Protein 4F53 (pdb70)

Solvent-accessible surface area: 35770 Å² total

B-factor: mean 41.94, std 15.04, range [18.24, 134.33]

Foldseek 3Di:
DPVVLLLVLLQLLQCLDQPLVLCCLQQALLCLLLQWKAFDDQDPPFPFGVLLQDHDLVSQCRLAQVLQVSQQLSLVVSVVVDPDPLSVLSSVVSVLLNCSNCQFAFWAQDPFQDSVRRRQGFTDGNLRSVLVLVSLVVSLVSLVVCPQPFDQLSSAQWLRRGSVLVNLVSLLVQLLLLQVQPPPRDRVNQHSLRSNLVSVVSHHAAQSSFTWGFDPWFRSLVCVCVVLRMKTAQQLCLLCLLCDPCLVLFWDWFQLCVQVVNLQPDDIGQGTDHHNQTRNRFFSSRSSHIHDGTGRGIDGRGGNLLSLLSVLLSQLVVGDPDHNLVSLLSSQVSLCVNSVNDDDSVVSQQGQGARDWRWQSCVPGDSGPDTQTGGFPDNQGRHQDDDDSLNNNQNSLASSSSSPPPRSSSSSSCLQNVPDGHFRHNPSVPLADRSRRDQHARNPVCCVSNVVSNVVNQVSQQVLFPQRRTRRSTHHNSSDD/DPVVLLLVLLQLLQCLDQPLVLCCLLQALLCLLLQWKAFDDQDPPFPFGVLLQDHDLVSQCRLAQVLQVSQQLSLVVSVVVDPDPLSVLSSVVSVLLNCSSCQFAFWAQDPFQDSVRRRLGFTDGNLRSVLVLVSLVVSLVSLVVCPQPFDQLSSAQWLRRRSVLVNLVSLLVQLLLLQVQPPPDDRVNQHSLRSNLVSVVRHHAAQSSFTWGFDPWFRSLVCVCVVLRMKTAQQLCLLCLLCDPCLVLFWDWFQLCVQVVNLQPDDIGQGIAHHNQTHNRFFSSRSSHIHDGTGRGIDGRGGNLLSLLSVLLSQLVVGDPDHNLVSLLSSLVSLCVNSVNPDDSVVSQQRQGARDWRWQSCVPGDSGPDTQTGGFPDNQGRHQDDDDSLNNNQNSLASSSSSPPPRSSSSSSCLQNVPDGHFRHNPSVPLADRRNRDQHARNPVCCVSNVVSRVVNQVSQQVLFPQRRTRRNTHHNSSDD

Structure (mmCIF, N/CA/C/O backbone):
data_4F53
#
_entry.id   4F53
#
_cell.length_a   217.999
_cell.length_b   226.202
_cell.length_c   62.927
_cell.angle_alpha   90.000
_cell.angle_beta   90.000
_cell.angle_gamma   90.000
#
_symmetry.space_group_name_H-M   'C 2 2 21'
#
loop_
_entity.id
_entity.type
_entity.pdbx_description
1 polymer 'SusD homolog'
2 non-polymer 'ACETATE ION'
3 non-polymer 'CALCIUM ION'
4 non-polymer GLYCEROL
5 non-polymer 'CHLORIDE ION'
6 water water
#
loop_
_atom_site.group_PDB
_atom_site.id
_atom_site.type_symbol
_atom_site.label_atom_id
_atom_site.label_alt_id
_atom_site.label_comp_id
_atom_site.label_asym_id
_atom_site.label_entity_id
_atom_site.label_seq_id
_atom_site.pdbx_PDB_ins_code
_atom_site.Cartn_x
_atom_site.Cartn_y
_atom_site.Cartn_z
_atom_site.occupancy
_atom_site.B_iso_or_equiv
_atom_site.auth_seq_id
_atom_site.auth_comp_id
_atom_site.auth_asym_id
_atom_site.auth_atom_id
_atom_site.pdbx_PDB_model_num
ATOM 1 N N . VAL A 1 23 ? 100.812 39.658 9.081 1.00 95.74 43 VAL A N 1
ATOM 2 C CA . VAL A 1 23 ? 100.341 40.330 10.293 1.00 92.50 43 VAL A CA 1
ATOM 3 C C . VAL A 1 23 ? 101.502 41.054 10.989 1.00 93.53 43 VAL A C 1
ATOM 4 O O . VAL A 1 23 ? 102.543 40.433 11.239 1.00 94.79 43 VAL A O 1
ATOM 6 N N . ASP A 1 24 ? 101.328 42.367 11.293 1.00 85.23 44 ASP A N 1
ATOM 7 C CA . ASP A 1 24 ? 102.355 43.173 11.956 1.00 82.24 44 ASP A CA 1
ATOM 8 C C . ASP A 1 24 ? 102.140 43.094 13.455 1.00 81.66 44 ASP A C 1
ATOM 9 O O . ASP A 1 24 ? 101.385 43.902 14.015 1.00 79.32 44 ASP A O 1
ATOM 14 N N . TRP A 1 25 ? 102.814 42.106 14.097 1.00 76.43 45 TRP A N 1
ATOM 15 C CA A TRP A 1 25 ? 102.775 41.843 15.544 0.50 73.41 45 TRP A CA 1
ATOM 16 C CA B TRP A 1 25 ? 102.668 41.894 15.530 0.50 73.62 45 TRP A CA 1
ATOM 17 C C . TRP A 1 25 ? 103.253 43.064 16.318 1.00 75.97 45 TRP A C 1
ATOM 18 O O . TRP A 1 25 ? 102.727 43.363 17.384 1.00 72.90 45 TRP A O 1
ATOM 39 N N . TYR A 1 26 ? 104.265 43.766 15.782 1.00 73.93 46 TYR A N 1
ATOM 40 C CA . TYR A 1 26 ? 104.823 44.936 16.459 1.00 73.04 46 TYR A CA 1
ATOM 41 C C . TYR A 1 26 ? 103.732 45.999 16.713 1.00 71.81 46 TYR A C 1
ATOM 42 O O . TYR A 1 26 ? 103.651 46.529 17.821 1.00 69.94 46 TYR A O 1
ATOM 51 N N . LEU A 1 27 ? 102.885 46.284 15.690 1.00 66.41 47 LEU A N 1
ATOM 52 C CA . LEU A 1 27 ? 101.800 47.267 15.775 1.00 63.13 47 LEU A CA 1
ATOM 53 C C . LEU A 1 27 ? 100.670 46.772 16.691 1.00 61.79 47 LEU A C 1
ATOM 54 O O . LEU A 1 27 ? 100.206 47.553 17.509 1.00 58.72 47 LEU A O 1
ATOM 59 N N . VAL A 1 28 ? 100.249 45.493 16.560 1.00 58.66 48 VAL A N 1
ATOM 60 C CA . VAL A 1 28 ? 99.181 44.854 17.351 1.00 57.86 48 VAL A CA 1
ATOM 61 C C . VAL A 1 28 ? 99.521 44.936 18.870 1.00 61.20 48 VAL A C 1
ATOM 62 O O . VAL A 1 28 ? 98.670 45.345 19.665 1.00 60.05 48 VAL A O 1
ATOM 66 N N . ARG A 1 29 ? 100.775 44.603 19.240 1.00 57.81 49 ARG A N 1
ATOM 67 C CA . ARG A 1 29 ? 101.338 44.662 20.592 1.00 55.79 49 ARG A CA 1
ATOM 68 C C . ARG A 1 29 ? 101.269 46.092 21.124 1.00 57.33 49 ARG A C 1
ATOM 69 O O . ARG A 1 29 ? 100.902 46.313 22.274 1.00 55.07 49 ARG A O 1
ATOM 77 N N . SER A 1 30 ? 101.636 47.051 20.276 1.00 54.09 50 SER A N 1
ATOM 78 C CA . SER A 1 30 ? 101.624 48.474 20.574 1.00 52.17 50 SER A CA 1
ATOM 79 C C . SER A 1 30 ? 100.183 48.972 20.875 1.00 51.79 50 SER A C 1
ATOM 80 O O . SER A 1 30 ? 99.979 49.667 21.867 1.00 50.85 50 SER A O 1
ATOM 83 N N . LEU A 1 31 ? 99.196 48.573 20.044 1.00 46.98 51 LEU A N 1
ATOM 84 C CA . LEU A 1 31 ? 97.784 48.949 20.173 1.00 44.46 51 LEU A CA 1
ATOM 85 C C . LEU A 1 31 ? 97.180 48.343 21.425 1.00 47.08 51 LEU A C 1
ATOM 86 O O . LEU A 1 31 ? 96.513 49.064 22.164 1.00 46.29 51 LEU A O 1
ATOM 91 N N . ALA A 1 32 ? 97.436 47.036 21.682 1.00 43.91 52 ALA A N 1
ATOM 92 C CA . ALA A 1 32 ? 96.966 46.299 22.869 1.00 42.49 52 ALA A CA 1
ATOM 93 C C . ALA A 1 32 ? 97.455 46.985 24.158 1.00 44.08 52 ALA A C 1
ATOM 94 O O . ALA A 1 32 ? 96.692 47.141 25.115 1.00 42.44 52 ALA A O 1
ATOM 96 N N . LEU A 1 33 ? 98.723 47.431 24.152 1.00 41.18 53 LEU A N 1
ATOM 97 C CA . LEU A 1 33 ? 99.347 48.113 25.270 1.00 39.14 53 LEU A CA 1
ATOM 98 C C . LEU A 1 33 ? 98.678 49.461 25.568 1.00 39.45 53 LEU A C 1
ATOM 99 O O . LEU A 1 33 ? 98.517 49.775 26.744 1.00 38.60 53 LEU A O 1
ATOM 104 N N . ASN A 1 34 ? 98.308 50.254 24.531 1.00 36.53 54 ASN A N 1
ATOM 105 C CA A ASN A 1 34 ? 97.669 51.552 24.732 0.50 36.33 54 ASN A CA 1
ATOM 106 C CA B ASN A 1 34 ? 97.637 51.551 24.768 0.50 36.15 54 ASN A CA 1
ATOM 107 C C . ASN A 1 34 ? 96.229 51.330 25.297 1.00 39.87 54 ASN A C 1
ATOM 108 O O . ASN A 1 34 ? 95.792 52.058 26.184 1.00 41.38 54 ASN A O 1
ATOM 117 N N . LEU A 1 35 ? 95.518 50.316 24.781 1.00 35.98 55 LEU A N 1
ATOM 118 C CA . LEU A 1 35 ? 94.159 49.999 25.235 1.00 34.72 55 LEU A CA 1
ATOM 119 C C . LEU A 1 35 ? 94.191 49.563 26.685 1.00 40.23 55 LEU A C 1
ATOM 120 O O . LEU A 1 35 ? 93.357 50.013 27.481 1.00 39.68 55 LEU A O 1
ATOM 125 N N . GLN A 1 36 ? 95.198 48.743 27.051 1.00 37.74 56 GLN A N 1
ATOM 126 C CA . GLN A 1 36 ? 95.363 48.259 28.432 1.00 36.31 56 GLN A CA 1
ATOM 127 C C . GLN A 1 36 ? 95.592 49.429 29.408 1.00 40.10 56 GLN A C 1
ATOM 128 O O . GLN A 1 36 ? 95.036 49.453 30.507 1.00 39.05 56 GLN A O 1
ATOM 134 N N . ASP A 1 37 ? 96.399 50.398 28.988 1.00 37.37 57 ASP A N 1
ATOM 135 C CA . ASP A 1 37 ? 96.758 51.541 29.807 1.00 35.98 57 ASP A CA 1
ATOM 136 C C . ASP A 1 37 ? 95.547 52.391 30.230 1.00 36.18 57 ASP A C 1
ATOM 137 O O . ASP A 1 37 ? 95.520 52.889 31.355 1.00 36.10 57 ASP A O 1
ATOM 142 N N . LEU A 1 38 ? 94.564 52.555 29.343 1.00 30.80 58 LEU A N 1
ATOM 143 C CA . LEU A 1 38 ? 93.416 53.448 29.551 1.00 29.70 58 LEU A CA 1
ATOM 144 C C . LEU A 1 38 ? 92.432 52.977 30.631 1.00 33.41 58 LEU A C 1
ATOM 145 O O . LEU A 1 38 ? 91.549 53.765 31.015 1.00 33.60 58 LEU A O 1
ATOM 166 N N . PRO A 1 41 ? 94.571 55.327 33.469 1.00 33.58 61 PRO A N 1
ATOM 167 C CA . PRO A 1 41 ? 95.601 55.987 32.641 1.00 32.90 61 PRO A CA 1
ATOM 168 C C . PRO A 1 41 ? 96.811 56.550 33.368 1.00 35.28 61 PRO A C 1
ATOM 169 O O . PRO A 1 41 ? 96.710 57.137 34.430 1.00 33.36 61 PRO A O 1
ATOM 173 N N . GLU A 1 42 ? 97.972 56.326 32.755 1.00 31.69 62 GLU A N 1
ATOM 174 C CA . GLU A 1 42 ? 99.277 56.755 33.220 1.00 30.84 62 GLU A CA 1
ATOM 175 C C . GLU A 1 42 ? 99.587 58.211 32.830 1.00 35.77 62 GLU A C 1
ATOM 176 O O . GLU A 1 42 ? 100.215 58.909 33.639 1.00 36.44 62 GLU A O 1
ATOM 182 N N . GLN A 1 43 ? 99.181 58.645 31.600 1.00 31.36 63 GLN A N 1
ATOM 183 C CA A GLN A 1 43 ? 99.424 59.996 31.098 0.50 31.66 63 GLN A CA 1
ATOM 184 C CA B GLN A 1 43 ? 99.434 59.998 31.110 0.50 31.93 63 GLN A CA 1
ATOM 185 C C . GLN A 1 43 ? 98.991 60.991 32.178 1.00 35.44 63 GLN A C 1
ATOM 186 O O . GLN A 1 43 ? 97.802 61.040 32.535 1.00 33.43 63 GLN A O 1
ATOM 197 N N . GLU A 1 44 ? 99.981 61.707 32.749 1.00 34.65 64 GLU A N 1
ATOM 198 C CA . GLU A 1 44 ? 99.824 62.635 33.867 1.00 35.60 64 GLU A CA 1
ATOM 199 C C . GLU A 1 44 ? 98.805 63.739 33.614 1.00 41.18 64 GLU A C 1
ATOM 200 O O . GLU A 1 44 ? 98.086 64.061 34.545 1.00 41.39 64 GLU A O 1
ATOM 206 N N . ASN A 1 45 ? 98.712 64.278 32.386 1.00 39.75 65 ASN A N 1
ATOM 207 C CA A ASN A 1 45 ? 97.774 65.355 32.074 0.50 40.88 65 ASN A CA 1
ATOM 208 C CA B ASN A 1 45 ? 97.765 65.351 32.095 0.50 40.42 65 ASN A CA 1
ATOM 209 C C . ASN A 1 45 ? 96.371 64.811 31.753 1.00 46.55 65 ASN A C 1
ATOM 210 O O . ASN A 1 45 ? 95.476 65.592 31.431 1.00 52.73 65 ASN A O 1
ATOM 219 N N . PHE A 1 46 ? 96.163 63.492 31.834 1.00 37.38 66 PHE A N 1
ATOM 220 C CA . PHE A 1 46 ? 94.851 62.906 31.608 1.00 34.86 66 PHE A CA 1
ATOM 221 C C . PHE A 1 46 ? 94.390 62.360 32.945 1.00 36.59 66 PHE A C 1
ATOM 222 O O . PHE A 1 46 ? 93.304 62.699 33.413 1.00 35.83 66 PHE A O 1
ATOM 230 N N . SER A 1 47 ? 95.277 61.592 33.595 1.00 33.20 67 SER A N 1
ATOM 231 C CA . SER A 1 47 ? 95.129 61.008 34.934 1.00 31.49 67 SER A CA 1
ATOM 232 C C . SER A 1 47 ? 94.751 62.083 35.953 1.00 33.63 67 SER A C 1
ATOM 233 O O . SER A 1 47 ? 93.883 61.843 36.792 1.00 34.94 67 SER A O 1
ATOM 236 N N . GLN A 1 48 ? 95.417 63.251 35.896 1.00 28.12 68 GLN A N 1
ATOM 237 C CA . GLN A 1 48 ? 95.178 64.359 36.829 1.00 27.34 68 GLN A CA 1
ATOM 238 C C . GLN A 1 48 ? 93.716 64.760 36.851 1.00 31.99 68 GLN A C 1
ATOM 239 O O . GLN A 1 48 ? 93.177 64.985 37.924 1.00 31.94 68 GLN A O 1
ATOM 245 N N . TYR A 1 49 ? 93.063 64.807 35.688 1.00 29.92 69 TYR A N 1
ATOM 246 C CA . TYR A 1 49 ? 91.661 65.152 35.644 1.00 30.82 69 TYR A CA 1
ATOM 247 C C . TYR A 1 49 ? 90.774 64.011 36.093 1.00 36.39 69 TYR A C 1
ATOM 248 O O . TYR A 1 49 ? 90.009 64.178 37.033 1.00 37.82 69 TYR A O 1
ATOM 257 N N . VAL A 1 50 ? 90.862 62.867 35.428 1.00 33.96 70 VAL A N 1
ATOM 258 C CA . VAL A 1 50 ? 89.911 61.772 35.640 1.00 33.79 70 VAL A CA 1
ATOM 259 C C . VAL A 1 50 ? 90.107 61.035 36.944 1.00 36.36 70 VAL A C 1
ATOM 260 O O . VAL A 1 50 ? 89.111 60.682 37.556 1.00 36.02 70 VAL A O 1
ATOM 264 N N . ASP A 1 51 ? 91.352 60.810 37.375 1.00 33.32 71 ASP A N 1
ATOM 265 C CA . ASP A 1 51 ? 91.600 60.012 38.568 1.00 31.96 71 ASP A CA 1
ATOM 266 C C . ASP A 1 51 ? 91.922 60.827 39.806 1.00 36.01 71 ASP A C 1
ATOM 267 O O . ASP A 1 51 ? 91.680 60.378 40.924 1.00 35.85 71 ASP A O 1
ATOM 272 N N . CYS A 1 52 ? 92.483 61.993 39.631 1.00 33.12 72 CYS A N 1
ATOM 273 C CA . CYS A 1 52 ? 92.865 62.760 40.785 1.00 32.17 72 CYS A CA 1
ATOM 274 C C . CYS A 1 52 ? 91.838 63.857 41.078 1.00 36.53 72 CYS A C 1
ATOM 275 O O . CYS A 1 52 ? 91.178 63.809 42.109 1.00 36.52 72 CYS A O 1
ATOM 278 N N . LEU A 1 53 ? 91.694 64.824 40.180 1.00 32.83 73 LEU A N 1
ATOM 279 C CA . LEU A 1 53 ? 90.822 65.971 40.392 1.00 32.36 73 LEU A CA 1
ATOM 280 C C . LEU A 1 53 ? 89.347 65.577 40.434 1.00 35.87 73 LEU A C 1
ATOM 281 O O . LEU A 1 53 ? 88.589 66.140 41.224 1.00 36.07 73 LEU A O 1
ATOM 294 N N . ALA A 1 55 ? 87.641 61.872 40.246 1.00 28.40 75 ALA A N 1
ATOM 295 C CA . ALA A 1 55 ? 87.346 60.673 41.021 1.00 28.70 75 ALA A CA 1
ATOM 296 C C . ALA A 1 55 ? 87.962 60.710 42.442 1.00 34.00 75 ALA A C 1
ATOM 297 O O . ALA A 1 55 ? 87.316 60.260 43.389 1.00 33.70 75 ALA A O 1
ATOM 299 N N . GLY A 1 56 ? 89.165 61.277 42.575 1.00 29.00 76 GLY A N 1
ATOM 300 C CA . GLY A 1 56 ? 89.859 61.412 43.850 1.00 27.01 76 GLY A CA 1
ATOM 301 C C . GLY A 1 56 ? 89.088 62.266 44.829 1.00 30.98 76 GLY A C 1
ATOM 302 O O . GLY A 1 56 ? 88.997 61.922 46.014 1.00 31.00 76 GLY A O 1
ATOM 303 N N . ALA A 1 57 ? 88.511 63.382 44.327 1.00 28.05 77 ALA A N 1
ATOM 304 C CA . ALA A 1 57 ? 87.656 64.282 45.115 1.00 28.98 77 ALA A CA 1
ATOM 305 C C . ALA A 1 57 ? 86.332 63.599 45.526 1.00 33.80 77 ALA A C 1
ATOM 306 O O . ALA A 1 57 ? 85.966 63.593 46.704 1.00 33.84 77 ALA A O 1
ATOM 308 N N . PHE A 1 58 ? 85.612 63.059 44.530 1.00 30.53 78 PHE A N 1
ATOM 309 C CA . PHE A 1 58 ? 84.281 62.485 44.701 1.00 29.78 78 PHE A CA 1
ATOM 310 C C . PHE A 1 58 ? 84.310 61.178 45.506 1.00 31.91 78 PHE A C 1
ATOM 311 O O . PHE A 1 58 ? 83.336 60.901 46.206 1.00 32.14 78 PHE A O 1
ATOM 319 N N . SER A 1 59 ? 85.418 60.418 45.452 1.00 26.66 79 SER A N 1
ATOM 320 C CA . SER A 1 59 ? 85.567 59.174 46.231 1.00 25.72 79 SER A CA 1
ATOM 321 C C . SER A 1 59 ? 85.828 59.402 47.731 1.00 29.41 79 SER A C 1
ATOM 322 O O . SER A 1 59 ? 85.699 58.465 48.517 1.00 30.31 79 SER A O 1
ATOM 325 N N . GLY A 1 60 ? 86.274 60.596 48.086 1.00 26.42 80 GLY A N 1
ATOM 326 C CA . GLY A 1 60 ? 86.656 60.933 49.446 1.00 26.73 80 GLY A CA 1
ATOM 327 C C . GLY A 1 60 ? 88.115 60.662 49.748 1.00 30.65 80 GLY A C 1
ATOM 328 O O . GLY A 1 60 ? 88.513 60.714 50.918 1.00 32.59 80 GLY A O 1
ATOM 329 N N . TYR A 1 61 ? 88.929 60.331 48.725 1.00 26.19 81 TYR A N 1
ATOM 330 C CA . TYR A 1 61 ? 90.363 59.995 48.937 1.00 25.67 81 TYR A CA 1
ATOM 331 C C . TYR A 1 61 ? 91.315 61.200 48.865 1.00 29.99 81 TYR A C 1
ATOM 332 O O . TYR A 1 61 ? 92.320 61.219 49.565 1.00 28.26 81 TYR A O 1
ATOM 341 N N . VAL A 1 62 ? 91.040 62.159 47.953 1.00 27.72 82 VAL A N 1
ATOM 342 C CA . VAL A 1 62 ? 91.999 63.226 47.668 1.00 27.27 82 VAL A CA 1
ATOM 343 C C . VAL A 1 62 ? 91.447 64.586 47.966 1.00 30.62 82 VAL A C 1
ATOM 344 O O . VAL A 1 62 ? 90.303 64.875 47.639 1.00 28.97 82 VAL A O 1
ATOM 348 N N . ALA A 1 63 ? 92.317 65.461 48.515 1.00 27.29 83 ALA A N 1
ATOM 349 C CA . ALA A 1 63 ? 91.970 66.850 48.734 1.00 27.89 83 ALA A CA 1
ATOM 350 C C . ALA A 1 63 ? 92.911 67.686 47.898 1.00 32.87 83 ALA A C 1
ATOM 351 O O . ALA A 1 63 ? 94.118 67.658 48.128 1.00 32.79 83 ALA A O 1
ATOM 353 N N . ASP A 1 64 ? 92.377 68.418 46.917 1.00 30.99 84 ASP A N 1
ATOM 354 C CA . ASP A 1 64 ? 93.142 69.364 46.102 1.00 30.37 84 ASP A CA 1
ATOM 355 C C . ASP A 1 64 ? 93.808 70.381 47.039 1.00 35.74 84 ASP A C 1
ATOM 356 O O . ASP A 1 64 ? 93.210 70.770 48.046 1.00 34.99 84 ASP A O 1
ATOM 361 N N . SER A 1 65 ? 95.085 70.711 46.765 1.00 33.48 85 SER A N 1
ATOM 362 C CA . SER A 1 65 ? 95.925 71.594 47.595 1.00 33.17 85 SER A CA 1
ATOM 363 C C . SER A 1 65 ? 96.700 72.609 46.729 1.00 39.35 85 SER A C 1
ATOM 364 O O . SER A 1 65 ? 97.823 72.977 47.059 1.00 39.50 85 SER A O 1
ATOM 367 N N . ASN A 1 66 ? 96.110 73.032 45.613 1.00 36.42 86 ASN A N 1
ATOM 368 C CA . ASN A 1 66 ? 96.719 74.025 44.746 1.00 38.00 86 ASN A CA 1
ATOM 369 C C . ASN A 1 66 ? 96.390 75.420 45.330 1.00 43.01 86 ASN A C 1
ATOM 370 O O . ASN A 1 66 ? 95.214 75.781 45.469 1.00 42.15 86 ASN A O 1
ATOM 375 N N . LEU A 1 67 ? 97.431 76.180 45.691 1.00 40.60 87 LEU A N 1
ATOM 376 C CA . LEU A 1 67 ? 97.279 77.488 46.337 1.00 43.02 87 LEU A CA 1
ATOM 377 C C . LEU A 1 67 ? 97.241 78.653 45.329 1.00 49.49 87 LEU A C 1
ATOM 378 O O . LEU A 1 67 ? 97.169 79.806 45.741 1.00 50.42 87 LEU A O 1
ATOM 383 N N . GLY A 1 68 ? 97.250 78.341 44.035 1.00 47.65 88 GLY A N 1
ATOM 384 C CA . GLY A 1 68 ? 97.211 79.337 42.971 1.00 49.97 88 GLY A CA 1
ATOM 385 C C . GLY A 1 68 ? 95.837 79.926 42.688 1.00 56.45 88 GLY A C 1
ATOM 386 O O . GLY A 1 68 ? 94.826 79.541 43.299 1.00 54.84 88 GLY A O 1
ATOM 387 N N . THR A 1 69 ? 95.811 80.863 41.729 1.00 55.14 89 THR A N 1
ATOM 388 C CA . THR A 1 69 ? 94.607 81.564 41.261 1.00 57.02 89 THR A CA 1
ATOM 389 C C . THR A 1 69 ? 94.267 81.199 39.798 1.00 60.54 89 THR A C 1
ATOM 390 O O . THR A 1 69 ? 93.280 81.704 39.265 1.00 62.89 89 THR A O 1
ATOM 394 N N . GLY A 1 70 ? 95.077 80.334 39.186 1.00 55.03 90 GLY A N 1
ATOM 395 C CA . GLY A 1 70 ? 94.923 79.878 37.806 1.00 54.66 90 GLY A CA 1
ATOM 396 C C . GLY A 1 70 ? 93.698 79.033 37.515 1.00 57.54 90 GLY A C 1
ATOM 397 O O . GLY A 1 70 ? 93.198 79.055 36.386 1.00 60.78 90 GLY A O 1
ATOM 398 N N . TRP A 1 71 ? 93.204 78.266 38.505 1.00 48.48 91 TRP A N 1
ATOM 399 C CA . TRP A 1 71 ? 91.993 77.467 38.307 1.00 45.39 91 TRP A CA 1
ATOM 400 C C . TRP A 1 71 ? 90.769 78.309 38.677 1.00 49.88 91 TRP A C 1
ATOM 401 O O . TRP A 1 71 ? 90.730 78.883 39.767 1.00 50.11 91 TRP A O 1
ATOM 412 N N . SER A 1 72 ? 89.799 78.437 37.748 1.00 46.86 92 SER A N 1
ATOM 413 C CA . SER A 1 72 ? 88.567 79.210 37.964 1.00 47.51 92 SER A CA 1
ATOM 414 C C . SER A 1 72 ? 87.633 78.446 38.931 1.00 51.40 92 SER A C 1
ATOM 415 O O . SER A 1 72 ? 86.905 79.048 39.726 1.00 52.72 92 SER A O 1
ATOM 418 N N . GLY A 1 73 ? 87.688 77.123 38.857 1.00 44.13 93 GLY A N 1
ATOM 419 C CA . GLY A 1 73 ? 86.910 76.221 39.691 1.00 42.11 93 GLY A CA 1
ATOM 420 C C . GLY A 1 73 ? 87.421 74.813 39.549 1.00 43.93 93 GLY A C 1
ATOM 421 O O . GLY A 1 73 ? 88.371 74.571 38.792 1.00 43.92 93 GLY A O 1
ATOM 422 N N . ARG A 1 74 ? 86.820 73.877 40.296 1.00 37.45 94 ARG A N 1
ATOM 423 C CA . ARG A 1 74 ? 87.240 72.472 40.285 1.00 34.88 94 ARG A CA 1
ATOM 424 C C . ARG A 1 74 ? 86.036 71.536 40.323 1.00 36.78 94 ARG A C 1
ATOM 425 O O . ARG A 1 74 ? 84.933 71.965 40.649 1.00 36.55 94 ARG A O 1
ATOM 433 N N . TYR A 1 75 ? 86.248 70.253 40.021 1.00 33.52 95 TYR A N 1
ATOM 434 C CA . TYR A 1 75 ? 85.200 69.244 40.143 1.00 32.81 95 TYR A CA 1
ATOM 435 C C . TYR A 1 75 ? 84.715 69.165 41.607 1.00 38.38 95 TYR A C 1
ATOM 436 O O . TYR A 1 75 ? 83.515 69.129 41.849 1.00 39.07 95 TYR A O 1
ATOM 445 N N . ALA A 1 76 ? 85.667 69.181 42.570 1.00 36.45 96 ALA A N 1
ATOM 446 C CA . ALA A 1 76 ? 85.429 69.074 44.007 1.00 36.43 96 ALA A CA 1
ATOM 447 C C . ALA A 1 76 ? 84.436 70.107 44.517 1.00 42.43 96 ALA A C 1
ATOM 448 O O . ALA A 1 76 ? 83.597 69.763 45.345 1.00 41.43 96 ALA A O 1
ATOM 450 N N . THR A 1 77 ? 84.521 71.362 44.030 1.00 39.83 97 THR A N 1
ATOM 451 C CA . THR A 1 77 ? 83.625 72.432 44.481 1.00 39.67 97 THR A CA 1
ATOM 452 C C . THR A 1 77 ? 82.419 72.587 43.511 1.00 41.29 97 THR A C 1
ATOM 453 O O . THR A 1 77 ? 81.627 73.501 43.661 1.00 41.58 97 THR A O 1
ATOM 457 N N . TYR A 1 78 ? 82.260 71.653 42.568 1.00 35.91 98 TYR A N 1
ATOM 458 C CA . TYR A 1 78 ? 81.118 71.551 41.642 1.00 36.62 98 TYR A CA 1
ATOM 459 C C . TYR A 1 78 ? 81.027 72.693 40.642 1.00 44.22 98 TYR A C 1
ATOM 460 O O . TYR A 1 78 ? 79.959 72.906 40.071 1.00 47.23 98 TYR A O 1
ATOM 469 N N . ASN A 1 79 ? 82.144 73.359 40.359 1.00 40.37 99 ASN A N 1
ATOM 470 C CA . ASN A 1 79 ? 82.181 74.438 39.373 1.00 41.44 99 ASN A CA 1
ATOM 471 C C . ASN A 1 79 ? 83.391 74.253 38.414 1.00 44.99 99 ASN A C 1
ATOM 472 O O . ASN A 1 79 ? 84.133 75.218 38.202 1.00 46.27 99 ASN A O 1
ATOM 477 N N . PRO A 1 80 ? 83.620 73.066 37.786 1.00 40.04 100 PRO A N 1
ATOM 478 C CA . PRO A 1 80 ? 84.770 72.954 36.859 1.00 39.18 100 PRO A CA 1
ATOM 479 C C . PRO A 1 80 ? 84.539 73.791 35.609 1.00 43.78 100 PRO A C 1
ATOM 480 O O . PRO A 1 80 ? 83.396 74.073 35.274 1.00 44.48 100 PRO A O 1
ATOM 484 N N . SER A 1 81 ? 85.604 74.184 34.920 1.00 42.56 101 SER A N 1
ATOM 485 C CA . SER A 1 81 ? 85.473 74.977 33.691 1.00 44.22 101 SER A CA 1
ATOM 486 C C . SER A 1 81 ? 84.919 74.088 32.565 1.00 49.17 101 SER A C 1
ATOM 487 O O . SER A 1 81 ? 84.911 72.862 32.710 1.00 48.48 101 SER A O 1
ATOM 490 N N . ASP A 1 82 ? 84.492 74.683 31.450 1.00 47.52 102 ASP A N 1
ATOM 491 C CA . ASP A 1 82 ? 84.022 73.939 30.287 1.00 48.57 102 ASP A CA 1
ATOM 492 C C . ASP A 1 82 ? 85.120 72.970 29.779 1.00 53.36 102 ASP A C 1
ATOM 493 O O . ASP A 1 82 ? 84.798 71.834 29.445 1.00 52.99 102 ASP A O 1
ATOM 498 N N . ASP A 1 83 ? 86.410 73.383 29.824 1.00 50.69 103 ASP A N 1
ATOM 499 C CA . ASP A 1 83 ? 87.553 72.547 29.422 1.00 50.53 103 ASP A CA 1
ATOM 500 C C . ASP A 1 83 ? 87.708 71.320 30.312 1.00 49.63 103 ASP A C 1
ATOM 501 O O . ASP A 1 83 ? 88.001 70.244 29.797 1.00 50.21 103 ASP A O 1
ATOM 506 N N . TRP A 1 84 ? 87.519 71.470 31.635 1.00 42.63 104 TRP A N 1
ATOM 507 C CA . TRP A 1 84 ? 87.602 70.347 32.583 1.00 39.81 104 TRP A CA 1
ATOM 508 C C . TRP A 1 84 ? 86.427 69.385 32.404 1.00 43.88 104 TRP A C 1
ATOM 509 O O . TRP A 1 84 ? 86.564 68.189 32.660 1.00 42.48 104 TRP A O 1
ATOM 520 N N . LYS A 1 85 ? 85.263 69.907 32.006 1.00 41.93 105 LYS A N 1
ATOM 521 C CA . LYS A 1 85 ? 84.065 69.095 31.810 1.00 41.38 105 LYS A CA 1
ATOM 522 C C . LYS A 1 85 ? 84.148 68.251 30.520 1.00 45.92 105 LYS A C 1
ATOM 523 O O . LYS A 1 85 ? 83.449 67.247 30.403 1.00 44.86 105 LYS A O 1
ATOM 529 N N . LYS A 1 86 ? 85.044 68.618 29.592 1.00 43.27 106 LYS A N 1
ATOM 530 C CA . LYS A 1 86 ? 85.209 67.896 28.330 1.00 43.19 106 LYS A CA 1
ATOM 531 C C . LYS A 1 86 ? 86.099 66.635 28.484 1.00 45.15 106 LYS A C 1
ATOM 532 O O . LYS A 1 86 ? 85.811 65.599 27.883 1.00 45.16 106 LYS A O 1
ATOM 538 N N . ILE A 1 87 ? 87.163 66.734 29.281 1.00 39.65 107 ILE A N 1
ATOM 539 C CA . ILE A 1 87 ? 88.183 65.708 29.440 1.00 37.43 107 ILE A CA 1
ATOM 540 C C . ILE A 1 87 ? 87.636 64.326 29.895 1.00 43.09 107 ILE A C 1
ATOM 541 O O . ILE A 1 87 ? 88.012 63.366 29.215 1.00 43.21 107 ILE A O 1
ATOM 546 N N . PRO A 1 88 ? 86.760 64.143 30.953 1.00 38.34 108 PRO A N 1
ATOM 547 C CA . PRO A 1 88 ? 86.350 62.776 31.324 1.00 36.93 108 PRO A CA 1
ATOM 548 C C . PRO A 1 88 ? 85.392 62.090 30.350 1.00 42.68 108 PRO A C 1
ATOM 549 O O . PRO A 1 88 ? 85.002 60.933 30.596 1.00 42.42 108 PRO A O 1
ATOM 553 N N . PHE A 1 89 ? 84.988 62.786 29.265 1.00 39.93 109 PHE A N 1
ATOM 554 C CA . PHE A 1 89 ? 84.090 62.218 28.271 1.00 38.85 109 PHE A CA 1
ATOM 555 C C . PHE A 1 89 ? 84.852 62.016 26.963 1.00 43.22 109 PHE A C 1
ATOM 556 O O . PHE A 1 89 ? 85.247 60.889 26.663 1.00 43.06 109 PHE A O 1
ATOM 564 N N . ASN A 1 90 ? 85.130 63.115 26.251 1.00 39.55 110 ASN A N 1
ATOM 565 C CA . ASN A 1 90 ? 85.784 63.177 24.944 1.00 41.00 110 ASN A CA 1
ATOM 566 C C . ASN A 1 90 ? 87.153 62.531 24.895 1.00 45.49 110 ASN A C 1
ATOM 567 O O . ASN A 1 90 ? 87.434 61.848 23.918 1.00 46.66 110 ASN A O 1
ATOM 572 N N . ASP A 1 91 ? 88.011 62.749 25.912 1.00 39.74 111 ASP A N 1
ATOM 573 C CA . ASP A 1 91 ? 89.367 62.218 25.888 1.00 37.80 111 ASP A CA 1
ATOM 574 C C . ASP A 1 91 ? 89.408 60.699 25.986 1.00 39.51 111 ASP A C 1
ATOM 575 O O . ASP A 1 91 ? 90.297 60.111 25.387 1.00 40.11 111 ASP A O 1
ATOM 580 N N . PHE A 1 92 ? 88.438 60.044 26.638 1.00 36.08 112 PHE A N 1
ATOM 581 C CA . PHE A 1 92 ? 88.413 58.576 26.633 1.00 34.83 112 PHE A CA 1
ATOM 582 C C . PHE A 1 92 ? 88.121 58.033 25.233 1.00 39.16 112 PHE A C 1
ATOM 583 O O . PHE A 1 92 ? 88.774 57.078 24.820 1.00 39.40 112 PHE A O 1
ATOM 591 N N . TYR A 1 93 ? 87.200 58.678 24.488 1.00 36.54 113 TYR A N 1
ATOM 592 C CA . TYR A 1 93 ? 86.839 58.266 23.123 1.00 37.90 113 TYR A CA 1
ATOM 593 C C . TYR A 1 93 ? 87.996 58.506 22.141 1.00 43.70 113 TYR A C 1
ATOM 594 O O . TYR A 1 93 ? 88.291 57.608 21.360 1.00 43.98 113 TYR A O 1
ATOM 603 N N . SER A 1 94 ? 88.673 59.681 22.212 1.00 40.62 114 SER A N 1
ATOM 604 C CA . SER A 1 94 ? 89.819 60.066 21.358 1.00 41.72 114 SER A CA 1
ATOM 605 C C . SER A 1 94 ? 91.021 59.157 21.561 1.00 46.59 114 SER A C 1
ATOM 606 O O . SER A 1 94 ? 91.759 58.854 20.616 1.00 47.85 114 SER A O 1
ATOM 609 N N . LYS A 1 95 ? 91.245 58.769 22.817 1.00 41.04 115 LYS A N 1
ATOM 610 C CA . LYS A 1 95 ? 92.407 57.962 23.164 1.00 39.62 115 LYS A CA 1
ATOM 611 C C . LYS A 1 95 ? 92.162 56.469 22.981 1.00 42.32 115 LYS A C 1
ATOM 612 O O . LYS A 1 95 ? 93.119 55.754 22.684 1.00 42.78 115 LYS A O 1
ATOM 618 N N . PHE A 1 96 ? 90.915 55.989 23.170 1.00 37.54 116 PHE A N 1
ATOM 619 C CA . PHE A 1 96 ? 90.635 54.558 23.080 1.00 37.24 116 PHE A CA 1
ATOM 620 C C . PHE A 1 96 ? 90.282 54.054 21.667 1.00 44.97 116 PHE A C 1
ATOM 621 O O . PHE A 1 96 ? 90.903 53.088 21.188 1.00 46.24 116 PHE A O 1
ATOM 629 N N . TYR A 1 97 ? 89.234 54.628 21.060 1.00 40.78 117 TYR A N 1
ATOM 630 C CA . TYR A 1 97 ? 88.632 54.102 19.838 1.00 41.18 117 TYR A CA 1
ATOM 631 C C . TYR A 1 97 ? 89.501 54.073 18.572 1.00 47.71 117 TYR A C 1
ATOM 632 O O . TYR A 1 97 ? 89.441 53.025 17.915 1.00 50.08 117 TYR A O 1
ATOM 641 N N . PRO A 1 98 ? 90.341 55.070 18.199 1.00 43.53 118 PRO A N 1
ATOM 642 C CA . PRO A 1 98 ? 91.148 54.897 16.977 1.00 44.47 118 PRO A CA 1
ATOM 643 C C . PRO A 1 98 ? 92.032 53.633 17.046 1.00 49.45 118 PRO A C 1
ATOM 644 O O . PRO A 1 98 ? 92.034 52.869 16.081 1.00 49.78 118 PRO A O 1
ATOM 648 N N . ASP A 1 99 ? 92.681 53.349 18.211 1.00 45.05 119 ASP A N 1
ATOM 649 C CA . ASP A 1 99 ? 93.521 52.153 18.376 1.00 44.26 119 ASP A CA 1
ATOM 650 C C . ASP A 1 99 ? 92.691 50.870 18.400 1.00 48.67 119 ASP A C 1
ATOM 651 O O . ASP A 1 99 ? 93.115 49.854 17.838 1.00 48.95 119 ASP A O 1
ATOM 656 N N . TYR A 1 100 ? 91.512 50.916 19.048 1.00 43.59 120 TYR A N 1
ATOM 657 C CA . TYR A 1 100 ? 90.596 49.784 19.141 1.00 42.81 120 TYR A CA 1
ATOM 658 C C . TYR A 1 100 ? 90.148 49.346 17.731 1.00 49.73 120 TYR A C 1
ATOM 659 O O . TYR A 1 100 ? 90.252 48.161 17.390 1.00 50.83 120 TYR A O 1
ATOM 668 N N . PHE A 1 101 ? 89.694 50.295 16.909 1.00 47.00 121 PHE A N 1
ATOM 669 C CA . PHE A 1 101 ? 89.255 49.983 15.542 1.00 49.27 121 PHE A CA 1
ATOM 670 C C . PHE A 1 101 ? 90.429 49.500 14.686 1.00 56.99 121 PHE A C 1
ATOM 671 O O . PHE A 1 101 ? 90.259 48.585 13.881 1.00 59.62 121 PHE A O 1
ATOM 679 N N . ASN A 1 102 ? 91.625 50.071 14.903 1.00 53.59 122 ASN A N 1
ATOM 680 C CA . ASN A 1 102 ? 92.824 49.700 14.171 1.00 54.64 122 ASN A CA 1
ATOM 681 C C . ASN A 1 102 ? 93.234 48.255 14.495 1.00 59.38 122 ASN A C 1
ATOM 682 O O . ASN A 1 102 ? 93.477 47.494 13.555 1.00 62.15 122 ASN A O 1
ATOM 687 N N . LEU A 1 103 ? 93.272 47.878 15.797 1.00 54.00 123 LEU A N 1
ATOM 688 C CA A LEU A 1 103 ? 93.607 46.523 16.269 0.50 54.04 123 LEU A CA 1
ATOM 689 C CA B LEU A 1 103 ? 93.616 46.530 16.259 0.50 53.61 123 LEU A CA 1
ATOM 690 C C . LEU A 1 103 ? 92.679 45.474 15.645 1.00 59.90 123 LEU A C 1
ATOM 691 O O . LEU A 1 103 ? 93.149 44.395 15.287 1.00 62.18 123 LEU A O 1
ATOM 700 N N . LYS A 1 104 ? 91.365 45.784 15.528 1.00 55.41 124 LYS A N 1
ATOM 701 C CA . LYS A 1 104 ? 90.367 44.892 14.940 1.00 56.50 124 LYS A CA 1
ATOM 702 C C . LYS A 1 104 ? 90.644 44.689 13.429 1.00 63.85 124 LYS A C 1
ATOM 703 O O . LYS A 1 104 ? 90.350 43.613 12.912 1.00 65.20 124 LYS A O 1
ATOM 709 N N . ASN A 1 105 ? 91.238 45.697 12.748 1.00 61.33 125 ASN A N 1
ATOM 710 C CA . ASN A 1 105 ? 91.619 45.617 11.323 1.00 64.42 125 ASN A CA 1
ATOM 711 C C . ASN A 1 105 ? 92.999 44.962 11.141 1.00 71.40 125 ASN A C 1
ATOM 712 O O . ASN A 1 105 ? 93.302 44.482 10.057 1.00 74.61 125 ASN A O 1
ATOM 717 N N . GLN A 1 106 ? 93.837 44.965 12.190 1.00 67.14 126 GLN A N 1
ATOM 718 C CA . GLN A 1 106 ? 95.196 44.421 12.166 1.00 66.73 126 GLN A CA 1
ATOM 719 C C . GLN A 1 106 ? 95.285 42.954 12.620 1.00 70.30 126 GLN A C 1
ATOM 720 O O . GLN A 1 106 ? 96.240 42.274 12.245 1.00 70.91 126 GLN A O 1
ATOM 726 N N . SER A 1 107 ? 94.329 42.470 13.435 1.00 65.93 127 SER A N 1
ATOM 727 C CA . SER A 1 107 ? 94.390 41.108 13.965 1.00 66.54 127 SER A CA 1
ATOM 728 C C . SER A 1 107 ? 93.061 40.348 13.858 1.00 71.57 127 SER A C 1
ATOM 729 O O . SER A 1 107 ? 91.972 40.923 13.973 1.00 70.87 127 SER A O 1
ATOM 732 N N . ASP A 1 108 ? 93.183 39.029 13.673 1.00 69.56 128 ASP A N 1
ATOM 733 C CA . ASP A 1 108 ? 92.089 38.067 13.600 1.00 69.79 128 ASP A CA 1
ATOM 734 C C . ASP A 1 108 ? 92.189 37.085 14.778 1.00 72.24 128 ASP A C 1
ATOM 735 O O . ASP A 1 108 ? 91.335 36.200 14.917 1.00 72.58 128 ASP A O 1
ATOM 740 N N . ASP A 1 109 ? 93.245 37.252 15.622 1.00 67.08 129 ASP A N 1
ATOM 741 C CA . ASP A 1 109 ? 93.535 36.436 16.807 1.00 65.60 129 ASP A CA 1
ATOM 742 C C . ASP A 1 109 ? 92.473 36.670 17.880 1.00 63.53 129 ASP A C 1
ATOM 743 O O . ASP A 1 109 ? 92.376 37.759 18.444 1.00 61.22 129 ASP A O 1
ATOM 748 N N . GLU A 1 110 ? 91.699 35.617 18.154 1.00 57.98 130 GLU A N 1
ATOM 749 C CA . GLU A 1 110 ? 90.600 35.545 19.104 1.00 55.31 130 GLU A CA 1
ATOM 750 C C . GLU A 1 110 ? 91.006 36.019 20.511 1.00 54.70 130 GLU A C 1
ATOM 751 O O . GLU A 1 110 ? 90.208 36.673 21.180 1.00 52.38 130 GLU A O 1
ATOM 757 N N . LEU A 1 111 ? 92.231 35.703 20.948 1.00 49.67 131 LEU A N 1
ATOM 758 C CA . LEU A 1 111 ? 92.702 36.080 22.267 1.00 46.97 131 LEU A CA 1
ATOM 759 C C . LEU A 1 111 ? 92.928 37.603 22.360 1.00 53.58 131 LEU A C 1
ATOM 760 O O . LEU A 1 111 ? 92.503 38.226 23.345 1.00 52.53 131 LEU A O 1
ATOM 765 N N . PHE A 1 112 ? 93.564 38.200 21.332 1.00 51.24 132 PHE A N 1
ATOM 766 C CA . PHE A 1 112 ? 93.866 39.630 21.304 1.00 50.20 132 PHE A CA 1
ATOM 767 C C . PHE A 1 112 ? 92.606 40.474 21.112 1.00 49.46 132 PHE A C 1
ATOM 768 O O . PHE A 1 112 ? 92.517 41.567 21.659 1.00 47.31 132 PHE A O 1
ATOM 776 N N . LEU A 1 113 ? 91.626 39.956 20.375 1.00 46.03 133 LEU A N 1
ATOM 777 C CA . LEU A 1 113 ? 90.357 40.654 20.151 1.00 44.42 133 LEU A CA 1
ATOM 778 C C . LEU A 1 113 ? 89.497 40.595 21.415 1.00 46.42 133 LEU A C 1
ATOM 779 O O . LEU A 1 113 ? 88.788 41.561 21.712 1.00 45.16 133 LEU A O 1
ATOM 784 N N . SER A 1 114 ? 89.613 39.488 22.185 1.00 41.20 134 SER A N 1
ATOM 785 C CA . SER A 1 114 ? 88.898 39.310 23.445 1.00 39.57 134 SER A CA 1
ATOM 786 C C . SER A 1 114 ? 89.466 40.232 24.518 1.00 40.60 134 SER A C 1
ATOM 787 O O . SER A 1 114 ? 88.708 40.847 25.264 1.00 36.38 134 SER A O 1
ATOM 790 N N . LEU A 1 115 ? 90.800 40.365 24.559 1.00 40.09 135 LEU A N 1
ATOM 791 C CA . LEU A 1 115 ? 91.465 41.267 25.494 1.00 39.45 135 LEU A CA 1
ATOM 792 C C . LEU A 1 115 ? 91.149 42.735 25.148 1.00 41.97 135 LEU A C 1
ATOM 793 O O . LEU A 1 115 ? 90.858 43.513 26.043 1.00 40.02 135 LEU A O 1
ATOM 798 N N . ALA A 1 116 ? 91.151 43.093 23.846 1.00 39.84 136 ALA A N 1
ATOM 799 C CA . ALA A 1 116 ? 90.800 44.439 23.375 1.00 39.41 136 ALA A CA 1
ATOM 800 C C . ALA A 1 116 ? 89.376 44.803 23.833 1.00 41.99 136 ALA A C 1
ATOM 801 O O . ALA A 1 116 ? 89.166 45.902 24.346 1.00 41.69 136 ALA A O 1
ATOM 803 N N . GLU A 1 117 ? 88.424 43.852 23.710 1.00 38.05 137 GLU A N 1
ATOM 804 C CA . GLU A 1 117 ? 87.040 44.018 24.162 1.00 37.24 137 GLU A CA 1
ATOM 805 C C . GLU A 1 117 ? 86.949 44.126 25.685 1.00 40.04 137 GLU A C 1
ATOM 806 O O . GLU A 1 117 ? 86.131 44.899 26.177 1.00 39.41 137 GLU A O 1
ATOM 812 N N . LEU A 1 118 ? 87.768 43.349 26.427 1.00 35.64 138 LEU A N 1
ATOM 813 C CA . LEU A 1 118 ? 87.811 43.404 27.892 1.00 33.11 138 LEU A CA 1
ATOM 814 C C . LEU A 1 118 ? 88.241 44.813 28.349 1.00 36.23 138 LEU A C 1
ATOM 815 O O . LEU A 1 118 ? 87.619 45.364 29.251 1.00 34.26 138 LEU A O 1
ATOM 820 N N . TYR A 1 119 ? 89.273 45.408 27.694 1.00 32.87 139 TYR A N 1
ATOM 821 C CA . TYR A 1 119 ? 89.772 46.750 28.006 1.00 31.59 139 TYR A CA 1
ATOM 822 C C . TYR A 1 119 ? 88.700 47.774 27.710 1.00 36.71 139 TYR A C 1
ATOM 823 O O . TYR A 1 119 ? 88.468 48.642 28.541 1.00 37.10 139 TYR A O 1
ATOM 832 N N . ARG A 1 120 ? 87.995 47.625 26.568 1.00 33.63 140 ARG A N 1
ATOM 833 C CA . ARG A 1 120 ? 86.861 48.469 26.170 1.00 33.24 140 ARG A CA 1
ATOM 834 C C . ARG A 1 120 ? 85.766 48.479 27.242 1.00 36.33 140 ARG A C 1
ATOM 835 O O . ARG A 1 120 ? 85.294 49.547 27.605 1.00 34.34 140 ARG A O 1
ATOM 843 N N . ILE A 1 121 ? 85.379 47.285 27.756 1.00 33.04 141 ILE A N 1
ATOM 844 C CA . ILE A 1 121 ? 84.380 47.160 28.815 1.00 31.11 141 ILE A CA 1
ATOM 845 C C . ILE A 1 121 ? 84.827 47.944 30.077 1.00 34.40 141 ILE A C 1
ATOM 846 O O . ILE A 1 121 ? 84.074 48.795 30.527 1.00 34.04 141 ILE A O 1
ATOM 851 N N . VAL A 1 122 ? 86.057 47.720 30.582 1.00 31.04 142 VAL A N 1
ATOM 852 C CA . VAL A 1 122 ? 86.587 48.387 31.790 1.00 29.10 142 VAL A CA 1
ATOM 853 C C . VAL A 1 122 ? 86.650 49.923 31.592 1.00 35.10 142 VAL A C 1
ATOM 854 O O . VAL A 1 122 ? 86.248 50.665 32.493 1.00 34.18 142 VAL A O 1
ATOM 858 N N . VAL A 1 123 ? 87.141 50.392 30.420 1.00 32.85 143 VAL A N 1
ATOM 859 C CA . VAL A 1 123 ? 87.302 51.820 30.124 1.00 32.97 143 VAL A CA 1
ATOM 860 C C . VAL A 1 123 ? 85.934 52.484 30.007 1.00 38.33 143 VAL A C 1
ATOM 861 O O . VAL A 1 123 ? 85.683 53.500 30.648 1.00 38.90 143 VAL A O 1
ATOM 873 N N . LEU A 1 125 ? 83.164 51.312 31.105 1.00 31.76 145 LEU A N 1
ATOM 874 C CA . LEU A 1 125 ? 82.481 51.143 32.403 1.00 30.87 145 LEU A CA 1
ATOM 875 C C . LEU A 1 125 ? 82.706 52.414 33.238 1.00 33.90 145 LEU A C 1
ATOM 876 O O . LEU A 1 125 ? 81.759 52.896 33.818 1.00 34.29 145 LEU A O 1
ATOM 881 N N . ARG A 1 126 ? 83.937 52.975 33.256 1.00 31.33 146 ARG A N 1
ATOM 882 C CA . ARG A 1 126 ? 84.244 54.244 33.957 1.00 31.05 146 ARG A CA 1
ATOM 883 C C . ARG A 1 126 ? 83.382 55.380 33.402 1.00 34.53 146 ARG A C 1
ATOM 884 O O . ARG A 1 126 ? 82.838 56.168 34.167 1.00 34.04 146 ARG A O 1
ATOM 892 N N . VAL A 1 127 ? 83.293 55.461 32.058 1.00 30.96 147 VAL A N 1
ATOM 893 C CA . VAL A 1 127 ? 82.562 56.498 31.322 1.00 31.68 147 VAL A CA 1
ATOM 894 C C . VAL A 1 127 ? 81.040 56.399 31.586 1.00 34.66 147 VAL A C 1
ATOM 895 O O . VAL A 1 127 ? 80.443 57.423 31.932 1.00 34.79 147 VAL A O 1
ATOM 899 N N . THR A 1 128 ? 80.424 55.202 31.461 1.00 29.79 148 THR A N 1
ATOM 900 C CA . THR A 1 128 ? 78.992 55.110 31.747 1.00 30.20 148 THR A CA 1
ATOM 901 C C . THR A 1 128 ? 78.736 55.354 33.253 1.00 33.43 148 THR A C 1
ATOM 902 O O . THR A 1 128 ? 77.746 55.998 33.609 1.00 35.48 148 THR A O 1
ATOM 906 N N . ASP A 1 129 ? 79.645 54.930 34.120 1.00 29.92 149 ASP A N 1
ATOM 907 C CA . ASP A 1 129 ? 79.500 55.193 35.562 1.00 29.36 149 ASP A CA 1
ATOM 908 C C . ASP A 1 129 ? 79.686 56.678 35.889 1.00 33.99 149 ASP A C 1
ATOM 909 O O . ASP A 1 129 ? 79.259 57.107 36.956 1.00 33.93 149 ASP A O 1
ATOM 914 N N . THR A 1 130 ? 80.273 57.476 34.960 1.00 31.81 150 THR A N 1
ATOM 915 C CA . THR A 1 130 ? 80.418 58.927 35.145 1.00 31.24 150 THR A CA 1
ATOM 916 C C . THR A 1 130 ? 79.183 59.672 34.609 1.00 33.03 150 THR A C 1
ATOM 917 O O . THR A 1 130 ? 78.736 60.632 35.231 1.00 33.86 150 THR A O 1
ATOM 921 N N . TYR A 1 131 ? 78.642 59.242 33.459 1.00 30.48 151 TYR A N 1
ATOM 922 C CA . TYR A 1 131 ? 77.601 59.969 32.720 1.00 31.11 151 TYR A CA 1
ATOM 923 C C . TYR A 1 131 ? 76.210 59.376 32.640 1.00 36.11 151 TYR A C 1
ATOM 924 O O . TYR A 1 131 ? 75.260 60.143 32.517 1.00 35.42 151 TYR A O 1
ATOM 933 N N . GLY A 1 132 ? 76.095 58.055 32.664 1.00 34.74 152 GLY A N 1
ATOM 934 C CA . GLY A 1 132 ? 74.826 57.364 32.473 1.00 34.86 152 GLY A CA 1
ATOM 935 C C . GLY A 1 132 ? 74.766 56.912 31.026 1.00 37.41 152 GLY A C 1
ATOM 936 O O . GLY A 1 132 ? 75.707 56.243 30.589 1.00 37.34 152 GLY A O 1
ATOM 937 N N . PRO A 1 133 ? 73.746 57.314 30.219 1.00 33.45 153 PRO A N 1
ATOM 938 C CA . PRO A 1 133 ? 73.748 56.941 28.785 1.00 34.48 153 PRO A CA 1
ATOM 939 C C . PRO A 1 133 ? 75.005 57.458 28.066 1.00 39.27 153 PRO A C 1
ATOM 940 O O . PRO A 1 133 ? 75.451 58.578 28.340 1.00 38.40 153 PRO A O 1
ATOM 944 N N . ILE A 1 134 ? 75.604 56.629 27.195 1.00 35.32 154 ILE A N 1
ATOM 945 C CA . ILE A 1 134 ? 76.818 57.006 26.448 1.00 34.76 154 ILE A CA 1
ATOM 946 C C . ILE A 1 134 ? 76.803 56.378 25.034 1.00 40.79 154 ILE A C 1
ATOM 947 O O . ILE A 1 134 ? 76.163 55.331 24.850 1.00 40.40 154 ILE A O 1
ATOM 952 N N . PRO A 1 135 ? 77.553 56.922 24.043 1.00 38.59 155 PRO A N 1
ATOM 953 C CA . PRO A 1 135 ? 77.697 56.186 22.776 1.00 40.39 155 PRO A CA 1
ATOM 954 C C . PRO A 1 135 ? 78.516 54.911 23.044 1.00 45.44 155 PRO A C 1
ATOM 955 O O . PRO A 1 135 ? 79.603 54.974 23.643 1.00 44.92 155 PRO A O 1
ATOM 959 N N . TYR A 1 136 ? 77.944 53.738 22.711 1.00 43.08 156 TYR A N 1
ATOM 960 C CA . TYR A 1 136 ? 78.606 52.458 22.962 1.00 41.89 156 TYR A CA 1
ATOM 961 C C . TYR A 1 136 ? 78.415 51.480 21.770 1.00 47.60 156 TYR A C 1
ATOM 962 O O . TYR A 1 136 ? 79.323 51.352 20.939 1.00 47.89 156 TYR A O 1
ATOM 971 N N . SER A 1 137 ? 77.248 50.834 21.655 1.00 44.52 157 SER A N 1
ATOM 972 C CA . SER A 1 137 ? 76.990 49.869 20.577 1.00 45.28 157 SER A CA 1
ATOM 973 C C . SER A 1 137 ? 76.953 50.510 19.183 1.00 52.44 157 SER A C 1
ATOM 974 O O . SER A 1 137 ? 77.182 49.799 18.207 1.00 53.40 157 SER A O 1
ATOM 977 N N . LYS A 1 138 ? 76.699 51.826 19.078 1.00 50.90 158 LYS A N 1
ATOM 978 C CA . LYS A 1 138 ? 76.601 52.450 17.748 1.00 53.88 158 LYS A CA 1
ATOM 979 C C . LYS A 1 138 ? 77.788 53.383 17.402 1.00 59.24 158 LYS A C 1
ATOM 980 O O . LYS A 1 138 ? 77.640 54.225 16.516 1.00 60.78 158 LYS A O 1
ATOM 986 N N . VAL A 1 139 ? 78.964 53.211 18.053 1.00 54.76 159 VAL A N 1
ATOM 987 C CA . VAL A 1 139 ? 80.133 54.059 17.792 1.00 55.41 159 VAL A CA 1
ATOM 988 C C . VAL A 1 139 ? 80.668 53.810 16.362 1.00 66.70 159 VAL A C 1
ATOM 989 O O . VAL A 1 139 ? 80.856 52.656 15.942 1.00 66.98 159 VAL A O 1
ATOM 993 N N . GLY A 1 140 ? 80.842 54.911 15.630 1.00 67.52 160 GLY A N 1
ATOM 994 C CA . GLY A 1 140 ? 81.377 54.906 14.277 1.00 70.31 160 GLY A CA 1
ATOM 995 C C . GLY A 1 140 ? 82.890 54.908 14.301 1.00 76.71 160 GLY A C 1
ATOM 996 O O . GLY A 1 140 ? 83.498 55.413 15.251 1.00 75.17 160 GLY A O 1
ATOM 997 N N . ALA A 1 141 ? 83.519 54.352 13.252 1.00 76.40 161 ALA A N 1
ATOM 998 C CA . ALA A 1 141 ? 84.979 54.308 13.154 1.00 75.91 161 ALA A CA 1
ATOM 999 C C . ALA A 1 141 ? 85.558 55.694 12.838 1.00 80.08 161 ALA A C 1
ATOM 1000 O O . ALA A 1 141 ? 86.716 55.951 13.172 1.00 79.82 161 ALA A O 1
ATOM 1002 N N . ALA A 1 142 ? 84.736 56.594 12.249 1.00 77.16 162 ALA A N 1
ATOM 1003 C CA . ALA A 1 142 ? 85.127 57.953 11.863 1.00 77.96 162 ALA A CA 1
ATOM 1004 C C . ALA A 1 142 ? 85.296 58.881 13.084 1.00 78.83 162 ALA A C 1
ATOM 1005 O O . ALA A 1 142 ? 86.386 59.423 13.279 1.00 78.48 162 ALA A O 1
ATOM 1007 N N . ASN A 1 143 ? 84.223 59.077 13.882 1.00 72.22 163 ASN A N 1
ATOM 1008 C CA . ASN A 1 143 ? 84.214 59.924 15.085 1.00 69.13 163 ASN A CA 1
ATOM 1009 C C . ASN A 1 143 ? 83.310 59.247 16.111 1.00 68.96 163 ASN A C 1
ATOM 1010 O O . ASN A 1 143 ? 82.104 59.529 16.172 1.00 69.73 163 ASN A O 1
ATOM 1015 N N . ALA A 1 144 ? 83.901 58.303 16.875 1.00 60.78 164 ALA A N 1
ATOM 1016 C CA . ALA A 1 144 ? 83.259 57.441 17.871 1.00 57.80 164 ALA A CA 1
ATOM 1017 C C . ALA A 1 144 ? 82.198 58.134 18.742 1.00 57.59 164 ALA A C 1
ATOM 1018 O O . ALA A 1 144 ? 81.091 57.626 18.816 1.00 57.30 164 ALA A O 1
ATOM 1020 N N . ILE A 1 145 ? 82.521 59.281 19.369 1.00 53.05 165 ILE A N 1
ATOM 1021 C CA . ILE A 1 145 ? 81.636 60.033 20.279 1.00 51.88 165 ILE A CA 1
ATOM 1022 C C . ILE A 1 145 ? 80.422 60.694 19.545 1.00 57.08 165 ILE A C 1
ATOM 1023 O O . ILE A 1 145 ? 79.396 60.969 20.186 1.00 54.87 165 ILE A O 1
ATOM 1028 N N . LYS A 1 146 ? 80.563 60.952 18.219 1.00 55.51 166 LYS A N 1
ATOM 1029 C CA . LYS A 1 146 ? 79.536 61.572 17.387 1.00 57.46 166 LYS A CA 1
ATOM 1030 C C . LYS A 1 146 ? 78.635 60.458 16.852 1.00 62.26 166 LYS A C 1
ATOM 1031 O O . LYS A 1 146 ? 78.648 60.119 15.657 1.00 64.76 166 LYS A O 1
ATOM 1037 N N . SER A 1 147 ? 77.873 59.865 17.782 1.00 55.23 167 SER A N 1
ATOM 1038 C CA . SER A 1 147 ? 77.000 58.725 17.531 1.00 53.61 167 SER A CA 1
ATOM 1039 C C . SER A 1 147 ? 75.777 58.725 18.476 1.00 55.41 167 SER A C 1
ATOM 1040 O O . SER A 1 147 ? 75.826 59.391 19.522 1.00 53.70 167 SER A O 1
ATOM 1043 N N . PRO A 1 148 ? 74.703 57.933 18.173 1.00 51.39 168 PRO A N 1
ATOM 1044 C CA . PRO A 1 148 ? 73.589 57.799 19.145 1.00 49.49 168 PRO A CA 1
ATOM 1045 C C . PRO A 1 148 ? 74.061 57.158 20.467 1.00 51.75 168 PRO A C 1
ATOM 1046 O O . PRO A 1 148 ? 74.991 56.339 20.476 1.00 51.37 168 PRO A O 1
ATOM 1050 N N . TYR A 1 149 ? 73.433 57.558 21.585 1.00 46.28 169 TYR A N 1
ATOM 1051 C CA . TYR A 1 149 ? 73.760 57.087 22.935 1.00 43.01 169 TYR A CA 1
ATOM 1052 C C . TYR A 1 149 ? 72.878 55.909 23.348 1.00 49.55 169 TYR A C 1
ATOM 1053 O O . TYR A 1 149 ? 71.662 55.931 23.134 1.00 51.92 169 TYR A O 1
ATOM 1062 N N . ASP A 1 150 ? 73.488 54.890 23.956 1.00 43.86 170 ASP A N 1
ATOM 1063 C CA . ASP A 1 150 ? 72.762 53.758 24.511 1.00 42.18 170 ASP A CA 1
ATOM 1064 C C . ASP A 1 150 ? 72.354 54.119 25.907 1.00 43.45 170 ASP A C 1
ATOM 1065 O O . ASP A 1 150 ? 73.102 54.818 26.592 1.00 42.28 170 ASP A O 1
ATOM 1070 N N . SER A 1 151 ? 71.250 53.554 26.385 1.00 38.81 171 SER A N 1
ATOM 1071 C CA . SER A 1 151 ? 70.858 53.712 27.776 1.00 36.48 171 SER A CA 1
ATOM 1072 C C . SER A 1 151 ? 71.938 53.030 28.649 1.00 39.12 171 SER A C 1
ATOM 1073 O O . SER A 1 151 ? 72.645 52.149 28.146 1.00 36.99 171 SER A O 1
ATOM 1076 N N . GLN A 1 152 ? 72.100 53.443 29.925 1.00 34.31 172 GLN A N 1
ATOM 1077 C CA . GLN A 1 152 ? 73.075 52.779 30.765 1.00 32.61 172 GLN A CA 1
ATOM 1078 C C . GLN A 1 152 ? 72.732 51.270 30.883 1.00 36.64 172 GLN A C 1
ATOM 1079 O O . GLN A 1 152 ? 73.637 50.430 30.832 1.00 37.06 172 GLN A O 1
ATOM 1085 N N . GLN A 1 153 ? 71.433 50.931 30.966 1.00 33.93 173 GLN A N 1
ATOM 1086 C CA . GLN A 1 153 ? 70.984 49.542 31.026 1.00 33.70 173 GLN A CA 1
ATOM 1087 C C . GLN A 1 153 ? 71.436 48.737 29.785 1.00 40.43 173 GLN A C 1
ATOM 1088 O O . GLN A 1 153 ? 71.920 47.610 29.935 1.00 40.74 173 GLN A O 1
ATOM 1094 N N . ALA A 1 154 ? 71.282 49.316 28.584 1.00 37.39 174 ALA A N 1
ATOM 1095 C CA . ALA A 1 154 ? 71.727 48.689 27.342 1.00 38.69 174 ALA A CA 1
ATOM 1096 C C . ALA A 1 154 ? 73.255 48.549 27.309 1.00 40.23 174 ALA A C 1
ATOM 1097 O O . ALA A 1 154 ? 73.751 47.536 26.822 1.00 40.42 174 ALA A O 1
ATOM 1099 N N . VAL A 1 155 ? 73.998 49.516 27.879 1.00 36.83 175 VAL A N 1
ATOM 1100 C CA . VAL A 1 155 ? 75.471 49.469 27.967 1.00 34.76 175 VAL A CA 1
ATOM 1101 C C . VAL A 1 155 ? 75.883 48.300 28.870 1.00 38.39 175 VAL A C 1
ATOM 1102 O O . VAL A 1 155 ? 76.680 47.463 28.441 1.00 39.09 175 VAL A O 1
ATOM 1106 N N . TYR A 1 156 ? 75.298 48.214 30.092 1.00 33.41 176 TYR A N 1
ATOM 1107 C CA . TYR A 1 156 ? 75.589 47.134 31.038 1.00 33.14 176 TYR A CA 1
ATOM 1108 C C . TYR A 1 156 ? 75.210 45.762 30.457 1.00 36.71 176 TYR A C 1
ATOM 1109 O O . TYR A 1 156 ? 76.000 44.833 30.569 1.00 37.86 176 TYR A O 1
ATOM 1118 N N . ALA A 1 157 ? 74.036 45.648 29.797 1.00 32.68 177 ALA A N 1
ATOM 1119 C CA . ALA A 1 157 ? 73.579 44.384 29.214 1.00 32.76 177 ALA A CA 1
ATOM 1120 C C . ALA A 1 157 ? 74.519 43.916 28.097 1.00 38.11 177 ALA A C 1
ATOM 1121 O O . ALA A 1 157 ? 74.887 42.741 28.082 1.00 38.64 177 ALA A O 1
ATOM 1123 N N . LYS A 1 158 ? 74.943 44.828 27.196 1.00 35.54 178 LYS A N 1
ATOM 1124 C CA . LYS A 1 158 ? 75.871 44.465 26.121 1.00 35.95 178 LYS A CA 1
ATOM 1125 C C . LYS A 1 158 ? 77.245 44.062 26.716 1.00 39.68 178 LYS A C 1
ATOM 1126 O O . LYS A 1 158 ? 77.772 43.010 26.365 1.00 41.67 178 LYS A O 1
ATOM 1140 N N . LEU A 1 160 ? 77.978 42.903 29.763 1.00 32.81 180 LEU A N 1
ATOM 1141 C CA . LEU A 1 160 ? 77.886 41.646 30.517 1.00 32.26 180 LEU A CA 1
ATOM 1142 C C . LEU A 1 160 ? 77.794 40.450 29.569 1.00 38.67 180 LEU A C 1
ATOM 1143 O O . LEU A 1 160 ? 78.467 39.442 29.798 1.00 40.58 180 LEU A O 1
ATOM 1148 N N . GLU A 1 161 ? 77.061 40.600 28.456 1.00 35.43 181 GLU A N 1
ATOM 1149 C CA . GLU A 1 161 ? 76.916 39.562 27.443 1.00 35.20 181 GLU A CA 1
ATOM 1150 C C . GLU A 1 161 ? 78.259 39.325 26.717 1.00 38.58 181 GLU A C 1
ATOM 1151 O O . GLU A 1 161 ? 78.634 38.178 26.478 1.00 39.51 181 GLU A O 1
ATOM 1157 N N . ASP A 1 162 ? 78.962 40.402 26.353 1.00 33.05 182 ASP A N 1
ATOM 1158 C CA . ASP A 1 162 ? 80.267 40.294 25.702 1.00 34.39 182 ASP A CA 1
ATOM 1159 C C . ASP A 1 162 ? 81.310 39.729 26.673 1.00 39.65 182 ASP A C 1
ATOM 1160 O O . ASP A 1 162 ? 82.132 38.901 26.264 1.00 41.20 182 ASP A O 1
ATOM 1165 N N . LEU A 1 163 ? 81.227 40.110 27.967 1.00 34.62 183 LEU A N 1
ATOM 1166 C CA . LEU A 1 163 ? 82.132 39.615 28.999 1.00 33.79 183 LEU A CA 1
ATOM 1167 C C . LEU A 1 163 ? 82.003 38.081 29.146 1.00 41.04 183 LEU A C 1
ATOM 1168 O O . LEU A 1 163 ? 83.026 37.404 29.270 1.00 42.40 183 LEU A O 1
ATOM 1173 N N . ASP A 1 164 ? 80.761 37.530 29.076 1.00 39.04 184 ASP A N 1
ATOM 1174 C CA . ASP A 1 164 ? 80.529 36.073 29.109 1.00 39.94 184 ASP A CA 1
ATOM 1175 C C . ASP A 1 164 ? 81.280 35.356 27.968 1.00 45.23 184 ASP A C 1
ATOM 1176 O O . ASP A 1 164 ? 81.856 34.292 28.190 1.00 47.38 184 ASP A O 1
ATOM 1181 N N . ASN A 1 165 ? 81.320 35.965 26.770 1.00 40.02 185 ASN A N 1
ATOM 1182 C CA . ASN A 1 165 ? 82.031 35.398 25.624 1.00 41.06 185 ASN A CA 1
ATOM 1183 C C . ASN A 1 165 ? 83.540 35.518 25.810 1.00 43.95 185 ASN A C 1
ATOM 1184 O O . ASN A 1 165 ? 84.244 34.578 25.468 1.00 44.10 185 ASN A O 1
ATOM 1189 N N . ILE A 1 166 ? 84.027 36.635 26.401 1.00 39.24 186 ILE A N 1
ATOM 1190 C CA . ILE A 1 166 ? 85.447 36.871 26.696 1.00 37.26 186 ILE A CA 1
ATOM 1191 C C . ILE A 1 166 ? 85.910 35.821 27.719 1.00 40.29 186 ILE A C 1
ATOM 1192 O O . ILE A 1 166 ? 86.970 35.233 27.548 1.00 41.42 186 ILE A O 1
ATOM 1197 N N . ILE A 1 167 ? 85.111 35.580 28.764 1.00 36.67 187 ILE A N 1
ATOM 1198 C CA . ILE A 1 167 ? 85.410 34.589 29.808 1.00 35.51 187 ILE A CA 1
ATOM 1199 C C . ILE A 1 167 ? 85.582 33.176 29.156 1.00 41.71 187 ILE A C 1
ATOM 1200 O O . ILE A 1 167 ? 86.531 32.464 29.491 1.00 42.45 187 ILE A O 1
ATOM 1205 N N . THR A 1 168 ? 84.672 32.798 28.219 1.00 38.89 188 THR A N 1
ATOM 1206 C CA . THR A 1 168 ? 84.699 31.527 27.473 1.00 39.87 188 THR A CA 1
ATOM 1207 C C . THR A 1 168 ? 86.007 31.427 26.667 1.00 44.43 188 THR A C 1
ATOM 1208 O O . THR A 1 168 ? 86.676 30.404 26.741 1.00 45.52 188 THR A O 1
ATOM 1212 N N . VAL A 1 169 ? 86.393 32.500 25.946 1.00 41.82 189 VAL A N 1
ATOM 1213 C CA . VAL A 1 169 ? 87.630 32.547 25.156 1.00 42.47 189 VAL A CA 1
ATOM 1214 C C . VAL A 1 169 ? 88.866 32.407 26.085 1.00 46.45 189 VAL A C 1
ATOM 1215 O O . VAL A 1 169 ? 89.723 31.577 25.818 1.00 48.30 189 VAL A O 1
ATOM 1219 N N . LEU A 1 170 ? 88.920 33.154 27.182 1.00 41.49 190 LEU A N 1
ATOM 1220 C CA . LEU A 1 170 ? 90.068 33.105 28.095 1.00 41.07 190 LEU A CA 1
ATOM 1221 C C . LEU A 1 170 ? 90.212 31.732 28.788 1.00 49.27 190 LEU A C 1
ATOM 1222 O O . LEU A 1 170 ? 91.347 31.302 29.046 1.00 50.44 190 LEU A O 1
ATOM 1227 N N . GLY A 1 171 ? 89.069 31.084 29.068 1.00 45.17 191 GLY A N 1
ATOM 1228 C CA . GLY A 1 171 ? 88.981 29.754 29.665 1.00 45.79 191 GLY A CA 1
ATOM 1229 C C . GLY A 1 171 ? 89.572 28.663 28.790 1.00 53.37 191 GLY A C 1
ATOM 1230 O O . GLY A 1 171 ? 90.328 27.830 29.296 1.00 53.98 191 GLY A O 1
ATOM 1231 N N . LYS A 1 172 ? 89.251 28.679 27.460 1.00 53.07 192 LYS A N 1
ATOM 1232 C CA A LYS A 1 172 ? 89.746 27.659 26.543 0.50 55.88 192 LYS A CA 1
ATOM 1233 C CA B LYS A 1 172 ? 89.738 27.746 26.440 0.50 55.89 192 LYS A CA 1
ATOM 1234 C C . LYS A 1 172 ? 91.259 27.788 26.311 1.00 62.22 192 LYS A C 1
ATOM 1235 O O . LYS A 1 172 ? 91.894 26.768 26.069 1.00 62.90 192 LYS A O 1
ATOM 1246 N N . PHE A 1 173 ? 91.852 28.996 26.448 1.00 61.44 193 PHE A N 1
ATOM 1247 C CA . PHE A 1 173 ? 93.312 29.158 26.335 1.00 62.56 193 PHE A CA 1
ATOM 1248 C C . PHE A 1 173 ? 93.998 28.611 27.594 1.00 71.32 193 PHE A C 1
ATOM 1249 O O . PHE A 1 173 ? 95.171 28.270 27.547 1.00 73.30 193 PHE A O 1
ATOM 1257 N N . GLY A 1 174 ? 93.233 28.461 28.674 1.00 68.66 194 GLY A N 1
ATOM 1258 C CA . GLY A 1 174 ? 93.663 27.872 29.934 1.00 68.61 194 GLY A CA 1
ATOM 1259 C C . GLY A 1 174 ? 95.008 28.309 30.457 1.00 72.82 194 GLY A C 1
ATOM 1260 O O . GLY A 1 174 ? 95.169 29.460 30.881 1.00 72.04 194 GLY A O 1
ATOM 1261 N N . ASN A 1 175 ? 95.977 27.381 30.426 1.00 70.54 195 ASN A N 1
ATOM 1262 C CA . ASN A 1 175 ? 97.311 27.646 30.955 1.00 70.85 195 ASN A CA 1
ATOM 1263 C C . ASN A 1 175 ? 98.311 28.097 29.873 1.00 73.53 195 ASN A C 1
ATOM 1264 O O . ASN A 1 175 ? 99.492 28.298 30.179 1.00 73.36 195 ASN A O 1
ATOM 1269 N N . GLN A 1 176 ? 97.808 28.373 28.650 1.00 68.62 196 GLN A N 1
ATOM 1270 C CA . GLN A 1 176 ? 98.620 28.934 27.566 1.00 68.25 196 GLN A CA 1
ATOM 1271 C C . GLN A 1 176 ? 98.884 30.414 27.875 1.00 69.43 196 GLN A C 1
ATOM 1272 O O . GLN A 1 176 ? 98.071 31.085 28.527 1.00 68.06 196 GLN A O 1
ATOM 1278 N N . SER A 1 177 ? 100.037 30.902 27.427 1.00 63.98 197 SER A N 1
ATOM 1279 C CA A SER A 1 177 ? 100.454 32.282 27.635 0.50 61.52 197 SER A CA 1
ATOM 1280 C CA B SER A 1 177 ? 100.436 32.282 27.635 0.50 61.28 197 SER A CA 1
ATOM 1281 C C . SER A 1 177 ? 100.639 32.994 26.306 1.00 63.19 197 SER A C 1
ATOM 1282 O O . SER A 1 177 ? 100.966 32.358 25.314 1.00 63.85 197 SER A O 1
ATOM 1287 N N . PHE A 1 178 ? 100.432 34.311 26.289 1.00 56.27 198 PHE A N 1
ATOM 1288 C CA . PHE A 1 178 ? 100.658 35.142 25.104 1.00 55.12 198 PHE A CA 1
ATOM 1289 C C . PHE A 1 178 ? 101.894 36.003 25.401 1.00 57.86 198 PHE A C 1
ATOM 1290 O O . PHE A 1 178 ? 102.449 35.904 26.502 1.00 56.23 198 PHE A O 1
ATOM 1298 N N . SER A 1 179 ? 102.367 36.778 24.416 1.00 55.94 199 SER A N 1
ATOM 1299 C CA . SER A 1 179 ? 103.590 37.573 24.527 1.00 55.31 199 SER A CA 1
ATOM 1300 C C . SER A 1 179 ? 103.521 38.565 25.679 1.00 55.73 199 SER A C 1
ATOM 1301 O O . SER A 1 179 ? 102.621 39.406 25.737 1.00 53.82 199 SER A O 1
ATOM 1304 N N . SER A 1 180 ? 104.485 38.440 26.607 1.00 51.52 200 SER A N 1
ATOM 1305 C CA . SER A 1 180 ? 104.588 39.257 27.810 1.00 49.02 200 SER A CA 1
ATOM 1306 C C . SER A 1 180 ? 104.812 40.750 27.497 1.00 49.62 200 SER A C 1
ATOM 1307 O O . SER A 1 180 ? 104.431 41.599 28.311 1.00 48.47 200 SER A O 1
ATOM 1310 N N . SER A 1 181 ? 105.375 41.072 26.318 1.00 43.03 201 SER A N 1
ATOM 1311 C CA . SER A 1 181 ? 105.609 42.454 25.918 1.00 42.67 201 SER A CA 1
ATOM 1312 C C . SER A 1 181 ? 104.296 43.204 25.600 1.00 49.12 201 SER A C 1
ATOM 1313 O O . SER A 1 181 ? 104.321 44.439 25.589 1.00 50.68 201 SER A O 1
ATOM 1316 N N . ALA A 1 182 ? 103.168 42.477 25.329 1.00 44.17 202 ALA A N 1
ATOM 1317 C CA . ALA A 1 182 ? 101.852 43.079 25.043 1.00 42.41 202 ALA A CA 1
ATOM 1318 C C . ALA A 1 182 ? 101.026 43.255 26.329 1.00 44.43 202 ALA A C 1
ATOM 1319 O O . ALA A 1 182 ? 99.903 43.758 26.261 1.00 45.21 202 ALA A O 1
ATOM 1321 N N . ASP A 1 183 ? 101.567 42.842 27.497 1.00 38.42 203 ASP A N 1
ATOM 1322 C CA . ASP A 1 183 ? 100.813 42.881 28.750 1.00 36.25 203 ASP A CA 1
ATOM 1323 C C . ASP A 1 183 ? 101.685 43.308 29.922 1.00 38.33 203 ASP A C 1
ATOM 1324 O O . ASP A 1 183 ? 102.492 42.525 30.417 1.00 38.30 203 ASP A O 1
ATOM 1329 N N . ARG A 1 184 ? 101.479 44.530 30.403 1.00 34.50 204 ARG A N 1
ATOM 1330 C CA . ARG A 1 184 ? 102.245 45.069 31.529 1.00 33.48 204 ARG A CA 1
ATOM 1331 C C . ARG A 1 184 ? 101.504 44.874 32.851 1.00 35.99 204 ARG A C 1
ATOM 1332 O O . ARG A 1 184 ? 101.882 45.465 33.864 1.00 35.92 204 ARG A O 1
ATOM 1340 N N . ILE A 1 185 ? 100.479 44.015 32.858 1.00 32.55 205 ILE A N 1
ATOM 1341 C CA . ILE A 1 185 ? 99.724 43.715 34.063 1.00 30.65 205 ILE A CA 1
ATOM 1342 C C . ILE A 1 185 ? 99.990 42.274 34.513 1.00 35.47 205 ILE A C 1
ATOM 1343 O O . ILE A 1 185 ? 100.351 42.068 35.672 1.00 36.67 205 ILE A O 1
ATOM 1348 N N . TYR A 1 186 ? 99.766 41.285 33.634 1.00 32.81 206 TYR A N 1
ATOM 1349 C CA . TYR A 1 186 ? 99.915 39.866 33.975 1.00 32.77 206 TYR A CA 1
ATOM 1350 C C . TYR A 1 186 ? 100.985 39.150 33.155 1.00 39.64 206 TYR A C 1
ATOM 1351 O O . TYR A 1 186 ? 101.162 37.931 33.311 1.00 40.18 206 TYR A O 1
ATOM 1360 N N . ASN A 1 187 ? 101.712 39.907 32.310 1.00 37.28 207 ASN A N 1
ATOM 1361 C CA . ASN A 1 187 ? 102.818 39.429 31.476 1.00 39.68 207 ASN A CA 1
ATOM 1362 C C . ASN A 1 187 ? 102.440 38.230 30.602 1.00 44.95 207 ASN A C 1
ATOM 1363 O O . ASN A 1 187 ? 103.216 37.285 30.487 1.00 46.53 207 ASN A O 1
ATOM 1368 N N . GLY A 1 188 ? 101.273 38.304 29.964 1.00 40.64 208 GLY A N 1
ATOM 1369 C CA . GLY A 1 188 ? 100.798 37.268 29.057 1.00 41.16 208 GLY A CA 1
ATOM 1370 C C . GLY A 1 188 ? 100.178 36.049 29.714 1.00 46.13 208 GLY A C 1
ATOM 1371 O O . GLY A 1 188 ? 99.870 35.092 29.011 1.00 47.37 208 GLY A O 1
ATOM 1372 N N . ASN A 1 189 ? 99.969 36.066 31.058 1.00 40.30 209 ASN A N 1
ATOM 1373 C CA . ASN A 1 189 ? 99.346 34.948 31.758 1.00 39.91 209 ASN A CA 1
ATOM 1374 C C . ASN A 1 189 ? 97.810 35.010 31.574 1.00 44.23 209 ASN A C 1
ATOM 1375 O O . ASN A 1 189 ? 97.123 35.711 32.314 1.00 41.78 209 ASN A O 1
ATOM 1380 N N . THR A 1 190 ? 97.285 34.245 30.587 1.00 42.62 210 THR A N 1
ATOM 1381 C CA . THR A 1 190 ? 95.858 34.189 30.218 1.00 41.66 210 THR A CA 1
ATOM 1382 C C . THR A 1 190 ? 94.951 33.791 31.399 1.00 43.63 210 THR A C 1
ATOM 1383 O O . THR A 1 190 ? 93.847 34.331 31.514 1.00 41.23 210 THR A O 1
ATOM 1387 N N . SER A 1 191 ? 95.404 32.861 32.259 1.00 40.54 211 SER A N 1
ATOM 1388 C CA . SER A 1 191 ? 94.612 32.383 33.409 1.00 38.97 211 SER A CA 1
ATOM 1389 C C . SER A 1 191 ? 94.398 33.510 34.447 1.00 40.43 211 SER A C 1
ATOM 1390 O O . SER A 1 191 ? 93.372 33.541 35.115 1.00 39.99 211 SER A O 1
ATOM 1393 N N . ALA A 1 192 ? 95.356 34.439 34.555 1.00 36.64 212 ALA A N 1
ATOM 1394 C CA . ALA A 1 192 ? 95.244 35.616 35.418 1.00 34.33 212 ALA A CA 1
ATOM 1395 C C . ALA A 1 192 ? 94.158 36.583 34.868 1.00 36.35 212 ALA A C 1
ATOM 1396 O O . ALA A 1 192 ? 93.424 37.175 35.647 1.00 34.97 212 ALA A O 1
ATOM 1398 N N . TRP A 1 193 ? 94.021 36.669 33.529 1.00 34.18 213 TRP A N 1
ATOM 1399 C CA . TRP A 1 193 ? 93.023 37.477 32.820 1.00 32.81 213 TRP A CA 1
ATOM 1400 C C . TRP A 1 193 ? 91.636 36.869 32.954 1.00 35.61 213 TRP A C 1
ATOM 1401 O O . TRP A 1 193 ? 90.656 37.608 32.984 1.00 35.77 213 TRP A O 1
ATOM 1412 N N . TYR A 1 194 ? 91.565 35.527 33.033 1.00 31.59 214 TYR A N 1
ATOM 1413 C CA . TYR A 1 194 ? 90.343 34.745 33.257 1.00 30.86 214 TYR A CA 1
ATOM 1414 C C . TYR A 1 194 ? 89.758 35.129 34.607 1.00 33.79 214 TYR A C 1
ATOM 1415 O O . TYR A 1 194 ? 88.560 35.392 34.690 1.00 33.11 214 TYR A O 1
ATOM 1424 N N . LYS A 1 195 ? 90.614 35.188 35.660 1.00 29.63 215 LYS A N 1
ATOM 1425 C CA . LYS A 1 195 ? 90.208 35.583 37.018 1.00 27.97 215 LYS A CA 1
ATOM 1426 C C . LYS A 1 195 ? 89.773 37.029 37.054 1.00 31.75 215 LYS A C 1
ATOM 1427 O O . LYS A 1 195 ? 88.801 37.344 37.729 1.00 32.05 215 LYS A O 1
ATOM 1433 N N . PHE A 1 196 ? 90.480 37.914 36.318 1.00 29.04 216 PHE A N 1
ATOM 1434 C CA . PHE A 1 196 ? 90.169 39.349 36.229 1.00 27.19 216 PHE A CA 1
ATOM 1435 C C . PHE A 1 196 ? 88.771 39.530 35.612 1.00 32.06 216 PHE A C 1
ATOM 1436 O O . PHE A 1 196 ? 87.969 40.279 36.169 1.00 32.15 216 PHE A O 1
ATOM 1444 N N . ALA A 1 197 ? 88.494 38.842 34.459 1.00 29.74 217 ALA A N 1
ATOM 1445 C CA . ALA A 1 197 ? 87.226 38.918 33.733 1.00 28.70 217 ALA A CA 1
ATOM 1446 C C . ALA A 1 197 ? 86.047 38.446 34.606 1.00 31.97 217 ALA A C 1
ATOM 1447 O O . ALA A 1 197 ? 85.029 39.142 34.647 1.00 32.33 217 ALA A O 1
ATOM 1449 N N . ASN A 1 198 ? 86.193 37.334 35.353 1.00 26.23 218 ASN A N 1
ATOM 1450 C CA . ASN A 1 198 ? 85.122 36.889 36.259 1.00 26.08 218 ASN A CA 1
ATOM 1451 C C . ASN A 1 198 ? 84.947 37.864 37.437 1.00 30.06 218 ASN A C 1
ATOM 1452 O O . ASN A 1 198 ? 83.831 38.077 37.899 1.00 29.32 218 ASN A O 1
ATOM 1457 N N . SER A 1 199 ? 86.051 38.480 37.903 1.00 26.73 219 SER A N 1
ATOM 1458 C CA . SER A 1 199 ? 86.039 39.469 38.992 1.00 24.47 219 SER A CA 1
ATOM 1459 C C . SER A 1 199 ? 85.305 40.731 38.531 1.00 29.72 219 SER A C 1
ATOM 1460 O O . SER A 1 199 ? 84.570 41.321 39.318 1.00 28.86 219 SER A O 1
ATOM 1463 N N . LEU A 1 200 ? 85.463 41.115 37.231 1.00 26.31 220 LEU A N 1
ATOM 1464 C CA . LEU A 1 200 ? 84.769 42.262 36.642 1.00 25.72 220 LEU A CA 1
ATOM 1465 C C . LEU A 1 200 ? 83.255 41.942 36.550 1.00 29.08 220 LEU A C 1
ATOM 1466 O O . LEU A 1 200 ? 82.409 42.795 36.804 1.00 28.52 220 LEU A O 1
ATOM 1471 N N . LYS A 1 201 ? 82.931 40.708 36.158 1.00 26.48 221 LYS A N 1
ATOM 1472 C CA . LYS A 1 201 ? 81.556 40.228 36.048 1.00 26.83 221 LYS A CA 1
ATOM 1473 C C . LYS A 1 201 ? 80.855 40.361 37.419 1.00 29.68 221 LYS A C 1
ATOM 1474 O O . LYS A 1 201 ? 79.736 40.850 37.472 1.00 30.20 221 LYS A O 1
ATOM 1480 N N . LEU A 1 202 ? 81.529 39.993 38.514 1.00 25.26 222 LEU A N 1
ATOM 1481 C CA . LEU A 1 202 ? 80.994 40.107 39.881 1.00 23.78 222 LEU A CA 1
ATOM 1482 C C . LEU A 1 202 ? 80.825 41.579 40.265 1.00 25.65 222 LEU A C 1
ATOM 1483 O O . LEU A 1 202 ? 79.825 41.931 40.869 1.00 25.93 222 LEU A O 1
ATOM 1488 N N . ARG A 1 203 ? 81.775 42.435 39.889 1.00 22.47 223 ARG A N 1
ATOM 1489 C CA . ARG A 1 203 ? 81.712 43.876 40.170 1.00 22.33 223 ARG A CA 1
ATOM 1490 C C . ARG A 1 203 ? 80.474 44.492 39.481 1.00 26.61 223 ARG A C 1
ATOM 1491 O O . ARG A 1 203 ? 79.707 45.188 40.122 1.00 26.19 223 ARG A O 1
ATOM 1507 N N . ALA A 1 205 ? 77.753 42.751 38.352 1.00 26.13 225 ALA A N 1
ATOM 1508 C CA . ALA A 1 205 ? 76.544 42.123 38.871 1.00 26.65 225 ALA A CA 1
ATOM 1509 C C . ALA A 1 205 ? 76.154 42.796 40.172 1.00 31.24 225 ALA A C 1
ATOM 1510 O O . ALA A 1 205 ? 75.006 43.211 40.310 1.00 33.69 225 ALA A O 1
ATOM 1520 N N . ARG A 1 207 ? 76.908 45.827 41.165 1.00 25.44 227 ARG A N 1
ATOM 1521 C CA . ARG A 1 207 ? 76.511 47.187 40.776 1.00 26.11 227 ARG A CA 1
ATOM 1522 C C . ARG A 1 207 ? 75.001 47.327 40.455 1.00 30.75 227 ARG A C 1
ATOM 1523 O O . ARG A 1 207 ? 74.371 48.345 40.790 1.00 29.35 227 ARG A O 1
ATOM 1531 N N . THR A 1 208 ? 74.440 46.306 39.781 1.00 26.10 228 THR A N 1
ATOM 1532 C CA . THR A 1 208 ? 73.062 46.332 39.323 1.00 26.18 228 THR A CA 1
ATOM 1533 C C . THR A 1 208 ? 72.084 45.743 40.334 1.00 31.37 228 THR A C 1
ATOM 1534 O O . THR A 1 208 ? 70.937 45.514 39.970 1.00 30.48 228 THR A O 1
ATOM 1538 N N . CYS A 1 209 ? 72.525 45.489 41.586 1.00 30.02 229 CYS A N 1
ATOM 1539 C CA . CYS A 1 209 ? 71.738 44.799 42.624 1.00 31.17 229 CYS A CA 1
ATOM 1540 C C . CYS A 1 209 ? 70.481 45.583 43.074 1.00 32.19 229 CYS A C 1
ATOM 1541 O O . CYS A 1 209 ? 69.581 44.974 43.631 1.00 31.10 229 CYS A O 1
ATOM 1544 N N . TYR A 1 210 ? 70.412 46.904 42.873 1.00 30.07 230 TYR A N 1
ATOM 1545 C CA . TYR A 1 210 ? 69.229 47.655 43.307 1.00 29.82 230 TYR A CA 1
ATOM 1546 C C . TYR A 1 210 ? 68.187 47.818 42.208 1.00 35.47 230 TYR A C 1
ATOM 1547 O O . TYR A 1 210 ? 67.066 48.219 42.509 1.00 37.43 230 TYR A O 1
ATOM 1556 N N . VAL A 1 211 ? 68.543 47.507 40.964 1.00 31.52 231 VAL A N 1
ATOM 1557 C CA . VAL A 1 211 ? 67.640 47.605 39.815 1.00 31.94 231 VAL A CA 1
ATOM 1558 C C . VAL A 1 211 ? 66.632 46.440 39.813 1.00 38.34 231 VAL A C 1
ATOM 1559 O O . VAL A 1 211 ? 67.000 45.293 39.547 1.00 37.56 231 VAL A O 1
ATOM 1563 N N . ALA A 1 212 ? 65.358 46.752 40.079 1.00 38.90 232 ALA A N 1
ATOM 1564 C CA . ALA A 1 212 ? 64.281 45.753 40.110 1.00 40.99 232 ALA A CA 1
ATOM 1565 C C . ALA A 1 212 ? 64.099 45.061 38.742 1.00 46.08 232 ALA A C 1
ATOM 1566 O O . ALA A 1 212 ? 63.981 45.731 37.711 1.00 47.62 232 ALA A O 1
ATOM 1568 N N . GLY A 1 213 ? 64.133 43.735 38.757 1.00 42.31 233 GLY A N 1
ATOM 1569 C CA . GLY A 1 213 ? 63.930 42.891 37.583 1.00 41.78 233 GLY A CA 1
ATOM 1570 C C . GLY A 1 213 ? 65.054 42.869 36.565 1.00 44.37 233 GLY A C 1
ATOM 1571 O O . GLY A 1 213 ? 64.874 42.317 35.472 1.00 47.09 233 GLY A O 1
ATOM 1572 N N . PHE A 1 214 ? 66.226 43.438 36.893 1.00 35.75 234 PHE A N 1
ATOM 1573 C CA . PHE A 1 214 ? 67.332 43.437 35.941 1.00 33.45 234 PHE A CA 1
ATOM 1574 C C . PHE A 1 214 ? 67.806 42.012 35.644 1.00 37.38 234 PHE A C 1
ATOM 1575 O O . PHE A 1 214 ? 68.023 41.205 36.557 1.00 37.06 234 PHE A O 1
ATOM 1583 N N . ASN A 1 215 ? 67.990 41.730 34.362 1.00 34.23 235 ASN A N 1
ATOM 1584 C CA . ASN A 1 215 ? 68.528 40.466 33.890 1.00 35.21 235 ASN A CA 1
ATOM 1585 C C . ASN A 1 215 ? 69.188 40.671 32.525 1.00 40.74 235 ASN A C 1
ATOM 1586 O O . ASN A 1 215 ? 68.843 41.605 31.806 1.00 40.19 235 ASN A O 1
ATOM 1591 N N . VAL A 1 216 ? 70.161 39.810 32.204 1.00 38.92 236 VAL A N 1
ATOM 1592 C CA . VAL A 1 216 ? 70.870 39.758 30.927 1.00 40.24 236 VAL A CA 1
ATOM 1593 C C . VAL A 1 216 ? 70.612 38.358 30.390 1.00 45.42 236 VAL A C 1
ATOM 1594 O O . VAL A 1 216 ? 71.145 37.389 30.937 1.00 44.06 236 VAL A O 1
ATOM 1598 N N . ASN A 1 217 ? 69.740 38.247 29.361 1.00 42.86 237 ASN A N 1
ATOM 1599 C CA . ASN A 1 217 ? 69.329 36.980 28.752 1.00 42.90 237 ASN A CA 1
ATOM 1600 C C . ASN A 1 217 ? 68.799 36.005 29.822 1.00 44.14 237 ASN A C 1
ATOM 1601 O O . ASN A 1 217 ? 69.161 34.814 29.811 1.00 43.20 237 ASN A O 1
ATOM 1606 N N . GLY A 1 218 ? 67.974 36.532 30.741 1.00 38.33 238 GLY A N 1
ATOM 1607 C CA . GLY A 1 218 ? 67.363 35.749 31.810 1.00 37.73 238 GLY A CA 1
ATOM 1608 C C . GLY A 1 218 ? 68.205 35.616 33.064 1.00 43.22 238 GLY A C 1
ATOM 1609 O O . GLY A 1 218 ? 67.701 35.132 34.075 1.00 44.58 238 GLY A O 1
ATOM 1610 N N . LYS A 1 219 ? 69.494 36.035 33.023 1.00 38.82 239 LYS A N 1
ATOM 1611 C CA . LYS A 1 219 ? 70.402 35.958 34.183 1.00 36.35 239 LYS A CA 1
ATOM 1612 C C . LYS A 1 219 ? 70.277 37.204 35.037 1.00 37.23 239 LYS A C 1
ATOM 1613 O O . LYS A 1 219 ? 70.551 38.300 34.564 1.00 38.26 239 LYS A O 1
ATOM 1619 N N . THR A 1 220 ? 69.864 37.046 36.285 1.00 32.12 240 THR A N 1
ATOM 1620 C CA . THR A 1 220 ? 69.710 38.152 37.244 1.00 31.31 240 THR A CA 1
ATOM 1621 C C . THR A 1 220 ? 71.068 38.568 37.808 1.00 34.23 240 THR A C 1
ATOM 1622 O O . THR A 1 220 ? 72.069 37.861 37.598 1.00 34.32 240 THR A O 1
ATOM 1626 N N . SER A 1 221 ? 71.103 39.693 38.539 1.00 30.14 241 SER A N 1
ATOM 1627 C CA . SER A 1 221 ? 72.322 40.155 39.214 1.00 28.51 241 SER A CA 1
ATOM 1628 C C . SER A 1 221 ? 72.899 39.019 40.105 1.00 29.96 241 SER A C 1
ATOM 1629 O O . SER A 1 221 ? 74.093 38.733 40.039 1.00 28.03 241 SER A O 1
ATOM 1632 N N . GLN A 1 222 ? 72.040 38.368 40.906 1.00 27.15 242 GLN A N 1
ATOM 1633 C CA . GLN A 1 222 ? 72.428 37.243 41.759 1.00 28.00 242 GLN A CA 1
ATOM 1634 C C . GLN A 1 222 ? 73.107 36.119 40.943 1.00 32.94 242 GLN A C 1
ATOM 1635 O O . GLN A 1 222 ? 74.173 35.642 41.339 1.00 34.59 242 GLN A O 1
ATOM 1641 N N . GLN A 1 223 ? 72.479 35.715 39.827 1.00 29.94 243 GLN A N 1
ATOM 1642 C CA A GLN A 1 223 ? 72.954 34.642 38.952 0.50 30.62 243 GLN A CA 1
ATOM 1643 C CA B GLN A 1 223 ? 72.953 34.645 38.948 0.50 30.69 243 GLN A CA 1
ATOM 1644 C C . GLN A 1 223 ? 74.305 34.967 38.326 1.00 34.48 243 GLN A C 1
ATOM 1645 O O . GLN A 1 223 ? 75.171 34.101 38.286 1.00 34.40 243 GLN A O 1
ATOM 1656 N N . LEU A 1 224 ? 74.480 36.199 37.826 1.00 31.41 244 LEU A N 1
ATOM 1657 C CA . LEU A 1 224 ? 75.738 36.629 37.201 1.00 30.30 244 LEU A CA 1
ATOM 1658 C C . LEU A 1 224 ? 76.874 36.581 38.227 1.00 32.40 244 LEU A C 1
ATOM 1659 O O . LEU A 1 224 ? 77.951 36.079 37.927 1.00 32.31 244 LEU A O 1
ATOM 1664 N N . ALA A 1 225 ? 76.597 37.038 39.454 1.00 29.00 245 ALA A N 1
ATOM 1665 C CA . ALA A 1 225 ? 77.542 37.062 40.562 1.00 27.73 245 ALA A CA 1
ATOM 1666 C C . ALA A 1 225 ? 77.938 35.628 40.972 1.00 31.67 245 ALA A C 1
ATOM 1667 O O . ALA A 1 225 ? 79.128 35.337 41.090 1.00 31.29 245 ALA A O 1
ATOM 1669 N N . GLU A 1 226 ? 76.943 34.732 41.136 1.00 29.95 246 GLU A N 1
ATOM 1670 C CA . GLU A 1 226 ? 77.153 33.317 41.491 1.00 30.09 246 GLU A CA 1
ATOM 1671 C C . GLU A 1 226 ? 77.955 32.578 40.421 1.00 35.68 246 GLU A C 1
ATOM 1672 O O . GLU A 1 226 ? 78.848 31.801 40.776 1.00 37.17 246 GLU A O 1
ATOM 1678 N N . GLU A 1 227 ? 77.681 32.852 39.129 1.00 31.29 247 GLU A N 1
ATOM 1679 C CA . GLU A 1 227 ? 78.407 32.238 38.004 1.00 31.10 247 GLU A CA 1
ATOM 1680 C C . GLU A 1 227 ? 79.875 32.647 37.999 1.00 33.10 247 GLU A C 1
ATOM 1681 O O . GLU A 1 227 ? 80.736 31.812 37.777 1.00 32.76 247 GLU A O 1
ATOM 1687 N N . ALA A 1 228 ? 80.144 33.935 38.215 1.00 30.40 248 ALA A N 1
ATOM 1688 C CA . ALA A 1 228 ? 81.498 34.525 38.247 1.00 29.83 248 ALA A CA 1
ATOM 1689 C C . ALA A 1 228 ? 82.361 33.854 39.344 1.00 32.91 248 ALA A C 1
ATOM 1690 O O . ALA A 1 228 ? 83.486 33.461 39.077 1.00 33.82 248 ALA A O 1
ATOM 1692 N N . VAL A 1 229 ? 81.798 33.681 40.539 1.00 28.06 249 VAL A N 1
ATOM 1693 C CA . VAL A 1 229 ? 82.472 33.086 41.682 1.00 27.53 249 VAL A CA 1
ATOM 1694 C C . VAL A 1 229 ? 82.698 31.600 41.428 1.00 32.02 249 VAL A C 1
ATOM 1695 O O . VAL A 1 229 ? 83.795 31.110 41.721 1.00 31.74 249 VAL A O 1
ATOM 1699 N N . ALA A 1 230 ? 81.705 30.904 40.820 1.00 29.49 250 ALA A N 1
ATOM 1700 C CA . ALA A 1 230 ? 81.822 29.474 40.505 1.00 31.27 250 ALA A CA 1
ATOM 1701 C C . ALA A 1 230 ? 82.868 29.233 39.417 1.00 38.38 250 ALA A C 1
ATOM 1702 O O . ALA A 1 230 ? 83.559 28.214 39.459 1.00 41.40 250 ALA A O 1
ATOM 1704 N N . ALA A 1 231 ? 83.013 30.160 38.465 1.00 33.70 251 ALA A N 1
ATOM 1705 C CA . ALA A 1 231 ? 83.985 30.016 37.371 1.00 33.57 251 ALA A CA 1
ATOM 1706 C C . ALA A 1 231 ? 85.424 30.300 37.847 1.00 39.80 251 ALA A C 1
ATOM 1707 O O . ALA A 1 231 ? 86.341 29.622 37.390 1.00 41.21 251 ALA A O 1
ATOM 1709 N N . GLY A 1 232 ? 85.609 31.278 38.744 1.00 35.27 252 GLY A N 1
ATOM 1710 C CA . GLY A 1 232 ? 86.941 31.605 39.246 1.00 34.47 252 GLY A CA 1
ATOM 1711 C C . GLY A 1 232 ? 87.307 33.076 39.212 1.00 35.14 252 GLY A C 1
ATOM 1712 O O . GLY A 1 232 ? 87.654 33.614 38.157 1.00 34.11 252 GLY A O 1
ATOM 1713 N N . VAL A 1 233 ? 87.251 33.725 40.391 1.00 29.44 253 VAL A N 1
ATOM 1714 C CA . VAL A 1 233 ? 87.603 35.141 40.551 1.00 28.04 253 VAL A CA 1
ATOM 1715 C C . VAL A 1 233 ? 89.015 35.225 41.186 1.00 34.53 253 VAL A C 1
ATOM 1716 O O . VAL A 1 233 ? 89.626 34.188 41.446 1.00 36.42 253 VAL A O 1
ATOM 1728 N N . THR A 1 235 ? 91.550 35.386 44.121 1.00 35.56 255 THR A N 1
ATOM 1729 C CA . THR A 1 235 ? 91.437 34.923 45.524 1.00 35.72 255 THR A CA 1
ATOM 1730 C C . THR A 1 235 ? 92.726 35.199 46.320 1.00 39.16 255 THR A C 1
ATOM 1731 O O . THR A 1 235 ? 92.721 35.102 47.545 1.00 41.47 255 THR A O 1
ATOM 1735 N N . ALA A 1 236 ? 93.828 35.477 45.641 1.00 32.55 256 ALA A N 1
ATOM 1736 C CA . ALA A 1 236 ? 95.105 35.745 46.303 1.00 32.12 256 ALA A CA 1
ATOM 1737 C C . ALA A 1 236 ? 95.536 37.165 45.987 1.00 36.85 256 ALA A C 1
ATOM 1738 O O . ALA A 1 236 ? 95.184 37.669 44.914 1.00 37.43 256 ALA A O 1
ATOM 1740 N N . ALA A 1 237 ? 96.299 37.809 46.890 1.00 32.97 257 ALA A N 1
ATOM 1741 C CA . ALA A 1 237 ? 96.808 39.177 46.673 1.00 33.09 257 ALA A CA 1
ATOM 1742 C C . ALA A 1 237 ? 97.545 39.304 45.312 1.00 36.85 257 ALA A C 1
ATOM 1743 O O . ALA A 1 237 ? 97.409 40.318 44.634 1.00 35.55 257 ALA A O 1
ATOM 1745 N N . THR A 1 238 ? 98.271 38.249 44.900 1.00 33.75 258 THR A N 1
ATOM 1746 C CA . THR A 1 238 ? 99.034 38.240 43.640 1.00 33.36 258 THR A CA 1
ATOM 1747 C C . THR A 1 238 ? 98.137 38.060 42.401 1.00 36.09 258 THR A C 1
ATOM 1748 O O . THR A 1 238 ? 98.634 38.187 41.295 1.00 37.44 258 THR A O 1
ATOM 1752 N N . ASP A 1 239 ? 96.825 37.816 42.572 1.00 32.26 259 ASP A N 1
ATOM 1753 C CA . ASP A 1 239 ? 95.877 37.756 41.458 1.00 31.29 259 ASP A CA 1
ATOM 1754 C C . ASP A 1 239 ? 95.462 39.169 41.023 1.00 33.30 259 ASP A C 1
ATOM 1755 O O . ASP A 1 239 ? 94.936 39.337 39.916 1.00 33.32 259 ASP A O 1
ATOM 1760 N N . GLY A 1 240 ? 95.690 40.155 41.900 1.00 28.18 260 GLY A N 1
ATOM 1761 C CA . GLY A 1 240 ? 95.358 41.557 41.660 1.00 27.05 260 GLY A CA 1
ATOM 1762 C C . GLY A 1 240 ? 95.992 42.117 40.407 1.00 28.95 260 GLY A C 1
ATOM 1763 O O . GLY A 1 240 ? 97.055 41.656 40.013 1.00 28.60 260 GLY A O 1
ATOM 1764 N N . ALA A 1 241 ? 95.333 43.100 39.756 1.00 27.43 261 ALA A N 1
ATOM 1765 C CA . ALA A 1 241 ? 95.838 43.726 38.527 1.00 27.34 261 ALA A CA 1
ATOM 1766 C C . ALA A 1 241 ? 96.550 45.042 38.861 1.00 33.04 261 ALA A C 1
ATOM 1767 O O . ALA A 1 241 ? 95.939 45.984 39.360 1.00 31.71 261 ALA A O 1
ATOM 1769 N N . TYR A 1 242 ? 97.872 45.062 38.611 1.00 30.71 262 TYR A N 1
ATOM 1770 C CA . TYR A 1 242 ? 98.786 46.183 38.858 1.00 29.62 262 TYR A CA 1
ATOM 1771 C C . TYR A 1 242 ? 99.615 46.392 37.614 1.00 33.37 262 TYR A C 1
ATOM 1772 O O . TYR A 1 242 ? 100.260 45.453 37.170 1.00 34.44 262 TYR A O 1
ATOM 1781 N N . ARG A 1 243 ? 99.552 47.574 37.008 1.00 29.56 263 ARG A N 1
ATOM 1782 C CA . ARG A 1 243 ? 100.288 47.812 35.767 1.00 29.75 263 ARG A CA 1
ATOM 1783 C C . ARG A 1 243 ? 101.663 48.394 36.029 1.00 33.45 263 ARG A C 1
ATOM 1784 O O . ARG A 1 243 ? 101.798 49.380 36.750 1.00 32.28 263 ARG A O 1
ATOM 1792 N N . LYS A 1 244 ? 102.687 47.790 35.415 1.00 31.19 264 LYS A N 1
ATOM 1793 C CA . LYS A 1 244 ? 104.069 48.279 35.477 1.00 29.82 264 LYS A CA 1
ATOM 1794 C C . LYS A 1 244 ? 104.093 49.493 34.571 1.00 33.20 264 LYS A C 1
ATOM 1795 O O . LYS A 1 244 ? 103.742 49.393 33.372 1.00 32.86 264 LYS A O 1
ATOM 1801 N N . VAL A 1 245 ? 104.407 50.672 35.164 1.00 29.79 265 VAL A N 1
ATOM 1802 C CA . VAL A 1 245 ? 104.381 51.949 34.436 1.00 29.65 265 VAL A CA 1
ATOM 1803 C C . VAL A 1 245 ? 105.352 51.917 33.247 1.00 39.24 265 VAL A C 1
ATOM 1804 O O . VAL A 1 245 ? 106.406 51.261 33.311 1.00 41.33 265 VAL A O 1
ATOM 1808 N N . ALA A 1 246 ? 104.968 52.587 32.156 1.00 36.12 266 ALA A N 1
ATOM 1809 C CA . ALA A 1 246 ? 105.818 52.694 30.968 1.00 37.21 266 ALA A CA 1
ATOM 1810 C C . ALA A 1 246 ? 106.882 53.747 31.205 1.00 41.49 266 ALA A C 1
ATOM 1811 O O . ALA A 1 246 ? 108.029 53.542 30.824 1.00 43.54 266 ALA A O 1
ATOM 1813 N N . ASP A 1 247 ? 106.525 54.846 31.890 1.00 38.05 267 ASP A N 1
ATOM 1814 C CA . ASP A 1 247 ? 107.463 55.922 32.191 1.00 37.98 267 ASP A CA 1
ATOM 1815 C C . ASP A 1 247 ? 107.454 56.282 33.697 1.00 38.05 267 ASP A C 1
ATOM 1816 O O . ASP A 1 247 ? 108.476 56.134 34.357 1.00 37.71 267 ASP A O 1
ATOM 1821 N N . HIS A 1 248 ? 106.337 56.787 34.228 1.00 33.14 268 HIS A N 1
ATOM 1822 C CA . HIS A 1 248 ? 106.262 57.115 35.651 1.00 31.70 268 HIS A CA 1
ATOM 1823 C C . HIS A 1 248 ? 104.843 57.072 36.183 1.00 33.34 268 HIS A C 1
ATOM 1824 O O . HIS A 1 248 ? 103.893 57.298 35.429 1.00 31.74 268 HIS A O 1
ATOM 1831 N N . ASN A 1 249 ? 104.704 56.818 37.492 1.00 29.75 269 ASN A N 1
ATOM 1832 C CA . ASN A 1 249 ? 103.413 56.858 38.181 1.00 30.04 269 ASN A CA 1
ATOM 1833 C C . ASN A 1 249 ? 102.992 58.342 38.304 1.00 34.10 269 ASN A C 1
ATOM 1834 O O . ASN A 1 249 ? 103.746 59.145 38.869 1.00 32.28 269 ASN A O 1
ATOM 1839 N N . PRO A 1 250 ? 101.809 58.714 37.751 1.00 31.26 270 PRO A N 1
ATOM 1840 C CA . PRO A 1 250 ? 101.402 60.137 37.750 1.00 30.13 270 PRO A CA 1
ATOM 1841 C C . PRO A 1 250 ? 101.136 60.712 39.149 1.00 34.27 270 PRO A C 1
ATOM 1842 O O . PRO A 1 250 ? 101.253 61.911 39.315 1.00 35.06 270 PRO A O 1
ATOM 1846 N N . TRP A 1 251 ? 100.800 59.873 40.144 1.00 30.36 271 TRP A N 1
ATOM 1847 C CA . TRP A 1 251 ? 100.554 60.311 41.526 1.00 30.96 271 TRP A CA 1
ATOM 1848 C C . TRP A 1 251 ? 101.776 60.950 42.157 1.00 33.57 271 TRP A C 1
ATOM 1849 O O . TRP A 1 251 ? 101.617 61.816 43.018 1.00 33.29 271 TRP A O 1
ATOM 1860 N N . GLN A 1 252 ? 102.992 60.546 41.724 1.00 29.45 272 GLN A N 1
ATOM 1861 C CA . GLN A 1 252 ? 104.241 61.146 42.199 1.00 29.59 272 GLN A CA 1
ATOM 1862 C C . GLN A 1 252 ? 104.275 62.631 41.798 1.00 33.85 272 GLN A C 1
ATOM 1863 O O . GLN A 1 252 ? 104.763 63.460 42.549 1.00 35.36 272 GLN A O 1
ATOM 1869 N N . ARG A 1 253 ? 103.714 62.965 40.647 1.00 32.56 273 ARG A N 1
ATOM 1870 C CA . ARG A 1 253 ? 103.601 64.342 40.181 1.00 33.30 273 ARG A CA 1
ATOM 1871 C C . ARG A 1 253 ? 102.562 65.097 41.007 1.00 35.72 273 ARG A C 1
ATOM 1872 O O . ARG A 1 253 ? 102.880 66.135 41.593 1.00 37.79 273 ARG A O 1
ATOM 1880 N N . PHE A 1 254 ? 101.337 64.565 41.077 1.00 31.38 274 PHE A N 1
ATOM 1881 C CA . PHE A 1 254 ? 100.206 65.232 41.755 1.00 30.70 274 PHE A CA 1
ATOM 1882 C C . PHE A 1 254 ? 100.484 65.493 43.205 1.00 35.29 274 PHE A C 1
ATOM 1883 O O . PHE A 1 254 ? 100.226 66.597 43.680 1.00 35.30 274 PHE A O 1
ATOM 1899 N N . VAL A 1 256 ? 103.728 64.488 45.259 1.00 35.06 276 VAL A N 1
ATOM 1900 C CA . VAL A 1 256 ? 105.074 64.831 45.702 1.00 35.29 276 VAL A CA 1
ATOM 1901 C C . VAL A 1 256 ? 105.680 66.018 44.938 1.00 40.25 276 VAL A C 1
ATOM 1902 O O . VAL A 1 256 ? 106.026 67.014 45.578 1.00 40.50 276 VAL A O 1
ATOM 1906 N N . LEU A 1 257 ? 105.825 65.919 43.614 1.00 36.56 277 LEU A N 1
ATOM 1907 C CA . LEU A 1 257 ? 106.469 66.976 42.840 1.00 36.48 277 LEU A CA 1
ATOM 1908 C C . LEU A 1 257 ? 105.671 68.292 42.783 1.00 39.37 277 LEU A C 1
ATOM 1909 O O . LEU A 1 257 ? 106.236 69.342 43.088 1.00 38.57 277 LEU A O 1
ATOM 1914 N N . TRP A 1 258 ? 104.401 68.257 42.349 1.00 36.73 278 TRP A N 1
ATOM 1915 C CA . TRP A 1 258 ? 103.633 69.498 42.173 1.00 35.95 278 TRP A CA 1
ATOM 1916 C C . TRP A 1 258 ? 102.898 69.945 43.417 1.00 36.85 278 TRP A C 1
ATOM 1917 O O . TRP A 1 258 ? 102.587 71.129 43.519 1.00 35.78 278 TRP A O 1
ATOM 1928 N N . SER A 1 259 ? 102.574 69.013 44.340 1.00 33.21 279 SER A N 1
ATOM 1929 C CA . SER A 1 259 ? 101.819 69.291 45.569 1.00 32.49 279 SER A CA 1
ATOM 1930 C C . SER A 1 259 ? 100.433 69.909 45.240 1.00 35.21 279 SER A C 1
ATOM 1931 O O . SER A 1 259 ? 99.915 70.732 45.995 1.00 36.38 279 SER A O 1
ATOM 1934 N N . ASP A 1 260 ? 99.830 69.473 44.115 1.00 31.75 280 ASP A N 1
ATOM 1935 C CA . ASP A 1 260 ? 98.490 69.860 43.679 1.00 32.15 280 ASP A CA 1
ATOM 1936 C C . ASP A 1 260 ? 97.442 69.093 44.463 1.00 35.80 280 ASP A C 1
ATOM 1937 O O . ASP A 1 260 ? 96.275 69.519 44.501 1.00 33.94 280 ASP A O 1
ATOM 1942 N N . ALA A 1 261 ? 97.854 67.948 45.058 1.00 31.88 281 ALA A N 1
ATOM 1943 C CA . ALA A 1 261 ? 96.977 67.047 45.806 1.00 31.67 281 ALA A CA 1
ATOM 1944 C C . ALA A 1 261 ? 97.566 66.651 47.164 1.00 34.34 281 ALA A C 1
ATOM 1945 O O . ALA A 1 261 ? 98.782 66.556 47.327 1.00 33.68 281 ALA A O 1
ATOM 1947 N N . ARG A 1 262 ? 96.678 66.416 48.134 1.00 29.43 282 ARG A N 1
ATOM 1948 C CA . ARG A 1 262 ? 97.039 65.917 49.464 1.00 29.04 282 ARG A CA 1
ATOM 1949 C C . ARG A 1 262 ? 96.042 64.832 49.840 1.00 31.60 282 ARG A C 1
ATOM 1950 O O . ARG A 1 262 ? 95.018 64.689 49.171 1.00 31.43 282 ARG A O 1
ATOM 1958 N N . ILE A 1 263 ? 96.338 64.048 50.881 1.00 30.24 283 ILE A N 1
ATOM 1959 C CA . ILE A 1 263 ? 95.396 63.019 51.369 1.00 29.52 283 ILE A CA 1
ATOM 1960 C C . ILE A 1 263 ? 94.193 63.759 51.975 1.00 32.25 283 ILE A C 1
ATOM 1961 O O . ILE A 1 263 ? 94.373 64.818 52.593 1.00 31.45 283 ILE A O 1
ATOM 1966 N N . SER A 1 264 ? 92.989 63.222 51.796 1.00 27.92 284 SER A N 1
ATOM 1967 C CA . SER A 1 264 ? 91.763 63.801 52.351 1.00 27.76 284 SER A CA 1
ATOM 1968 C C . SER A 1 264 ? 91.707 63.645 53.860 1.00 31.85 284 SER A C 1
ATOM 1969 O O . SER A 1 264 ? 92.264 62.694 54.443 1.00 31.32 284 SER A O 1
ATOM 1972 N N . ALA A 1 265 ? 90.990 64.565 54.486 1.00 28.23 285 ALA A N 1
ATOM 1973 C CA . ALA A 1 265 ? 90.749 64.556 55.922 1.00 28.40 285 ALA A CA 1
ATOM 1974 C C . ALA A 1 265 ? 89.892 63.305 56.305 1.00 32.54 285 ALA A C 1
ATOM 1975 O O . ALA A 1 265 ? 90.096 62.729 57.371 1.00 32.60 285 ALA A O 1
ATOM 1977 N N . ASP A 1 266 ? 88.981 62.863 55.401 1.00 28.83 286 ASP A N 1
ATOM 1978 C CA . ASP A 1 266 ? 88.126 61.691 55.600 1.00 29.70 286 ASP A CA 1
ATOM 1979 C C . ASP A 1 266 ? 88.944 60.397 55.786 1.00 32.20 286 ASP A C 1
ATOM 1980 O O . ASP A 1 266 ? 88.683 59.636 56.708 1.00 33.90 286 ASP A O 1
ATOM 1985 N N . LEU A 1 267 ? 89.925 60.165 54.916 1.00 26.92 287 LEU A N 1
ATOM 1986 C CA . LEU A 1 267 ? 90.760 58.977 54.940 1.00 28.56 287 LEU A CA 1
ATOM 1987 C C . LEU A 1 267 ? 91.591 58.905 56.230 1.00 34.85 287 LEU A C 1
ATOM 1988 O O . LEU A 1 267 ? 91.643 57.838 56.829 1.00 35.50 287 LEU A O 1
ATOM 1993 N N . THR A 1 268 ? 92.175 60.028 56.704 1.00 31.34 288 THR A N 1
ATOM 1994 C CA . THR A 1 268 ? 92.921 59.995 57.956 1.00 30.95 288 THR A CA 1
ATOM 1995 C C . THR A 1 268 ? 91.949 59.887 59.167 1.00 36.18 288 THR A C 1
ATOM 1996 O O . THR A 1 268 ? 92.319 59.271 60.161 1.00 35.93 288 THR A O 1
ATOM 2000 N N . CYS A 1 269 ? 90.711 60.404 59.074 1.00 34.38 289 CYS A N 1
ATOM 2001 C CA . CYS A 1 269 ? 89.729 60.275 60.163 1.00 35.81 289 CYS A CA 1
ATOM 2002 C C . CYS A 1 269 ? 89.401 58.795 60.454 1.00 36.20 289 CYS A C 1
ATOM 2003 O O . CYS A 1 269 ? 89.441 58.382 61.609 1.00 35.35 289 CYS A O 1
ATOM 2006 N N . TYR A 1 270 ? 89.097 58.011 59.408 1.00 29.97 290 TYR A N 1
ATOM 2007 C CA . TYR A 1 270 ? 88.791 56.588 59.557 1.00 29.06 290 TYR A CA 1
ATOM 2008 C C . TYR A 1 270 ? 90.012 55.788 59.982 1.00 30.51 290 TYR A C 1
ATOM 2009 O O . TYR A 1 270 ? 89.926 54.980 60.890 1.00 30.15 290 TYR A O 1
ATOM 2026 N N . ASN A 1 272 ? 92.918 56.776 61.364 1.00 28.09 292 ASN A N 1
ATOM 2027 C CA . ASN A 1 272 ? 93.409 57.117 62.715 1.00 29.07 292 ASN A CA 1
ATOM 2028 C C . ASN A 1 272 ? 92.522 56.454 63.765 1.00 35.14 292 ASN A C 1
ATOM 2029 O O . ASN A 1 272 ? 93.048 55.838 64.671 1.00 35.64 292 ASN A O 1
ATOM 2034 N N . ALA A 1 273 ? 91.171 56.505 63.599 1.00 33.88 293 ALA A N 1
ATOM 2035 C CA . ALA A 1 273 ? 90.224 55.888 64.544 1.00 33.45 293 ALA A CA 1
ATOM 2036 C C . ALA A 1 273 ? 90.470 54.388 64.674 1.00 36.11 293 ALA A C 1
ATOM 2037 O O . ALA A 1 273 ? 90.312 53.834 65.759 1.00 35.22 293 ALA A O 1
ATOM 2039 N N . TYR A 1 274 ? 90.852 53.731 63.558 1.00 31.88 294 TYR A N 1
ATOM 2040 C CA . TYR A 1 274 ? 91.093 52.289 63.562 1.00 30.76 294 TYR A CA 1
ATOM 2041 C C . TYR A 1 274 ? 92.555 51.930 63.849 1.00 36.13 294 TYR A C 1
ATOM 2042 O O . TYR A 1 274 ? 92.881 50.740 63.799 1.00 36.63 294 TYR A O 1
ATOM 2051 N N . ASN A 1 275 ? 93.445 52.937 64.114 1.00 34.08 295 ASN A N 1
ATOM 2052 C CA . ASN A 1 275 ? 94.905 52.748 64.324 1.00 34.80 295 ASN A CA 1
ATOM 2053 C C . ASN A 1 275 ? 95.432 51.851 63.212 1.00 37.05 295 ASN A C 1
ATOM 2054 O O . ASN A 1 275 ? 96.096 50.856 63.455 1.00 37.42 295 ASN A O 1
ATOM 2059 N N . ASP A 1 276 ? 94.997 52.152 61.983 1.00 32.04 296 ASP A N 1
ATOM 2060 C CA . ASP A 1 276 ? 95.284 51.356 60.809 1.00 29.34 296 ASP A CA 1
ATOM 2061 C C . ASP A 1 276 ? 96.780 51.339 60.455 1.00 32.49 296 ASP A C 1
ATOM 2062 O O . ASP A 1 276 ? 97.369 52.396 60.184 1.00 32.57 296 ASP A O 1
ATOM 2067 N N . PRO A 1 277 ? 97.397 50.131 60.416 1.00 28.76 297 PRO A N 1
ATOM 2068 C CA . PRO A 1 277 ? 98.816 50.041 59.994 1.00 28.06 297 PRO A CA 1
ATOM 2069 C C . PRO A 1 277 ? 99.023 50.296 58.492 1.00 32.10 297 PRO A C 1
ATOM 2070 O O . PRO A 1 277 ? 100.162 50.405 58.062 1.00 33.26 297 PRO A O 1
ATOM 2074 N N . ARG A 1 278 ? 97.957 50.435 57.705 1.00 29.86 298 ARG A N 1
ATOM 2075 C CA . ARG A 1 278 ? 98.091 50.782 56.277 1.00 29.17 298 ARG A CA 1
ATOM 2076 C C . ARG A 1 278 ? 98.364 52.263 56.134 1.00 32.19 298 ARG A C 1
ATOM 2077 O O . ARG A 1 278 ? 98.648 52.698 55.036 1.00 31.21 298 ARG A O 1
ATOM 2085 N N . ARG A 1 279 ? 98.312 53.044 57.232 1.00 32.26 299 ARG A N 1
ATOM 2086 C CA . ARG A 1 279 ? 98.631 54.487 57.177 1.00 33.64 299 ARG A CA 1
ATOM 2087 C C . ARG A 1 279 ? 100.037 54.693 56.655 1.00 39.30 299 ARG A C 1
ATOM 2088 O O . ARG A 1 279 ? 100.210 55.445 55.686 1.00 37.76 299 ARG A O 1
ATOM 2096 N N . GLU A 1 280 ? 101.016 53.946 57.234 1.00 37.84 300 GLU A N 1
ATOM 2097 C CA . GLU A 1 280 ? 102.417 53.991 56.834 1.00 38.81 300 GLU A CA 1
ATOM 2098 C C . GLU A 1 280 ? 102.592 53.428 55.418 1.00 38.80 300 GLU A C 1
ATOM 2099 O O . GLU A 1 280 ? 103.523 53.831 54.741 1.00 37.92 300 GLU A O 1
ATOM 2105 N N . ALA A 1 281 ? 101.683 52.566 54.933 1.00 33.51 301 ALA A N 1
ATOM 2106 C CA . ALA A 1 281 ? 101.864 52.083 53.568 1.00 32.88 301 ALA A CA 1
ATOM 2107 C C . ALA A 1 281 ? 101.346 53.094 52.534 1.00 36.08 301 ALA A C 1
ATOM 2108 O O . ALA A 1 281 ? 101.868 53.152 51.429 1.00 37.58 301 ALA A O 1
ATOM 2110 N N . TYR A 1 282 ? 100.335 53.896 52.890 1.00 31.25 302 TYR A N 1
ATOM 2111 C CA . TYR A 1 282 ? 99.643 54.831 51.984 1.00 28.47 302 TYR A CA 1
ATOM 2112 C C . TYR A 1 282 ? 100.213 56.230 51.965 1.00 29.49 302 TYR A C 1
ATOM 2113 O O . TYR A 1 282 ? 100.263 56.860 50.908 1.00 26.60 302 TYR A O 1
ATOM 2122 N N . TYR A 1 283 ? 100.547 56.770 53.140 1.00 26.06 303 TYR A N 1
ATOM 2123 C CA . TYR A 1 283 ? 100.957 58.154 53.163 1.00 25.60 303 TYR A CA 1
ATOM 2124 C C . TYR A 1 283 ? 101.883 58.459 54.316 1.00 31.08 303 TYR A C 1
ATOM 2125 O O . TYR A 1 283 ? 102.168 57.595 55.132 1.00 30.70 303 TYR A O 1
ATOM 2134 N N . ASP A 1 284 ? 102.345 59.715 54.382 1.00 30.35 304 ASP A N 1
ATOM 2135 C CA . ASP A 1 284 ? 103.261 60.180 55.406 1.00 31.79 304 ASP A CA 1
ATOM 2136 C C . ASP A 1 284 ? 102.580 61.080 56.413 1.00 35.45 304 ASP A C 1
ATOM 2137 O O . ASP A 1 284 ? 101.493 61.584 56.171 1.00 33.92 304 ASP A O 1
ATOM 2142 N N . LYS A 1 285 ? 103.259 61.322 57.537 1.00 34.25 305 LYS A N 1
ATOM 2143 C CA . LYS A 1 285 ? 102.793 62.277 58.532 1.00 33.83 305 LYS A CA 1
ATOM 2144 C C . LYS A 1 285 ? 102.945 63.691 57.937 1.00 35.62 305 LYS A C 1
ATOM 2145 O O . LYS A 1 285 ? 103.657 63.903 56.939 1.00 32.62 305 LYS A O 1
ATOM 2151 N N . SER A 1 286 ? 102.211 64.625 58.505 1.00 34.54 306 SER A N 1
ATOM 2152 C CA . SER A 1 286 ? 102.195 66.030 58.102 1.00 34.72 306 SER A CA 1
ATOM 2153 C C . SER A 1 286 ? 103.601 66.665 58.208 1.00 38.67 306 SER A C 1
ATOM 2154 O O . SER A 1 286 ? 104.447 66.169 58.945 1.00 37.63 306 SER A O 1
ATOM 2157 N N . THR A 1 287 ? 103.854 67.738 57.435 1.00 36.41 307 THR A N 1
ATOM 2158 C CA . THR A 1 287 ? 105.145 68.433 57.401 1.00 36.91 307 THR A CA 1
ATOM 2159 C C . THR A 1 287 ? 104.896 69.950 57.580 1.00 42.74 307 THR A C 1
ATOM 2160 O O . THR A 1 287 ? 105.448 70.776 56.838 1.00 42.98 307 THR A O 1
ATOM 2164 N N . PHE A 1 288 ? 104.008 70.306 58.533 1.00 39.27 308 PHE A N 1
ATOM 2165 C CA . PHE A 1 288 ? 103.643 71.697 58.800 1.00 39.05 308 PHE A CA 1
ATOM 2166 C C . PHE A 1 288 ? 104.853 72.533 59.261 1.00 46.37 308 PHE A C 1
ATOM 2167 O O . PHE A 1 288 ? 104.947 73.699 58.890 1.00 46.58 308 PHE A O 1
ATOM 2175 N N . GLY A 1 289 ? 105.764 71.929 60.023 1.00 42.86 309 GLY A N 1
ATOM 2176 C CA . GLY A 1 289 ? 106.974 72.593 60.480 1.00 43.64 309 GLY A CA 1
ATOM 2177 C C . GLY A 1 289 ? 107.873 73.029 59.338 1.00 47.81 309 GLY A C 1
ATOM 2178 O O . GLY A 1 289 ? 108.421 74.131 59.365 1.00 50.37 309 GLY A O 1
ATOM 2179 N N . THR A 1 290 ? 108.006 72.184 58.316 1.00 43.41 310 THR A N 1
ATOM 2180 C CA . THR A 1 290 ? 108.784 72.448 57.098 1.00 43.47 310 THR A CA 1
ATOM 2181 C C . THR A 1 290 ? 108.150 73.624 56.329 1.00 49.11 310 THR A C 1
ATOM 2182 O O . THR A 1 290 ? 108.784 74.656 56.150 1.00 50.83 310 THR A O 1
ATOM 2186 N N . VAL A 1 291 ? 106.892 73.465 55.924 1.00 44.66 311 VAL A N 1
ATOM 2187 C CA . VAL A 1 291 ? 106.084 74.428 55.178 1.00 44.57 311 VAL A CA 1
ATOM 2188 C C . VAL A 1 291 ? 106.004 75.811 55.915 1.00 49.82 311 VAL A C 1
ATOM 2189 O O . VAL A 1 291 ? 106.096 76.860 55.269 1.00 50.47 311 VAL A O 1
ATOM 2193 N N . SER A 1 292 ? 105.868 75.794 57.249 1.00 46.51 312 SER A N 1
ATOM 2194 C CA . SER A 1 292 ? 105.721 76.995 58.062 1.00 48.82 312 SER A CA 1
ATOM 2195 C C . SER A 1 292 ? 107.044 77.700 58.386 1.00 57.70 312 SER A C 1
ATOM 2196 O O . SER A 1 292 ? 107.015 78.769 59.007 1.00 59.85 312 SER A O 1
ATOM 2199 N N . GLY A 1 293 ? 108.173 77.081 58.029 1.00 54.41 313 GLY A N 1
ATOM 2200 C CA . GLY A 1 293 ? 109.494 77.583 58.376 1.00 55.45 313 GLY A CA 1
ATOM 2201 C C . GLY A 1 293 ? 109.677 77.556 59.885 1.00 62.97 313 GLY A C 1
ATOM 2202 O O . GLY A 1 293 ? 110.291 78.461 60.466 1.00 65.32 313 GLY A O 1
ATOM 2203 N N . ASN A 1 294 ? 109.087 76.526 60.530 1.00 59.19 314 ASN A N 1
ATOM 2204 C CA . ASN A 1 294 ? 109.076 76.241 61.967 1.00 59.98 314 ASN A CA 1
ATOM 2205 C C . ASN A 1 294 ? 108.218 77.219 62.779 1.00 62.79 314 ASN A C 1
ATOM 2206 O O . ASN A 1 294 ? 108.320 77.230 64.008 1.00 64.29 314 ASN A O 1
ATOM 2211 N N . ALA A 1 295 ? 107.304 77.960 62.120 1.00 56.81 315 ALA A N 1
ATOM 2212 C CA . ALA A 1 295 ? 106.376 78.852 62.828 1.00 56.65 315 ALA A CA 1
ATOM 2213 C C . ALA A 1 295 ? 105.195 78.043 63.416 1.00 60.02 315 ALA A C 1
ATOM 2214 O O . ALA A 1 295 ? 104.537 78.514 64.344 1.00 61.45 315 ALA A O 1
ATOM 2216 N N . TYR A 1 296 ? 104.949 76.815 62.890 1.00 53.39 316 TYR A N 1
ATOM 2217 C CA . TYR A 1 296 ? 103.888 75.900 63.334 1.00 51.13 316 TYR A CA 1
ATOM 2218 C C . TYR A 1 296 ? 104.125 75.450 64.790 1.00 57.75 316 TYR A C 1
ATOM 2219 O O . TYR A 1 296 ? 105.211 74.955 65.117 1.00 57.64 316 TYR A O 1
ATOM 2228 N N . THR A 1 297 ? 103.103 75.619 65.654 1.00 56.39 317 THR A N 1
ATOM 2229 C CA . THR A 1 297 ? 103.197 75.331 67.097 1.00 57.71 317 THR A CA 1
ATOM 2230 C C . THR A 1 297 ? 102.608 73.978 67.492 1.00 60.38 317 THR A C 1
ATOM 2231 O O . THR A 1 297 ? 102.800 73.537 68.631 1.00 60.08 317 THR A O 1
ATOM 2235 N N . GLY A 1 298 ? 101.885 73.347 66.579 1.00 56.64 318 GLY A N 1
ATOM 2236 C CA . GLY A 1 298 ? 101.270 72.053 66.843 1.00 55.80 318 GLY A CA 1
ATOM 2237 C C . GLY A 1 298 ? 102.236 70.888 66.714 1.00 59.65 318 GLY A C 1
ATOM 2238 O O . GLY A 1 298 ? 103.458 71.064 66.714 1.00 59.20 318 GLY A O 1
ATOM 2239 N N . GLU A 1 299 ? 101.673 69.693 66.576 1.00 56.35 319 GLU A N 1
ATOM 2240 C CA . GLU A 1 299 ? 102.398 68.434 66.411 1.00 56.06 319 GLU A CA 1
ATOM 2241 C C . GLU A 1 299 ? 102.186 67.887 64.998 1.00 54.26 319 GLU A C 1
ATOM 2242 O O . GLU A 1 299 ? 101.213 68.259 64.332 1.00 52.25 319 GLU A O 1
ATOM 2248 N N . GLU A 1 300 ? 103.091 67.015 64.538 1.00 48.26 320 GLU A N 1
ATOM 2249 C CA . GLU A 1 300 ? 102.935 66.338 63.241 1.00 45.43 320 GLU A CA 1
ATOM 2250 C C . GLU A 1 300 ? 102.212 65.019 63.465 1.00 46.52 320 GLU A C 1
ATOM 2251 O O . GLU A 1 300 ? 102.454 64.361 64.475 1.00 47.04 320 GLU A O 1
ATOM 2257 N N . SER A 1 301 ? 101.290 64.652 62.549 1.00 41.67 321 SER A N 1
ATOM 2258 C CA . SER A 1 301 ? 100.517 63.403 62.648 1.00 39.16 321 SER A CA 1
ATOM 2259 C C . SER A 1 301 ? 100.008 62.995 61.297 1.00 38.43 321 SER A C 1
ATOM 2260 O O . SER A 1 301 ? 100.257 63.693 60.316 1.00 37.64 321 SER A O 1
ATOM 2263 N N . TYR A 1 302 ? 99.261 61.898 61.236 1.00 34.55 322 TYR A N 1
ATOM 2264 C CA . TYR A 1 302 ? 98.564 61.509 60.001 1.00 33.29 322 TYR A CA 1
ATOM 2265 C C . TYR A 1 302 ? 97.310 62.354 59.941 1.00 37.42 322 TYR A C 1
ATOM 2266 O O . TYR A 1 302 ? 96.405 62.166 60.764 1.00 38.00 322 TYR A O 1
ATOM 2275 N N . VAL A 1 303 ? 97.311 63.381 59.071 1.00 31.01 323 VAL A N 1
ATOM 2276 C CA . VAL A 1 303 ? 96.190 64.302 59.007 1.00 29.34 323 VAL A CA 1
ATOM 2277 C C . VAL A 1 303 ? 96.059 64.853 57.579 1.00 33.23 323 VAL A C 1
ATOM 2278 O O . VAL A 1 303 ? 96.986 65.452 57.032 1.00 33.11 323 VAL A O 1
ATOM 2282 N N . GLY A 1 304 ? 94.902 64.606 56.991 1.00 29.64 324 GLY A N 1
ATOM 2283 C CA . GLY A 1 304 ? 94.605 65.030 55.638 1.00 29.08 324 GLY A CA 1
ATOM 2284 C C . GLY A 1 304 ? 94.070 66.436 55.566 1.00 35.48 324 GLY A C 1
ATOM 2285 O O . GLY A 1 304 ? 93.884 67.105 56.588 1.00 36.66 324 GLY A O 1
ATOM 2286 N N . LEU A 1 305 ? 93.827 66.891 54.350 1.00 31.38 325 LEU A N 1
ATOM 2287 C CA . LEU A 1 305 ? 93.273 68.212 54.109 1.00 31.68 325 LEU A CA 1
ATOM 2288 C C . LEU A 1 305 ? 91.768 68.066 53.768 1.00 35.40 325 LEU A C 1
ATOM 2289 O O . LEU A 1 305 ? 91.347 67.058 53.200 1.00 31.44 325 LEU A O 1
ATOM 2294 N N . ARG A 1 306 ? 90.962 69.058 54.150 1.00 34.04 326 ARG A N 1
ATOM 2295 C CA . ARG A 1 306 ? 89.542 69.061 53.867 1.00 34.36 326 ARG A CA 1
ATOM 2296 C C . ARG A 1 306 ? 89.312 69.118 52.342 1.00 37.48 326 ARG A C 1
ATOM 2297 O O . ARG A 1 306 ? 89.974 69.904 51.643 1.00 37.06 326 ARG A O 1
ATOM 2305 N N . ARG A 1 307 ? 88.419 68.251 51.832 1.00 32.87 327 ARG A N 1
ATOM 2306 C CA . ARG A 1 307 ? 88.059 68.255 50.408 1.00 31.72 327 ARG A CA 1
ATOM 2307 C C . ARG A 1 307 ? 87.059 69.375 50.157 1.00 35.98 327 ARG A C 1
ATOM 2308 O O . ARG A 1 307 ? 86.256 69.681 51.047 1.00 36.17 327 ARG A O 1
ATOM 2316 N N . GLY A 1 308 ? 87.092 69.955 48.959 1.00 31.48 328 GLY A N 1
ATOM 2317 C CA . GLY A 1 308 ? 86.152 70.997 48.586 1.00 32.23 328 GLY A CA 1
ATOM 2318 C C . GLY A 1 308 ? 86.446 72.388 49.107 1.00 37.32 328 GLY A C 1
ATOM 2319 O O . GLY A 1 308 ? 85.527 73.203 49.206 1.00 38.05 328 GLY A O 1
ATOM 2320 N N . ILE A 1 309 ? 87.710 72.686 49.432 1.00 34.50 329 ILE A N 1
ATOM 2321 C CA . ILE A 1 309 ? 88.101 74.053 49.826 1.00 35.64 329 ILE A CA 1
ATOM 2322 C C . ILE A 1 309 ? 88.069 74.893 48.535 1.00 40.21 329 ILE A C 1
ATOM 2323 O O . ILE A 1 309 ? 88.592 74.451 47.513 1.00 39.17 329 ILE A O 1
ATOM 2328 N N . LEU A 1 310 ? 87.390 76.038 48.552 1.00 39.65 330 LEU A N 1
ATOM 2329 C CA . LEU A 1 310 ? 87.270 76.870 47.359 1.00 40.88 330 LEU A CA 1
ATOM 2330 C C . LEU A 1 310 ? 88.627 77.386 46.959 1.00 46.91 330 LEU A C 1
ATOM 2331 O O . LEU A 1 310 ? 89.428 77.763 47.822 1.00 47.96 330 LEU A O 1
ATOM 2336 N N . GLN A 1 311 ? 88.891 77.389 45.644 1.00 44.10 331 GLN A N 1
ATOM 2337 C CA . GLN A 1 311 ? 90.112 77.947 45.074 1.00 45.00 331 GLN A CA 1
ATOM 2338 C C . GLN A 1 311 ? 90.233 79.391 45.546 1.00 49.66 331 GLN A C 1
ATOM 2339 O O . GLN A 1 311 ? 89.258 80.146 45.459 1.00 51.44 331 GLN A O 1
ATOM 2345 N N . GLY A 1 312 ? 91.382 79.713 46.137 1.00 45.45 332 GLY A N 1
ATOM 2346 C CA . GLY A 1 312 ? 91.676 81.032 46.682 1.00 45.38 332 GLY A CA 1
ATOM 2347 C C . GLY A 1 312 ? 91.379 81.165 48.163 1.00 49.84 332 GLY A C 1
ATOM 2348 O O . GLY A 1 312 ? 91.605 82.230 48.731 1.00 52.05 332 GLY A O 1
ATOM 2349 N N . GLN A 1 313 ? 90.873 80.098 48.812 1.00 45.88 333 GLN A N 1
ATOM 2350 C CA . GLN A 1 313 ? 90.481 80.137 50.229 1.00 45.26 333 GLN A CA 1
ATOM 2351 C C . GLN A 1 313 ? 91.193 79.082 51.067 1.00 46.36 333 GLN A C 1
ATOM 2352 O O . GLN A 1 313 ? 90.627 78.555 52.024 1.00 45.13 333 GLN A O 1
ATOM 2358 N N . TYR A 1 314 ? 92.453 78.802 50.720 1.00 41.60 334 TYR A N 1
ATOM 2359 C CA . TYR A 1 314 ? 93.291 77.841 51.439 1.00 39.32 334 TYR A CA 1
ATOM 2360 C C . TYR A 1 314 ? 94.143 78.524 52.463 1.00 43.98 334 TYR A C 1
ATOM 2361 O O . TYR A 1 314 ? 94.652 79.624 52.203 1.00 41.94 334 TYR A O 1
ATOM 2370 N N . ASN A 1 315 ? 94.385 77.843 53.595 1.00 41.99 335 ASN A N 1
ATOM 2371 C CA . ASN A 1 315 ? 95.374 78.326 54.558 1.00 42.69 335 ASN A CA 1
ATOM 2372 C C . ASN A 1 315 ? 96.738 78.134 53.869 1.00 45.97 335 ASN A C 1
ATOM 2373 O O . ASN A 1 315 ? 96.901 77.124 53.171 1.00 45.61 335 ASN A O 1
ATOM 2378 N N . SER A 1 316 ? 97.666 79.099 53.972 1.00 43.76 336 SER A N 1
ATOM 2379 C CA . SER A 1 316 ? 98.967 79.027 53.265 1.00 43.51 336 SER A CA 1
ATOM 2380 C C . SER A 1 316 ? 99.838 77.802 53.629 1.00 46.60 336 SER A C 1
ATOM 2381 O O . SER A 1 316 ? 100.768 77.505 52.877 1.00 46.96 336 SER A O 1
ATOM 2384 N N . TRP A 1 317 ? 99.556 77.110 54.749 1.00 41.73 337 TRP A N 1
ATOM 2385 C CA . TRP A 1 317 ? 100.351 75.944 55.158 1.00 40.84 337 TRP A CA 1
ATOM 2386 C C . TRP A 1 317 ? 99.692 74.612 54.804 1.00 41.87 337 TRP A C 1
ATOM 2387 O O . TRP A 1 317 ? 100.200 73.567 55.212 1.00 41.20 337 TRP A O 1
ATOM 2398 N N . SER A 1 318 ? 98.613 74.642 53.987 1.00 37.30 338 SER A N 1
ATOM 2399 C CA . SER A 1 318 ? 97.824 73.474 53.550 1.00 35.80 338 SER A CA 1
ATOM 2400 C C . SER A 1 318 ? 98.629 72.322 52.944 1.00 38.60 338 SER A C 1
ATOM 2401 O O . SER A 1 318 ? 98.215 71.167 53.088 1.00 36.68 338 SER A O 1
ATOM 2404 N N . GLN A 1 319 ? 99.759 72.605 52.273 1.00 36.31 339 GLN A N 1
ATOM 2405 C CA . GLN A 1 319 ? 100.541 71.520 51.649 1.00 35.30 339 GLN A CA 1
ATOM 2406 C C . GLN A 1 319 ? 101.379 70.757 52.703 1.00 36.42 339 GLN A C 1
ATOM 2407 O O . GLN A 1 319 ? 101.924 69.711 52.390 1.00 36.39 339 GLN A O 1
ATOM 2413 N N . GLY A 1 320 ? 101.344 71.213 53.958 1.00 31.90 340 GLY A N 1
ATOM 2414 C CA . GLY A 1 320 ? 101.936 70.519 55.091 1.00 30.97 340 GLY A CA 1
ATOM 2415 C C . GLY A 1 320 ? 101.106 69.302 55.498 1.00 35.62 340 GLY A C 1
ATOM 2416 O O . GLY A 1 320 ? 101.568 68.480 56.284 1.00 36.06 340 GLY A O 1
ATOM 2417 N N . SER A 1 321 ? 99.866 69.163 54.965 1.00 32.95 341 SER A N 1
ATOM 2418 C CA . SER A 1 321 ? 98.956 68.022 55.191 1.00 31.63 341 SER A CA 1
ATOM 2419 C C . SER A 1 321 ? 99.605 66.737 54.700 1.00 36.06 341 SER A C 1
ATOM 2420 O O . SER A 1 321 ? 100.476 66.799 53.827 1.00 36.31 341 SER A O 1
ATOM 2423 N N . SER A 1 322 ? 99.181 65.580 55.245 1.00 32.29 342 SER A N 1
ATOM 2424 C CA . SER A 1 322 ? 99.681 64.250 54.851 1.00 30.76 342 SER A CA 1
ATOM 2425 C C . SER A 1 322 ? 99.641 64.080 53.337 1.00 34.31 342 SER A C 1
ATOM 2426 O O . SER A 1 322 ? 98.670 64.462 52.676 1.00 32.26 342 SER A O 1
ATOM 2429 N N . CYS A 1 323 ? 100.748 63.559 52.803 1.00 32.42 343 CYS A N 1
ATOM 2430 C CA . CYS A 1 323 ? 100.998 63.342 51.385 1.00 31.55 343 CYS A CA 1
ATOM 2431 C C . CYS A 1 323 ? 101.169 61.853 51.119 1.00 32.31 343 CYS A C 1
ATOM 2432 O O . CYS A 1 323 ? 101.777 61.139 51.922 1.00 28.94 343 CYS A O 1
ATOM 2443 N N . LYS A 1 325 ? 102.505 58.332 49.904 1.00 30.20 345 LYS A N 1
ATOM 2444 C CA . LYS A 1 325 ? 103.832 57.706 49.827 1.00 30.46 345 LYS A CA 1
ATOM 2445 C C . LYS A 1 325 ? 103.889 57.122 48.437 1.00 34.47 345 LYS A C 1
ATOM 2446 O O . LYS A 1 325 ? 103.106 56.218 48.135 1.00 35.93 345 LYS A O 1
ATOM 2452 N N . VAL A 1 326 ? 104.675 57.710 47.532 1.00 30.89 346 VAL A N 1
ATOM 2453 C CA . VAL A 1 326 ? 104.658 57.250 46.126 1.00 29.70 346 VAL A CA 1
ATOM 2454 C C . VAL A 1 326 ? 105.934 57.643 45.418 1.00 34.81 346 VAL A C 1
ATOM 2455 O O . VAL A 1 326 ? 106.438 58.746 45.643 1.00 37.50 346 VAL A O 1
ATOM 2459 N N . THR A 1 327 ? 106.457 56.742 44.566 1.00 30.22 347 THR A N 1
ATOM 2460 C CA . THR A 1 327 ? 107.613 57.015 43.706 1.00 31.13 347 THR A CA 1
ATOM 2461 C C . THR A 1 327 ? 107.186 56.888 42.226 1.00 34.33 347 THR A C 1
ATOM 2462 O O . THR A 1 327 ? 106.125 56.336 41.925 1.00 31.81 347 THR A O 1
ATOM 2466 N N . THR A 1 328 ? 108.023 57.393 41.314 1.00 32.67 348 THR A N 1
ATOM 2467 C CA . THR A 1 328 ? 107.758 57.350 39.883 1.00 32.66 348 THR A CA 1
ATOM 2468 C C . THR A 1 328 ? 107.665 55.902 39.354 1.00 36.16 348 THR A C 1
ATOM 2469 O O . THR A 1 328 ? 106.985 55.655 38.370 1.00 35.84 348 THR A O 1
ATOM 2473 N N . SER A 1 329 ? 108.314 54.955 40.009 1.00 33.06 349 SER A N 1
ATOM 2474 C CA . SER A 1 329 ? 108.317 53.589 39.500 1.00 34.17 349 SER A CA 1
ATOM 2475 C C . SER A 1 329 ? 107.207 52.709 40.095 1.00 35.79 349 SER A C 1
ATOM 2476 O O . SER A 1 329 ? 107.057 51.565 39.655 1.00 37.47 349 SER A O 1
ATOM 2479 N N . ASP A 1 330 ? 106.403 53.238 41.036 1.00 29.67 350 ASP A N 1
ATOM 2480 C CA . ASP A 1 330 ? 105.305 52.473 41.640 1.00 28.91 350 ASP A CA 1
ATOM 2481 C C . ASP A 1 330 ? 104.278 52.060 40.610 1.00 34.60 350 ASP A C 1
ATOM 2482 O O . ASP A 1 330 ? 103.948 52.842 39.710 1.00 34.07 350 ASP A O 1
ATOM 2487 N N . ASN A 1 331 ? 103.752 50.840 40.755 1.00 32.19 351 ASN A N 1
ATOM 2488 C CA . ASN A 1 331 ? 102.725 50.303 39.864 1.00 31.52 351 ASN A CA 1
ATOM 2489 C C . ASN A 1 331 ? 101.422 51.039 39.980 1.00 33.77 351 ASN A C 1
ATOM 2490 O O . ASN A 1 331 ? 101.053 51.539 41.054 1.00 31.40 351 ASN A O 1
ATOM 2495 N N . ILE A 1 332 ? 100.705 51.071 38.869 1.00 30.11 352 ILE A N 1
ATOM 2496 C CA . ILE A 1 332 ? 99.372 51.646 38.844 1.00 29.03 352 ILE A CA 1
ATOM 2497 C C . ILE A 1 332 ? 98.396 50.538 39.324 1.00 31.42 352 ILE A C 1
ATOM 2498 O O . ILE A 1 332 ? 98.537 49.382 38.948 1.00 30.07 352 ILE A O 1
ATOM 2503 N N . VAL A 1 333 ? 97.472 50.893 40.225 1.00 28.23 353 VAL A N 1
ATOM 2504 C CA . VAL A 1 333 ? 96.520 49.960 40.807 1.00 26.67 353 VAL A CA 1
ATOM 2505 C C . VAL A 1 333 ? 95.303 49.899 39.896 1.00 30.59 353 VAL A C 1
ATOM 2506 O O . VAL A 1 333 ? 94.592 50.900 39.758 1.00 28.86 353 VAL A O 1
ATOM 2510 N N . VAL A 1 334 ? 95.047 48.718 39.281 1.00 28.03 354 VAL A N 1
ATOM 2511 C CA . VAL A 1 334 ? 93.931 48.577 38.336 1.00 26.77 354 VAL A CA 1
ATOM 2512 C C . VAL A 1 334 ? 92.718 47.872 38.999 1.00 31.32 354 VAL A C 1
ATOM 2513 O O . VAL A 1 334 ? 91.604 48.372 38.905 1.00 29.93 354 VAL A O 1
ATOM 2517 N N . PHE A 1 335 ? 92.935 46.727 39.658 1.00 28.59 355 PHE A N 1
ATOM 2518 C CA . PHE A 1 335 ? 91.867 45.951 40.266 1.00 27.50 355 PHE A CA 1
ATOM 2519 C C . PHE A 1 335 ? 92.465 45.035 41.331 1.00 32.36 355 PHE A C 1
ATOM 2520 O O . PHE A 1 335 ? 93.129 44.029 41.030 1.00 33.17 355 PHE A O 1
ATOM 2528 N N . ARG A 1 336 ? 92.240 45.402 42.583 1.00 27.19 356 ARG A N 1
ATOM 2529 C CA . ARG A 1 336 ? 92.759 44.676 43.742 1.00 26.78 356 ARG A CA 1
ATOM 2530 C C . ARG A 1 336 ? 91.954 43.424 44.037 1.00 32.62 356 ARG A C 1
ATOM 2531 O O . ARG A 1 336 ? 90.725 43.439 43.922 1.00 33.33 356 ARG A O 1
ATOM 2539 N N . ALA A 1 337 ? 92.641 42.363 44.485 1.00 30.08 357 ALA A N 1
ATOM 2540 C CA . ALA A 1 337 ? 92.006 41.100 44.918 1.00 29.21 357 ALA A CA 1
ATOM 2541 C C . ALA A 1 337 ? 91.182 41.338 46.182 1.00 30.55 357 ALA A C 1
ATOM 2542 O O . ALA A 1 337 ? 90.154 40.714 46.329 1.00 30.55 357 ALA A O 1
ATOM 2544 N N . SER A 1 338 ? 91.601 42.265 47.068 1.00 25.28 358 SER A N 1
ATOM 2545 C CA . SER A 1 338 ? 90.840 42.582 48.284 1.00 24.81 358 SER A CA 1
ATOM 2546 C C . SER A 1 338 ? 89.412 43.095 47.939 1.00 30.61 358 SER A C 1
ATOM 2547 O O . SER A 1 338 ? 88.473 42.756 48.655 1.00 32.06 358 SER A O 1
ATOM 2550 N N . GLU A 1 339 ? 89.240 43.818 46.807 1.00 28.79 359 GLU A N 1
ATOM 2551 C CA . GLU A 1 339 ? 87.923 44.312 46.324 1.00 29.34 359 GLU A CA 1
ATOM 2552 C C . GLU A 1 339 ? 86.958 43.123 46.053 1.00 30.87 359 GLU A C 1
ATOM 2553 O O . GLU A 1 339 ? 85.806 43.171 46.453 1.00 30.84 359 GLU A O 1
ATOM 2559 N N . VAL A 1 340 ? 87.474 42.043 45.464 1.00 26.78 360 VAL A N 1
ATOM 2560 C CA . VAL A 1 340 ? 86.735 40.832 45.133 1.00 27.51 360 VAL A CA 1
ATOM 2561 C C . VAL A 1 340 ? 86.250 40.138 46.409 1.00 29.55 360 VAL A C 1
ATOM 2562 O O . VAL A 1 340 ? 85.102 39.701 46.466 1.00 28.80 360 VAL A O 1
ATOM 2566 N N . ALA A 1 341 ? 87.100 40.070 47.441 1.00 25.58 361 ALA A N 1
ATOM 2567 C CA . ALA A 1 341 ? 86.694 39.475 48.712 1.00 24.19 361 ALA A CA 1
ATOM 2568 C C . ALA A 1 341 ? 85.545 40.309 49.359 1.00 27.17 361 ALA A C 1
ATOM 2569 O O . ALA A 1 341 ? 84.566 39.731 49.858 1.00 28.58 361 ALA A O 1
ATOM 2571 N N . PHE A 1 342 ? 85.613 41.643 49.256 1.00 22.37 362 PHE A N 1
ATOM 2572 C CA . PHE A 1 342 ? 84.567 42.528 49.783 1.00 22.58 362 PHE A CA 1
ATOM 2573 C C . PHE A 1 342 ? 83.292 42.451 48.943 1.00 27.28 362 PHE A C 1
ATOM 2574 O O . PHE A 1 342 ? 82.196 42.532 49.498 1.00 28.63 362 PHE A O 1
ATOM 2582 N N . LEU A 1 343 ? 83.434 42.202 47.628 1.00 23.15 363 LEU A N 1
ATOM 2583 C CA . LEU A 1 343 ? 82.283 41.985 46.756 1.00 22.72 363 LEU A CA 1
ATOM 2584 C C . LEU A 1 343 ? 81.586 40.674 47.130 1.00 28.86 363 LEU A C 1
ATOM 2585 O O . LEU A 1 343 ? 80.362 40.625 47.165 1.00 30.97 363 LEU A O 1
ATOM 2590 N N . ARG A 1 344 ? 82.365 39.629 47.465 1.00 25.46 364 ARG A N 1
ATOM 2591 C CA . ARG A 1 344 ? 81.845 38.334 47.891 1.00 25.42 364 ARG A CA 1
ATOM 2592 C C . ARG A 1 344 ? 81.208 38.460 49.248 1.00 28.16 364 ARG A C 1
ATOM 2593 O O . ARG A 1 344 ? 80.207 37.812 49.467 1.00 29.38 364 ARG A O 1
ATOM 2601 N N . ALA A 1 345 ? 81.752 39.312 50.150 1.00 24.16 365 ALA A N 1
ATOM 2602 C CA . ALA A 1 345 ? 81.164 39.572 51.475 1.00 23.41 365 ALA A CA 1
ATOM 2603 C C . ALA A 1 345 ? 79.772 40.188 51.310 1.00 27.31 365 ALA A C 1
ATOM 2604 O O . ALA A 1 345 ? 78.839 39.788 52.001 1.00 26.95 365 ALA A O 1
ATOM 2606 N N . GLU A 1 346 ? 79.635 41.139 50.366 1.00 24.55 366 GLU A N 1
ATOM 2607 C CA . GLU A 1 346 ? 78.381 41.825 50.095 1.00 24.38 366 GLU A CA 1
ATOM 2608 C C . GLU A 1 346 ? 77.358 40.847 49.497 1.00 28.45 366 GLU A C 1
ATOM 2609 O O . GLU A 1 346 ? 76.212 40.812 49.950 1.00 28.25 366 GLU A O 1
ATOM 2615 N N . GLY A 1 347 ? 77.788 40.042 48.538 1.00 25.05 367 GLY A N 1
ATOM 2616 C CA . GLY A 1 347 ? 76.915 39.038 47.934 1.00 25.87 367 GLY A CA 1
ATOM 2617 C C . GLY A 1 347 ? 76.438 38.024 48.960 1.00 28.32 367 GLY A C 1
ATOM 2618 O O . GLY A 1 347 ? 75.294 37.586 48.897 1.00 28.69 367 GLY A O 1
ATOM 2619 N N . ALA A 1 348 ? 77.314 37.633 49.912 1.00 24.48 368 ALA A N 1
ATOM 2620 C CA . ALA A 1 348 ? 76.966 36.675 50.964 1.00 24.15 368 ALA A CA 1
ATOM 2621 C C . ALA A 1 348 ? 75.930 37.319 51.903 1.00 28.45 368 ALA A C 1
ATOM 2622 O O . ALA A 1 348 ? 74.968 36.659 52.301 1.00 28.22 368 ALA A O 1
ATOM 2624 N N . LEU A 1 349 ? 76.090 38.630 52.174 1.00 25.22 369 LEU A N 1
ATOM 2625 C CA . LEU A 1 349 ? 75.153 39.432 52.975 1.00 23.92 369 LEU A CA 1
ATOM 2626 C C . LEU A 1 349 ? 73.772 39.511 52.295 1.00 27.91 369 LEU A C 1
ATOM 2627 O O . LEU A 1 349 ? 72.753 39.505 52.984 1.00 28.77 369 LEU A O 1
ATOM 2632 N N . ARG A 1 350 ? 73.751 39.551 50.938 1.00 22.99 370 ARG A N 1
ATOM 2633 C CA . ARG A 1 350 ? 72.551 39.591 50.105 1.00 22.24 370 ARG A CA 1
ATOM 2634 C C . ARG A 1 350 ? 71.982 38.196 49.917 1.00 28.33 370 ARG A C 1
ATOM 2635 O O . ARG A 1 350 ? 70.995 38.018 49.196 1.00 29.36 370 ARG A O 1
ATOM 2643 N N . ASN A 1 351 ? 72.561 37.208 50.611 1.00 25.69 371 ASN A N 1
ATOM 2644 C CA . ASN A 1 351 ? 72.114 35.825 50.597 1.00 26.46 371 ASN A CA 1
ATOM 2645 C C . ASN A 1 351 ? 72.335 35.167 49.193 1.00 31.16 371 ASN A C 1
ATOM 2646 O O . ASN A 1 351 ? 71.558 34.319 48.740 1.00 31.09 371 ASN A O 1
ATOM 2651 N N . TRP A 1 352 ? 73.443 35.519 48.549 1.00 27.52 372 TRP A N 1
ATOM 2652 C CA . TRP A 1 352 ? 73.829 34.905 47.278 1.00 27.95 372 TRP A CA 1
ATOM 2653 C C . TRP A 1 352 ? 74.858 33.857 47.572 1.00 30.49 372 TRP A C 1
ATOM 2654 O O . TRP A 1 352 ? 75.526 33.945 48.602 1.00 31.20 372 TRP A O 1
ATOM 2665 N N . ASN A 1 353 ? 74.999 32.870 46.696 1.00 26.72 373 ASN A N 1
ATOM 2666 C CA . ASN A 1 353 ? 75.963 31.786 46.917 1.00 27.39 373 ASN A CA 1
ATOM 2667 C C . ASN A 1 353 ? 77.384 32.242 46.481 1.00 32.80 373 ASN A C 1
ATOM 2668 O O . ASN A 1 353 ? 77.787 32.072 45.331 1.00 33.29 373 ASN A O 1
ATOM 2681 N N . GLY A 1 355 ? 80.251 31.224 48.189 1.00 30.00 375 GLY A N 1
ATOM 2682 C CA . GLY A 1 355 ? 81.183 30.216 48.672 1.00 31.21 375 GLY A CA 1
ATOM 2683 C C . GLY A 1 355 ? 81.665 30.420 50.098 1.00 37.58 375 GLY A C 1
ATOM 2684 O O . GLY A 1 355 ? 82.739 29.939 50.443 1.00 40.21 375 GLY A O 1
ATOM 2685 N N . GLY A 1 356 ? 80.881 31.102 50.933 1.00 32.18 376 GLY A N 1
ATOM 2686 C CA . GLY A 1 356 ? 81.231 31.359 52.329 1.00 29.55 376 GLY A CA 1
ATOM 2687 C C . GLY A 1 356 ? 80.370 32.425 52.963 1.00 31.92 376 GLY A C 1
ATOM 2688 O O . GLY A 1 356 ? 79.518 33.017 52.297 1.00 30.76 376 GLY A O 1
ATOM 2689 N N . THR A 1 357 ? 80.586 32.699 54.255 1.00 28.98 377 THR A N 1
ATOM 2690 C CA . THR A 1 357 ? 79.813 33.707 54.998 1.00 27.59 377 THR A CA 1
ATOM 2691 C C . THR A 1 357 ? 80.324 35.131 54.732 1.00 31.66 377 THR A C 1
ATOM 2692 O O . THR A 1 357 ? 81.449 35.317 54.279 1.00 32.88 377 THR A O 1
ATOM 2696 N N . ALA A 1 358 ? 79.467 36.131 54.962 1.00 26.78 378 ALA A N 1
ATOM 2697 C CA . ALA A 1 358 ? 79.797 37.563 54.857 1.00 24.25 378 ALA A CA 1
ATOM 2698 C C . ALA A 1 358 ? 80.999 37.895 55.777 1.00 30.60 378 ALA A C 1
ATOM 2699 O O . ALA A 1 358 ? 81.933 38.565 55.347 1.00 29.55 378 ALA A O 1
ATOM 2701 N N . LYS A 1 359 ? 80.986 37.366 57.019 1.00 28.28 379 LYS A N 1
ATOM 2702 C CA . LYS A 1 359 ? 82.048 37.570 57.982 1.00 28.99 379 LYS A CA 1
ATOM 2703 C C . LYS A 1 359 ? 83.377 37.040 57.473 1.00 34.59 379 LYS A C 1
ATOM 2704 O O . LYS A 1 359 ? 84.385 37.726 57.620 1.00 33.59 379 LYS A O 1
ATOM 2710 N N . ASP A 1 360 ? 83.388 35.830 56.880 1.00 32.58 380 ASP A N 1
ATOM 2711 C CA . ASP A 1 360 ? 84.637 35.250 56.407 1.00 33.04 380 ASP A CA 1
ATOM 2712 C C . ASP A 1 360 ? 85.248 36.033 55.264 1.00 34.45 380 ASP A C 1
ATOM 2713 O O . ASP A 1 360 ? 86.457 36.236 55.287 1.00 36.59 380 ASP A O 1
ATOM 2718 N N . PHE A 1 361 ? 84.433 36.537 54.320 1.00 27.45 381 PHE A N 1
ATOM 2719 C CA . PHE A 1 361 ? 84.935 37.322 53.211 1.00 26.75 381 PHE A CA 1
ATOM 2720 C C . PHE A 1 361 ? 85.344 38.731 53.633 1.00 30.66 381 PHE A C 1
ATOM 2721 O O . PHE A 1 361 ? 86.303 39.260 53.087 1.00 32.24 381 PHE A O 1
ATOM 2729 N N . TYR A 1 362 ? 84.640 39.320 54.597 1.00 25.54 382 TYR A N 1
ATOM 2730 C CA . TYR A 1 362 ? 84.973 40.621 55.179 1.00 24.62 382 TYR A CA 1
ATOM 2731 C C . TYR A 1 362 ? 86.402 40.568 55.771 1.00 29.19 382 TYR A C 1
ATOM 2732 O O . TYR A 1 362 ? 87.243 41.400 55.437 1.00 28.77 382 TYR A O 1
ATOM 2741 N N . GLU A 1 363 ? 86.666 39.556 56.612 1.00 25.61 383 GLU A N 1
ATOM 2742 C CA . GLU A 1 363 ? 87.954 39.362 57.269 1.00 26.50 383 GLU A CA 1
ATOM 2743 C C . GLU A 1 363 ? 89.046 38.977 56.253 1.00 33.16 383 GLU A C 1
ATOM 2744 O O . GLU A 1 363 ? 90.162 39.482 56.360 1.00 33.79 383 GLU A O 1
ATOM 2750 N N . GLU A 1 364 ? 88.689 38.199 55.216 1.00 29.31 384 GLU A N 1
ATOM 2751 C CA . GLU A 1 364 ? 89.579 37.848 54.130 1.00 28.78 384 GLU A CA 1
ATOM 2752 C C . GLU A 1 364 ? 89.964 39.105 53.309 1.00 33.60 384 GLU A C 1
ATOM 2753 O O . GLU A 1 364 ? 91.134 39.241 52.955 1.00 35.18 384 GLU A O 1
ATOM 2759 N N . GLY A 1 365 ? 89.016 40.020 53.068 1.00 28.13 385 GLY A N 1
ATOM 2760 C CA . GLY A 1 365 ? 89.281 41.262 52.342 1.00 25.62 385 GLY A CA 1
ATOM 2761 C C . GLY A 1 365 ? 90.296 42.138 53.065 1.00 28.37 385 GLY A C 1
ATOM 2762 O O . GLY A 1 365 ? 91.225 42.668 52.450 1.00 28.47 385 GLY A O 1
ATOM 2763 N N . ILE A 1 366 ? 90.154 42.258 54.387 1.00 25.00 386 ILE A N 1
ATOM 2764 C CA . ILE A 1 366 ? 91.089 43.000 55.247 1.00 26.06 386 ILE A CA 1
ATOM 2765 C C . ILE A 1 366 ? 92.487 42.326 55.222 1.00 29.85 386 ILE A C 1
ATOM 2766 O O . ILE A 1 366 ? 93.476 43.020 55.022 1.00 28.63 386 ILE A O 1
ATOM 2771 N N . ARG A 1 367 ? 92.556 40.986 55.366 1.00 28.66 387 ARG A N 1
ATOM 2772 C CA . ARG A 1 367 ? 93.819 40.231 55.310 1.00 29.41 387 ARG A CA 1
ATOM 2773 C C . ARG A 1 367 ? 94.503 40.432 53.956 1.00 32.52 387 ARG A C 1
ATOM 2774 O O . ARG A 1 367 ? 95.709 40.670 53.921 1.00 30.37 387 ARG A O 1
ATOM 2782 N N . LEU A 1 368 ? 93.729 40.345 52.843 1.00 29.08 388 LEU A N 1
ATOM 2783 C CA . LEU A 1 368 ? 94.274 40.550 51.511 1.00 29.14 388 LEU A CA 1
ATOM 2784 C C . LEU A 1 368 ? 94.836 41.973 51.361 1.00 33.75 388 LEU A C 1
ATOM 2785 O O . LEU A 1 368 ? 95.912 42.134 50.773 1.00 34.19 388 LEU A O 1
ATOM 2790 N N . SER A 1 369 ? 94.143 42.994 51.937 1.00 25.39 389 SER A N 1
ATOM 2791 C CA . SER A 1 369 ? 94.596 44.371 51.842 1.00 23.76 389 SER A CA 1
ATOM 2792 C C . SER A 1 369 ? 95.907 44.571 52.625 1.00 29.80 389 SER A C 1
ATOM 2793 O O . SER A 1 369 ? 96.831 45.249 52.125 1.00 30.57 389 SER A O 1
ATOM 2796 N N . PHE A 1 370 ? 96.011 43.958 53.814 1.00 26.67 390 PHE A N 1
ATOM 2797 C CA . PHE A 1 370 ? 97.251 43.976 54.619 1.00 26.86 390 PHE A CA 1
ATOM 2798 C C . PHE A 1 370 ? 98.428 43.378 53.793 1.00 32.96 390 PHE A C 1
ATOM 2799 O O . PHE A 1 370 ? 99.469 44.007 53.663 1.00 31.52 390 PHE A O 1
ATOM 2807 N N . GLU A 1 371 ? 98.210 42.208 53.183 1.00 31.65 391 GLU A N 1
ATOM 2808 C CA . GLU A 1 371 ? 99.176 41.522 52.324 1.00 32.32 391 GLU A CA 1
ATOM 2809 C C . GLU A 1 371 ? 99.550 42.386 51.110 1.00 37.36 391 GLU A C 1
ATOM 2810 O O . GLU A 1 371 ? 100.721 42.483 50.773 1.00 39.62 391 GLU A O 1
ATOM 2816 N N . GLU A 1 372 ? 98.569 43.021 50.464 1.00 33.62 392 GLU A N 1
ATOM 2817 C CA . GLU A 1 372 ? 98.802 43.902 49.307 1.00 32.92 392 GLU A CA 1
ATOM 2818 C C . GLU A 1 372 ? 99.721 45.078 49.678 1.00 35.69 392 GLU A C 1
ATOM 2819 O O . GLU A 1 372 ? 100.406 45.621 48.823 1.00 34.48 392 GLU A O 1
ATOM 2825 N N . ASN A 1 373 ? 99.698 45.495 50.960 1.00 32.75 393 ASN A N 1
ATOM 2826 C CA . ASN A 1 373 ? 100.425 46.662 51.442 1.00 31.17 393 ASN A CA 1
ATOM 2827 C C . ASN A 1 373 ? 101.644 46.284 52.257 1.00 36.87 393 ASN A C 1
ATOM 2828 O O . ASN A 1 373 ? 102.234 47.154 52.901 1.00 37.07 393 ASN A O 1
ATOM 2833 N N . GLY A 1 374 ? 102.053 45.009 52.155 1.00 34.89 394 GLY A N 1
ATOM 2834 C CA . GLY A 1 374 ? 103.243 44.467 52.799 1.00 35.98 394 GLY A CA 1
ATOM 2835 C C . GLY A 1 374 ? 103.196 44.419 54.306 1.00 42.36 394 GLY A C 1
ATOM 2836 O O . GLY A 1 374 ? 104.248 44.372 54.932 1.00 44.62 394 GLY A O 1
ATOM 2837 N N . ILE A 1 375 ? 101.991 44.411 54.911 1.00 38.88 395 ILE A N 1
ATOM 2838 C CA . ILE A 1 375 ? 101.880 44.354 56.368 1.00 39.86 395 ILE A CA 1
ATOM 2839 C C . ILE A 1 375 ? 101.854 42.886 56.792 1.00 46.32 395 ILE A C 1
ATOM 2840 O O . ILE A 1 375 ? 100.941 42.149 56.455 1.00 46.18 395 ILE A O 1
ATOM 2845 N N . THR A 1 376 ? 102.873 42.476 57.531 1.00 46.60 396 THR A N 1
ATOM 2846 C CA . THR A 1 376 ? 103.088 41.085 57.930 1.00 48.25 396 THR A CA 1
ATOM 2847 C C . THR A 1 376 ? 102.580 40.760 59.349 1.00 53.69 396 THR A C 1
ATOM 2848 O O . THR A 1 376 ? 102.439 39.576 59.673 1.00 55.45 396 THR A O 1
ATOM 2852 N N . SER A 1 377 ? 102.265 41.781 60.172 1.00 49.16 397 SER A N 1
ATOM 2853 C CA . SER A 1 377 ? 101.750 41.535 61.523 1.00 48.83 397 SER A CA 1
ATOM 2854 C C . SER A 1 377 ? 100.619 42.521 61.917 1.00 49.33 397 SER A C 1
ATOM 2855 O O . SER A 1 377 ? 100.491 43.611 61.335 1.00 47.77 397 SER A O 1
ATOM 2858 N N . GLY A 1 378 ? 99.835 42.105 62.918 1.00 44.13 398 GLY A N 1
ATOM 2859 C CA . GLY A 1 378 ? 98.771 42.903 63.522 1.00 43.61 398 GLY A CA 1
ATOM 2860 C C . GLY A 1 378 ? 97.387 42.873 62.897 1.00 45.15 398 GLY A C 1
ATOM 2861 O O . GLY A 1 378 ? 96.558 43.716 63.243 1.00 44.93 398 GLY A O 1
ATOM 2862 N N . VAL A 1 379 ? 97.113 41.917 61.986 1.00 40.38 399 VAL A N 1
ATOM 2863 C CA . VAL A 1 379 ? 95.804 41.849 61.342 1.00 38.57 399 VAL A CA 1
ATOM 2864 C C . VAL A 1 379 ? 94.734 41.388 62.354 1.00 41.29 399 VAL A C 1
ATOM 2865 O O . VAL A 1 379 ? 93.645 41.949 62.374 1.00 39.40 399 VAL A O 1
ATOM 2869 N N . GLU A 1 380 ? 95.065 40.423 63.211 1.00 40.17 400 GLU A N 1
ATOM 2870 C CA . GLU A 1 380 ? 94.158 39.872 64.225 1.00 40.49 400 GLU A CA 1
ATOM 2871 C C . GLU A 1 380 ? 93.739 40.952 65.234 1.00 42.62 400 GLU A C 1
ATOM 2872 O O . GLU A 1 380 ? 92.578 40.981 65.626 1.00 43.73 400 GLU A O 1
ATOM 2878 N N . ASN A 1 381 ? 94.648 41.857 65.617 1.00 38.85 401 ASN A N 1
ATOM 2879 C CA . ASN A 1 381 ? 94.302 42.954 66.530 1.00 37.71 401 ASN A CA 1
ATOM 2880 C C . ASN A 1 381 ? 93.462 43.974 65.794 1.00 37.24 401 ASN A C 1
ATOM 2881 O O . ASN A 1 381 ? 92.544 44.532 66.376 1.00 37.98 401 ASN A O 1
ATOM 2886 N N . TYR A 1 382 ? 93.760 44.215 64.522 1.00 33.30 402 TYR A N 1
ATOM 2887 C CA . TYR A 1 382 ? 92.996 45.159 63.712 1.00 31.80 402 TYR A CA 1
ATOM 2888 C C . TYR A 1 382 ? 91.552 44.665 63.554 1.00 37.07 402 TYR A C 1
ATOM 2889 O O . TYR A 1 382 ? 90.624 45.446 63.766 1.00 38.36 402 TYR A O 1
ATOM 2898 N N . LEU A 1 383 ? 91.364 43.358 63.243 1.00 32.79 403 LEU A N 1
ATOM 2899 C CA . LEU A 1 383 ? 90.057 42.711 63.057 1.00 31.26 403 LEU A CA 1
ATOM 2900 C C . LEU A 1 383 ? 89.161 42.811 64.303 1.00 36.61 403 LEU A C 1
ATOM 2901 O O . LEU A 1 383 ? 87.945 42.823 64.167 1.00 37.08 403 LEU A O 1
ATOM 2906 N N . ALA A 1 384 ? 89.749 42.930 65.493 1.00 34.23 404 ALA A N 1
ATOM 2907 C CA . ALA A 1 384 ? 89.045 43.042 66.776 1.00 34.08 404 ALA A CA 1
ATOM 2908 C C . ALA A 1 384 ? 88.837 44.507 67.216 1.00 38.44 404 ALA A C 1
ATOM 2909 O O . ALA A 1 384 ? 88.198 44.753 68.234 1.00 39.99 404 ALA A O 1
ATOM 2911 N N . SER A 1 385 ? 89.375 45.461 66.468 1.00 36.18 405 SER A N 1
ATOM 2912 C CA . SER A 1 385 ? 89.332 46.902 66.756 1.00 36.66 405 SER A CA 1
ATOM 2913 C C . SER A 1 385 ? 87.884 47.420 66.821 1.00 40.27 405 SER A C 1
ATOM 2914 O O . SER A 1 385 ? 87.061 47.082 65.956 1.00 38.91 405 SER A O 1
ATOM 2917 N N . THR A 1 386 ? 87.589 48.252 67.847 1.00 37.27 406 THR A N 1
ATOM 2918 C CA . THR A 1 386 ? 86.265 48.880 68.043 1.00 37.12 406 THR A CA 1
ATOM 2919 C C . THR A 1 386 ? 86.389 50.436 68.121 1.00 40.20 406 THR A C 1
ATOM 2920 O O . THR A 1 386 ? 85.492 51.110 68.629 1.00 40.38 406 THR A O 1
ATOM 2924 N N . GLY A 1 387 ? 87.454 50.969 67.539 1.00 36.66 407 GLY A N 1
ATOM 2925 C CA . GLY A 1 387 ? 87.740 52.395 67.460 1.00 37.13 407 GLY A CA 1
ATOM 2926 C C . GLY A 1 387 ? 86.679 53.168 66.705 1.00 42.10 407 GLY A C 1
ATOM 2927 O O . GLY A 1 387 ? 86.203 52.733 65.653 1.00 41.18 407 GLY A O 1
ATOM 2928 N N . LYS A 1 388 ? 86.247 54.279 67.274 1.00 40.98 408 LYS A N 1
ATOM 2929 C CA . LYS A 1 388 ? 85.182 55.075 66.678 1.00 41.23 408 LYS A CA 1
ATOM 2930 C C . LYS A 1 388 ? 85.725 56.323 66.026 1.00 41.25 408 LYS A C 1
ATOM 2931 O O . LYS A 1 388 ? 86.660 56.935 66.557 1.00 40.63 408 LYS A O 1
ATOM 2937 N N . VAL A 1 389 ? 85.122 56.707 64.884 1.00 35.31 409 VAL A N 1
ATOM 2938 C CA . VAL A 1 389 ? 85.509 57.889 64.102 1.00 35.87 409 VAL A CA 1
ATOM 2939 C C . VAL A 1 389 ? 85.182 59.135 64.884 1.00 44.68 409 VAL A C 1
ATOM 2940 O O . VAL A 1 389 ? 84.050 59.325 65.308 1.00 48.41 409 VAL A O 1
ATOM 2944 N N . GLU A 1 390 ? 86.182 59.971 65.092 1.00 42.66 410 GLU A N 1
ATOM 2945 C CA . GLU A 1 390 ? 86.044 61.235 65.809 1.00 43.55 410 GLU A CA 1
ATOM 2946 C C . GLU A 1 390 ? 85.970 62.390 64.812 1.00 46.74 410 GLU A C 1
ATOM 2947 O O . GLU A 1 390 ? 86.236 62.207 63.616 1.00 45.83 410 GLU A O 1
ATOM 2953 N N . ALA A 1 391 ? 85.611 63.570 65.312 1.00 43.89 411 ALA A N 1
ATOM 2954 C CA . ALA A 1 391 ? 85.497 64.815 64.560 1.00 43.27 411 ALA A CA 1
ATOM 2955 C C . ALA A 1 391 ? 86.842 65.216 63.927 1.00 46.04 411 ALA A C 1
ATOM 2956 O O . ALA A 1 391 ? 87.893 64.977 64.516 1.00 48.32 411 ALA A O 1
ATOM 2958 N N . TYR A 1 392 ? 86.806 65.841 62.758 1.00 38.52 412 TYR A N 1
ATOM 2959 C CA . TYR A 1 392 ? 88.023 66.332 62.136 1.00 38.25 412 TYR A CA 1
ATOM 2960 C C . TYR A 1 392 ? 88.384 67.703 62.723 1.00 43.59 412 TYR A C 1
ATOM 2961 O O . TYR A 1 392 ? 87.599 68.649 62.638 1.00 42.49 412 TYR A O 1
ATOM 2970 N N . LYS A 1 393 ? 89.548 67.788 63.377 1.00 42.78 413 LYS A N 1
ATOM 2971 C CA . LYS A 1 393 ? 90.048 69.042 63.942 1.00 43.44 413 LYS A CA 1
ATOM 2972 C C . LYS A 1 393 ? 91.099 69.584 62.979 1.00 47.88 413 LYS A C 1
ATOM 2973 O O . LYS A 1 393 ? 92.155 68.963 62.859 1.00 48.46 413 LYS A O 1
ATOM 2979 N N . ASP A 1 394 ? 90.795 70.682 62.230 1.00 43.92 414 ASP A N 1
ATOM 2980 C CA . ASP A 1 394 ? 91.756 71.294 61.300 1.00 43.20 414 ASP A CA 1
ATOM 2981 C C . ASP A 1 394 ? 93.081 71.638 62.075 1.00 48.31 414 ASP A C 1
ATOM 2982 O O . ASP A 1 394 ? 93.058 72.464 62.989 1.00 49.77 414 ASP A O 1
ATOM 2987 N N . PRO A 1 395 ? 94.232 70.993 61.741 1.00 44.92 415 PRO A N 1
ATOM 2988 C CA . PRO A 1 395 ? 95.481 71.270 62.500 1.00 44.98 415 PRO A CA 1
ATOM 2989 C C . PRO A 1 395 ? 96.029 72.690 62.324 1.00 48.39 415 PRO A C 1
ATOM 2990 O O . PRO A 1 395 ? 96.906 73.123 63.096 1.00 49.72 415 PRO A O 1
ATOM 2994 N N . LEU A 1 396 ? 95.501 73.423 61.334 1.00 42.54 416 LEU A N 1
ATOM 2995 C CA . LEU A 1 396 ? 95.946 74.785 61.057 1.00 42.88 416 LEU A CA 1
ATOM 2996 C C . LEU A 1 396 ? 95.079 75.851 61.758 1.00 48.49 416 LEU A C 1
ATOM 2997 O O . LEU A 1 396 ? 95.446 77.029 61.752 1.00 49.38 416 LEU A O 1
ATOM 3002 N N . LYS A 1 397 ? 93.975 75.432 62.413 1.00 46.51 417 LYS A N 1
ATOM 3003 C CA . LYS A 1 397 ? 93.071 76.317 63.161 1.00 48.50 417 LYS A CA 1
ATOM 3004 C C . LYS A 1 397 ? 93.851 77.088 64.252 1.00 54.72 417 LYS A C 1
ATOM 3005 O O . LYS A 1 397 ? 94.570 76.478 65.049 1.00 54.42 417 LYS A O 1
ATOM 3011 N N . GLY A 1 398 ? 93.746 78.418 64.213 1.00 52.17 418 GLY A N 1
ATOM 3012 C CA . GLY A 1 398 ? 94.431 79.305 65.142 1.00 53.56 418 GLY A CA 1
ATOM 3013 C C . GLY A 1 398 ? 95.920 79.530 64.903 1.00 58.55 418 GLY A C 1
ATOM 3014 O O . GLY A 1 398 ? 96.542 80.289 65.654 1.00 60.56 418 GLY A O 1
ATOM 3015 N N . GLN A 1 399 ? 96.524 78.867 63.883 1.00 53.04 419 GLN A N 1
ATOM 3016 C CA . GLN A 1 399 ? 97.952 79.028 63.568 1.00 52.37 419 GLN A CA 1
ATOM 3017 C C . GLN A 1 399 ? 98.228 80.403 62.925 1.00 58.66 419 GLN A C 1
ATOM 3018 O O . GLN A 1 399 ? 97.306 81.066 62.449 1.00 59.27 419 GLN A O 1
ATOM 3024 N N . SER A 1 400 ? 99.494 80.828 62.950 1.00 57.19 420 SER A N 1
ATOM 3025 C CA . SER A 1 400 ? 99.954 82.121 62.445 1.00 59.45 420 SER A CA 1
ATOM 3026 C C . SER A 1 400 ? 99.627 82.335 60.957 1.00 62.47 420 SER A C 1
ATOM 3027 O O . SER A 1 400 ? 100.041 81.540 60.105 1.00 60.31 420 SER A O 1
ATOM 3030 N N . ALA A 1 401 ? 98.867 83.429 60.664 1.00 59.90 421 ALA A N 1
ATOM 3031 C CA . ALA A 1 401 ? 98.417 83.857 59.328 1.00 58.98 421 ALA A CA 1
ATOM 3032 C C . ALA A 1 401 ? 97.471 82.829 58.656 1.00 60.09 421 ALA A C 1
ATOM 3033 O O . ALA A 1 401 ? 97.136 83.000 57.480 1.00 59.27 421 ALA A O 1
ATOM 3035 N N . GLN A 1 402 ? 97.033 81.783 59.404 1.00 54.57 422 GLN A N 1
ATOM 3036 C CA . GLN A 1 402 ? 96.131 80.733 58.925 1.00 52.18 422 GLN A CA 1
ATOM 3037 C C . GLN A 1 402 ? 94.722 81.133 59.311 1.00 57.90 422 GLN A C 1
ATOM 3038 O O . GLN A 1 402 ? 94.281 80.852 60.421 1.00 58.03 422 GLN A O 1
ATOM 3044 N N . THR A 1 403 ? 94.032 81.828 58.390 1.00 55.63 423 THR A N 1
ATOM 3045 C CA . THR A 1 403 ? 92.705 82.448 58.549 1.00 56.43 423 THR A CA 1
ATOM 3046 C C . THR A 1 403 ? 91.533 81.459 58.667 1.00 58.99 423 THR A C 1
ATOM 3047 O O . THR A 1 403 ? 90.587 81.722 59.411 1.00 61.37 423 THR A O 1
ATOM 3051 N N . TYR A 1 404 ? 91.577 80.353 57.922 1.00 51.94 424 TYR A N 1
ATOM 3052 C CA . TYR A 1 404 ? 90.468 79.428 57.804 1.00 49.55 424 TYR A CA 1
ATOM 3053 C C . TYR A 1 404 ? 90.504 78.263 58.791 1.00 53.56 424 TYR A C 1
ATOM 3054 O O . TYR A 1 404 ? 91.558 77.877 59.285 1.00 53.56 424 TYR A O 1
ATOM 3063 N N . ASP A 1 405 ? 89.318 77.723 59.079 1.00 50.36 425 ASP A N 1
ATOM 3064 C CA . ASP A 1 405 ? 89.103 76.564 59.942 1.00 49.04 425 ASP A CA 1
ATOM 3065 C C . ASP A 1 405 ? 88.172 75.597 59.200 1.00 51.08 425 ASP A C 1
ATOM 3066 O O . ASP A 1 405 ? 86.961 75.832 59.130 1.00 52.42 425 ASP A O 1
ATOM 3071 N N . TYR A 1 406 ? 88.742 74.517 58.638 1.00 43.64 426 TYR A N 1
ATOM 3072 C CA . TYR A 1 406 ? 87.973 73.561 57.861 1.00 40.44 426 TYR A CA 1
ATOM 3073 C C . TYR A 1 406 ? 87.620 72.305 58.663 1.00 41.42 426 TYR A C 1
ATOM 3074 O O . TYR A 1 406 ? 87.301 71.275 58.082 1.00 38.33 426 TYR A O 1
ATOM 3083 N N . SER A 1 407 ? 87.548 72.438 59.998 1.00 39.90 427 SER A N 1
ATOM 3084 C CA . SER A 1 407 ? 87.106 71.374 60.904 1.00 39.48 427 SER A CA 1
ATOM 3085 C C . SER A 1 407 ? 85.673 70.929 60.539 1.00 44.72 427 SER A C 1
ATOM 3086 O O . SER A 1 407 ? 84.868 71.730 60.056 1.00 46.75 427 SER A O 1
ATOM 3089 N N . GLY A 1 408 ? 85.368 69.672 60.786 1.00 38.69 428 GLY A N 1
ATOM 3090 C CA . GLY A 1 408 ? 84.052 69.116 60.520 1.00 37.28 428 GLY A CA 1
ATOM 3091 C C . GLY A 1 408 ? 83.918 67.769 61.185 1.00 42.08 428 GLY A C 1
ATOM 3092 O O . GLY A 1 408 ? 84.775 67.390 61.987 1.00 41.19 428 GLY A O 1
ATOM 3093 N N . ALA A 1 409 ? 82.839 67.036 60.884 1.00 39.78 429 ALA A N 1
ATOM 3094 C CA . ALA A 1 409 ? 82.660 65.733 61.504 1.00 39.33 429 ALA A CA 1
ATOM 3095 C C . ALA A 1 409 ? 81.970 64.767 60.592 1.00 42.73 429 ALA A C 1
ATOM 3096 O O . ALA A 1 409 ? 81.036 65.151 59.888 1.00 43.46 429 ALA A O 1
ATOM 3098 N N . ILE A 1 410 ? 82.461 63.514 60.577 1.00 38.36 430 ILE A N 1
ATOM 3099 C CA . ILE A 1 410 ? 81.847 62.402 59.855 1.00 37.21 430 ILE A CA 1
ATOM 3100 C C . ILE A 1 410 ? 80.833 61.793 60.826 1.00 44.18 430 ILE A C 1
ATOM 3101 O O . ILE A 1 410 ? 81.193 61.437 61.952 1.00 45.81 430 ILE A O 1
ATOM 3106 N N . ASN A 1 411 ? 79.580 61.710 60.430 1.00 41.70 431 ASN A N 1
ATOM 3107 C CA . ASN A 1 411 ? 78.590 61.153 61.346 1.00 43.29 431 ASN A CA 1
ATOM 3108 C C . ASN A 1 411 ? 78.387 59.662 61.062 1.00 46.01 431 ASN A C 1
ATOM 3109 O O . ASN A 1 411 ? 77.595 59.287 60.186 1.00 47.55 431 ASN A O 1
ATOM 3114 N N . THR A 1 412 ? 79.152 58.814 61.772 1.00 40.40 432 THR A N 1
ATOM 3115 C CA . THR A 1 412 ? 79.080 57.351 61.611 1.00 39.32 432 THR A CA 1
ATOM 3116 C C . THR A 1 412 ? 79.553 56.664 62.879 1.00 44.11 432 THR A C 1
ATOM 3117 O O . THR A 1 412 ? 80.441 57.179 63.551 1.00 45.80 432 THR A O 1
ATOM 3121 N N . ASN A 1 413 ? 79.048 55.463 63.140 1.00 39.79 433 ASN A N 1
ATOM 3122 C CA . ASN A 1 413 ? 79.477 54.654 64.288 1.00 40.35 433 ASN A CA 1
ATOM 3123 C C . ASN A 1 413 ? 80.165 53.370 63.817 1.00 40.28 433 ASN A C 1
ATOM 3124 O O . ASN A 1 413 ? 80.444 52.489 64.639 1.00 39.98 433 ASN A O 1
ATOM 3129 N N . VAL A 1 414 ? 80.468 53.285 62.494 1.00 33.64 434 VAL A N 1
ATOM 3130 C CA . VAL A 1 414 ? 81.096 52.120 61.872 1.00 31.21 434 VAL A CA 1
ATOM 3131 C C . VAL A 1 414 ? 82.507 51.908 62.459 1.00 34.63 434 VAL A C 1
ATOM 3132 O O . VAL A 1 414 ? 83.288 52.851 62.625 1.00 33.64 434 VAL A O 1
ATOM 3136 N N . THR A 1 415 ? 82.798 50.661 62.798 1.00 30.81 435 THR A N 1
ATOM 3137 C CA . THR A 1 415 ? 84.098 50.263 63.285 1.00 30.22 435 THR A CA 1
ATOM 3138 C C . THR A 1 415 ? 84.491 48.968 62.552 1.00 33.06 435 THR A C 1
ATOM 3139 O O . THR A 1 415 ? 83.791 48.552 61.619 1.00 32.06 435 THR A O 1
ATOM 3143 N N . VAL A 1 416 ? 85.653 48.390 62.914 1.00 29.33 436 VAL A N 1
ATOM 3144 C CA . VAL A 1 416 ? 86.223 47.233 62.235 1.00 27.26 436 VAL A CA 1
ATOM 3145 C C . VAL A 1 416 ? 85.568 45.905 62.660 1.00 31.37 436 VAL A C 1
ATOM 3146 O O . VAL A 1 416 ? 85.090 45.178 61.783 1.00 29.64 436 VAL A O 1
ATOM 3150 N N . ALA A 1 417 ? 85.604 45.574 63.979 1.00 30.08 437 ALA A N 1
ATOM 3151 C CA . ALA A 1 417 ? 85.104 44.295 64.517 1.00 29.99 437 ALA A CA 1
ATOM 3152 C C . ALA A 1 417 ? 83.716 43.968 63.938 1.00 34.08 437 ALA A C 1
ATOM 3153 O O . ALA A 1 417 ? 82.777 44.754 64.093 1.00 34.58 437 ALA A O 1
ATOM 3155 N N . TRP A 1 418 ? 83.648 42.871 63.154 1.00 30.28 438 TRP A N 1
ATOM 3156 C CA . TRP A 1 418 ? 82.431 42.391 62.501 1.00 29.63 438 TRP A CA 1
ATOM 3157 C C . TRP A 1 418 ? 81.316 42.177 63.538 1.00 33.51 438 TRP A C 1
ATOM 3158 O O . TRP A 1 418 ? 81.477 41.372 64.450 1.00 32.85 438 TRP A O 1
ATOM 3169 N N . SER A 1 419 ? 80.192 42.876 63.397 1.00 31.15 439 SER A N 1
ATOM 3170 C CA . SER A 1 419 ? 79.131 42.715 64.386 1.00 31.79 439 SER A CA 1
ATOM 3171 C C . SER A 1 419 ? 78.011 41.782 63.902 1.00 32.77 439 SER A C 1
ATOM 3172 O O . SER A 1 419 ? 77.293 41.205 64.726 1.00 32.02 439 SER A O 1
ATOM 3175 N N . GLY A 1 420 ? 77.862 41.656 62.590 1.00 27.53 440 GLY A N 1
ATOM 3176 C CA . GLY A 1 420 ? 76.773 40.884 61.997 1.00 27.66 440 GLY A CA 1
ATOM 3177 C C . GLY A 1 420 ? 75.422 41.512 62.285 1.00 32.27 440 GLY A C 1
ATOM 3178 O O . GLY A 1 420 ? 75.350 42.660 62.723 1.00 32.99 440 GLY A O 1
ATOM 3179 N N . GLY A 1 421 ? 74.349 40.761 62.076 1.00 28.74 441 GLY A N 1
ATOM 3180 C CA . GLY A 1 421 ? 72.991 41.247 62.299 1.00 27.51 441 GLY A CA 1
ATOM 3181 C C . GLY A 1 421 ? 72.518 42.187 61.203 1.00 31.31 441 GLY A C 1
ATOM 3182 O O . GLY A 1 421 ? 72.663 41.891 60.002 1.00 28.75 441 GLY A O 1
ATOM 3183 N N . ASP A 1 422 ? 72.055 43.377 61.619 1.00 28.06 442 ASP A N 1
ATOM 3184 C CA . ASP A 1 422 ? 71.439 44.409 60.776 1.00 27.88 442 ASP A CA 1
ATOM 3185 C C . ASP A 1 422 ? 72.124 44.586 59.414 1.00 29.09 442 ASP A C 1
ATOM 3186 O O . ASP A 1 422 ? 73.312 44.882 59.336 1.00 30.65 442 ASP A O 1
ATOM 3191 N N . PHE A 1 423 ? 71.358 44.434 58.350 1.00 25.98 443 PHE A N 1
ATOM 3192 C CA . PHE A 1 423 ? 71.855 44.494 56.971 1.00 25.46 443 PHE A CA 1
ATOM 3193 C C . PHE A 1 423 ? 72.634 45.797 56.678 1.00 30.49 443 PHE A C 1
ATOM 3194 O O . PHE A 1 423 ? 73.771 45.713 56.228 1.00 31.84 443 PHE A O 1
ATOM 3202 N N . GLU A 1 424 ? 72.018 46.977 56.883 1.00 26.88 444 GLU A N 1
ATOM 3203 C CA . GLU A 1 424 ? 72.657 48.268 56.573 1.00 27.18 444 GLU A CA 1
ATOM 3204 C C . GLU A 1 424 ? 73.929 48.495 57.346 1.00 32.17 444 GLU A C 1
ATOM 3205 O O . GLU A 1 424 ? 74.900 48.955 56.751 1.00 32.27 444 GLU A O 1
ATOM 3211 N N . LYS A 1 425 ? 73.946 48.156 58.648 1.00 29.01 445 LYS A N 1
ATOM 3212 C CA . LYS A 1 425 ? 75.152 48.318 59.459 1.00 28.85 445 LYS A CA 1
ATOM 3213 C C . LYS A 1 425 ? 76.273 47.355 58.977 1.00 30.44 445 LYS A C 1
ATOM 3214 O O . LYS A 1 425 ? 77.444 47.727 59.033 1.00 30.10 445 LYS A O 1
ATOM 3220 N N . SER A 1 426 ? 75.915 46.161 58.458 1.00 25.15 446 SER A N 1
ATOM 3221 C CA . SER A 1 426 ? 76.917 45.216 57.944 1.00 23.86 446 SER A CA 1
ATOM 3222 C C . SER A 1 426 ? 77.440 45.671 56.603 1.00 27.35 446 SER A C 1
ATOM 3223 O O . SER A 1 426 ? 78.630 45.553 56.354 1.00 26.68 446 SER A O 1
ATOM 3226 N N . LEU A 1 427 ? 76.556 46.183 55.738 1.00 25.61 447 LEU A N 1
ATOM 3227 C CA . LEU A 1 427 ? 76.938 46.703 54.429 1.00 24.78 447 LEU A CA 1
ATOM 3228 C C . LEU A 1 427 ? 77.869 47.892 54.624 1.00 29.00 447 LEU A C 1
ATOM 3229 O O . LEU A 1 427 ? 78.863 48.006 53.917 1.00 28.21 447 LEU A O 1
ATOM 3234 N N . GLU A 1 428 ? 77.588 48.743 55.629 1.00 27.21 448 GLU A N 1
ATOM 3235 C CA . GLU A 1 428 ? 78.455 49.883 55.922 1.00 26.57 448 GLU A CA 1
ATOM 3236 C C . GLU A 1 428 ? 79.871 49.401 56.305 1.00 28.36 448 GLU A C 1
ATOM 3237 O O . GLU A 1 428 ? 80.844 49.964 55.804 1.00 25.94 448 GLU A O 1
ATOM 3243 N N . GLN A 1 429 ? 79.987 48.330 57.129 1.00 24.93 449 GLN A N 1
ATOM 3244 C CA . GLN A 1 429 ? 81.298 47.767 57.480 1.00 25.33 449 GLN A CA 1
ATOM 3245 C C . GLN A 1 429 ? 82.031 47.271 56.248 1.00 28.45 449 GLN A C 1
ATOM 3246 O O . GLN A 1 429 ? 83.164 47.668 56.035 1.00 28.95 449 GLN A O 1
ATOM 3252 N N . ILE A 1 430 ? 81.377 46.457 55.410 1.00 26.31 450 ILE A N 1
ATOM 3253 C CA . ILE A 1 430 ? 81.971 45.899 54.197 1.00 24.82 450 ILE A CA 1
ATOM 3254 C C . ILE A 1 430 ? 82.503 47.013 53.270 1.00 27.18 450 ILE A C 1
ATOM 3255 O O . ILE A 1 430 ? 83.644 46.927 52.792 1.00 26.48 450 ILE A O 1
ATOM 3260 N N . ILE A 1 431 ? 81.648 48.022 52.975 1.00 23.17 451 ILE A N 1
ATOM 3261 C CA . ILE A 1 431 ? 81.959 49.090 52.034 1.00 22.12 451 ILE A CA 1
ATOM 3262 C C . ILE A 1 431 ? 83.017 50.019 52.592 1.00 26.76 451 ILE A C 1
ATOM 3263 O O . ILE A 1 431 ? 83.885 50.438 51.834 1.00 27.46 451 ILE A O 1
ATOM 3268 N N . THR A 1 432 ? 82.995 50.303 53.894 1.00 25.80 452 THR A N 1
ATOM 3269 C CA . THR A 1 432 ? 84.004 51.179 54.508 1.00 25.96 452 THR A CA 1
ATOM 3270 C C . THR A 1 432 ? 85.369 50.503 54.420 1.00 28.22 452 THR A C 1
ATOM 3271 O O . THR A 1 432 ? 86.347 51.155 54.077 1.00 28.16 452 THR A O 1
ATOM 3275 N N . GLN A 1 433 ? 85.425 49.191 54.721 1.00 24.78 453 GLN A N 1
ATOM 3276 C CA . GLN A 1 433 ? 86.672 48.445 54.665 1.00 23.24 453 GLN A CA 1
ATOM 3277 C C . GLN A 1 433 ? 87.116 48.264 53.216 1.00 24.82 453 GLN A C 1
ATOM 3278 O O . GLN A 1 433 ? 88.293 48.372 52.965 1.00 25.53 453 GLN A O 1
ATOM 3284 N N . LYS A 1 434 ? 86.190 48.089 52.259 1.00 21.39 454 LYS A N 1
ATOM 3285 C CA . LYS A 1 434 ? 86.530 48.046 50.825 1.00 20.40 454 LYS A CA 1
ATOM 3286 C C . LYS A 1 434 ? 87.129 49.396 50.380 1.00 25.42 454 LYS A C 1
ATOM 3287 O O . LYS A 1 434 ? 88.079 49.431 49.614 1.00 26.25 454 LYS A O 1
ATOM 3293 N N . TRP A 1 435 ? 86.560 50.494 50.867 1.00 23.87 455 TRP A N 1
ATOM 3294 C CA . TRP A 1 435 ? 86.984 51.865 50.567 1.00 23.24 455 TRP A CA 1
ATOM 3295 C C . TRP A 1 435 ? 88.441 52.113 51.052 1.00 26.21 455 TRP A C 1
ATOM 3296 O O . TRP A 1 435 ? 89.239 52.619 50.265 1.00 26.03 455 TRP A O 1
ATOM 3307 N N . ILE A 1 436 ? 88.786 51.728 52.296 1.00 21.68 456 ILE A N 1
ATOM 3308 C CA . ILE A 1 436 ? 90.165 51.836 52.794 1.00 22.07 456 ILE A CA 1
ATOM 3309 C C . ILE A 1 436 ? 91.090 50.999 51.903 1.00 26.56 456 ILE A C 1
ATOM 3310 O O . ILE A 1 436 ? 92.092 51.517 51.404 1.00 28.66 456 ILE A O 1
ATOM 3315 N N . ALA A 1 437 ? 90.725 49.733 51.651 1.00 22.01 457 ALA A N 1
ATOM 3316 C CA . ALA A 1 437 ? 91.541 48.825 50.853 1.00 22.14 457 ALA A CA 1
ATOM 3317 C C . ALA A 1 437 ? 91.707 49.262 49.377 1.00 25.94 457 ALA A C 1
ATOM 3318 O O . ALA A 1 437 ? 92.732 48.945 48.783 1.00 26.70 457 ALA A O 1
ATOM 3320 N N . ASN A 1 438 ? 90.719 49.948 48.793 1.00 22.36 458 ASN A N 1
ATOM 3321 C CA . ASN A 1 438 ? 90.745 50.299 47.371 1.00 23.68 458 ASN A CA 1
ATOM 3322 C C . ASN A 1 438 ? 91.468 51.583 47.067 1.00 28.61 458 ASN A C 1
ATOM 3323 O O . ASN A 1 438 ? 91.628 51.912 45.891 1.00 27.91 458 ASN A O 1
ATOM 3328 N N . PHE A 1 439 ? 91.990 52.273 48.079 1.00 26.84 459 PHE A N 1
ATOM 3329 C CA . PHE A 1 439 ? 92.823 53.435 47.809 1.00 26.33 459 PHE A CA 1
ATOM 3330 C C . PHE A 1 439 ? 93.997 53.001 46.870 1.00 29.90 459 PHE A C 1
ATOM 3331 O O . PHE A 1 439 ? 94.539 51.929 47.105 1.00 29.04 459 PHE A O 1
ATOM 3339 N N . PRO A 1 440 ? 94.410 53.764 45.818 1.00 26.39 460 PRO A N 1
ATOM 3340 C CA . PRO A 1 440 ? 93.931 55.091 45.377 1.00 26.13 460 PRO A CA 1
ATOM 3341 C C . PRO A 1 440 ? 92.903 55.043 44.210 1.00 29.35 460 PRO A C 1
ATOM 3342 O O . PRO A 1 440 ? 92.804 56.001 43.442 1.00 28.09 460 PRO A O 1
ATOM 3346 N N . ASN A 1 441 ? 92.150 53.939 44.077 1.00 28.17 461 ASN A N 1
ATOM 3347 C CA . ASN A 1 441 ? 91.163 53.738 43.007 1.00 27.92 461 ASN A CA 1
ATOM 3348 C C . ASN A 1 441 ? 89.868 54.503 43.287 1.00 30.44 461 ASN A C 1
ATOM 3349 O O . ASN A 1 441 ? 88.847 53.895 43.625 1.00 30.14 461 ASN A O 1
ATOM 3354 N N . GLY A 1 442 ? 89.914 55.823 43.101 1.00 25.80 462 GLY A N 1
ATOM 3355 C CA . GLY A 1 442 ? 88.775 56.691 43.363 1.00 24.72 462 GLY A CA 1
ATOM 3356 C C . GLY A 1 442 ? 87.596 56.509 42.446 1.00 28.68 462 GLY A C 1
ATOM 3357 O O . GLY A 1 442 ? 86.457 56.740 42.861 1.00 29.54 462 GLY A O 1
ATOM 3366 N N . GLU A 1 444 ? 86.327 53.748 41.180 1.00 25.36 464 GLU A N 1
ATOM 3367 C CA . GLU A 1 444 ? 85.548 52.636 41.727 1.00 24.30 464 GLU A CA 1
ATOM 3368 C C . GLU A 1 444 ? 84.890 53.047 43.039 1.00 27.30 464 GLU A C 1
ATOM 3369 O O . GLU A 1 444 ? 83.711 52.760 43.219 1.00 28.55 464 GLU A O 1
ATOM 3375 N N . SER A 1 445 ? 85.637 53.702 43.932 1.00 24.18 465 SER A N 1
ATOM 3376 C CA . SER A 1 445 ? 85.122 54.108 45.257 1.00 24.30 465 SER A CA 1
ATOM 3377 C C . SER A 1 445 ? 84.054 55.209 45.178 1.00 26.76 465 SER A C 1
ATOM 3378 O O . SER A 1 445 ? 83.167 55.220 46.027 1.00 26.68 465 SER A O 1
ATOM 3381 N N . TRP A 1 446 ? 84.115 56.093 44.167 1.00 24.76 466 TRP A N 1
ATOM 3382 C CA . TRP A 1 446 ? 83.065 57.094 43.930 1.00 25.42 466 TRP A CA 1
ATOM 3383 C C . TRP A 1 446 ? 81.774 56.346 43.476 1.00 30.55 466 TRP A C 1
ATOM 3384 O O . TRP A 1 446 ? 80.675 56.593 43.991 1.00 30.84 466 TRP A O 1
ATOM 3395 N N . THR A 1 447 ? 81.921 55.386 42.564 1.00 27.84 467 THR A N 1
ATOM 3396 C CA . THR A 1 447 ? 80.779 54.600 42.086 1.00 28.21 467 THR A CA 1
ATOM 3397 C C . THR A 1 447 ? 80.132 53.835 43.277 1.00 30.79 467 THR A C 1
ATOM 3398 O O . THR A 1 447 ? 78.912 53.794 43.398 1.00 31.27 467 THR A O 1
ATOM 3402 N N . GLU A 1 448 ? 80.951 53.272 44.156 1.00 25.80 468 GLU A N 1
ATOM 3403 C CA . GLU A 1 448 ? 80.454 52.477 45.284 1.00 25.19 468 GLU A CA 1
ATOM 3404 C C . GLU A 1 448 ? 79.823 53.351 46.369 1.00 28.06 468 GLU A C 1
ATOM 3405 O O . GLU A 1 448 ? 78.871 52.922 47.014 1.00 27.10 468 GLU A O 1
ATOM 3411 N N . TYR A 1 449 ? 80.322 54.590 46.524 1.00 26.07 469 TYR A N 1
ATOM 3412 C CA . TYR A 1 449 ? 79.771 55.564 47.460 1.00 25.54 469 TYR A CA 1
ATOM 3413 C C . TYR A 1 449 ? 78.342 55.950 47.011 1.00 28.23 469 TYR A C 1
ATOM 3414 O O . TYR A 1 449 ? 77.396 55.983 47.820 1.00 27.09 469 TYR A O 1
ATOM 3423 N N . ARG A 1 450 ? 78.197 56.224 45.710 1.00 22.74 470 ARG A N 1
ATOM 3424 C CA . ARG A 1 450 ? 76.906 56.566 45.140 1.00 22.87 470 ARG A CA 1
ATOM 3425 C C . ARG A 1 450 ? 75.927 55.398 45.257 1.00 29.45 470 ARG A C 1
ATOM 3426 O O . ARG A 1 450 ? 74.807 55.600 45.682 1.00 30.40 470 ARG A O 1
ATOM 3434 N N . ARG A 1 451 ? 76.354 54.181 44.916 1.00 26.75 471 ARG A N 1
ATOM 3435 C CA . ARG A 1 451 ? 75.492 53.006 44.940 1.00 26.08 471 ARG A CA 1
ATOM 3436 C C . ARG A 1 451 ? 74.995 52.668 46.361 1.00 30.31 471 ARG A C 1
ATOM 3437 O O . ARG A 1 451 ? 73.803 52.434 46.549 1.00 29.22 471 ARG A O 1
ATOM 3445 N N . THR A 1 452 ? 75.899 52.631 47.345 1.00 27.27 472 THR A N 1
ATOM 3446 C CA . THR A 1 452 ? 75.538 52.149 48.677 1.00 26.70 472 THR A CA 1
ATOM 3447 C C . THR A 1 452 ? 75.331 53.235 49.733 1.00 29.23 472 THR A C 1
ATOM 3448 O O . THR A 1 452 ? 74.720 52.938 50.757 1.00 27.67 472 THR A O 1
ATOM 3452 N N . GLY A 1 453 ? 75.919 54.423 49.525 1.00 24.68 473 GLY A N 1
ATOM 3453 C CA . GLY A 1 453 ? 75.899 55.497 50.499 1.00 23.84 473 GLY A CA 1
ATOM 3454 C C . GLY A 1 453 ? 77.070 55.427 51.472 1.00 27.24 473 GLY A C 1
ATOM 3455 O O . GLY A 1 453 ? 77.161 56.236 52.393 1.00 26.38 473 GLY A O 1
ATOM 3456 N N . TYR A 1 454 ? 77.993 54.469 51.270 1.00 25.06 474 TYR A N 1
ATOM 3457 C CA . TYR A 1 454 ? 79.126 54.289 52.184 1.00 23.67 474 TYR A CA 1
ATOM 3458 C C . TYR A 1 454 ? 80.472 54.428 51.488 1.00 29.06 474 TYR A C 1
ATOM 3459 O O . TYR A 1 454 ? 80.577 54.175 50.286 1.00 30.22 474 TYR A O 1
ATOM 3468 N N . PRO A 1 455 ? 81.534 54.826 52.225 1.00 26.96 475 PRO A N 1
ATOM 3469 C CA . PRO A 1 455 ? 81.529 55.261 53.644 1.00 26.61 475 PRO A CA 1
ATOM 3470 C C . PRO A 1 455 ? 80.869 56.628 53.790 1.00 30.22 475 PRO A C 1
ATOM 3471 O O . PRO A 1 455 ? 80.738 57.372 52.803 1.00 27.96 475 PRO A O 1
ATOM 3475 N N . LYS A 1 456 ? 80.484 56.981 55.009 1.00 31.03 476 LYS A N 1
ATOM 3476 C CA . LYS A 1 456 ? 79.974 58.337 55.254 1.00 33.08 476 LYS A CA 1
ATOM 3477 C C . LYS A 1 456 ? 81.153 59.313 55.060 1.00 37.33 476 LYS A C 1
ATOM 3478 O O . LYS A 1 456 ? 82.252 59.044 55.535 1.00 37.05 476 LYS A O 1
ATOM 3484 N N . LEU A 1 457 ? 80.960 60.348 54.260 1.00 33.50 477 LEU A N 1
ATOM 3485 C CA . LEU A 1 457 ? 81.983 61.348 53.980 1.00 33.24 477 LEU A CA 1
ATOM 3486 C C . LEU A 1 457 ? 81.533 62.721 54.463 1.00 38.43 477 LEU A C 1
ATOM 3487 O O . LEU A 1 457 ? 80.332 62.964 54.649 1.00 38.66 477 LEU A O 1
ATOM 3500 N N . PRO A 1 459 ? 80.714 66.660 53.861 1.00 35.21 479 PRO A N 1
ATOM 3501 C CA . PRO A 1 459 ? 80.362 67.394 52.645 1.00 34.97 479 PRO A CA 1
ATOM 3502 C C . PRO A 1 459 ? 81.532 68.301 52.225 1.00 38.28 479 PRO A C 1
ATOM 3503 O O . PRO A 1 459 ? 82.417 68.611 53.049 1.00 38.14 479 PRO A O 1
ATOM 3515 N N . ALA A 1 461 ? 83.712 71.497 51.636 1.00 37.57 481 ALA A N 1
ATOM 3516 C CA . ALA A 1 461 ? 83.821 72.721 52.442 1.00 38.75 481 ALA A CA 1
ATOM 3517 C C . ALA A 1 461 ? 83.068 73.910 51.788 1.00 45.04 481 ALA A C 1
ATOM 3518 O O . ALA A 1 461 ? 82.406 74.683 52.477 1.00 45.43 481 ALA A O 1
ATOM 3520 N N . ALA A 1 462 ? 83.161 74.010 50.455 1.00 41.73 482 ALA A N 1
ATOM 3521 C CA . ALA A 1 462 ? 82.516 75.009 49.626 1.00 42.61 482 ALA A CA 1
ATOM 3522 C C . ALA A 1 462 ? 81.769 74.329 48.474 1.00 47.08 482 ALA A C 1
ATOM 3523 O O . ALA A 1 462 ? 82.367 73.651 47.643 1.00 45.93 482 ALA A O 1
ATOM 3525 N N . ASN A 1 463 ? 80.456 74.496 48.450 1.00 45.11 483 ASN A N 1
ATOM 3526 C CA . ASN A 1 463 ? 79.608 73.999 47.385 1.00 43.56 483 ASN A CA 1
ATOM 3527 C C . ASN A 1 463 ? 79.354 75.182 46.443 1.00 46.76 483 ASN A C 1
ATOM 3528 O O . ASN A 1 463 ? 78.583 76.071 46.783 1.00 47.54 483 ASN A O 1
ATOM 3533 N N . ALA A 1 464 ? 80.076 75.233 45.307 1.00 42.57 484 ALA A N 1
ATOM 3534 C CA . ALA A 1 464 ? 79.926 76.310 44.323 1.00 43.27 484 ALA A CA 1
ATOM 3535 C C . ALA A 1 464 ? 79.055 75.851 43.113 1.00 44.41 484 ALA A C 1
ATOM 3536 O O . ALA A 1 464 ? 79.209 76.357 41.998 1.00 44.97 484 ALA A O 1
ATOM 3538 N N . SER A 1 465 ? 78.113 74.924 43.352 1.00 39.22 485 SER A N 1
ATOM 3539 C CA . SER A 1 465 ? 77.191 74.430 42.309 1.00 38.42 485 SER A CA 1
ATOM 3540 C C . SER A 1 465 ? 76.006 75.368 42.068 1.00 44.13 485 SER A C 1
ATOM 3541 O O . SER A 1 465 ? 75.260 75.136 41.113 1.00 43.85 485 SER A O 1
ATOM 3544 N N . GLY A 1 466 ? 75.813 76.358 42.957 1.00 40.23 486 GLY A N 1
ATOM 3545 C CA . GLY A 1 466 ? 74.699 77.302 42.900 1.00 40.83 486 GLY A CA 1
ATOM 3546 C C . GLY A 1 466 ? 73.372 76.736 43.376 1.00 45.00 486 GLY A C 1
ATOM 3547 O O . GLY A 1 466 ? 72.335 77.365 43.190 1.00 46.42 486 GLY A O 1
ATOM 3548 N N . GLY A 1 467 ? 73.397 75.541 43.979 1.00 40.66 487 GLY A N 1
ATOM 3549 C CA . GLY A 1 467 ? 72.202 74.884 44.491 1.00 40.63 487 GLY A CA 1
ATOM 3550 C C . GLY A 1 467 ? 71.850 73.616 43.739 1.00 44.11 487 GLY A C 1
ATOM 3551 O O . GLY A 1 467 ? 70.895 72.913 44.105 1.00 41.26 487 GLY A O 1
ATOM 3552 N N . ILE A 1 468 ? 72.628 73.306 42.677 1.00 41.59 488 ILE A N 1
ATOM 3553 C CA . ILE A 1 468 ? 72.391 72.101 41.879 1.00 40.49 488 ILE A CA 1
ATOM 3554 C C . ILE A 1 468 ? 72.682 70.856 42.706 1.00 45.30 488 ILE A C 1
ATOM 3555 O O . ILE A 1 468 ? 71.866 69.952 42.738 1.00 46.39 488 ILE A O 1
ATOM 3560 N N . VAL A 1 469 ? 73.849 70.808 43.353 1.00 42.64 489 VAL A N 1
ATOM 3561 C CA . VAL A 1 469 ? 74.332 69.649 44.097 1.00 40.14 489 VAL A CA 1
ATOM 3562 C C . VAL A 1 469 ? 73.933 69.739 45.582 1.00 45.37 489 VAL A C 1
ATOM 3563 O O . VAL A 1 469 ? 74.195 70.734 46.260 1.00 44.57 489 VAL A O 1
ATOM 3567 N N . ASN A 1 470 ? 73.291 68.684 46.058 1.00 43.39 490 ASN A N 1
ATOM 3568 C CA . ASN A 1 470 ? 72.918 68.511 47.457 1.00 44.89 490 ASN A CA 1
ATOM 3569 C C . ASN A 1 470 ? 74.171 68.085 48.240 1.00 49.60 490 ASN A C 1
ATOM 3570 O O . ASN A 1 470 ? 74.879 67.178 47.804 1.00 49.52 490 ASN A O 1
ATOM 3575 N N . ASP A 1 471 ? 74.417 68.712 49.394 1.00 46.79 491 ASP A N 1
ATOM 3576 C CA . ASP A 1 471 ? 75.596 68.507 50.235 1.00 46.14 491 ASP A CA 1
ATOM 3577 C C . ASP A 1 471 ? 75.745 67.079 50.754 1.00 48.68 491 ASP A C 1
ATOM 3578 O O . ASP A 1 471 ? 76.856 66.593 50.783 1.00 47.94 491 ASP A O 1
ATOM 3583 N N . ALA A 1 472 ? 74.656 66.423 51.137 1.00 45.78 492 ALA A N 1
ATOM 3584 C CA . ALA A 1 472 ? 74.656 65.044 51.630 1.00 46.04 492 ALA A CA 1
ATOM 3585 C C . ALA A 1 472 ? 74.884 64.012 50.498 1.00 49.06 492 ALA A C 1
ATOM 3586 O O . ALA A 1 472 ? 75.527 62.993 50.725 1.00 48.67 492 ALA A O 1
ATOM 3588 N N . GLU A 1 473 ? 74.359 64.287 49.296 1.00 43.92 493 GLU A N 1
ATOM 3589 C CA . GLU A 1 473 ? 74.458 63.420 48.120 1.00 42.15 493 GLU A CA 1
ATOM 3590 C C . GLU A 1 473 ? 75.775 63.553 47.363 1.00 40.27 493 GLU A C 1
ATOM 3591 O O . GLU A 1 473 ? 76.266 62.566 46.828 1.00 38.82 493 GLU A O 1
ATOM 3597 N N . GLY A 1 474 ? 76.275 64.780 47.236 1.00 35.78 494 GLY A N 1
ATOM 3598 C CA . GLY A 1 474 ? 77.457 65.085 46.439 1.00 33.71 494 GLY A CA 1
ATOM 3599 C C . GLY A 1 474 ? 77.165 64.919 44.957 1.00 34.94 494 GLY A C 1
ATOM 3600 O O . GLY A 1 474 ? 76.003 64.855 44.555 1.00 35.97 494 GLY A O 1
ATOM 3601 N N . ALA A 1 475 ? 78.198 64.885 44.126 1.00 30.91 495 ALA A N 1
ATOM 3602 C CA . ALA A 1 475 ? 78.031 64.700 42.677 1.00 30.36 495 ALA A CA 1
ATOM 3603 C C . ALA A 1 475 ? 77.616 63.243 42.385 1.00 31.04 495 ALA A C 1
ATOM 3604 O O . ALA A 1 475 ? 78.235 62.301 42.865 1.00 29.90 495 ALA A O 1
ATOM 3606 N N . ARG A 1 476 ? 76.549 63.072 41.625 1.00 29.89 496 ARG A N 1
ATOM 3607 C CA . ARG A 1 476 ? 75.976 61.773 41.283 1.00 27.90 496 ARG A CA 1
ATOM 3608 C C . ARG A 1 476 ? 76.396 61.365 39.889 1.00 31.70 496 ARG A C 1
ATOM 3609 O O . ARG A 1 476 ? 76.296 60.196 39.510 1.00 30.93 496 ARG A O 1
ATOM 3617 N N . ARG A 1 477 ? 76.872 62.341 39.125 1.00 28.36 497 ARG A N 1
ATOM 3618 C CA . ARG A 1 477 ? 77.341 62.141 37.758 1.00 29.49 497 ARG A CA 1
ATOM 3619 C C . ARG A 1 477 ? 77.992 63.438 37.272 1.00 35.51 497 ARG A C 1
ATOM 3620 O O . ARG A 1 477 ? 78.060 64.418 38.015 1.00 36.57 497 ARG A O 1
ATOM 3636 N N . PRO A 1 479 ? 77.748 66.282 34.018 1.00 36.28 499 PRO A N 1
ATOM 3637 C CA . PRO A 1 479 ? 76.865 66.656 32.908 1.00 37.18 499 PRO A CA 1
ATOM 3638 C C . PRO A 1 479 ? 77.588 66.494 31.575 1.00 43.93 499 PRO A C 1
ATOM 3639 O O . PRO A 1 479 ? 78.816 66.549 31.534 1.00 43.37 499 PRO A O 1
ATOM 3643 N N . TYR A 1 480 ? 76.844 66.290 30.487 1.00 43.49 500 TYR A N 1
ATOM 3644 C CA . TYR A 1 480 ? 77.448 66.144 29.161 1.00 43.84 500 TYR A CA 1
ATOM 3645 C C . TYR A 1 480 ? 78.155 67.429 28.744 1.00 50.15 500 TYR A C 1
ATOM 3646 O O . TYR A 1 480 ? 77.620 68.512 28.995 1.00 51.89 500 TYR A O 1
ATOM 3655 N N . PRO A 1 481 ? 79.350 67.348 28.110 1.00 46.43 501 PRO A N 1
ATOM 3656 C CA . PRO A 1 481 ? 80.024 68.582 27.638 1.00 46.28 501 PRO A CA 1
ATOM 3657 C C . PRO A 1 481 ? 79.119 69.400 26.695 1.00 53.77 501 PRO A C 1
ATOM 3658 O O . PRO A 1 481 ? 78.424 68.823 25.844 1.00 52.54 501 PRO A O 1
ATOM 3662 N N . THR A 1 482 ? 79.121 70.755 26.866 1.00 53.73 502 THR A N 1
ATOM 3663 C CA A THR A 1 482 ? 78.314 71.707 26.093 0.50 56.16 502 THR A CA 1
ATOM 3664 C CA B THR A 1 482 ? 78.279 71.665 26.082 0.50 55.91 502 THR A CA 1
ATOM 3665 C C . THR A 1 482 ? 78.562 71.553 24.576 1.00 60.63 502 THR A C 1
ATOM 3666 O O . THR A 1 482 ? 77.636 71.727 23.789 1.00 62.47 502 THR A O 1
ATOM 3673 N N . ASP A 1 483 ? 79.805 71.215 24.176 1.00 56.49 503 ASP A N 1
ATOM 3674 C CA . ASP A 1 483 ? 80.228 71.046 22.775 1.00 58.25 503 ASP A CA 1
ATOM 3675 C C . ASP A 1 483 ? 79.525 69.894 22.095 1.00 60.23 503 ASP A C 1
ATOM 3676 O O . ASP A 1 483 ? 79.377 69.916 20.871 1.00 61.97 503 ASP A O 1
ATOM 3681 N N . GLU A 1 484 ? 79.099 68.881 22.877 1.00 53.15 504 GLU A N 1
ATOM 3682 C CA . GLU A 1 484 ? 78.393 67.716 22.341 1.00 52.19 504 GLU A CA 1
ATOM 3683 C C . GLU A 1 484 ? 76.967 68.100 21.955 1.00 58.12 504 GLU A C 1
ATOM 3684 O O . GLU A 1 484 ? 76.455 67.577 20.962 1.00 59.99 504 GLU A O 1
ATOM 3690 N N . TYR A 1 485 ? 76.368 69.086 22.650 1.00 54.80 505 TYR A N 1
ATOM 3691 C CA . TYR A 1 485 ? 75.055 69.630 22.289 1.00 56.75 505 TYR A CA 1
ATOM 3692 C C . TYR A 1 485 ? 75.147 70.388 20.962 1.00 65.79 505 TYR A C 1
ATOM 3693 O O . TYR A 1 485 ? 74.151 70.488 20.254 1.00 68.28 505 TYR A O 1
ATOM 3702 N N . ARG A 1 486 ? 76.330 70.955 20.637 1.00 62.84 506 ARG A N 1
ATOM 3703 C CA . ARG A 1 486 ? 76.476 71.722 19.404 1.00 65.30 506 ARG A CA 1
ATOM 3704 C C . ARG A 1 486 ? 76.864 70.849 18.208 1.00 69.86 506 ARG A C 1
ATOM 3705 O O . ARG A 1 486 ? 76.338 71.063 17.123 1.00 72.55 506 ARG A O 1
ATOM 3713 N N . GLU A 1 487 ? 77.725 69.854 18.403 1.00 64.74 507 GLU A N 1
ATOM 3714 C CA . GLU A 1 487 ? 78.172 68.951 17.339 1.00 64.66 507 GLU A CA 1
ATOM 3715 C C . GLU A 1 487 ? 77.279 67.712 17.157 1.00 65.72 507 GLU A C 1
ATOM 3716 O O . GLU A 1 487 ? 77.334 67.095 16.092 1.00 66.52 507 GLU A O 1
ATOM 3722 N N . ASN A 1 488 ? 76.471 67.330 18.171 1.00 59.94 508 ASN A N 1
ATOM 3723 C CA . ASN A 1 488 ? 75.651 66.099 18.104 1.00 59.29 508 ASN A CA 1
ATOM 3724 C C . ASN A 1 488 ? 74.289 66.245 18.846 1.00 61.67 508 ASN A C 1
ATOM 3725 O O . ASN A 1 488 ? 73.852 65.320 19.523 1.00 59.22 508 ASN A O 1
ATOM 3730 N N . ARG A 1 489 ? 73.624 67.396 18.683 1.00 60.11 509 ARG A N 1
ATOM 3731 C CA . ARG A 1 489 ? 72.388 67.814 19.359 1.00 60.40 509 ARG A CA 1
ATOM 3732 C C . ARG A 1 489 ? 71.288 66.748 19.435 1.00 64.79 509 ARG A C 1
ATOM 3733 O O . ARG A 1 489 ? 70.781 66.521 20.531 1.00 63.62 509 ARG A O 1
ATOM 3741 N N . GLU A 1 490 ? 70.883 66.140 18.302 1.00 63.02 510 GLU A N 1
ATOM 3742 C CA . GLU A 1 490 ? 69.789 65.170 18.298 1.00 62.88 510 GLU A CA 1
ATOM 3743 C C . GLU A 1 490 ? 70.056 64.015 19.237 1.00 61.81 510 GLU A C 1
ATOM 3744 O O . GLU A 1 490 ? 69.224 63.720 20.100 1.00 60.53 510 GLU A O 1
ATOM 3750 N N . SER A 1 491 ? 71.231 63.403 19.102 1.00 56.53 511 SER A N 1
ATOM 3751 C CA . SER A 1 491 ? 71.683 62.276 19.910 1.00 53.30 511 SER A CA 1
ATOM 3752 C C . SER A 1 491 ? 71.861 62.648 21.381 1.00 56.66 511 SER A C 1
ATOM 3753 O O . SER A 1 491 ? 71.489 61.845 22.241 1.00 55.43 511 SER A O 1
ATOM 3756 N N . VAL A 1 492 ? 72.399 63.859 21.672 1.00 53.25 512 VAL A N 1
ATOM 3757 C CA . VAL A 1 492 ? 72.650 64.292 23.063 1.00 51.35 512 VAL A CA 1
ATOM 3758 C C . VAL A 1 492 ? 71.305 64.592 23.759 1.00 54.41 512 VAL A C 1
ATOM 3759 O O . VAL A 1 492 ? 71.118 64.212 24.916 1.00 53.11 512 VAL A O 1
ATOM 3763 N N . GLU A 1 493 ? 70.369 65.217 23.042 1.00 51.23 513 GLU A N 1
ATOM 3764 C CA . GLU A 1 493 ? 69.050 65.555 23.582 1.00 51.36 513 GLU A CA 1
ATOM 3765 C C . GLU A 1 493 ? 68.232 64.306 23.841 1.00 54.95 513 GLU A C 1
ATOM 3766 O O . GLU A 1 493 ? 67.495 64.272 24.821 1.00 54.90 513 GLU A O 1
ATOM 3772 N N . ALA A 1 494 ? 68.403 63.269 23.006 1.00 51.41 514 ALA A N 1
ATOM 3773 C CA . ALA A 1 494 ? 67.749 61.988 23.183 1.00 51.77 514 ALA A CA 1
ATOM 3774 C C . ALA A 1 494 ? 68.383 61.266 24.393 1.00 53.96 514 ALA A C 1
ATOM 3775 O O . ALA A 1 494 ? 67.666 60.638 25.178 1.00 55.26 514 ALA A O 1
ATOM 3777 N N . ALA A 1 495 ? 69.702 61.421 24.578 1.00 47.05 515 ALA A N 1
ATOM 3778 C CA . ALA A 1 495 ? 70.459 60.852 25.710 1.00 43.48 515 ALA A CA 1
ATOM 3779 C C . ALA A 1 495 ? 69.998 61.426 27.048 1.00 46.14 515 ALA A C 1
ATOM 3780 O O . ALA A 1 495 ? 69.923 60.697 28.030 1.00 43.19 515 ALA A O 1
ATOM 3782 N N . VAL A 1 496 ? 69.693 62.741 27.086 1.00 45.71 516 VAL A N 1
ATOM 3783 C CA . VAL A 1 496 ? 69.206 63.418 28.300 1.00 45.39 516 VAL A CA 1
ATOM 3784 C C . VAL A 1 496 ? 67.786 62.896 28.591 1.00 49.13 516 VAL A C 1
ATOM 3785 O O . VAL A 1 496 ? 67.441 62.668 29.750 1.00 48.28 516 VAL A O 1
ATOM 3789 N N . ALA A 1 497 ? 67.010 62.621 27.530 1.00 46.56 517 ALA A N 1
ATOM 3790 C CA . ALA A 1 497 ? 65.679 62.054 27.664 1.00 46.46 517 ALA A CA 1
ATOM 3791 C C . ALA A 1 497 ? 65.777 60.612 28.195 1.00 49.73 517 ALA A C 1
ATOM 3792 O O . ALA A 1 497 ? 65.010 60.239 29.082 1.00 49.35 517 ALA A O 1
ATOM 3794 N N . THR A 1 498 ? 66.768 59.830 27.713 1.00 46.01 518 THR A N 1
ATOM 3795 C CA . THR A 1 498 ? 67.019 58.446 28.167 1.00 44.06 518 THR A CA 1
ATOM 3796 C C . THR A 1 498 ? 67.478 58.456 29.643 1.00 45.77 518 THR A C 1
ATOM 3797 O O . THR A 1 498 ? 67.011 57.631 30.437 1.00 44.78 518 THR A O 1
ATOM 3801 N N . LEU A 1 499 ? 68.392 59.387 29.990 1.00 41.81 519 LEU A N 1
ATOM 3802 C CA . LEU A 1 499 ? 68.936 59.565 31.344 1.00 40.36 519 LEU A CA 1
ATOM 3803 C C . LEU A 1 499 ? 67.802 59.800 32.345 1.00 43.94 519 LEU A C 1
ATOM 3804 O O . LEU A 1 499 ? 67.785 59.183 33.406 1.00 42.68 519 LEU A O 1
ATOM 3809 N N . THR A 1 500 ? 66.876 60.683 31.995 1.00 42.53 520 THR A N 1
ATOM 3810 C CA . THR A 1 500 ? 65.712 61.056 32.800 1.00 43.67 520 THR A CA 1
ATOM 3811 C C . THR A 1 500 ? 64.789 59.853 32.978 1.00 48.82 520 THR A C 1
ATOM 3812 O O . THR A 1 500 ? 64.447 59.533 34.122 1.00 48.65 520 THR A O 1
ATOM 3816 N N . GLN A 1 501 ? 64.445 59.159 31.869 1.00 45.32 521 GLN A N 1
ATOM 3817 C CA . GLN A 1 501 ? 63.553 58.001 31.880 1.00 45.21 521 GLN A CA 1
ATOM 3818 C C . GLN A 1 501 ? 64.120 56.855 32.756 1.00 46.01 521 GLN A C 1
ATOM 3819 O O . GLN A 1 501 ? 63.350 56.247 33.492 1.00 45.45 521 GLN A O 1
ATOM 3825 N N . GLU A 1 502 ? 65.439 56.588 32.713 1.00 41.33 522 GLU A N 1
ATOM 3826 C CA . GLU A 1 502 ? 66.071 55.531 33.531 1.00 38.88 522 GLU A CA 1
ATOM 3827 C C . GLU A 1 502 ? 66.272 55.935 34.991 1.00 40.37 522 GLU A C 1
ATOM 3828 O O . GLU A 1 502 ? 66.564 55.077 35.814 1.00 38.57 522 GLU A O 1
ATOM 3834 N N . SER A 1 503 ? 66.259 57.240 35.293 1.00 37.90 523 SER A N 1
ATOM 3835 C CA . SER A 1 503 ? 66.563 57.723 36.641 1.00 37.37 523 SER A CA 1
ATOM 3836 C C . SER A 1 503 ? 65.391 57.652 37.596 1.00 43.03 523 SER A C 1
ATOM 3837 O O . SER A 1 503 ? 64.235 57.740 37.192 1.00 45.26 523 SER A O 1
ATOM 3840 N N . LYS A 1 504 ? 65.712 57.534 38.888 1.00 39.12 524 LYS A N 1
ATOM 3841 C CA . LYS A 1 504 ? 64.726 57.586 39.948 1.00 38.68 524 LYS A CA 1
ATOM 3842 C C . LYS A 1 504 ? 64.908 58.910 40.746 1.00 41.69 524 LYS A C 1
ATOM 3843 O O . LYS A 1 504 ? 64.101 59.214 41.625 1.00 42.74 524 LYS A O 1
ATOM 3849 N N . THR A 1 505 ? 65.938 59.721 40.380 1.00 35.58 525 THR A N 1
ATOM 3850 C CA . THR A 1 505 ? 66.201 61.064 40.919 1.00 35.30 525 THR A CA 1
ATOM 3851 C C . THR A 1 505 ? 66.483 61.962 39.702 1.00 37.56 525 THR A C 1
ATOM 3852 O O . THR A 1 505 ? 67.634 62.228 39.362 1.00 34.06 525 THR A O 1
ATOM 3856 N N . LYS A 1 506 ? 65.404 62.349 39.011 1.00 36.84 526 LYS A N 1
ATOM 3857 C CA . LYS A 1 506 ? 65.399 63.149 37.794 1.00 39.41 526 LYS A CA 1
ATOM 3858 C C . LYS A 1 506 ? 65.703 64.633 38.103 1.00 45.46 526 LYS A C 1
ATOM 3859 O O . LYS A 1 506 ? 64.869 65.313 38.708 1.00 45.55 526 LYS A O 1
ATOM 3865 N N . ARG A 1 507 ? 66.917 65.106 37.720 1.00 41.35 527 ARG A N 1
ATOM 3866 C CA . ARG A 1 507 ? 67.372 66.477 37.986 1.00 41.84 527 ARG A CA 1
ATOM 3867 C C . ARG A 1 507 ? 67.998 67.149 36.739 1.00 46.41 527 ARG A C 1
ATOM 3868 O O . ARG A 1 507 ? 68.765 68.101 36.882 1.00 46.99 527 ARG A O 1
ATOM 3876 N N . GLY A 1 508 ? 67.649 66.655 35.548 1.00 42.78 528 GLY A N 1
ATOM 3877 C CA . GLY A 1 508 ? 68.140 67.169 34.268 1.00 43.14 528 GLY A CA 1
ATOM 3878 C C . GLY A 1 508 ? 69.558 66.730 33.977 1.00 46.35 528 GLY A C 1
ATOM 3879 O O . GLY A 1 508 ? 70.114 65.870 34.689 1.00 42.40 528 GLY A O 1
ATOM 3880 N N . ASP A 1 509 ? 70.177 67.331 32.945 1.00 43.63 529 ASP A N 1
ATOM 3881 C CA . ASP A 1 509 ? 71.562 67.016 32.603 1.00 41.92 529 ASP A CA 1
ATOM 3882 C C . ASP A 1 509 ? 72.466 67.789 33.547 1.00 47.17 529 ASP A C 1
ATOM 3883 O O . ASP A 1 509 ? 73.094 68.785 33.166 1.00 47.67 529 ASP A O 1
ATOM 3888 N N . THR A 1 510 ? 72.487 67.348 34.818 1.00 42.25 530 THR A N 1
ATOM 3889 C CA . THR A 1 510 ? 73.281 67.992 35.849 1.00 40.94 530 THR A CA 1
ATOM 3890 C C . THR A 1 510 ? 74.031 66.929 36.659 1.00 43.68 530 THR A C 1
ATOM 3891 O O . THR A 1 510 ? 73.848 65.724 36.450 1.00 42.84 530 THR A O 1
ATOM 3903 N N . ALA A 1 512 ? 73.346 66.296 39.679 1.00 36.09 532 ALA A N 1
ATOM 3904 C CA . ALA A 1 512 ? 72.395 65.857 40.694 1.00 32.84 532 ALA A CA 1
ATOM 3905 C C . ALA A 1 512 ? 71.595 64.648 40.273 1.00 37.60 532 ALA A C 1
ATOM 3906 O O . ALA A 1 512 ? 71.042 63.960 41.149 1.00 36.10 532 ALA A O 1
ATOM 3908 N N . THR A 1 513 ? 71.525 64.377 38.947 1.00 34.74 533 THR A N 1
ATOM 3909 C CA . THR A 1 513 ? 70.757 63.254 38.423 1.00 34.34 533 THR A CA 1
ATOM 3910 C C . THR A 1 513 ? 71.433 61.931 38.703 1.00 36.69 533 THR A C 1
ATO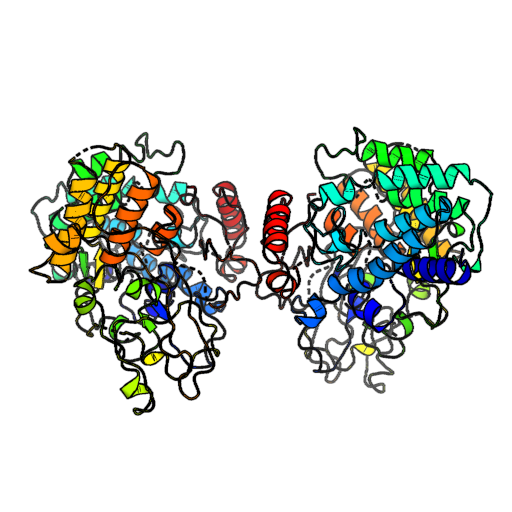M 3911 O O . THR A 1 513 ? 72.631 61.789 38.497 1.00 35.12 533 THR A O 1
ATOM 3915 N N . HIS A 1 514 ? 70.631 60.949 39.146 1.00 34.20 534 HIS A N 1
ATOM 3916 C CA . HIS A 1 514 ? 71.092 59.591 39.396 1.00 32.38 534 HIS A CA 1
ATOM 3917 C C . HIS A 1 514 ? 71.086 58.819 38.101 1.00 38.18 534 HIS A C 1
ATOM 3918 O O . HIS A 1 514 ? 70.127 58.895 37.332 1.00 40.80 534 HIS A O 1
ATOM 3925 N N . VAL A 1 515 ? 72.160 58.092 37.851 1.00 32.33 535 VAL A N 1
ATOM 3926 C CA . VAL A 1 515 ? 72.300 57.183 36.718 1.00 30.67 535 VAL A CA 1
ATOM 3927 C C . VAL A 1 515 ? 71.409 55.947 37.044 1.00 34.89 535 VAL A C 1
ATOM 3928 O O . VAL A 1 515 ? 70.923 55.796 38.183 1.00 34.45 535 VAL A O 1
ATOM 3932 N N . TRP A 1 516 ? 71.142 55.123 36.031 1.00 31.94 536 TRP A N 1
ATOM 3933 C CA . TRP A 1 516 ? 70.279 53.948 36.108 1.00 31.60 536 TRP A CA 1
ATOM 3934 C C . TRP A 1 516 ? 70.581 53.012 37.331 1.00 34.91 536 TRP A C 1
ATOM 3935 O O . TRP A 1 516 ? 69.633 52.681 38.042 1.00 35.44 536 TRP A O 1
ATOM 3946 N N . TRP A 1 517 ? 71.850 52.615 37.597 1.00 30.32 537 TRP A N 1
ATOM 3947 C CA . TRP A 1 517 ? 72.145 51.688 38.717 1.00 28.06 537 TRP A CA 1
ATOM 3948 C C . TRP A 1 517 ? 72.042 52.362 40.083 1.00 33.65 537 TRP A C 1
ATOM 3949 O O . TRP A 1 517 ? 71.942 51.670 41.104 1.00 33.58 537 TRP A O 1
ATOM 3960 N N . ASP A 1 518 ? 72.074 53.709 40.115 1.00 31.77 538 ASP A N 1
ATOM 3961 C CA . ASP A 1 518 ? 72.052 54.486 41.362 1.00 30.91 538 ASP A CA 1
ATOM 3962 C C . ASP A 1 518 ? 70.612 54.645 41.822 1.00 35.56 538 ASP A C 1
ATOM 3963 O O . ASP A 1 518 ? 70.049 55.740 41.787 1.00 37.31 538 ASP A O 1
ATOM 3968 N N . CYS A 1 519 ? 70.010 53.538 42.263 1.00 30.55 539 CYS A N 1
ATOM 3969 C CA . CYS A 1 519 ? 68.604 53.565 42.654 1.00 32.10 539 CYS A CA 1
ATOM 3970 C C . CYS A 1 519 ? 68.359 52.831 43.968 1.00 37.54 539 CYS A C 1
ATOM 3971 O O . CYS A 1 519 ? 67.269 52.272 44.144 1.00 40.94 539 CYS A O 1
ATOM 3974 N N . LYS A 1 520 ? 69.327 52.874 44.916 1.00 31.92 540 LYS A N 1
ATOM 3975 C CA . LYS A 1 520 ? 69.158 52.297 46.261 1.00 32.60 540 LYS A CA 1
ATOM 3976 C C . LYS A 1 520 ? 67.918 52.927 46.937 1.00 44.12 540 LYS A C 1
ATOM 3977 O O . LYS A 1 520 ? 67.755 54.169 46.833 1.00 54.10 540 LYS A O 1
ATOM 3984 N N . VAL B 1 23 ? 39.850 103.751 69.947 1.00 87.68 43 VAL B N 1
ATOM 3985 C CA . VAL B 1 23 ? 40.502 103.313 68.710 1.00 85.32 43 VAL B CA 1
ATOM 3986 C C . VAL B 1 23 ? 41.222 104.487 68.018 1.00 88.92 43 VAL B C 1
ATOM 3987 O O . VAL B 1 23 ? 40.629 105.556 67.852 1.00 89.28 43 VAL B O 1
ATOM 3989 N N . ASP B 1 24 ? 42.500 104.285 67.627 1.00 84.06 44 ASP B N 1
ATOM 3990 C CA . ASP B 1 24 ? 43.296 105.303 66.941 1.00 83.26 44 ASP B CA 1
ATOM 3991 C C . ASP B 1 24 ? 43.099 105.128 65.426 1.00 87.79 44 ASP B C 1
ATOM 3992 O O . ASP B 1 24 ? 43.823 104.356 64.785 1.00 85.72 44 ASP B O 1
ATOM 3997 N N . TRP B 1 25 ? 42.092 105.827 64.861 1.00 85.96 45 TRP B N 1
ATOM 3998 C CA . TRP B 1 25 ? 41.781 105.717 63.438 1.00 84.79 45 TRP B CA 1
ATOM 3999 C C . TRP B 1 25 ? 42.884 106.336 62.579 1.00 83.92 45 TRP B C 1
ATOM 4000 O O . TRP B 1 25 ? 43.139 105.828 61.489 1.00 81.56 45 TRP B O 1
ATOM 4011 N N . TYR B 1 26 ? 43.597 107.353 63.093 1.00 79.29 46 TYR B N 1
ATOM 4012 C CA . TYR B 1 26 ? 44.710 107.950 62.357 1.00 77.35 46 TYR B CA 1
ATOM 4013 C C . TYR B 1 26 ? 45.788 106.883 62.055 1.00 72.85 46 TYR B C 1
ATOM 4014 O O . TYR B 1 26 ? 46.257 106.814 60.917 1.00 70.74 46 TYR B O 1
ATOM 4023 N N . LEU B 1 27 ? 46.150 106.052 63.059 1.00 64.78 47 LEU B N 1
ATOM 4024 C CA . LEU B 1 27 ? 47.159 105.002 62.934 1.00 61.64 47 LEU B CA 1
ATOM 4025 C C . LEU B 1 27 ? 46.664 103.862 62.021 1.00 63.60 47 LEU B C 1
ATOM 4026 O O . LEU B 1 27 ? 47.434 103.425 61.171 1.00 61.77 47 LEU B O 1
ATOM 4031 N N . VAL B 1 28 ? 45.399 103.400 62.188 1.00 59.20 48 VAL B N 1
ATOM 4032 C CA . VAL B 1 28 ? 44.770 102.328 61.401 1.00 57.67 48 VAL B CA 1
ATOM 4033 C C . VAL B 1 28 ? 44.800 102.684 59.887 1.00 58.98 48 VAL B C 1
ATOM 4034 O O . VAL B 1 28 ? 45.220 101.857 59.064 1.00 57.06 48 VAL B O 1
ATOM 4038 N N . ARG B 1 29 ? 44.376 103.915 59.544 1.00 54.83 49 ARG B N 1
ATOM 4039 C CA . ARG B 1 29 ? 44.380 104.446 58.179 1.00 53.19 49 ARG B CA 1
ATOM 4040 C C . ARG B 1 29 ? 45.827 104.388 57.631 1.00 52.59 49 ARG B C 1
ATOM 4041 O O . ARG B 1 29 ? 46.054 103.829 56.558 1.00 48.94 49 ARG B O 1
ATOM 4049 N N . SER B 1 30 ? 46.793 104.887 58.426 1.00 49.07 50 SER B N 1
ATOM 4050 C CA . SER B 1 30 ? 48.223 104.915 58.103 1.00 47.28 50 SER B CA 1
ATOM 4051 C C . SER B 1 30 ? 48.773 103.502 57.780 1.00 47.15 50 SER B C 1
ATOM 4052 O O . SER B 1 30 ? 49.445 103.332 56.761 1.00 46.08 50 SER B O 1
ATOM 4055 N N . LEU B 1 31 ? 48.428 102.494 58.613 1.00 41.65 51 LEU B N 1
ATOM 4056 C CA . LEU B 1 31 ? 48.840 101.093 58.451 1.00 40.05 51 LEU B CA 1
ATOM 4057 C C . LEU B 1 31 ? 48.216 100.487 57.201 1.00 42.28 51 LEU B C 1
ATOM 4058 O O . LEU B 1 31 ? 48.933 99.864 56.429 1.00 39.89 51 LEU B O 1
ATOM 4063 N N . ALA B 1 32 ? 46.896 100.715 56.977 1.00 40.50 52 ALA B N 1
ATOM 4064 C CA . ALA B 1 32 ? 46.146 100.243 55.803 1.00 39.17 52 ALA B CA 1
ATOM 4065 C C . ALA B 1 32 ? 46.784 100.763 54.506 1.00 44.33 52 ALA B C 1
ATOM 4066 O O . ALA B 1 32 ? 46.940 100.003 53.541 1.00 44.43 52 ALA B O 1
ATOM 4068 N N . LEU B 1 33 ? 47.193 102.038 54.514 1.00 40.41 53 LEU B N 1
ATOM 4069 C CA . LEU B 1 33 ? 47.839 102.696 53.391 1.00 38.48 53 LEU B CA 1
ATOM 4070 C C . LEU B 1 33 ? 49.197 102.064 53.055 1.00 38.57 53 LEU B C 1
ATOM 4071 O O . LEU B 1 33 ? 49.488 101.926 51.873 1.00 35.67 53 LEU B O 1
ATOM 4076 N N . ASN B 1 34 ? 50.025 101.705 54.064 1.00 35.03 54 ASN B N 1
ATOM 4077 C CA . ASN B 1 34 ? 51.316 101.071 53.788 1.00 34.88 54 ASN B CA 1
ATOM 4078 C C . ASN B 1 34 ? 51.123 99.673 53.243 1.00 39.58 54 ASN B C 1
ATOM 4079 O O . ASN B 1 34 ? 51.870 99.271 52.341 1.00 39.47 54 ASN B O 1
ATOM 4084 N N . LEU B 1 35 ? 50.139 98.918 53.786 1.00 34.66 55 LEU B N 1
ATOM 4085 C CA . LEU B 1 35 ? 49.858 97.561 53.317 1.00 32.28 55 LEU B CA 1
ATOM 4086 C C . LEU B 1 35 ? 49.396 97.602 51.875 1.00 35.94 55 LEU B C 1
ATOM 4087 O O . LEU B 1 35 ? 49.864 96.797 51.062 1.00 35.29 55 LEU B O 1
ATOM 4092 N N . GLN B 1 36 ? 48.553 98.597 51.526 1.00 32.93 56 GLN B N 1
ATOM 4093 C CA . GLN B 1 36 ? 48.028 98.764 50.171 1.00 31.76 56 GLN B CA 1
ATOM 4094 C C . GLN B 1 36 ? 49.158 99.037 49.178 1.00 36.99 56 GLN B C 1
ATOM 4095 O O . GLN B 1 36 ? 49.176 98.481 48.082 1.00 36.31 56 GLN B O 1
ATOM 4101 N N . ASP B 1 37 ? 50.112 99.872 49.580 1.00 34.96 57 ASP B N 1
ATOM 4102 C CA . ASP B 1 37 ? 51.229 100.289 48.757 1.00 33.21 57 ASP B CA 1
ATOM 4103 C C . ASP B 1 37 ? 52.105 99.111 48.305 1.00 35.81 57 ASP B C 1
ATOM 4104 O O . ASP B 1 37 ? 52.558 99.102 47.150 1.00 34.77 57 ASP B O 1
ATOM 4109 N N . LEU B 1 38 ? 52.340 98.133 49.195 1.00 31.07 58 LEU B N 1
ATOM 4110 C CA . LEU B 1 38 ? 53.257 97.012 48.940 1.00 31.08 58 LEU B CA 1
ATOM 4111 C C . LEU B 1 38 ? 52.791 96.026 47.847 1.00 32.81 58 LEU B C 1
ATOM 4112 O O . LEU B 1 38 ? 53.584 95.181 47.428 1.00 31.02 58 LEU B O 1
ATOM 4133 N N . PRO B 1 41 ? 54.986 98.280 44.990 1.00 30.91 61 PRO B N 1
ATOM 4134 C CA . PRO B 1 41 ? 55.639 99.311 45.823 1.00 30.57 61 PRO B CA 1
ATOM 4135 C C . PRO B 1 41 ? 56.152 100.552 45.108 1.00 34.16 61 PRO B C 1
ATOM 4136 O O . PRO B 1 41 ? 56.700 100.497 44.018 1.00 32.68 61 PRO B O 1
ATOM 4140 N N . GLU B 1 42 ? 55.926 101.689 45.761 1.00 31.46 62 GLU B N 1
ATOM 4141 C CA . GLU B 1 42 ? 56.308 103.015 45.289 1.00 30.56 62 GLU B CA 1
ATOM 4142 C C . GLU B 1 42 ? 57.764 103.353 45.650 1.00 36.95 62 GLU B C 1
ATOM 4143 O O . GLU B 1 42 ? 58.434 104.006 44.845 1.00 37.53 62 GLU B O 1
ATOM 4149 N N . GLN B 1 43 ? 58.234 102.946 46.862 1.00 33.29 63 GLN B N 1
ATOM 4150 C CA . GLN B 1 43 ? 59.602 103.241 47.330 1.00 34.33 63 GLN B CA 1
ATOM 4151 C C . GLN B 1 43 ? 60.585 102.830 46.247 1.00 36.88 63 GLN B C 1
ATOM 4152 O O . GLN B 1 43 ? 60.643 101.655 45.874 1.00 35.72 63 GLN B O 1
ATOM 4158 N N . GLU B 1 44 ? 61.279 103.841 45.683 1.00 34.23 64 GLU B N 1
ATOM 4159 C CA . GLU B 1 44 ? 62.172 103.733 44.524 1.00 32.99 64 GLU B CA 1
ATOM 4160 C C . GLU B 1 44 ? 63.304 102.740 44.735 1.00 38.47 64 GLU B C 1
ATOM 4161 O O . GLU B 1 44 ? 63.639 102.041 43.795 1.00 39.97 64 GLU B O 1
ATOM 4167 N N . ASN B 1 45 ? 63.856 102.645 45.938 1.00 36.26 65 ASN B N 1
ATOM 4168 C CA . ASN B 1 45 ? 64.956 101.739 46.232 1.00 37.91 65 ASN B CA 1
ATOM 4169 C C . ASN B 1 45 ? 64.464 100.310 46.540 1.00 43.17 65 ASN B C 1
ATOM 4170 O O . ASN B 1 45 ? 65.281 99.440 46.812 1.00 47.69 65 ASN B O 1
ATOM 4175 N N . PHE B 1 46 ? 63.156 100.059 46.498 1.00 34.46 66 PHE B N 1
ATOM 4176 C CA . PHE B 1 46 ? 62.607 98.731 46.686 1.00 31.64 66 PHE B CA 1
ATOM 4177 C C . PHE B 1 46 ? 62.042 98.293 45.342 1.00 33.59 66 PHE B C 1
ATOM 4178 O O . PHE B 1 46 ? 62.394 97.226 44.833 1.00 31.20 66 PHE B O 1
ATOM 4186 N N . SER B 1 47 ? 61.236 99.181 44.735 1.00 31.50 67 SER B N 1
ATOM 4187 C CA . SER B 1 47 ? 60.621 99.039 43.408 1.00 30.78 67 SER B CA 1
ATOM 4188 C C . SER B 1 47 ? 61.670 98.717 42.346 1.00 34.68 67 SER B C 1
ATOM 4189 O O . SER B 1 47 ? 61.421 97.865 41.494 1.00 35.59 67 SER B O 1
ATOM 4192 N N . GLN B 1 48 ? 62.834 99.406 42.392 1.00 30.71 68 GLN B N 1
ATOM 4193 C CA . GLN B 1 48 ? 63.927 99.207 41.438 1.00 29.82 68 GLN B CA 1
ATOM 4194 C C . GLN B 1 48 ? 64.350 97.769 41.370 1.00 34.70 68 GLN B C 1
ATOM 4195 O O . GLN B 1 48 ? 64.567 97.267 40.275 1.00 36.43 68 GLN B O 1
ATOM 4201 N N . TYR B 1 49 ? 64.426 97.094 42.512 1.00 32.03 69 TYR B N 1
ATOM 4202 C CA . TYR B 1 49 ? 64.812 95.688 42.512 1.00 32.42 69 TYR B CA 1
ATOM 4203 C C . TYR B 1 49 ? 63.691 94.784 42.067 1.00 35.06 69 TYR B C 1
ATOM 4204 O O . TYR B 1 49 ? 63.860 94.045 41.113 1.00 36.51 69 TYR B O 1
ATOM 4213 N N . VAL B 1 50 ? 62.561 94.826 42.748 1.00 31.44 70 VAL B N 1
ATOM 4214 C CA . VAL B 1 50 ? 61.488 93.848 42.553 1.00 29.31 70 VAL B CA 1
ATOM 4215 C C . VAL B 1 50 ? 60.710 94.068 41.283 1.00 33.44 70 VAL B C 1
ATOM 4216 O O . VAL B 1 50 ? 60.325 93.083 40.663 1.00 33.74 70 VAL B O 1
ATOM 4220 N N . ASP B 1 51 ? 60.461 95.321 40.888 1.00 30.36 71 ASP B N 1
ATOM 4221 C CA . ASP B 1 51 ? 59.621 95.573 39.725 1.00 29.85 71 ASP B CA 1
ATOM 4222 C C . ASP B 1 51 ? 60.399 95.928 38.470 1.00 33.44 71 ASP B C 1
ATOM 4223 O O . ASP B 1 51 ? 59.925 95.678 37.361 1.00 32.62 71 ASP B O 1
ATOM 4228 N N . CYS B 1 52 ? 61.554 96.513 38.632 1.00 31.34 72 CYS B N 1
ATOM 4229 C CA . CYS B 1 52 ? 62.289 96.930 37.462 1.00 32.28 72 CYS B CA 1
ATOM 4230 C C . CYS B 1 52 ? 63.409 95.945 37.121 1.00 34.55 72 CYS B C 1
ATOM 4231 O O . CYS B 1 52 ? 63.360 95.310 36.071 1.00 34.42 72 CYS B O 1
ATOM 4234 N N . LEU B 1 53 ? 64.403 95.818 37.999 1.00 30.03 73 LEU B N 1
ATOM 4235 C CA . LEU B 1 53 ? 65.565 94.974 37.747 1.00 29.97 73 LEU B CA 1
ATOM 4236 C C . LEU B 1 53 ? 65.201 93.484 37.682 1.00 32.01 73 LEU B C 1
ATOM 4237 O O . LEU B 1 53 ? 65.770 92.771 36.866 1.00 31.06 73 LEU B O 1
ATOM 4250 N N . ALA B 1 55 ? 61.554 91.662 37.938 1.00 30.57 75 ALA B N 1
ATOM 4251 C CA . ALA B 1 55 ? 60.326 91.365 37.191 1.00 30.17 75 ALA B CA 1
ATOM 4252 C C . ALA B 1 55 ? 60.318 92.005 35.786 1.00 33.50 75 ALA B C 1
ATOM 4253 O O . ALA B 1 55 ? 59.862 91.362 34.851 1.00 32.62 75 ALA B O 1
ATOM 4255 N N . GLY B 1 56 ? 60.858 93.220 35.660 1.00 31.95 76 GLY B N 1
ATOM 4256 C CA . GLY B 1 56 ? 60.938 93.942 34.393 1.00 30.82 76 GLY B CA 1
ATOM 4257 C C . GLY B 1 56 ? 61.780 93.204 33.379 1.00 32.22 76 GLY B C 1
ATOM 4258 O O . GLY B 1 56 ? 61.397 93.110 32.211 1.00 31.37 76 GLY B O 1
ATOM 4259 N N . AL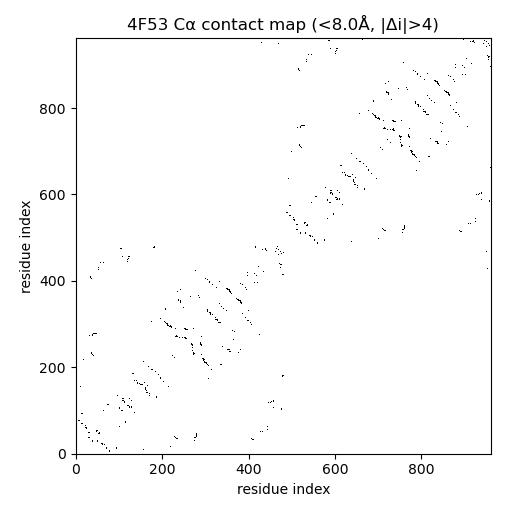A B 1 57 ? 62.927 92.658 33.829 1.00 28.42 77 ALA B N 1
ATOM 4260 C CA . ALA B 1 57 ? 63.819 91.840 33.002 1.00 28.94 77 ALA B CA 1
ATOM 4261 C C . ALA B 1 57 ? 63.159 90.500 32.594 1.00 34.03 77 ALA B C 1
ATOM 4262 O O . ALA B 1 57 ? 63.137 90.143 31.408 1.00 35.35 77 ALA B O 1
ATOM 4264 N N . PHE B 1 58 ? 62.642 89.754 33.597 1.00 27.56 78 PHE B N 1
ATOM 4265 C CA . PHE B 1 58 ? 62.111 88.411 33.404 1.00 27.14 78 PHE B CA 1
ATOM 4266 C C . PHE B 1 58 ? 60.785 88.414 32.630 1.00 31.17 78 PHE B C 1
ATOM 4267 O O . PHE B 1 58 ? 60.517 87.446 31.915 1.00 30.42 78 PHE B O 1
ATOM 4275 N N . SER B 1 59 ? 59.999 89.515 32.716 1.00 26.43 79 SER B N 1
ATOM 4276 C CA . SER B 1 59 ? 58.740 89.643 31.976 1.00 24.69 79 SER B CA 1
ATOM 4277 C C . SER B 1 59 ? 58.922 89.924 30.480 1.00 27.96 79 SER B C 1
ATOM 4278 O O . SER B 1 59 ? 57.961 89.781 29.720 1.00 27.07 79 SER B O 1
ATOM 4281 N N . GLY B 1 60 ? 60.100 90.399 30.099 1.00 25.94 80 GLY B N 1
ATOM 4282 C CA . GLY B 1 60 ? 60.392 90.809 28.740 1.00 26.45 80 GLY B CA 1
ATOM 4283 C C . GLY B 1 60 ? 60.089 92.276 28.477 1.00 31.25 80 GLY B C 1
ATOM 4284 O O . GLY B 1 60 ? 60.108 92.701 27.324 1.00 31.34 80 GLY B O 1
ATOM 4285 N N . TYR B 1 61 ? 59.764 93.065 29.522 1.00 27.34 81 TYR B N 1
ATOM 4286 C CA . TYR B 1 61 ? 59.397 94.489 29.348 1.00 25.33 81 TYR B CA 1
ATOM 4287 C C . TYR B 1 61 ? 60.565 95.461 29.406 1.00 30.80 81 TYR B C 1
ATOM 4288 O O . TYR B 1 61 ? 60.542 96.497 28.722 1.00 29.81 81 TYR B O 1
ATOM 4297 N N . VAL B 1 62 ? 61.534 95.205 30.298 1.00 28.33 82 VAL B N 1
ATOM 4298 C CA . VAL B 1 62 ? 62.588 96.183 30.565 1.00 28.30 82 VAL B CA 1
ATOM 4299 C C . VAL B 1 62 ? 63.964 95.655 30.224 1.00 30.82 82 VAL B C 1
ATOM 4300 O O . VAL B 1 62 ? 64.281 94.515 30.527 1.00 29.74 82 VAL B O 1
ATOM 4304 N N . ALA B 1 63 ? 64.805 96.540 29.658 1.00 26.75 83 ALA B N 1
ATOM 4305 C CA . ALA B 1 63 ? 66.199 96.245 29.402 1.00 26.66 83 ALA B CA 1
ATOM 4306 C C . ALA B 1 63 ? 67.025 97.190 30.229 1.00 31.79 83 ALA B C 1
ATOM 4307 O O . ALA B 1 63 ? 66.941 98.397 30.028 1.00 31.35 83 ALA B O 1
ATOM 4309 N N . ASP B 1 64 ? 67.802 96.658 31.184 1.00 30.72 84 ASP B N 1
ATOM 4310 C CA . ASP B 1 64 ? 68.740 97.463 31.995 1.00 30.96 84 ASP B CA 1
ATOM 4311 C C . ASP B 1 64 ? 69.715 98.169 31.038 1.00 36.82 84 ASP B C 1
ATOM 4312 O O . ASP B 1 64 ? 70.097 97.585 30.010 1.00 37.57 84 ASP B O 1
ATOM 4317 N N . SER B 1 65 ? 70.018 99.447 31.318 1.00 32.36 85 SER B N 1
ATOM 4318 C CA . SER B 1 65 ? 70.854 100.308 30.486 1.00 33.75 85 SER B CA 1
ATOM 4319 C C . SER B 1 65 ? 71.876 101.100 31.338 1.00 39.73 85 SER B C 1
ATOM 4320 O O . SER B 1 65 ? 72.211 102.234 31.007 1.00 38.01 85 SER B O 1
ATOM 4323 N N . ASN B 1 66 ? 72.346 100.502 32.439 1.00 38.09 86 ASN B N 1
ATOM 4324 C CA . ASN B 1 66 ? 73.351 101.126 33.276 1.00 38.85 86 ASN B CA 1
ATOM 4325 C C . ASN B 1 66 ? 74.742 100.837 32.642 1.00 42.73 86 ASN B C 1
ATOM 4326 O O . ASN B 1 66 ? 75.129 99.683 32.481 1.00 41.81 86 ASN B O 1
ATOM 4331 N N . LEU B 1 67 ? 75.463 101.885 32.275 1.00 41.58 87 LEU B N 1
ATOM 4332 C CA . LEU B 1 67 ? 76.760 101.781 31.593 1.00 43.04 87 LEU B CA 1
ATOM 4333 C C . LEU B 1 67 ? 77.967 101.752 32.574 1.00 49.86 87 LEU B C 1
ATOM 4334 O O . LEU B 1 67 ? 79.108 101.651 32.128 1.00 49.72 87 LEU B O 1
ATOM 4339 N N . GLY B 1 68 ? 77.693 101.776 33.878 1.00 48.72 88 GLY B N 1
ATOM 4340 C CA . GLY B 1 68 ? 78.714 101.745 34.916 1.00 50.21 88 GLY B CA 1
ATOM 4341 C C . GLY B 1 68 ? 79.320 100.384 35.198 1.00 56.26 88 GLY B C 1
ATOM 4342 O O . GLY B 1 68 ? 78.950 99.377 34.583 1.00 55.41 88 GLY B O 1
ATOM 4343 N N . THR B 1 69 ? 80.284 100.368 36.140 1.00 55.76 89 THR B N 1
ATOM 4344 C CA . THR B 1 69 ? 81.011 99.168 36.588 1.00 56.84 89 THR B CA 1
ATOM 4345 C C . THR B 1 69 ? 80.682 98.829 38.061 1.00 59.33 89 THR B C 1
ATOM 4346 O O . THR B 1 69 ? 81.220 97.857 38.590 1.00 62.15 89 THR B O 1
ATOM 4350 N N . GLY B 1 70 ? 79.805 99.614 38.686 1.00 52.04 90 GLY B N 1
ATOM 4351 C CA . GLY B 1 70 ? 79.382 99.437 40.071 1.00 52.02 90 GLY B CA 1
ATOM 4352 C C . GLY B 1 70 ? 78.581 98.174 40.368 1.00 57.13 90 GLY B C 1
ATOM 4353 O O . GLY B 1 70 ? 78.644 97.654 41.488 1.00 60.37 90 GLY B O 1
ATOM 4354 N N . TRP B 1 71 ? 77.804 97.672 39.391 1.00 48.93 91 TRP B N 1
ATOM 4355 C CA . TRP B 1 71 ? 77.046 96.429 39.586 1.00 45.66 91 TRP B CA 1
ATOM 4356 C C . TRP B 1 71 ? 77.914 95.236 39.177 1.00 49.20 91 TRP B C 1
ATOM 4357 O O . TRP B 1 71 ? 78.460 95.236 38.071 1.00 49.82 91 TRP B O 1
ATOM 4368 N N . SER B 1 72 ? 78.106 94.265 40.088 1.00 45.90 92 SER 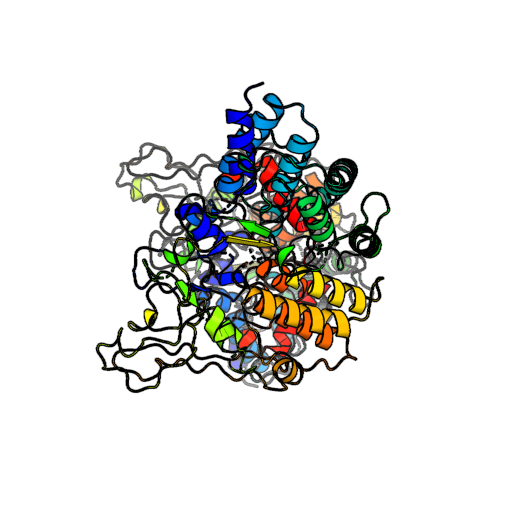B N 1
ATOM 4369 C CA . SER B 1 72 ? 78.911 93.061 39.818 1.00 46.64 92 SER B CA 1
ATOM 4370 C C . SER B 1 72 ? 78.163 92.126 38.833 1.00 51.42 92 SER B C 1
ATOM 4371 O O . SER B 1 72 ? 78.785 91.444 38.010 1.00 52.64 92 SER B O 1
ATOM 4374 N N . GLY B 1 73 ? 76.834 92.127 38.941 1.00 44.77 93 GLY B N 1
ATOM 4375 C CA . GLY B 1 73 ? 75.931 91.336 38.121 1.00 42.14 93 GLY B CA 1
ATOM 4376 C C . GLY B 1 73 ? 74.510 91.810 38.305 1.00 42.34 93 GLY B C 1
ATOM 4377 O O . GLY B 1 73 ? 74.258 92.739 39.081 1.00 40.11 93 GLY B O 1
ATOM 4378 N N . ARG B 1 74 ? 73.569 91.184 37.580 1.00 37.75 94 ARG B N 1
ATOM 4379 C CA . ARG B 1 74 ? 72.149 91.564 37.624 1.00 35.42 94 ARG B CA 1
ATOM 4380 C C . ARG B 1 74 ? 71.249 90.342 37.581 1.00 39.47 94 ARG B C 1
ATOM 4381 O O . ARG B 1 74 ? 71.710 89.260 37.220 1.00 42.01 94 ARG B O 1
ATOM 4389 N N . TYR B 1 75 ? 69.960 90.505 37.922 1.00 33.12 95 TYR B N 1
ATOM 4390 C CA . TYR B 1 75 ? 68.978 89.430 37.801 1.00 31.42 95 TYR B CA 1
ATOM 4391 C C . TYR B 1 75 ? 68.876 88.977 36.341 1.00 35.31 95 TYR B C 1
ATOM 4392 O O . TYR B 1 75 ? 68.860 87.782 36.078 1.00 36.21 95 TYR B O 1
ATOM 4401 N N . ALA B 1 76 ? 68.848 89.947 35.394 1.00 31.87 96 ALA B N 1
ATOM 4402 C CA . ALA B 1 76 ? 68.712 89.720 33.953 1.00 30.34 96 ALA B CA 1
ATOM 4403 C C . ALA B 1 76 ? 69.766 88.759 33.404 1.00 37.99 96 ALA B C 1
ATOM 4404 O O . ALA B 1 76 ? 69.432 87.918 32.572 1.00 38.66 96 ALA B O 1
ATOM 4406 N N . THR B 1 77 ? 71.025 88.872 33.864 1.00 35.68 97 THR B N 1
ATOM 4407 C CA . THR B 1 77 ? 72.117 88.006 33.381 1.00 36.30 97 THR B CA 1
ATOM 4408 C C . THR B 1 77 ? 72.333 86.798 34.327 1.00 38.03 97 THR B C 1
ATOM 4409 O O . THR B 1 77 ? 73.271 86.030 34.146 1.00 38.45 97 THR B O 1
ATOM 4413 N N . TYR B 1 78 ? 71.424 86.607 35.292 1.00 33.68 98 TYR B N 1
ATOM 4414 C CA . TYR B 1 78 ? 71.369 85.450 36.206 1.00 34.45 98 TYR B CA 1
ATOM 4415 C C . TYR B 1 78 ? 72.537 85.379 37.175 1.00 39.01 98 TYR B C 1
ATOM 4416 O O . TYR B 1 78 ? 72.779 84.324 37.736 1.00 40.12 98 TYR B O 1
ATOM 4425 N N . ASN B 1 79 ? 73.194 86.506 37.444 1.00 35.43 99 ASN B N 1
ATOM 4426 C CA . ASN B 1 79 ? 74.293 86.561 38.405 1.00 36.51 99 ASN B CA 1
ATOM 4427 C C . ASN B 1 79 ? 74.088 87.755 39.391 1.00 40.24 99 ASN B C 1
ATOM 4428 O O . ASN B 1 79 ? 75.035 88.519 39.602 1.00 41.01 99 ASN B O 1
ATOM 4433 N N . PRO B 1 80 ? 72.904 87.935 40.046 1.00 34.22 100 PRO B N 1
ATOM 4434 C CA . PRO B 1 80 ? 72.784 89.064 40.998 1.00 33.17 100 PRO B CA 1
ATOM 4435 C C . PRO B 1 80 ? 73.657 88.828 42.223 1.00 39.87 100 PRO B C 1
ATOM 4436 O O . PRO B 1 80 ? 73.975 87.680 42.531 1.00 41.44 100 PRO B O 1
ATOM 4440 N N . SER B 1 81 ? 74.032 89.887 42.928 1.00 37.41 101 SER B N 1
ATOM 4441 C CA . SER B 1 81 ? 74.847 89.756 44.138 1.00 38.77 101 SER B CA 1
ATOM 4442 C C . SER B 1 81 ? 74.005 89.170 45.271 1.00 44.07 101 SER B C 1
ATOM 4443 O O . SER B 1 81 ? 72.782 89.125 45.162 1.00 43.20 101 SER B O 1
ATOM 4446 N N . ASP B 1 82 ? 74.642 88.742 46.368 1.00 43.98 102 ASP B N 1
ATOM 4447 C CA . ASP B 1 82 ? 73.919 88.230 47.532 1.00 44.49 102 ASP B CA 1
ATOM 4448 C C . ASP B 1 82 ? 72.929 89.293 48.075 1.00 49.01 102 ASP B C 1
ATOM 4449 O O . ASP B 1 82 ? 71.807 88.937 48.420 1.00 49.40 102 ASP B O 1
ATOM 4454 N N . ASP B 1 83 ? 73.305 90.588 48.056 1.00 45.67 103 ASP B N 1
ATOM 4455 C CA . ASP B 1 83 ? 72.443 91.703 48.493 1.00 45.03 103 ASP B CA 1
ATOM 4456 C C . ASP B 1 83 ? 71.196 91.830 47.630 1.00 46.41 103 ASP B C 1
ATOM 4457 O O . ASP B 1 83 ? 70.117 92.074 48.172 1.00 46.30 103 ASP B O 1
ATOM 4462 N N . TRP B 1 84 ? 71.331 91.673 46.296 1.00 40.22 104 TRP B N 1
ATOM 4463 C CA . TRP B 1 84 ? 70.185 91.729 45.371 1.00 36.81 104 TRP B CA 1
ATOM 4464 C C . TRP B 1 84 ? 69.267 90.527 45.551 1.00 40.59 104 TRP B C 1
ATOM 4465 O O . TRP B 1 84 ? 68.065 90.647 45.334 1.00 41.16 104 TRP B O 1
ATOM 4476 N N . LYS B 1 85 ? 69.830 89.360 45.918 1.00 36.30 105 LYS B N 1
ATOM 4477 C CA . LYS B 1 85 ? 69.054 88.139 46.107 1.00 35.46 105 LYS B CA 1
ATOM 4478 C C . LYS B 1 85 ? 68.240 88.163 47.412 1.00 42.19 105 LYS B C 1
ATOM 4479 O O . LYS B 1 85 ? 67.262 87.423 47.536 1.00 41.94 105 LYS B O 1
ATOM 4485 N N . LYS B 1 86 ? 68.594 89.052 48.349 1.00 40.91 106 LYS B N 1
ATOM 4486 C CA . LYS B 1 86 ? 67.895 89.178 49.628 1.00 40.86 106 LYS B CA 1
ATOM 4487 C C . LYS B 1 86 ? 66.615 90.041 49.527 1.00 42.23 106 LYS B C 1
ATOM 4488 O O . LYS B 1 86 ? 65.600 89.701 50.135 1.00 41.18 106 LYS B O 1
ATOM 4494 N N . ILE B 1 87 ? 66.681 91.139 48.754 1.00 38.93 107 ILE B N 1
ATOM 4495 C CA A ILE B 1 87 ? 65.620 92.148 48.578 0.50 37.40 107 ILE B CA 1
ATOM 4496 C CA B ILE B 1 87 ? 65.615 92.137 48.630 0.50 36.66 107 ILE B CA 1
ATOM 4497 C C . ILE B 1 87 ? 64.246 91.542 48.204 1.00 38.85 107 ILE B C 1
ATOM 4498 O O . ILE B 1 87 ? 63.286 91.878 48.886 1.00 38.54 107 ILE B O 1
ATOM 4507 N N . PRO B 1 88 ? 64.067 90.703 47.118 1.00 35.52 108 PRO B N 1
ATOM 4508 C CA . PRO B 1 88 ? 62.700 90.236 46.770 1.00 33.41 108 PRO B CA 1
ATOM 4509 C C . PRO B 1 88 ? 62.057 89.240 47.744 1.00 38.47 108 PRO B C 1
ATOM 4510 O O . PRO B 1 88 ? 60.900 88.819 47.519 1.00 35.67 108 PRO B O 1
ATOM 4514 N N . PHE B 1 8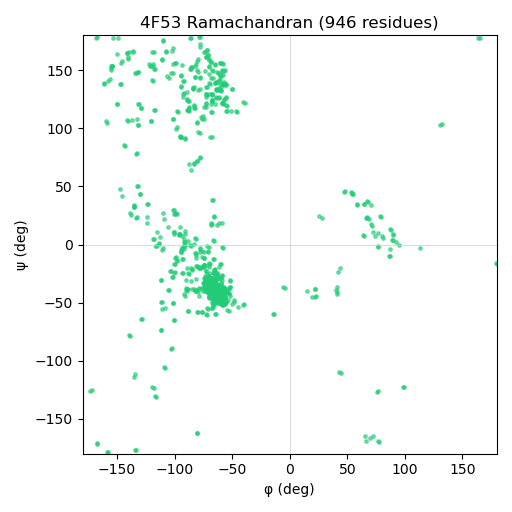9 ? 62.798 88.839 48.809 1.00 35.29 109 PHE B N 1
ATOM 4515 C CA . PHE B 1 89 ? 62.268 87.909 49.798 1.00 34.99 109 PHE B CA 1
ATOM 4516 C C . PHE B 1 89 ? 62.069 88.637 51.114 1.00 40.61 109 PHE B C 1
ATOM 4517 O O . PHE B 1 89 ? 60.937 88.990 51.449 1.00 41.10 109 PHE B O 1
ATOM 4525 N N . ASN B 1 90 ? 63.173 88.932 51.803 1.00 39.54 110 ASN B N 1
ATOM 4526 C CA . ASN B 1 90 ? 63.248 89.555 53.126 1.00 40.76 110 ASN B CA 1
ATOM 4527 C C . ASN B 1 90 ? 62.571 90.896 53.222 1.00 43.12 110 ASN B C 1
ATOM 4528 O O . ASN B 1 90 ? 61.908 91.137 54.230 1.00 43.63 110 ASN B O 1
ATOM 4533 N N . ASP B 1 91 ? 62.744 91.776 52.218 1.00 38.24 111 ASP B N 1
ATOM 4534 C CA . ASP B 1 91 ? 62.183 93.129 52.286 1.00 37.28 111 ASP B CA 1
ATOM 4535 C C . ASP B 1 91 ? 60.661 93.134 52.230 1.00 39.94 111 ASP B C 1
ATOM 4536 O O . ASP B 1 91 ? 60.071 93.989 52.868 1.00 41.60 111 ASP B O 1
ATOM 4541 N N . PHE B 1 92 ? 60.016 92.167 51.569 1.00 34.88 112 PHE B N 1
ATOM 4542 C CA . PHE B 1 92 ? 58.545 92.109 51.618 1.00 33.70 112 PHE B CA 1
ATOM 4543 C C . PHE B 1 92 ? 58.053 91.769 53.039 1.00 40.70 112 PHE B C 1
ATOM 4544 O O . PHE B 1 92 ? 57.110 92.397 53.510 1.00 41.65 112 PHE B O 1
ATOM 4552 N N . TYR B 1 93 ? 58.731 90.838 53.735 1.00 36.20 113 TYR B N 1
ATOM 4553 C CA . TYR B 1 93 ? 58.365 90.443 55.099 1.00 36.21 113 TYR B CA 1
ATOM 4554 C C . TYR B 1 93 ? 58.612 91.566 56.106 1.00 41.42 113 TYR B C 1
ATOM 4555 O O . TYR B 1 93 ? 57.738 91.833 56.937 1.00 41.88 113 TYR B O 1
ATOM 4564 N N . SER B 1 94 ? 59.778 92.233 56.023 1.00 39.00 114 SER B N 1
ATOM 4565 C CA . SER B 1 94 ? 60.118 93.297 56.966 1.00 40.49 114 SER B CA 1
ATOM 4566 C C . SER B 1 94 ? 59.290 94.584 56.729 1.00 44.70 114 SER B C 1
ATOM 4567 O O . SER B 1 94 ? 59.033 95.301 57.694 1.00 46.14 114 SER B O 1
ATOM 4570 N N . LYS B 1 95 ? 58.793 94.825 55.506 1.00 39.08 115 LYS B N 1
ATOM 4571 C CA . LYS B 1 95 ? 57.955 96.000 55.209 1.00 37.89 115 LYS B CA 1
ATOM 4572 C C . LYS B 1 95 ? 56.460 95.714 55.413 1.00 41.15 115 LYS B C 1
ATOM 4573 O O . LYS B 1 95 ? 55.721 96.644 55.721 1.00 42.67 115 LYS B O 1
ATOM 4579 N N . PHE B 1 96 ? 56.003 94.462 55.207 1.00 34.60 116 PHE B N 1
ATOM 4580 C CA . PHE B 1 96 ? 54.574 94.149 55.317 1.00 33.01 116 PHE B CA 1
ATOM 4581 C C . PHE B 1 96 ? 54.112 93.755 56.738 1.00 39.75 116 PHE B C 1
ATOM 4582 O O . PHE B 1 96 ? 53.146 94.342 57.252 1.00 37.65 116 PHE B O 1
ATOM 4590 N N . TYR B 1 97 ? 54.731 92.710 57.317 1.00 38.40 117 TYR B N 1
ATOM 4591 C CA . TYR B 1 97 ? 54.243 92.070 58.529 1.00 39.32 117 TYR B CA 1
ATOM 4592 C C . TYR B 1 97 ? 54.220 92.916 59.819 1.00 45.32 117 TYR B C 1
ATOM 4593 O O . TYR B 1 97 ? 53.191 92.817 60.503 1.00 44.66 117 TYR B O 1
ATOM 4602 N N . PRO B 1 98 ? 55.207 93.777 60.180 1.00 42.39 118 PRO B N 1
ATOM 4603 C CA . PRO B 1 98 ? 55.047 94.573 61.412 1.00 43.04 118 PRO B CA 1
ATOM 4604 C C . PRO B 1 98 ? 53.764 95.431 61.385 1.00 46.50 118 PRO B C 1
ATOM 4605 O O . PRO B 1 98 ? 53.027 95.404 62.365 1.00 47.62 118 PRO B O 1
ATOM 4609 N N . ASP B 1 99 ? 53.436 96.087 60.247 1.00 40.98 119 ASP B N 1
ATOM 4610 C CA . ASP B 1 99 ? 52.209 96.895 60.118 1.00 40.17 119 ASP B CA 1
ATOM 4611 C C . ASP B 1 99 ? 50.949 96.026 60.115 1.00 43.37 119 ASP B C 1
ATOM 4612 O O . ASP B 1 99 ? 49.941 96.413 60.703 1.00 43.08 119 ASP B O 1
ATOM 4617 N N . TYR B 1 100 ? 51.005 94.862 59.438 1.00 40.19 120 TYR B N 1
ATOM 4618 C CA . TYR B 1 100 ? 49.890 93.924 59.355 1.00 40.12 120 TYR B CA 1
ATOM 4619 C C . TYR B 1 100 ? 49.498 93.444 60.769 1.00 46.46 120 TYR B C 1
ATOM 4620 O O . TYR B 1 100 ? 48.320 93.517 61.136 1.00 47.38 120 TYR B O 1
ATOM 4629 N N . PHE B 1 101 ? 50.481 92.998 61.568 1.00 43.12 121 PHE B N 1
ATOM 4630 C CA . PHE B 1 101 ? 50.224 92.533 62.931 1.00 44.40 121 PHE B CA 1
ATOM 4631 C C . PHE B 1 101 ? 49.741 93.682 63.817 1.00 50.90 121 PHE B C 1
ATOM 4632 O O . PHE B 1 101 ? 48.856 93.483 64.645 1.00 53.53 121 PHE B O 1
ATOM 4640 N N . ASN B 1 102 ? 50.271 94.888 63.602 1.00 46.90 122 ASN B N 1
ATOM 4641 C CA . ASN B 1 102 ? 49.891 96.070 64.372 1.00 48.38 122 ASN B CA 1
ATOM 4642 C C . ASN B 1 102 ? 48.427 96.456 64.088 1.00 52.29 122 ASN B C 1
ATOM 4643 O O . ASN B 1 102 ? 47.681 96.674 65.037 1.00 52.71 122 ASN B O 1
ATOM 4648 N N . LEU B 1 103 ? 48.019 96.497 62.800 1.00 48.13 123 LEU B N 1
ATOM 4649 C CA . LEU B 1 103 ? 46.646 96.804 62.366 1.00 48.34 123 LEU B CA 1
ATOM 4650 C C . LEU B 1 103 ? 45.626 95.837 63.005 1.00 52.92 123 LEU B C 1
ATOM 4651 O O . LEU B 1 103 ? 44.551 96.280 63.405 1.00 54.22 123 LEU B O 1
ATOM 4656 N N . LYS B 1 104 ? 45.963 94.533 63.088 1.00 48.07 124 LYS B N 1
ATOM 4657 C CA . LYS B 1 104 ? 45.123 93.503 63.699 1.00 48.60 124 LYS B CA 1
ATOM 4658 C C . LYS B 1 104 ? 44.960 93.754 65.218 1.00 57.32 124 LYS B C 1
ATOM 4659 O O . LYS B 1 104 ? 43.904 93.416 65.774 1.00 59.39 124 LYS B O 1
ATOM 4665 N N . ASN B 1 105 ? 45.974 94.375 65.873 1.00 54.78 125 ASN B N 1
ATOM 4666 C CA . ASN B 1 105 ? 45.928 94.737 67.300 1.00 57.30 125 ASN B CA 1
ATOM 4667 C C . ASN B 1 105 ? 45.237 96.099 67.519 1.00 63.69 125 ASN B C 1
ATOM 4668 O O . ASN B 1 105 ? 44.792 96.384 68.629 1.00 66.43 125 ASN B O 1
ATOM 4673 N N . GLN B 1 106 ? 45.178 96.940 66.480 1.00 59.10 126 GLN B N 1
ATOM 4674 C CA . GLN B 1 106 ? 44.603 98.282 66.540 1.00 59.36 126 GLN B CA 1
ATOM 4675 C C . GLN B 1 106 ? 43.119 98.337 66.138 1.00 65.64 126 GLN B C 1
ATOM 4676 O O . GLN B 1 106 ? 42.427 99.278 66.540 1.00 66.82 126 GLN B O 1
ATOM 4682 N N . SER B 1 107 ? 42.633 97.370 65.321 1.00 61.74 127 SER B N 1
ATOM 4683 C CA . SER B 1 107 ? 41.256 97.407 64.814 1.00 60.59 127 SER B CA 1
ATOM 4684 C C . SER B 1 107 ? 40.538 96.067 64.916 1.00 64.08 127 SER B C 1
ATOM 4685 O O . SER B 1 107 ? 41.147 95.001 64.783 1.00 62.90 127 SER B O 1
ATOM 4688 N N . ASP B 1 108 ? 39.218 96.149 65.123 1.00 62.37 128 ASP B N 1
ATOM 4689 C CA . ASP B 1 108 ? 38.283 95.026 65.192 1.00 63.55 128 ASP B CA 1
ATOM 4690 C C . ASP B 1 108 ? 37.276 95.117 64.035 1.00 65.96 128 ASP B C 1
ATOM 4691 O O . ASP B 1 108 ? 36.411 94.242 63.899 1.00 66.34 128 ASP B O 1
ATOM 4696 N N . ASP B 1 109 ? 37.401 96.186 63.204 1.00 60.42 129 ASP B N 1
ATOM 4697 C CA . ASP B 1 109 ? 36.545 96.482 62.054 1.00 58.77 129 ASP B CA 1
ATOM 4698 C C . ASP B 1 109 ? 36.771 95.443 60.961 1.00 59.37 129 ASP B C 1
ATOM 4699 O O . ASP B 1 109 ? 37.847 95.381 60.364 1.00 57.74 129 ASP B O 1
ATOM 4704 N N . GLU B 1 110 ? 35.723 94.653 60.698 1.00 54.57 130 GLU B N 1
ATOM 4705 C CA . GLU B 1 110 ? 35.651 93.564 59.732 1.00 52.03 130 GLU B CA 1
ATOM 4706 C C . GLU B 1 110 ? 36.080 94.004 58.329 1.00 53.07 130 GLU B C 1
ATOM 4707 O O . GLU B 1 110 ? 36.735 93.230 57.629 1.00 52.11 130 GLU B O 1
ATOM 4713 N N . LEU B 1 111 ? 35.724 95.232 57.920 1.00 47.93 131 LEU B N 1
ATOM 4714 C CA . LEU B 1 111 ? 36.060 95.726 56.595 1.00 45.97 131 LEU B CA 1
ATOM 4715 C C . LEU B 1 111 ? 37.572 95.986 56.471 1.00 51.19 131 LEU B C 1
ATOM 4716 O O . LEU B 1 111 ? 38.172 95.586 55.473 1.00 50.01 131 LEU B O 1
ATOM 4721 N N . PHE B 1 112 ? 38.182 96.621 57.483 1.00 49.96 132 PHE B N 1
ATOM 4722 C CA . PHE B 1 112 ? 39.605 96.956 57.482 1.00 49.37 132 PHE B CA 1
ATOM 4723 C C . PHE B 1 112 ? 40.480 95.715 57.644 1.00 51.81 132 PHE B C 1
ATOM 4724 O O . PHE B 1 112 ? 41.562 95.663 57.064 1.00 50.27 132 PHE B O 1
ATOM 4732 N N . LEU B 1 113 ? 39.998 94.705 58.379 1.00 48.44 133 LEU B N 1
ATOM 4733 C CA . LEU B 1 113 ? 40.731 93.450 58.562 1.00 47.41 133 LEU B CA 1
ATOM 4734 C C . LEU B 1 113 ? 40.665 92.619 57.291 1.00 48.81 133 LEU B C 1
ATOM 4735 O O . LEU B 1 113 ? 41.643 91.946 56.955 1.00 49.15 133 LEU B O 1
ATOM 4740 N N . SER B 1 114 ? 39.539 92.717 56.553 1.00 42.70 134 SER B N 1
ATOM 4741 C CA . SER B 1 114 ? 39.345 92.016 55.281 1.00 39.82 134 SER B CA 1
ATOM 4742 C C . SER B 1 114 ? 40.233 92.631 54.196 1.00 41.02 134 SER B C 1
ATOM 4743 O O . SER B 1 114 ? 40.848 91.906 53.419 1.00 38.32 134 SER B O 1
ATOM 4746 N N . LEU B 1 115 ? 40.333 93.967 54.177 1.00 38.34 135 LEU B N 1
ATOM 4747 C CA . LEU B 1 115 ? 41.190 94.670 53.234 1.00 37.42 135 LEU B CA 1
ATOM 4748 C C . LEU B 1 115 ? 42.665 94.378 53.529 1.00 38.24 135 LEU B C 1
ATOM 4749 O O . LEU B 1 115 ? 43.410 94.108 52.597 1.00 36.96 135 LEU B O 1
ATOM 4754 N N . ALA B 1 116 ? 43.066 94.380 54.820 1.00 34.56 136 ALA B N 1
ATOM 4755 C CA . ALA B 1 116 ? 44.430 94.058 55.251 1.00 34.48 136 ALA B CA 1
ATOM 4756 C C . ALA B 1 116 ? 44.823 92.646 54.759 1.00 37.88 136 ALA B C 1
ATOM 4757 O O . ALA B 1 116 ? 45.915 92.467 54.215 1.00 35.87 136 ALA B O 1
ATOM 4759 N N . GLU B 1 117 ? 43.895 91.667 54.894 1.00 35.52 137 GLU B N 1
ATOM 4760 C CA . GLU B 1 117 ? 44.086 90.297 54.419 1.00 34.71 137 GLU B CA 1
ATOM 4761 C C . GLU B 1 117 ? 44.153 90.234 52.896 1.00 36.16 137 GLU B C 1
ATOM 4762 O O . GLU B 1 117 ? 44.934 89.446 52.375 1.00 36.90 137 GLU B O 1
ATOM 4768 N N . LEU B 1 118 ? 43.327 91.035 52.186 1.00 31.17 138 LEU B N 1
ATOM 4769 C CA . LEU B 1 118 ? 43.349 91.119 50.720 1.00 29.19 138 LEU B CA 1
ATOM 4770 C C . LEU B 1 118 ? 44.743 91.583 50.236 1.00 33.27 138 LEU B C 1
ATOM 4771 O O . LEU B 1 118 ? 45.282 90.989 49.316 1.00 34.25 138 LEU B O 1
ATOM 4776 N N . TYR B 1 119 ? 45.329 92.617 50.883 1.00 31.42 139 TYR B N 1
ATOM 4777 C CA . TYR B 1 119 ? 46.654 93.157 50.555 1.00 29.72 139 TYR B CA 1
ATOM 4778 C C . TYR B 1 119 ? 47.708 92.108 50.809 1.00 33.56 139 TYR B C 1
ATOM 4779 O O . TYR B 1 119 ? 48.571 91.916 49.956 1.00 32.55 139 TYR B O 1
ATOM 4788 N N . ARG B 1 120 ? 47.595 91.373 51.944 1.00 30.39 140 ARG B N 1
ATOM 4789 C CA . ARG B 1 120 ? 48.486 90.267 52.299 1.00 30.42 140 ARG B CA 1
ATOM 4790 C C . ARG B 1 120 ? 48.502 89.195 51.204 1.00 35.92 140 ARG B C 1
ATOM 4791 O O . ARG B 1 120 ? 49.579 88.760 50.802 1.00 36.44 140 ARG B O 1
ATOM 4799 N N . ILE B 1 121 ? 47.314 88.784 50.717 1.00 31.57 141 ILE B N 1
ATOM 4800 C CA . ILE B 1 121 ? 47.187 87.807 49.641 1.00 30.05 141 ILE B CA 1
ATOM 4801 C C . ILE B 1 121 ? 47.926 88.306 48.371 1.00 33.70 141 ILE B C 1
ATOM 4802 O O . ILE B 1 121 ? 48.790 87.585 47.881 1.00 35.34 141 ILE B O 1
ATOM 4807 N N . VAL B 1 122 ? 47.654 89.540 47.900 1.00 28.21 142 VAL B N 1
ATOM 4808 C CA . VAL B 1 122 ? 48.272 90.108 46.682 1.00 26.76 142 VAL B CA 1
ATOM 4809 C C . VAL B 1 122 ? 49.814 90.215 46.843 1.00 33.32 142 VAL B C 1
ATOM 4810 O O . VAL B 1 122 ? 50.548 89.829 45.919 1.00 32.10 142 VAL B O 1
ATOM 4814 N N . VAL B 1 123 ? 50.297 90.746 48.012 1.00 30.40 143 VAL B N 1
ATOM 4815 C CA . VAL B 1 123 ? 51.731 90.912 48.296 1.00 29.71 143 VAL B CA 1
ATOM 4816 C C . VAL B 1 123 ? 52.422 89.536 48.339 1.00 34.03 143 VAL B C 1
ATOM 4817 O O . VAL B 1 123 ? 53.384 89.302 47.612 1.00 31.76 143 VAL B O 1
ATOM 4829 N N . LEU B 1 125 ? 51.299 86.756 47.211 1.00 30.22 145 LEU B N 1
ATOM 4830 C CA . LEU B 1 125 ? 51.119 86.100 45.907 1.00 28.42 145 LEU B CA 1
ATOM 4831 C C . LEU B 1 125 ? 52.368 86.381 45.034 1.00 30.45 145 LEU B C 1
ATOM 4832 O O . LEU B 1 125 ? 52.854 85.470 44.397 1.00 30.59 145 LEU B O 1
ATOM 4837 N N . ARG B 1 126 ? 52.916 87.603 45.061 1.00 26.73 146 ARG B N 1
ATOM 4838 C CA . ARG B 1 126 ? 54.148 87.972 44.351 1.00 27.26 146 ARG B CA 1
ATOM 4839 C C . ARG B 1 126 ? 55.327 87.126 44.848 1.00 30.77 146 ARG B C 1
ATOM 4840 O O . ARG B 1 126 ? 56.168 86.692 44.065 1.00 30.40 146 ARG B O 1
ATOM 4848 N N . VAL B 1 127 ? 55.434 86.997 46.174 1.00 27.28 147 VAL B N 1
ATOM 4849 C CA . VAL B 1 127 ? 56.514 86.295 46.851 1.00 27.39 147 VAL B CA 1
ATOM 4850 C C . VAL B 1 127 ? 56.445 84.768 46.562 1.00 33.23 147 VAL B C 1
ATOM 4851 O O . VAL B 1 127 ? 57.471 84.193 46.192 1.00 32.22 147 VAL B O 1
ATOM 4855 N N . THR B 1 128 ? 55.264 84.119 46.709 1.00 30.74 148 THR B N 1
ATOM 4856 C CA . THR B 1 128 ? 55.198 82.686 46.394 1.00 29.98 148 THR B CA 1
ATOM 4857 C C . THR B 1 128 ? 55.409 82.475 44.879 1.00 32.00 148 THR B C 1
ATOM 4858 O O . THR B 1 128 ? 56.069 81.508 44.491 1.00 32.31 148 THR B O 1
ATOM 4862 N N . ASP B 1 129 ? 54.947 83.409 44.046 1.00 27.15 149 ASP B N 1
ATOM 4863 C CA . ASP B 1 129 ? 55.164 83.301 42.603 1.00 26.32 149 ASP B CA 1
ATOM 4864 C C . ASP B 1 129 ? 56.640 83.528 42.235 1.00 32.21 149 ASP B C 1
ATOM 4865 O O . ASP B 1 129 ? 57.044 83.142 41.147 1.00 32.35 149 ASP B O 1
ATOM 4870 N N . THR B 1 130 ? 57.450 84.095 43.148 1.00 30.28 150 THR B N 1
ATOM 4871 C CA . THR B 1 130 ? 58.889 84.281 42.925 1.00 30.25 150 THR B CA 1
ATOM 4872 C C . THR B 1 130 ? 59.682 83.058 43.425 1.00 33.88 150 THR B C 1
ATOM 4873 O O . THR B 1 130 ? 60.644 82.661 42.775 1.00 33.53 150 THR B O 1
ATOM 4877 N N . TYR B 1 131 ? 59.289 82.475 44.576 1.00 30.06 151 TYR B N 1
ATOM 4878 C CA . TYR B 1 131 ? 60.062 81.447 45.273 1.00 30.03 151 TYR B CA 1
ATOM 4879 C C . TYR B 1 131 ? 59.514 80.043 45.333 1.00 34.60 151 TYR B C 1
ATOM 4880 O O . TYR B 1 131 ? 60.328 79.107 45.400 1.00 34.79 151 TYR B O 1
ATOM 4889 N N . GLY B 1 132 ? 58.188 79.892 45.341 1.00 30.37 152 GLY B N 1
ATOM 4890 C CA . GLY B 1 132 ? 57.538 78.598 45.512 1.00 30.75 152 GLY B CA 1
ATOM 4891 C C . GLY B 1 132 ? 57.124 78.488 46.970 1.00 33.95 152 GLY B C 1
ATOM 4892 O O . GLY B 1 132 ? 56.448 79.403 47.458 1.00 32.84 152 GLY B O 1
ATOM 4893 N N . PRO B 1 133 ? 57.572 77.453 47.734 1.00 30.61 153 PRO B N 1
ATOM 4894 C CA . PRO B 1 133 ? 57.246 77.413 49.184 1.00 30.60 153 PRO B CA 1
ATOM 4895 C C . PRO B 1 133 ? 57.753 78.673 49.916 1.00 35.92 153 PRO B C 1
ATOM 4896 O O . PRO B 1 133 ? 58.849 79.165 49.621 1.00 35.32 153 PRO B O 1
ATOM 4900 N N . ILE B 1 134 ? 56.934 79.227 50.825 1.00 32.29 154 ILE B N 1
ATOM 4901 C CA . ILE B 1 134 ? 57.279 80.450 51.574 1.00 32.35 154 ILE B CA 1
ATOM 4902 C C . ILE B 1 134 ? 56.686 80.400 52.983 1.00 37.62 154 ILE B C 1
ATOM 4903 O O . ILE B 1 134 ? 55.663 79.735 53.177 1.00 36.67 154 ILE B O 1
ATOM 4908 N N . PRO B 1 135 ? 57.239 81.139 53.974 1.00 37.39 155 PRO B N 1
ATOM 4909 C CA . PRO B 1 135 ? 56.531 81.232 55.265 1.00 38.65 155 PRO B CA 1
ATOM 4910 C C . PRO B 1 135 ? 55.227 82.028 55.052 1.00 40.35 155 PRO B C 1
ATOM 4911 O O . PRO B 1 135 ? 55.254 83.140 54.497 1.00 38.42 155 PRO B O 1
ATOM 4915 N N . TYR B 1 136 ? 54.080 81.424 55.403 1.00 37.36 156 TYR B N 1
ATOM 4916 C CA . TYR B 1 136 ? 52.782 82.070 55.217 1.00 35.67 156 TYR B CA 1
ATOM 4917 C C . TYR B 1 136 ? 51.833 81.807 56.426 1.00 40.42 156 TYR B C 1
ATOM 4918 O O . TYR B 1 136 ? 51.691 82.682 57.276 1.00 40.98 156 TYR B O 1
ATOM 4927 N N . SER B 1 137 ? 51.215 80.624 56.520 1.00 37.69 157 SER B N 1
ATOM 4928 C CA . SER B 1 137 ? 50.279 80.305 57.613 1.00 39.23 157 SER B CA 1
ATOM 4929 C C . SER B 1 137 ? 50.946 80.243 58.998 1.00 46.72 157 SER B C 1
ATOM 4930 O O . SER B 1 137 ? 50.250 80.406 59.999 1.00 45.88 157 SER B O 1
ATOM 4933 N N . LYS B 1 138 ? 52.271 80.026 59.062 1.00 47.06 158 LYS B N 1
ATOM 4934 C CA . LYS B 1 138 ? 52.948 79.918 60.353 1.00 50.21 158 LYS B CA 1
ATOM 4935 C C . LYS B 1 138 ? 53.874 81.108 60.653 1.00 57.70 158 LYS B C 1
ATOM 4936 O O . LYS B 1 138 ? 54.807 80.950 61.442 1.00 59.61 158 LYS B O 1
ATOM 4942 N N . VAL B 1 139 ? 53.591 82.305 60.083 1.00 54.69 159 VAL B N 1
ATOM 4943 C CA . VAL B 1 139 ? 54.419 83.495 60.332 1.00 55.25 159 VAL B CA 1
ATOM 4944 C C . VAL B 1 139 ? 54.211 83.972 61.768 1.00 64.98 159 VAL B C 1
ATOM 4945 O O . VAL B 1 139 ? 53.077 84.144 62.210 1.00 65.12 159 VAL B O 1
ATOM 4949 N N . GLY B 1 140 ? 55.317 84.172 62.470 1.00 65.91 160 GLY B N 1
ATOM 4950 C CA . GLY B 1 140 ? 55.311 84.672 63.835 1.00 68.90 160 GLY B CA 1
ATOM 4951 C C . GLY B 1 140 ? 55.274 86.188 63.862 1.00 75.66 160 GLY B C 1
ATOM 4952 O O . GLY B 1 140 ? 55.753 86.842 62.931 1.00 72.95 160 GLY B O 1
ATOM 4953 N N . ALA B 1 141 ? 54.718 86.761 64.942 1.00 76.48 161 ALA B N 1
ATOM 4954 C CA . ALA B 1 141 ? 54.644 88.213 65.098 1.00 76.93 161 ALA B CA 1
ATOM 4955 C C . ALA B 1 141 ? 56.023 88.815 65.406 1.00 80.79 161 ALA B C 1
ATOM 4956 O O . ALA B 1 141 ? 56.241 89.993 65.117 1.00 79.80 161 ALA B O 1
ATOM 4958 N N . ALA B 1 142 ? 56.954 87.995 65.955 1.00 78.72 162 ALA B N 1
ATOM 4959 C CA . ALA B 1 142 ? 58.312 88.408 66.331 1.00 79.36 162 ALA B CA 1
ATOM 4960 C C . ALA B 1 142 ? 59.208 88.647 65.101 1.00 81.37 162 ALA B C 1
ATOM 4961 O O . ALA B 1 142 ? 59.695 89.770 64.915 1.00 81.69 162 ALA B O 1
ATOM 4963 N N . ASN B 1 143 ? 59.423 87.599 64.269 1.00 74.69 163 ASN B N 1
ATOM 4964 C CA . ASN B 1 143 ? 60.250 87.652 63.052 1.00 71.75 163 ASN B CA 1
ATOM 4965 C C . ASN B 1 143 ? 59.582 86.772 62.003 1.00 70.67 163 ASN B C 1
ATOM 4966 O O . ASN B 1 143 ? 59.897 85.580 61.892 1.00 72.23 163 ASN B O 1
ATOM 4971 N N . ALA B 1 144 ? 58.616 87.362 61.277 1.00 60.69 164 ALA B N 1
ATOM 4972 C CA . ALA B 1 144 ? 57.758 86.733 60.279 1.00 57.13 164 ALA B CA 1
ATOM 4973 C C . ALA B 1 144 ? 58.465 85.709 59.362 1.00 56.28 164 ALA B C 1
ATOM 4974 O O . ALA B 1 144 ? 57.972 84.593 59.249 1.00 56.39 164 ALA B O 1
ATOM 4976 N N . ILE B 1 145 ? 59.600 86.075 58.732 1.00 48.90 165 ILE B N 1
ATOM 4977 C CA . ILE B 1 145 ? 60.348 85.244 57.781 1.00 46.57 165 ILE B CA 1
ATOM 4978 C C . ILE B 1 145 ? 61.057 84.035 58.426 1.00 50.62 165 ILE B C 1
ATOM 4979 O O . ILE B 1 145 ? 61.286 83.046 57.717 1.00 46.85 165 ILE B O 1
ATOM 4984 N N . LYS B 1 146 ? 61.428 84.114 59.744 1.00 51.53 166 LYS B N 1
ATOM 4985 C CA . LYS B 1 146 ? 62.119 83.040 60.488 1.00 53.07 166 LYS B CA 1
ATOM 4986 C C . LYS B 1 146 ? 61.047 82.060 61.053 1.00 59.77 166 LYS B C 1
ATOM 4987 O O . LYS B 1 146 ? 60.850 81.911 62.272 1.00 61.65 166 LYS B O 1
ATOM 4993 N N . SER B 1 147 ? 60.337 81.415 60.123 1.00 54.45 167 SER B N 1
ATOM 4994 C CA . SER B 1 147 ? 59.221 80.516 60.397 1.00 54.21 167 SER B CA 1
ATOM 4995 C C . SER B 1 147 ? 59.222 79.305 59.444 1.00 55.07 167 SER B C 1
ATOM 4996 O O . SER B 1 147 ? 59.862 79.387 58.381 1.00 53.70 167 SER B O 1
ATOM 4999 N N . PRO B 1 148 ? 58.456 78.214 59.743 1.00 49.74 168 PRO B N 1
ATOM 5000 C CA . PRO B 1 148 ? 58.334 77.110 58.762 1.00 48.15 168 PRO B CA 1
ATOM 5001 C C . PRO B 1 148 ? 57.653 77.595 57.464 1.00 50.82 168 PRO B C 1
ATOM 5002 O O . PRO B 1 148 ? 56.811 78.505 57.494 1.00 48.87 168 PRO B O 1
ATOM 5006 N N . TYR B 1 149 ? 58.040 76.998 56.324 1.00 45.49 169 TYR B N 1
ATOM 5007 C CA . TYR B 1 149 ? 57.527 77.333 55.001 1.00 41.98 169 TYR B CA 1
ATOM 5008 C C . TYR B 1 149 ? 56.372 76.425 54.601 1.00 46.38 169 TYR B C 1
ATOM 5009 O O . TYR B 1 149 ? 56.450 75.202 54.775 1.00 49.23 169 TYR B O 1
ATOM 5018 N N . ASP B 1 150 ? 55.316 77.017 54.046 1.00 38.85 170 ASP B N 1
ATOM 5019 C CA . ASP B 1 150 ? 54.190 76.274 53.501 1.00 37.64 170 ASP B CA 1
ATOM 5020 C C . ASP B 1 150 ? 54.517 75.913 52.084 1.00 40.27 170 ASP B C 1
ATOM 5021 O O . ASP B 1 150 ? 55.179 76.698 51.394 1.00 39.06 170 ASP B O 1
ATOM 5026 N N . SER B 1 151 ? 53.972 74.803 51.596 1.00 36.76 171 SER B N 1
ATOM 5027 C CA . SER B 1 151 ? 54.103 74.440 50.199 1.00 35.14 171 SER B CA 1
ATOM 5028 C C . SER B 1 151 ? 53.374 75.510 49.371 1.00 37.40 171 SER B C 1
ATOM 5029 O O . SER B 1 151 ? 52.493 76.191 49.912 1.00 37.21 171 SER B O 1
ATOM 5032 N N . GLN B 1 152 ? 53.759 75.713 48.101 1.00 32.37 172 GLN B N 1
ATOM 5033 C CA . GLN B 1 152 ? 53.043 76.706 47.300 1.00 32.00 172 GLN B CA 1
ATOM 5034 C C . GLN B 1 152 ? 51.529 76.335 47.210 1.00 36.73 172 GLN B C 1
ATOM 5035 O O . GLN B 1 152 ? 50.675 77.218 47.317 1.00 37.04 172 GLN B O 1
ATOM 5041 N N . GLN B 1 153 ? 51.216 75.028 47.103 1.00 33.17 173 GLN B N 1
ATOM 5042 C CA . GLN B 1 153 ? 49.838 74.548 47.072 1.00 32.24 173 GLN B CA 1
ATOM 5043 C C . GLN B 1 153 ? 49.064 74.950 48.333 1.00 36.28 173 GLN B C 1
ATOM 5044 O O . GLN B 1 153 ? 47.927 75.416 48.219 1.00 36.09 173 GLN B O 1
ATOM 5050 N N . ALA B 1 154 ? 49.680 74.782 49.521 1.00 32.37 174 ALA B N 1
ATOM 5051 C CA . ALA B 1 154 ? 49.075 75.172 50.791 1.00 32.49 174 ALA B CA 1
ATOM 5052 C C . ALA B 1 154 ? 48.903 76.711 50.860 1.00 35.28 174 ALA B C 1
ATOM 5053 O O . ALA B 1 154 ? 47.894 77.181 51.372 1.00 36.78 174 ALA B O 1
ATOM 5055 N N . VAL B 1 155 ? 49.829 77.483 50.280 1.00 31.94 175 VAL B N 1
ATOM 5056 C CA . VAL B 1 155 ? 49.736 78.952 50.240 1.00 29.99 175 VAL B CA 1
ATOM 5057 C C . VAL B 1 155 ? 48.532 79.365 49.372 1.00 34.36 175 VAL B C 1
ATOM 5058 O O . VAL B 1 155 ? 47.695 80.140 49.834 1.00 32.83 175 VAL B O 1
ATOM 5062 N N . TYR B 1 156 ? 48.425 78.810 48.137 1.00 31.41 176 TYR B N 1
ATOM 5063 C CA . TYR B 1 156 ? 47.313 79.090 47.224 1.00 28.87 176 TYR B CA 1
ATOM 5064 C C . TYR B 1 156 ? 45.964 78.654 47.837 1.00 33.77 176 TYR B C 1
ATOM 5065 O O . TYR B 1 156 ? 45.004 79.413 47.771 1.00 33.51 176 TYR B O 1
ATOM 5074 N N . ALA B 1 157 ? 45.911 77.471 48.473 1.00 31.01 177 ALA B N 1
ATOM 5075 C CA . ALA B 1 157 ? 44.679 76.958 49.084 1.00 31.71 177 ALA B CA 1
ATOM 5076 C C . ALA B 1 157 ? 44.207 77.862 50.223 1.00 35.88 177 ALA B C 1
ATOM 5077 O O . ALA B 1 157 ? 43.018 78.205 50.265 1.00 34.68 177 ALA B O 1
ATOM 5079 N N . LYS B 1 158 ? 45.128 78.287 51.102 1.00 34.12 178 LYS B N 1
ATOM 5080 C CA . LYS B 1 158 ? 44.769 79.182 52.209 1.00 35.45 178 LYS B CA 1
ATOM 5081 C C . LYS B 1 158 ? 44.314 80.561 51.662 1.00 39.10 178 LYS B C 1
ATOM 5082 O O . LYS B 1 158 ? 43.257 81.048 52.055 1.00 41.14 178 LYS B O 1
ATOM 5096 N N . LEU B 1 160 ? 43.063 81.337 48.658 1.00 30.13 180 LEU B N 1
ATOM 5097 C CA . LEU B 1 160 ? 41.790 81.230 47.930 1.00 29.24 180 LEU B CA 1
ATOM 5098 C C . LEU B 1 160 ? 40.612 81.085 48.901 1.00 35.85 180 LEU B C 1
ATOM 5099 O O . LEU B 1 160 ? 39.575 81.719 48.702 1.00 38.80 180 LEU B O 1
ATOM 5104 N N . GLU B 1 161 ? 40.811 80.342 49.985 1.00 31.46 181 GLU B N 1
ATOM 5105 C CA . GLU B 1 161 ? 39.808 80.151 51.019 1.00 31.67 181 GLU B CA 1
ATOM 5106 C C . GLU B 1 161 ? 39.547 81.470 51.772 1.00 38.53 181 GLU B C 1
ATOM 5107 O O . GLU B 1 161 ? 38.388 81.811 52.038 1.00 40.28 181 GLU B O 1
ATOM 5113 N N . ASP B 1 162 ? 40.616 82.188 52.133 1.00 34.57 182 ASP B N 1
ATOM 5114 C CA . ASP B 1 162 ? 40.494 83.474 52.820 1.00 34.95 182 ASP B CA 1
ATOM 5115 C C . ASP B 1 162 ? 39.872 84.522 51.882 1.00 37.84 182 ASP B C 1
ATOM 5116 O O . ASP B 1 162 ? 39.034 85.311 52.325 1.00 38.64 182 ASP B O 1
ATOM 5121 N N . LEU B 1 163 ? 40.225 84.478 50.584 1.00 32.34 183 LEU B N 1
ATOM 5122 C CA . LEU B 1 163 ? 39.678 85.390 49.573 1.00 31.80 183 LEU B CA 1
ATOM 5123 C C . LEU B 1 163 ? 38.140 85.225 49.455 1.00 38.12 183 LEU B C 1
ATOM 5124 O O . LEU B 1 163 ? 37.438 86.238 49.367 1.00 38.91 183 LEU B O 1
ATOM 5129 N N . ASP B 1 164 ? 37.624 83.970 49.517 1.00 34.81 184 ASP B N 1
ATOM 5130 C CA . ASP B 1 164 ? 36.176 83.694 49.530 1.00 35.42 184 ASP B CA 1
ATOM 5131 C C . ASP B 1 164 ? 35.466 84.412 50.695 1.00 38.14 184 ASP B C 1
ATOM 5132 O O . ASP B 1 164 ? 34.385 84.968 50.505 1.00 37.50 184 ASP B O 1
ATOM 5137 N N . ASN B 1 165 ? 36.096 84.442 51.873 1.00 35.00 185 ASN B N 1
ATOM 5138 C CA . ASN B 1 165 ? 35.545 85.117 53.048 1.00 36.53 185 ASN B CA 1
ATOM 5139 C C . ASN B 1 165 ? 35.629 86.630 52.898 1.00 39.77 185 ASN B C 1
ATOM 5140 O O . ASN B 1 165 ? 34.691 87.309 53.279 1.00 40.48 185 ASN B O 1
ATOM 5145 N N . ILE B 1 166 ? 36.709 87.149 52.280 1.00 37.60 186 ILE B N 1
ATOM 5146 C CA . ILE B 1 166 ? 36.905 88.586 52.015 1.00 36.85 186 ILE B CA 1
ATOM 5147 C C . ILE B 1 166 ? 35.824 89.046 51.029 1.00 39.75 186 ILE B C 1
ATOM 5148 O O . ILE B 1 166 ? 35.215 90.087 51.238 1.00 38.82 186 ILE B O 1
ATOM 5153 N N . ILE B 1 167 ? 35.575 88.253 49.968 1.00 37.76 187 ILE B N 1
ATOM 5154 C CA . ILE B 1 167 ? 34.548 88.548 48.956 1.00 36.20 187 ILE B CA 1
ATOM 5155 C C . ILE B 1 167 ? 33.149 88.675 49.642 1.00 42.39 187 ILE B C 1
ATOM 5156 O O . ILE B 1 167 ? 32.412 89.619 49.334 1.00 42.69 187 ILE B O 1
ATOM 5161 N N . THR B 1 168 ? 32.820 87.743 50.582 1.00 39.63 188 THR B N 1
ATOM 5162 C CA . THR B 1 168 ? 31.570 87.723 51.350 1.00 40.15 188 THR B CA 1
ATOM 5163 C C . THR B 1 168 ? 31.448 89.016 52.178 1.00 43.98 188 THR B C 1
ATOM 5164 O O . THR B 1 168 ? 30.389 89.644 52.168 1.00 44.64 188 THR B O 1
ATOM 5168 N N . VAL B 1 169 ? 32.530 89.419 52.866 1.00 40.20 189 VAL B N 1
ATOM 5169 C CA . VAL B 1 169 ? 32.552 90.635 53.701 1.00 40.44 189 VAL B CA 1
ATOM 5170 C C . VAL B 1 169 ? 32.351 91.879 52.806 1.00 45.32 189 VAL B C 1
ATOM 5171 O O . VAL B 1 169 ? 31.505 92.708 53.115 1.00 45.72 189 VAL B O 1
ATOM 5175 N N . LEU B 1 170 ? 33.086 91.982 51.687 1.00 40.40 190 LEU B N 1
ATOM 5176 C CA . LEU B 1 170 ? 32.984 93.138 50.801 1.00 39.59 190 LEU B CA 1
ATOM 5177 C C . LEU B 1 170 ? 31.598 93.264 50.149 1.00 44.65 190 LEU B C 1
ATOM 5178 O O . LEU B 1 170 ? 31.141 94.396 49.925 1.00 43.92 190 LEU B O 1
ATOM 5183 N N . GLY B 1 171 ? 30.966 92.113 49.864 1.00 41.63 191 GLY B N 1
ATOM 5184 C CA . GLY B 1 171 ? 29.630 92.009 49.290 1.00 42.22 191 GLY B CA 1
ATOM 5185 C C . GLY B 1 171 ? 28.538 92.553 50.192 1.00 50.25 191 GLY B C 1
ATOM 5186 O O . GLY B 1 171 ? 27.673 93.303 49.723 1.00 49.25 191 GLY B O 1
ATOM 5187 N N . LYS B 1 172 ? 28.587 92.203 51.507 1.00 50.46 192 LYS B N 1
ATOM 5188 C CA . LYS B 1 172 ? 27.598 92.648 52.493 1.00 53.01 192 LYS B CA 1
ATOM 5189 C C . LYS B 1 172 ? 27.691 94.180 52.732 1.00 60.78 192 LYS B C 1
ATOM 5190 O O . LYS B 1 172 ? 26.662 94.795 53.003 1.00 62.07 192 LYS B O 1
ATOM 5196 N N . PHE B 1 173 ? 28.886 94.803 52.570 1.00 58.96 193 PHE B N 1
ATOM 5197 C CA . PHE B 1 173 ? 29.019 96.262 52.696 1.00 60.60 193 PHE B CA 1
ATOM 5198 C C . PHE B 1 173 ? 28.432 96.956 51.459 1.00 68.00 193 PHE B C 1
ATOM 5199 O O . PHE B 1 173 ? 28.071 98.121 51.535 1.00 70.01 193 PHE B O 1
ATOM 5207 N N . GLY B 1 174 ? 28.263 96.205 50.374 1.00 64.24 194 GLY B N 1
ATOM 5208 C CA . GLY B 1 174 ? 27.644 96.654 49.135 1.00 64.50 194 GLY B CA 1
ATOM 5209 C C . GLY B 1 174 ? 28.034 98.028 48.634 1.00 69.52 194 GLY B C 1
ATOM 5210 O O . GLY B 1 174 ? 29.167 98.231 48.189 1.00 68.02 194 GLY B O 1
ATOM 5211 N N . ASN B 1 175 ? 27.086 98.979 48.702 1.00 68.36 195 ASN B N 1
ATOM 5212 C CA . ASN B 1 175 ? 27.299 100.333 48.200 1.00 68.49 195 ASN B CA 1
ATOM 5213 C C . ASN B 1 175 ? 27.730 101.322 49.298 1.00 71.39 195 ASN B C 1
ATOM 5214 O O . ASN B 1 175 ? 27.894 102.517 49.020 1.00 71.63 195 ASN B O 1
ATOM 5219 N N . GLN B 1 176 ? 28.011 100.804 50.508 1.00 65.74 196 GLN B N 1
ATOM 5220 C CA . GLN B 1 176 ? 28.592 101.549 51.619 1.00 64.69 196 GLN B CA 1
ATOM 5221 C C . GLN B 1 176 ? 30.059 101.872 51.270 1.00 65.04 196 GLN B C 1
ATOM 5222 O O . GLN B 1 176 ? 30.722 101.095 50.569 1.00 63.08 196 GLN B O 1
ATOM 5228 N N . SER B 1 177 ? 30.555 103.015 51.732 1.00 60.03 197 SER B N 1
ATOM 5229 C CA . SER B 1 177 ? 31.932 103.391 51.483 1.00 57.30 197 SER B CA 1
ATOM 5230 C C . SER B 1 177 ? 32.657 103.620 52.805 1.00 58.74 197 SER B C 1
ATOM 5231 O O . SER B 1 177 ? 32.022 103.858 53.831 1.00 58.55 197 SER B O 1
ATOM 5234 N N . PHE B 1 178 ? 33.986 103.467 52.787 1.00 53.04 198 PHE B N 1
ATOM 5235 C CA . PHE B 1 178 ? 34.840 103.708 53.948 1.00 51.53 198 PHE B CA 1
ATOM 5236 C C . PHE B 1 178 ? 35.651 104.964 53.655 1.00 55.58 198 PHE B C 1
ATOM 5237 O O . PHE B 1 178 ? 35.497 105.542 52.570 1.00 54.10 198 PHE B O 1
ATOM 5245 N N . SER B 1 179 ? 36.454 105.428 54.632 1.00 54.15 199 SER B N 1
ATOM 5246 C CA . SER B 1 179 ? 37.230 106.667 54.537 1.00 54.20 199 SER B CA 1
ATOM 5247 C C . SER B 1 179 ? 38.185 106.652 53.351 1.00 55.13 199 SER B C 1
ATOM 5248 O O . SER B 1 179 ? 39.039 105.772 53.242 1.00 53.75 199 SER B O 1
ATOM 5251 N N . SER B 1 180 ? 38.010 107.632 52.454 1.00 51.09 200 SER B N 1
ATOM 5252 C CA . SER B 1 180 ? 38.791 107.777 51.229 1.00 50.07 200 SER B CA 1
ATOM 5253 C C . SER B 1 180 ? 40.288 108.024 51.507 1.00 52.91 200 SER B C 1
ATOM 5254 O O . SER B 1 180 ? 41.117 107.665 50.674 1.00 53.70 200 SER B O 1
ATOM 5257 N N . SER B 1 181 ? 40.633 108.568 52.680 1.00 47.24 201 SER B N 1
ATOM 5258 C CA . SER B 1 181 ? 42.022 108.827 53.051 1.00 45.44 201 SER B CA 1
ATOM 5259 C C . SER B 1 181 ? 42.808 107.515 53.341 1.00 46.53 201 SER B C 1
ATOM 5260 O O . SER B 1 181 ? 44.037 107.554 53.350 1.00 45.52 201 SER B O 1
ATOM 5263 N N . ALA B 1 182 ? 42.114 106.375 53.581 1.00 41.82 202 ALA B N 1
ATOM 5264 C CA . ALA B 1 182 ? 42.759 105.067 53.813 1.00 40.25 202 ALA B CA 1
ATOM 5265 C C . ALA B 1 182 ? 42.923 104.275 52.510 1.00 42.37 202 ALA B C 1
ATOM 5266 O O . ALA B 1 182 ? 43.455 103.163 52.531 1.00 41.93 202 ALA B O 1
ATOM 5268 N N . ASP B 1 183 ? 42.471 104.833 51.376 1.00 37.02 203 ASP B N 1
ATOM 5269 C CA . ASP B 1 183 ? 42.502 104.101 50.109 1.00 34.99 203 ASP B CA 1
ATOM 5270 C C . ASP B 1 183 ? 42.886 105.013 48.955 1.00 37.49 203 ASP B C 1
ATOM 5271 O O . ASP B 1 183 ? 42.075 105.819 48.498 1.00 36.48 203 ASP B O 1
ATOM 5276 N N . ARG B 1 184 ? 44.122 104.855 48.468 1.00 34.11 204 ARG B N 1
ATOM 5277 C CA . ARG B 1 184 ? 44.624 105.670 47.359 1.00 33.51 204 ARG B CA 1
ATOM 5278 C C . ARG B 1 184 ? 44.356 105.002 46.004 1.00 34.96 204 ARG B C 1
ATOM 5279 O O . ARG B 1 184 ? 44.839 105.506 44.976 1.00 34.01 204 ARG B O 1
ATOM 5287 N N . ILE B 1 185 ? 43.552 103.897 45.989 1.00 30.36 205 ILE B N 1
ATOM 5288 C CA . ILE B 1 185 ? 43.232 103.163 44.760 1.00 29.09 205 ILE B CA 1
ATOM 5289 C C . ILE B 1 185 ? 41.775 103.394 44.349 1.00 34.07 205 ILE B C 1
ATOM 5290 O O . ILE B 1 185 ? 41.534 103.762 43.196 1.00 33.03 205 ILE B O 1
ATOM 5295 N N . TYR B 1 186 ? 40.811 103.132 45.255 1.00 32.56 206 TYR B N 1
ATOM 5296 C CA . TYR B 1 186 ? 39.377 103.260 44.942 1.00 32.72 206 TYR B CA 1
ATOM 5297 C C . TYR B 1 186 ? 38.663 104.297 45.802 1.00 40.77 206 TYR B C 1
ATOM 5298 O O . TYR B 1 186 ? 37.441 104.446 45.689 1.00 42.74 206 TYR B O 1
ATOM 5307 N N . ASN B 1 187 ? 39.419 105.011 46.648 1.00 38.58 207 ASN B N 1
ATOM 5308 C CA . ASN B 1 187 ? 38.940 106.092 47.514 1.00 41.19 207 ASN B CA 1
ATOM 5309 C C . ASN B 1 187 ? 37.761 105.664 48.415 1.00 45.26 207 ASN B C 1
ATOM 5310 O O . ASN B 1 187 ? 36.797 106.410 48.570 1.00 46.64 207 ASN B O 1
ATOM 5315 N N . GLY B 1 188 ? 37.874 104.488 49.022 1.00 40.13 208 GLY B N 1
ATOM 5316 C CA . GLY B 1 188 ? 36.867 103.979 49.941 1.00 40.09 208 GLY B CA 1
ATOM 5317 C C . GLY B 1 188 ? 35.654 103.343 49.306 1.00 41.74 208 GLY B C 1
ATOM 5318 O O . GLY B 1 188 ? 34.729 102.984 50.024 1.00 41.16 208 GLY B O 1
ATOM 5319 N N . ASN B 1 189 ? 35.636 103.184 47.969 1.00 38.51 209 ASN B N 1
ATOM 5320 C CA . ASN B 1 189 ? 34.517 102.535 47.264 1.00 38.14 209 ASN B CA 1
ATOM 5321 C C . ASN B 1 189 ? 34.621 100.999 47.414 1.00 41.63 209 ASN B C 1
ATOM 5322 O O . ASN B 1 189 ? 35.317 100.349 46.640 1.00 41.34 209 ASN B O 1
ATOM 5327 N N . THR B 1 190 ? 33.905 100.437 48.407 1.00 39.48 210 THR B N 1
ATOM 5328 C CA . THR B 1 190 ? 33.890 99.005 48.752 1.00 38.55 210 THR B CA 1
ATOM 5329 C C . THR B 1 190 ? 33.474 98.113 47.572 1.00 39.79 210 THR B C 1
ATOM 5330 O O . THR B 1 190 ? 34.020 97.016 47.435 1.00 38.19 210 THR B O 1
ATOM 5334 N N . SER B 1 191 ? 32.515 98.563 46.741 1.00 36.92 211 SER B N 1
ATOM 5335 C CA . SER B 1 191 ? 32.022 97.788 45.584 1.00 36.38 211 SER B CA 1
ATOM 5336 C C . SER B 1 191 ? 33.120 97.609 44.534 1.00 38.00 211 SER B C 1
ATOM 5337 O O . SER B 1 191 ? 33.144 96.584 43.856 1.00 38.40 211 SER B O 1
ATOM 5340 N N . ALA B 1 192 ? 34.035 98.586 44.420 1.00 33.98 212 ALA B N 1
ATOM 5341 C CA . ALA B 1 192 ? 35.196 98.522 43.512 1.00 31.16 212 ALA B CA 1
ATOM 5342 C C . ALA B 1 192 ? 36.195 97.448 44.029 1.00 32.74 212 ALA B C 1
ATOM 5343 O O . ALA B 1 192 ? 36.777 96.746 43.227 1.00 31.62 212 ALA B O 1
ATOM 5345 N N . TRP B 1 193 ? 36.316 97.287 45.366 1.00 31.02 213 TRP B N 1
ATOM 5346 C CA . TRP B 1 193 ? 37.161 96.292 46.025 1.00 32.52 213 TRP B CA 1
ATOM 5347 C C . TRP B 1 193 ? 36.577 94.893 45.889 1.00 35.56 213 TRP B C 1
ATOM 5348 O O . TRP B 1 193 ? 37.334 93.920 45.818 1.00 33.28 213 TRP B O 1
ATOM 5359 N N . TYR B 1 194 ? 35.224 94.798 45.843 1.00 32.67 214 TYR B N 1
ATOM 5360 C CA . TYR B 1 194 ? 34.478 93.568 45.613 1.00 31.95 214 TYR B CA 1
ATOM 5361 C C . TYR B 1 194 ? 34.837 93.022 44.240 1.00 34.90 214 TYR B C 1
ATOM 5362 O O . TYR B 1 194 ? 35.135 91.827 44.121 1.00 34.55 214 TYR B O 1
ATOM 5371 N N . LYS B 1 195 ? 34.843 93.908 43.206 1.00 30.06 215 LYS B N 1
ATOM 5372 C CA . LYS B 1 195 ? 35.205 93.531 41.824 1.00 29.63 215 LYS B CA 1
ATOM 5373 C C . LYS B 1 195 ? 36.672 93.128 41.735 1.00 32.41 215 LYS B C 1
ATOM 5374 O O . LYS B 1 195 ? 36.985 92.173 41.034 1.00 29.82 215 LYS B O 1
ATOM 5380 N N . PHE B 1 196 ? 37.568 93.852 42.464 1.00 30.04 216 PHE B N 1
ATOM 5381 C CA . PHE B 1 196 ? 39.010 93.562 42.522 1.00 27.75 216 PHE B CA 1
ATOM 5382 C C . PHE B 1 196 ? 39.232 92.156 43.101 1.00 31.26 216 PHE B C 1
ATOM 5383 O O . PHE B 1 196 ? 39.972 91.370 42.505 1.00 30.63 216 PHE B O 1
ATOM 5391 N N . ALA B 1 197 ? 38.586 91.846 44.258 1.00 29.30 217 ALA B N 1
ATOM 5392 C CA . ALA B 1 197 ? 38.715 90.565 44.968 1.00 28.59 217 ALA B CA 1
ATOM 5393 C C . ALA B 1 197 ? 38.243 89.390 44.094 1.00 31.93 217 ALA B C 1
ATOM 5394 O O . ALA B 1 197 ? 38.960 88.401 44.008 1.00 32.33 217 ALA B O 1
ATOM 5396 N N . ASN B 1 198 ? 37.114 89.525 43.379 1.00 29.84 218 ASN B N 1
ATOM 5397 C CA . ASN B 1 198 ? 36.669 88.464 42.450 1.00 30.03 218 ASN B CA 1
ATOM 5398 C C . ASN B 1 198 ? 37.617 88.336 41.241 1.00 31.02 218 ASN B C 1
ATOM 5399 O O . ASN B 1 198 ? 37.846 87.236 40.768 1.00 29.70 218 ASN B O 1
ATOM 5404 N N . SER B 1 199 ? 38.182 89.464 40.771 1.00 27.17 219 SER B N 1
ATOM 5405 C CA . SER B 1 199 ? 39.183 89.522 39.692 1.00 24.47 219 SER B CA 1
ATOM 5406 C C . SER B 1 199 ? 40.464 88.772 40.110 1.00 28.84 219 SER B C 1
ATOM 5407 O O . SER B 1 199 ? 41.040 88.022 39.303 1.00 26.90 219 SER B O 1
ATOM 5410 N N . LEU B 1 200 ? 40.876 88.935 41.392 1.00 26.50 220 LEU B N 1
ATOM 5411 C CA . LEU B 1 200 ? 42.042 88.251 41.955 1.00 25.75 220 LEU B CA 1
ATOM 5412 C C . LEU B 1 200 ? 41.767 86.738 42.020 1.00 31.05 220 LEU B C 1
ATOM 5413 O O . LEU B 1 200 ? 42.637 85.928 41.684 1.00 30.66 220 LEU B O 1
ATOM 5418 N N . LYS B 1 201 ? 40.550 86.373 42.430 1.00 28.41 221 LYS B N 1
ATOM 5419 C CA . LYS B 1 201 ? 40.099 84.986 42.509 1.00 28.13 221 LYS B CA 1
ATOM 5420 C C . LYS B 1 201 ? 40.198 84.335 41.140 1.00 31.52 221 LYS B C 1
ATOM 5421 O O . LYS B 1 201 ? 40.706 83.213 41.042 1.00 32.79 221 LYS B O 1
ATOM 5427 N N . LEU B 1 202 ? 39.757 85.062 40.083 1.00 27.22 222 LEU B N 1
ATOM 5428 C CA . LEU B 1 202 ? 39.812 84.570 38.705 1.00 26.75 222 LEU B CA 1
ATOM 5429 C C . LEU B 1 202 ? 41.287 84.370 38.261 1.00 31.15 222 LEU B C 1
ATOM 5430 O O . LEU B 1 202 ? 41.582 83.364 37.635 1.00 31.78 222 LEU B O 1
ATOM 5435 N N . ARG B 1 203 ? 42.185 85.332 38.582 1.00 27.63 223 ARG B N 1
ATOM 5436 C CA . ARG B 1 203 ? 43.613 85.283 38.276 1.00 27.60 223 ARG B CA 1
ATOM 5437 C C . ARG B 1 203 ? 44.268 84.047 38.909 1.00 30.65 223 ARG B C 1
ATOM 5438 O O . ARG B 1 203 ? 45.063 83.369 38.253 1.00 29.37 223 ARG B O 1
ATOM 5454 N N . ALA B 1 205 ? 42.648 81.251 40.036 1.00 28.37 225 ALA B N 1
ATOM 5455 C CA . ALA B 1 205 ? 42.049 80.026 39.493 1.00 27.46 225 ALA B CA 1
ATOM 5456 C C . ALA B 1 205 ? 42.759 79.653 38.209 1.00 29.48 225 ALA B C 1
ATOM 5457 O O . ALA B 1 205 ? 43.081 78.492 37.996 1.00 29.54 225 ALA B O 1
ATOM 5467 N N . ARG B 1 207 ? 45.741 80.503 37.272 1.00 27.60 227 ARG B N 1
ATOM 5468 C CA . ARG B 1 207 ? 47.125 80.195 37.598 1.00 27.17 227 ARG B CA 1
ATOM 5469 C C . ARG B 1 207 ? 47.316 78.693 37.850 1.00 32.02 227 ARG B C 1
ATOM 5470 O O . ARG B 1 207 ? 48.349 78.137 37.480 1.00 31.03 227 ARG B O 1
ATOM 5478 N N . THR B 1 208 ? 46.316 78.050 38.478 1.00 29.21 228 THR B N 1
ATOM 5479 C CA . THR B 1 208 ? 46.354 76.633 38.869 1.00 29.54 228 THR B CA 1
ATOM 5480 C C . THR B 1 208 ? 45.723 75.661 37.822 1.00 33.35 228 THR B C 1
ATOM 5481 O O . THR B 1 208 ? 45.583 74.454 38.106 1.00 32.47 228 THR B O 1
ATOM 5485 N N . CYS B 1 209 ? 45.356 76.170 36.625 1.00 29.99 229 CYS B N 1
ATOM 5486 C CA . CYS B 1 209 ? 44.663 75.361 35.619 1.00 30.24 229 CYS B CA 1
ATOM 5487 C C . CYS B 1 209 ? 45.504 74.146 35.129 1.00 34.31 229 CYS B C 1
ATOM 5488 O O . CYS B 1 209 ? 44.901 73.214 34.599 1.00 33.41 229 CYS B O 1
ATOM 5491 N N . TYR B 1 210 ? 46.863 74.132 35.309 1.00 29.72 230 TYR B N 1
ATOM 5492 C CA . TYR B 1 210 ? 47.658 72.988 34.844 1.00 27.94 230 TYR B CA 1
ATOM 5493 C C . TYR B 1 210 ? 47.870 71.938 35.904 1.00 34.27 230 TYR B C 1
ATOM 5494 O O . TYR B 1 210 ? 48.349 70.847 35.578 1.00 35.16 230 TYR B O 1
ATOM 5503 N N . VAL B 1 211 ? 47.556 72.260 37.168 1.00 30.93 231 VAL B N 1
ATOM 5504 C CA . VAL B 1 211 ? 47.734 71.328 38.284 1.00 31.20 231 VAL B CA 1
ATOM 5505 C C . VAL B 1 211 ? 46.608 70.283 38.270 1.00 39.52 231 VAL B C 1
ATOM 5506 O O . VAL B 1 211 ? 45.455 70.610 38.586 1.00 39.20 231 VAL B O 1
ATOM 5510 N N . ALA B 1 212 ? 46.946 69.025 37.928 1.00 38.70 232 ALA B N 1
ATOM 5511 C CA . ALA B 1 212 ? 45.971 67.929 37.884 1.00 40.09 232 ALA B CA 1
ATOM 5512 C C . ALA B 1 212 ? 45.342 67.667 39.271 1.00 44.89 232 ALA B C 1
ATOM 5513 O O . ALA B 1 212 ? 46.058 67.481 40.258 1.00 44.72 232 ALA B O 1
ATOM 5515 N N . GLY B 1 213 ? 44.006 67.682 39.306 1.00 41.22 233 GLY B N 1
ATOM 5516 C CA . GLY B 1 213 ? 43.202 67.430 40.498 1.00 40.44 233 GLY B CA 1
ATOM 5517 C C . GLY B 1 213 ? 43.169 68.541 41.526 1.00 43.20 233 GLY B C 1
ATOM 5518 O O . GLY B 1 213 ? 42.601 68.351 42.601 1.00 44.52 233 GLY B O 1
ATOM 5519 N N . PHE B 1 214 ? 43.740 69.713 41.222 1.00 36.56 234 PHE B N 1
ATOM 5520 C CA . PHE B 1 214 ? 43.699 70.808 42.197 1.00 34.64 234 PHE B CA 1
ATOM 5521 C C . PHE B 1 214 ? 42.258 71.219 42.558 1.00 39.59 234 PHE B C 1
ATOM 5522 O O . PHE B 1 214 ? 41.407 71.413 41.681 1.00 39.80 234 PHE B O 1
ATOM 5530 N N . ASN B 1 215 ? 42.014 71.361 43.860 1.00 35.73 235 ASN B N 1
ATOM 5531 C CA . ASN B 1 215 ? 40.767 71.873 44.384 1.00 36.03 235 ASN B CA 1
ATOM 5532 C C . ASN B 1 215 ? 40.995 72.502 45.757 1.00 42.88 235 ASN B C 1
ATOM 5533 O O . ASN B 1 215 ? 41.942 72.136 46.458 1.00 42.86 235 ASN B O 1
ATOM 5538 N N . VAL B 1 216 ? 40.131 73.464 46.117 1.00 41.07 236 VAL B N 1
ATOM 5539 C CA . VAL B 1 216 ? 40.103 74.140 47.414 1.00 41.42 236 VAL B CA 1
ATOM 5540 C C . VAL B 1 216 ? 38.734 73.850 47.973 1.00 47.39 236 VAL B C 1
ATOM 5541 O O . VAL B 1 216 ? 37.749 74.396 47.462 1.00 48.76 236 VAL B O 1
ATOM 5545 N N . ASN B 1 217 ? 38.652 72.954 48.983 1.00 44.92 237 ASN B N 1
ATOM 5546 C CA . ASN B 1 217 ? 37.389 72.517 49.605 1.00 44.79 237 ASN B CA 1
ATOM 5547 C C . ASN B 1 217 ? 36.400 71.979 48.540 1.00 45.61 237 ASN B C 1
ATOM 5548 O O . ASN B 1 217 ? 35.206 72.310 48.564 1.00 45.53 237 ASN B O 1
ATOM 5553 N N . GLY B 1 218 ? 36.921 71.184 47.608 1.00 39.95 238 GLY B N 1
ATOM 5554 C CA . GLY B 1 218 ? 36.127 70.597 46.539 1.00 40.70 238 GLY B CA 1
ATOM 5555 C C . GLY B 1 218 ? 35.948 71.461 45.301 1.00 46.15 238 GLY B C 1
ATOM 5556 O O . GLY B 1 218 ? 35.450 70.967 44.289 1.00 47.39 238 GLY B O 1
ATOM 5557 N N . LYS B 1 219 ? 36.351 72.747 45.360 1.00 41.43 239 LYS B N 1
ATOM 5558 C CA . LYS B 1 219 ? 36.240 73.690 44.240 1.00 38.90 239 LYS B CA 1
ATOM 5559 C C . LYS B 1 219 ? 37.463 73.605 43.352 1.00 40.45 239 LYS B C 1
ATOM 5560 O O . LYS B 1 219 ? 38.567 73.890 43.799 1.00 39.81 239 LYS B O 1
ATOM 5566 N N . THR B 1 220 ? 37.267 73.206 42.088 1.00 35.23 240 THR B N 1
ATOM 5567 C CA . THR B 1 220 ? 38.336 73.106 41.099 1.00 32.89 240 THR B CA 1
ATOM 5568 C C . THR B 1 220 ? 38.699 74.492 40.553 1.00 35.12 240 THR B C 1
ATOM 5569 O O . THR B 1 220 ? 37.975 75.462 40.812 1.00 33.99 240 THR B O 1
ATOM 5573 N N . SER B 1 221 ? 39.782 74.589 39.743 1.00 31.52 241 SER B N 1
ATOM 5574 C CA . SER B 1 221 ? 40.158 75.860 39.103 1.00 30.10 241 SER B CA 1
ATOM 5575 C C . SER B 1 221 ? 38.977 76.374 38.285 1.00 31.60 241 SER B C 1
ATOM 5576 O O . SER B 1 221 ? 38.633 77.547 38.396 1.00 30.56 241 SER B O 1
ATOM 5579 N N . GLN B 1 222 ? 38.321 75.473 37.501 1.00 28.61 242 GLN B N 1
ATOM 5580 C CA . GLN B 1 222 ? 37.162 75.851 36.688 1.00 28.89 242 GLN B CA 1
ATOM 5581 C C . GLN B 1 222 ? 36.058 76.502 37.545 1.00 31.35 242 GLN B C 1
ATOM 5582 O O . GLN B 1 222 ? 35.538 77.557 37.184 1.00 30.10 242 GLN B O 1
ATOM 5588 N N . GLN B 1 223 ? 35.715 75.852 38.654 1.00 28.66 243 GLN B N 1
ATOM 5589 C CA . GLN B 1 223 ? 34.647 76.273 39.543 1.00 29.45 243 GLN B CA 1
ATOM 5590 C C . GLN B 1 223 ? 34.962 77.617 40.222 1.00 36.26 243 GLN B C 1
ATOM 5591 O O . GLN B 1 223 ? 34.079 78.473 40.291 1.00 38.17 243 GLN B O 1
ATOM 5597 N N . LEU B 1 224 ? 36.214 77.815 40.686 1.00 31.93 244 LEU B N 1
ATOM 5598 C CA . LEU B 1 224 ? 36.628 79.073 41.314 1.00 31.38 244 LEU B CA 1
ATOM 5599 C C . LEU B 1 224 ? 36.501 80.235 40.313 1.00 35.26 244 LEU B C 1
ATOM 5600 O O . LEU B 1 224 ? 35.982 81.296 40.654 1.00 36.70 244 LEU B O 1
ATOM 5605 N N . ALA B 1 225 ? 36.925 79.995 39.064 1.00 28.84 245 ALA B N 1
ATOM 5606 C CA . ALA B 1 225 ? 36.890 80.955 37.985 1.00 26.63 245 ALA B CA 1
ATOM 5607 C C . ALA B 1 225 ? 35.438 81.327 37.626 1.00 30.34 245 ALA B C 1
ATOM 5608 O O . ALA B 1 225 ? 35.113 82.513 37.543 1.00 28.91 245 ALA B O 1
ATOM 5610 N N . GLU B 1 226 ? 34.564 80.321 37.473 1.00 28.22 246 GLU B N 1
ATOM 5611 C CA . GLU B 1 226 ? 33.136 80.507 37.163 1.00 28.36 246 GLU B CA 1
ATOM 5612 C C . GLU B 1 226 ? 32.406 81.265 38.271 1.00 32.07 246 GLU B C 1
ATOM 5613 O O . GLU B 1 226 ? 31.594 82.135 37.960 1.00 31.47 246 GLU B O 1
ATOM 5619 N N . GLU B 1 227 ? 32.725 80.973 39.551 1.00 29.62 247 GLU B N 1
ATOM 5620 C CA . GLU B 1 227 ? 32.139 81.662 40.710 1.00 30.23 247 GLU B CA 1
ATOM 5621 C C . GLU B 1 227 ? 32.510 83.152 40.730 1.00 36.55 247 GLU B C 1
ATOM 5622 O O . GLU B 1 227 ? 31.656 83.991 40.999 1.00 38.06 247 GLU B O 1
ATOM 5628 N N . ALA B 1 228 ? 33.797 83.460 40.482 1.00 31.30 248 ALA B N 1
ATOM 5629 C CA . ALA B 1 228 ? 34.336 84.815 40.468 1.00 30.91 248 ALA B CA 1
ATOM 5630 C C . ALA B 1 228 ? 33.622 85.679 39.402 1.00 35.25 248 ALA B C 1
ATOM 5631 O O . ALA B 1 228 ? 33.210 86.798 39.687 1.00 35.05 248 ALA B O 1
ATOM 5633 N N . VAL B 1 229 ? 33.446 85.132 38.200 1.00 31.11 249 VAL B N 1
ATOM 5634 C CA . VAL B 1 229 ? 32.799 85.818 37.076 1.00 30.92 249 VAL B CA 1
ATOM 5635 C C . VAL B 1 229 ? 31.315 86.006 37.371 1.00 37.38 249 VAL B C 1
ATOM 5636 O O . VAL B 1 229 ? 30.782 87.091 37.098 1.00 38.99 249 VAL B O 1
ATOM 5640 N N . ALA B 1 230 ? 30.657 84.981 37.960 1.00 33.81 250 ALA B N 1
ATOM 5641 C CA . ALA B 1 230 ? 29.236 85.059 38.313 1.00 33.91 250 ALA B CA 1
ATOM 5642 C C . ALA B 1 230 ? 28.999 86.106 39.410 1.00 39.21 250 ALA B C 1
ATOM 5643 O O . ALA B 1 230 ? 27.983 86.795 39.362 1.00 41.27 250 ALA B O 1
ATOM 5645 N N . ALA B 1 231 ? 29.932 86.240 40.373 1.00 33.60 251 ALA B N 1
ATOM 5646 C CA . ALA B 1 231 ? 29.793 87.193 41.477 1.00 34.29 251 ALA B CA 1
ATOM 5647 C C . ALA B 1 231 ? 30.039 88.645 41.024 1.00 37.50 251 ALA B C 1
ATOM 5648 O O . ALA B 1 231 ? 29.348 89.547 41.496 1.00 37.40 251 ALA B O 1
ATOM 5650 N N . GLY B 1 232 ? 31.008 88.865 40.130 1.00 32.40 252 GLY B N 1
ATOM 5651 C CA . GLY B 1 232 ? 31.272 90.206 39.632 1.00 31.07 252 GLY B CA 1
ATOM 5652 C C . GLY B 1 232 ? 32.725 90.615 39.643 1.00 35.10 252 GLY B C 1
ATOM 5653 O O . GLY B 1 232 ? 33.276 90.954 40.695 1.00 33.65 252 GLY B O 1
ATOM 5654 N N . VAL B 1 233 ? 33.352 90.601 38.441 1.00 31.48 253 VAL B N 1
ATOM 5655 C CA . VAL B 1 233 ? 34.744 90.985 38.250 1.00 29.51 253 VAL B CA 1
ATOM 5656 C C . VAL B 1 233 ? 34.783 92.401 37.644 1.00 33.23 253 VAL B C 1
ATOM 5657 O O . VAL B 1 233 ? 33.720 92.996 37.439 1.00 33.87 253 VAL B O 1
ATOM 5669 N N . THR B 1 235 ? 34.831 95.002 34.757 1.00 33.39 255 THR B N 1
ATOM 5670 C CA . THR B 1 235 ? 34.332 94.903 33.362 1.00 32.92 255 THR B CA 1
ATOM 5671 C C . THR B 1 235 ? 34.568 96.212 32.579 1.00 38.28 255 THR B C 1
ATOM 5672 O O . THR B 1 235 ? 34.466 96.220 31.357 1.00 39.64 255 THR B O 1
ATOM 5676 N N . ALA B 1 236 ? 34.838 97.318 33.274 1.00 34.08 256 ALA B N 1
ATOM 5677 C CA . ALA B 1 236 ? 35.069 98.613 32.624 1.00 32.05 256 ALA B CA 1
ATOM 5678 C C . ALA B 1 236 ? 36.487 99.066 32.936 1.00 35.05 256 ALA B C 1
ATOM 5679 O O . ALA B 1 236 ? 37.014 98.707 33.988 1.00 33.43 256 ALA B O 1
ATOM 5681 N N . ALA B 1 237 ? 37.106 99.852 32.039 1.00 32.81 257 ALA B N 1
ATOM 5682 C CA . ALA B 1 237 ? 38.461 100.397 32.229 1.00 31.76 257 ALA B CA 1
ATOM 5683 C C . ALA B 1 237 ? 38.600 101.114 33.591 1.00 35.14 257 ALA B C 1
ATOM 5684 O O . ALA B 1 237 ? 39.641 100.985 34.257 1.00 34.18 257 ALA B O 1
ATOM 5686 N N . THR B 1 238 ? 37.528 101.816 34.035 1.00 32.25 258 THR B N 1
ATOM 5687 C CA . THR B 1 238 ? 37.517 102.550 35.314 1.00 31.39 258 THR B CA 1
ATOM 5688 C C . THR B 1 238 ? 37.404 101.624 36.538 1.00 35.62 258 THR B C 1
ATOM 5689 O O . THR B 1 238 ? 37.562 102.117 37.648 1.00 36.79 258 THR B O 1
ATOM 5693 N N . ASP B 1 239 ? 37.190 100.297 36.349 1.00 30.96 259 ASP B N 1
ATOM 5694 C CA . ASP B 1 239 ? 37.171 99.330 37.453 1.00 30.53 259 ASP B CA 1
ATOM 5695 C C . ASP B 1 239 ? 38.603 98.942 37.843 1.00 33.63 259 ASP B C 1
ATOM 5696 O O . ASP B 1 239 ? 38.805 98.411 38.935 1.00 33.82 259 ASP B O 1
ATOM 5701 N N . GLY B 1 240 ? 39.565 99.193 36.945 1.00 28.54 260 GLY B N 1
ATOM 5702 C CA . GLY B 1 240 ? 40.975 98.895 37.145 1.00 26.75 260 GLY B CA 1
ATOM 5703 C C . GLY B 1 240 ? 41.561 99.545 38.383 1.00 30.43 260 GLY B C 1
ATOM 5704 O O . GLY B 1 240 ? 41.095 100.612 38.806 1.00 29.12 260 GLY B O 1
ATOM 5705 N N . ALA B 1 241 ? 42.567 98.884 38.995 1.00 26.92 261 ALA B N 1
ATOM 5706 C CA . ALA B 1 241 ? 43.214 99.379 40.210 1.00 26.82 261 ALA B CA 1
ATOM 5707 C C . ALA B 1 241 ? 44.509 100.131 39.855 1.00 28.55 261 ALA B C 1
ATOM 5708 O O . ALA B 1 241 ? 45.450 99.555 39.306 1.00 26.78 261 ALA B O 1
ATOM 5710 N N . TYR B 1 242 ? 44.501 101.445 40.118 1.00 26.32 262 TYR B N 1
ATOM 5711 C CA . TYR B 1 242 ? 45.599 102.392 39.870 1.00 27.32 262 TYR B CA 1
ATOM 5712 C C . TYR B 1 242 ? 45.808 103.192 41.124 1.00 32.74 262 TYR B C 1
ATOM 5713 O O . TYR B 1 242 ? 44.856 103.796 41.601 1.00 34.33 262 TYR B O 1
ATOM 5722 N N . ARG B 1 243 ? 47.008 103.151 41.702 1.00 30.40 263 ARG B N 1
ATOM 5723 C CA . ARG B 1 243 ? 47.263 103.856 42.951 1.00 30.59 263 ARG B CA 1
ATOM 5724 C C . ARG B 1 243 ? 47.803 105.243 42.697 1.00 33.97 263 ARG B C 1
ATOM 5725 O O . ARG B 1 243 ? 48.769 105.415 41.959 1.00 32.78 263 ARG B O 1
ATOM 5733 N N . LYS B 1 244 ? 47.182 106.228 43.349 1.00 31.39 264 LYS B N 1
ATOM 5734 C CA . LYS B 1 244 ? 47.635 107.603 43.327 1.00 30.71 264 LYS B CA 1
ATOM 5735 C C . LYS B 1 244 ? 48.909 107.643 44.213 1.00 35.03 264 LYS B C 1
ATOM 5736 O O . LYS B 1 244 ? 48.862 107.295 45.403 1.00 32.30 264 LYS B O 1
ATOM 5742 N N . VAL B 1 245 ? 50.055 108.015 43.600 1.00 31.65 265 VAL B N 1
ATOM 5743 C CA . VAL B 1 245 ? 51.344 108.024 44.296 1.00 30.93 265 VAL B CA 1
ATOM 5744 C C . VAL B 1 245 ? 51.317 108.978 45.501 1.00 38.65 265 VAL B C 1
ATOM 5745 O O . VAL B 1 245 ? 50.649 110.028 45.472 1.00 39.61 265 VAL B O 1
ATOM 5749 N N . ALA B 1 246 ? 52.029 108.588 46.563 1.00 35.66 266 ALA B N 1
ATOM 5750 C CA . ALA B 1 246 ? 52.140 109.410 47.768 1.00 36.52 266 ALA B CA 1
ATOM 5751 C C . ALA B 1 246 ? 53.173 110.515 47.525 1.00 40.62 266 ALA B C 1
ATOM 5752 O O . ALA B 1 246 ? 52.971 111.644 47.964 1.00 42.51 266 ALA B O 1
ATOM 5754 N N . ASP B 1 247 ? 54.260 110.196 46.802 1.00 35.73 267 ASP B N 1
ATOM 5755 C CA . ASP B 1 247 ? 55.309 111.157 46.495 1.00 35.75 267 ASP B CA 1
ATOM 5756 C C . ASP B 1 247 ? 55.632 111.186 44.984 1.00 37.12 267 ASP B C 1
ATOM 5757 O O . ASP B 1 247 ? 55.434 112.216 44.347 1.00 37.02 267 ASP B O 1
ATOM 5762 N N . HIS B 1 248 ? 56.144 110.087 44.414 1.00 33.06 268 HIS B N 1
ATOM 5763 C CA . HIS B 1 248 ? 56.440 110.056 42.987 1.00 31.91 268 HIS B CA 1
ATOM 5764 C C . HIS B 1 248 ? 56.422 108.643 42.430 1.00 34.08 268 HIS B C 1
ATOM 5765 O O . HIS B 1 248 ? 56.692 107.694 43.157 1.00 31.36 268 HIS B O 1
ATOM 5772 N N . ASN B 1 249 ? 56.138 108.517 41.118 1.00 31.18 269 ASN B N 1
ATOM 5773 C CA . ASN B 1 249 ? 56.190 107.242 40.411 1.00 30.40 269 ASN B CA 1
ATOM 5774 C C . ASN B 1 249 ? 57.687 106.864 40.242 1.00 33.95 269 ASN B C 1
ATOM 5775 O O . ASN B 1 249 ? 58.462 107.653 39.682 1.00 32.93 269 ASN B O 1
ATOM 5780 N N . PRO B 1 250 ? 58.107 105.689 40.777 1.00 30.54 270 PRO B N 1
ATOM 5781 C CA . PRO B 1 250 ? 59.541 105.316 40.736 1.00 29.62 270 PRO B CA 1
ATOM 5782 C C . PRO B 1 250 ? 60.090 105.088 39.323 1.00 33.67 270 PRO B C 1
ATOM 5783 O O . PRO B 1 250 ? 61.288 105.245 39.133 1.00 34.68 270 PRO B O 1
ATOM 5787 N N . TRP B 1 251 ? 59.232 104.758 38.330 1.00 29.36 271 TRP B N 1
ATOM 5788 C CA . TRP B 1 251 ? 59.641 104.552 36.941 1.00 29.39 271 TRP B CA 1
ATOM 5789 C C . TRP B 1 251 ? 60.235 105.801 36.324 1.00 32.65 271 TRP B C 1
ATOM 5790 O O . TRP B 1 251 ? 61.079 105.683 35.427 1.00 33.30 271 TRP B O 1
ATOM 5801 N N . GLN B 1 252 ? 59.799 106.992 36.784 1.00 28.78 272 GLN B N 1
ATOM 5802 C CA . GLN B 1 252 ? 60.343 108.262 36.313 1.00 28.75 272 GLN B CA 1
ATOM 5803 C C . GLN B 1 252 ? 61.837 108.334 36.668 1.00 32.63 272 GLN B C 1
ATOM 5804 O O . GLN B 1 252 ? 62.621 108.866 35.891 1.00 33.33 272 GLN B O 1
ATOM 5810 N N . ARG B 1 253 ? 62.223 107.765 37.810 1.00 31.14 273 ARG B N 1
ATOM 5811 C CA . ARG B 1 253 ? 63.618 107.682 38.234 1.00 31.83 273 ARG B CA 1
ATOM 5812 C C . ARG B 1 253 ? 64.383 106.676 37.365 1.00 33.80 273 ARG B C 1
ATOM 5813 O O . ARG B 1 253 ? 65.383 107.035 36.746 1.00 34.12 273 ARG B O 1
ATOM 5821 N N . PHE B 1 254 ? 63.888 105.426 37.298 1.00 28.78 274 PHE B N 1
ATOM 5822 C CA . PHE B 1 254 ? 64.561 104.342 36.573 1.00 28.90 274 PHE B CA 1
ATOM 5823 C C . PHE B 1 254 ? 64.774 104.662 35.104 1.00 33.59 274 PHE B C 1
ATOM 5824 O O . PHE B 1 254 ? 65.859 104.438 34.591 1.00 33.71 274 PHE B O 1
ATOM 5840 N N . VAL B 1 256 ? 63.612 107.896 33.146 1.00 32.39 276 VAL B N 1
ATOM 5841 C CA . VAL B 1 256 ? 63.915 109.255 32.712 1.00 32.96 276 VAL B CA 1
ATOM 5842 C C . VAL B 1 256 ? 65.108 109.882 33.462 1.00 37.97 276 VAL B C 1
ATOM 5843 O O . VAL B 1 256 ? 66.093 110.249 32.803 1.00 38.35 276 VAL B O 1
ATOM 5847 N N . LEU B 1 257 ? 65.032 110.006 34.805 1.00 33.00 277 LEU B N 1
ATOM 5848 C CA . LEU B 1 257 ? 66.088 110.662 35.554 1.00 33.74 277 LEU B CA 1
ATOM 5849 C C . LEU B 1 257 ? 67.428 109.904 35.564 1.00 39.51 277 LEU B C 1
ATOM 5850 O O . LEU B 1 257 ? 68.450 110.501 35.250 1.00 41.08 277 LEU B O 1
ATOM 5855 N N . TRP B 1 258 ? 67.446 108.630 35.974 1.00 35.96 278 TRP B N 1
ATOM 5856 C CA . TRP B 1 258 ? 68.715 107.903 36.090 1.00 35.18 278 TRP B CA 1
ATOM 5857 C C . TRP B 1 258 ? 69.147 107.216 34.813 1.00 38.55 278 TRP B C 1
ATOM 5858 O O . TRP B 1 258 ? 70.335 106.954 34.672 1.00 38.37 278 TRP B O 1
ATOM 5869 N N . SER B 1 259 ? 68.192 106.876 33.905 1.00 35.30 279 SER B N 1
ATOM 5870 C CA . SER B 1 259 ? 68.465 106.142 32.659 1.00 35.14 279 SER B CA 1
ATOM 5871 C C . SER B 1 259 ? 69.128 104.759 32.953 1.00 37.62 279 SER B C 1
ATOM 5872 O O . SER B 1 259 ? 69.959 104.273 32.176 1.00 37.31 279 SER B O 1
ATOM 5875 N N . ASP B 1 260 ? 68.727 104.139 34.077 1.00 32.86 280 ASP B N 1
ATOM 5876 C CA . ASP B 1 260 ? 69.171 102.786 34.482 1.00 32.91 280 ASP B CA 1
ATOM 5877 C C . ASP B 1 260 ? 68.410 101.736 33.703 1.00 35.66 280 ASP B C 1
ATOM 5878 O O . ASP B 1 260 ? 68.853 100.598 33.640 1.00 36.01 280 ASP B O 1
ATOM 5883 N N . ALA B 1 261 ? 67.234 102.122 33.142 1.00 31.89 281 ALA B N 1
ATOM 5884 C CA . ALA B 1 261 ? 66.332 101.235 32.404 1.00 30.59 281 ALA B CA 1
ATOM 5885 C C . ALA B 1 261 ? 65.884 101.832 31.074 1.00 35.22 281 ALA B C 1
ATOM 5886 O O . ALA B 1 261 ? 65.731 103.064 30.936 1.00 35.18 281 ALA B O 1
ATOM 5888 N N . ARG B 1 262 ? 65.650 100.940 30.095 1.00 30.45 282 ARG B N 1
ATOM 5889 C CA . ARG B 1 262 ? 65.111 101.297 28.792 1.00 30.18 282 ARG B CA 1
ATOM 5890 C C . ARG B 1 262 ? 64.048 100.291 28.430 1.00 35.50 282 ARG B C 1
ATOM 5891 O O . ARG B 1 262 ? 63.948 99.246 29.085 1.00 34.78 282 ARG B O 1
ATOM 5899 N N . ILE B 1 263 ? 63.217 100.592 27.415 1.00 33.28 283 ILE B N 1
ATOM 5900 C CA . ILE B 1 263 ? 62.216 99.619 26.924 1.00 31.21 283 ILE B CA 1
ATOM 5901 C C . ILE B 1 263 ? 62.979 98.447 26.286 1.00 32.38 283 ILE B C 1
ATOM 5902 O O . ILE B 1 263 ? 64.003 98.668 25.642 1.00 33.43 283 ILE B O 1
ATOM 5907 N N . SER B 1 264 ? 62.480 97.217 26.457 1.00 28.53 284 SER B N 1
ATOM 5908 C CA . SER B 1 264 ? 63.077 96.032 25.865 1.00 28.04 284 SER B CA 1
ATOM 5909 C C . SER B 1 264 ? 62.892 95.995 24.350 1.00 33.30 284 SER B C 1
ATOM 5910 O O . SER B 1 264 ? 61.900 96.516 23.807 1.00 32.52 284 SER B O 1
ATOM 5913 N N . ALA B 1 265 ? 63.813 95.311 23.686 1.00 31.70 285 ALA B N 1
ATOM 5914 C CA . ALA B 1 265 ? 63.778 95.071 22.244 1.00 31.56 285 ALA B CA 1
ATOM 5915 C C . ALA B 1 265 ? 62.541 94.189 21.883 1.00 32.95 285 ALA B C 1
ATOM 5916 O O . ALA B 1 265 ? 61.938 94.386 20.834 1.00 31.76 285 ALA B O 1
ATOM 5918 N N . ASP B 1 266 ? 62.148 93.276 22.777 1.00 28.74 286 ASP B N 1
ATOM 5919 C CA . ASP B 1 266 ? 60.977 92.380 22.605 1.00 28.77 286 ASP B CA 1
ATOM 5920 C C . ASP B 1 266 ? 59.668 93.162 22.457 1.00 32.38 286 ASP B C 1
ATOM 5921 O O . ASP B 1 266 ? 58.891 92.896 21.544 1.00 32.37 286 ASP B O 1
ATOM 5926 N N . LEU B 1 267 ? 59.433 94.120 23.350 1.00 30.83 287 LEU B N 1
ATOM 5927 C CA . LEU B 1 267 ? 58.224 94.935 23.367 1.00 31.08 287 LEU B CA 1
ATOM 5928 C C . LEU B 1 267 ? 58.101 95.780 22.096 1.00 35.33 287 LEU B C 1
ATOM 5929 O O . LEU B 1 267 ? 57.017 95.811 21.519 1.00 36.12 287 LEU B O 1
ATOM 5934 N N . THR B 1 268 ? 59.199 96.385 21.600 1.00 33.61 288 THR B N 1
ATOM 5935 C CA . THR B 1 268 ? 59.116 97.157 20.363 1.00 33.29 288 THR B CA 1
ATOM 5936 C C . THR B 1 268 ? 59.011 96.213 19.154 1.00 37.92 288 THR B C 1
ATOM 5937 O O . THR B 1 268 ? 58.359 96.587 18.192 1.00 40.29 288 THR B O 1
ATOM 5941 N N . CYS B 1 269 ? 59.569 94.983 19.205 1.00 34.79 289 CYS B N 1
ATOM 5942 C CA . CYS B 1 269 ? 59.441 94.016 18.101 1.00 35.18 289 CYS B CA 1
ATOM 5943 C C . CYS B 1 269 ? 57.962 93.660 17.838 1.00 35.93 289 CYS B C 1
ATOM 5944 O O . CYS B 1 269 ? 57.536 93.702 16.685 1.00 35.13 289 CYS B O 1
ATOM 5947 N N . TYR B 1 270 ? 57.192 93.338 18.902 1.00 28.92 290 TYR B N 1
ATOM 5948 C CA . TYR B 1 270 ? 55.781 92.993 18.778 1.00 29.13 290 TYR B CA 1
ATOM 5949 C C . TYR B 1 270 ? 54.942 94.187 18.358 1.00 32.82 290 TYR B C 1
ATOM 5950 O O . TYR B 1 270 ? 54.156 94.076 17.428 1.00 32.94 290 TYR B O 1
ATOM 5967 N N . ASN B 1 272 ? 55.806 97.064 17.011 1.00 29.48 292 ASN B N 1
ATOM 5968 C CA . ASN B 1 272 ? 56.092 97.592 15.663 1.00 29.54 292 ASN B CA 1
ATOM 5969 C C . ASN B 1 272 ? 55.445 96.710 14.621 1.00 33.93 292 ASN B C 1
ATOM 5970 O O . ASN B 1 272 ? 54.764 97.229 13.765 1.00 35.88 292 ASN B O 1
ATOM 5975 N N . ALA B 1 273 ? 55.565 95.374 14.732 1.00 30.65 293 ALA B N 1
ATOM 5976 C CA . ALA B 1 273 ? 54.897 94.430 13.814 1.00 29.21 293 ALA B CA 1
ATOM 5977 C C . ALA B 1 273 ? 53.383 94.730 13.739 1.00 34.16 293 ALA B C 1
ATOM 5978 O O . ALA B 1 273 ? 52.795 94.733 12.644 1.00 32.81 293 ALA B O 1
ATOM 5980 N N . TYR B 1 274 ? 52.761 95.021 14.915 1.00 29.62 294 TYR B N 1
ATOM 5981 C CA . TYR B 1 274 ? 51.331 95.260 14.959 1.00 29.72 294 TYR B CA 1
ATOM 5982 C C . TYR B 1 274 ? 50.941 96.715 14.723 1.00 35.86 294 TYR B C 1
ATOM 5983 O O . TYR B 1 274 ? 49.740 97.001 14.782 1.00 37.18 294 TYR B O 1
ATOM 5992 N N . ASN B 1 275 ? 51.915 97.634 14.436 1.00 33.38 295 ASN B N 1
ATOM 5993 C CA . ASN B 1 275 ? 51.673 99.095 14.232 1.00 33.86 295 ASN B CA 1
ATOM 5994 C C . ASN B 1 275 ? 50.800 99.598 15.364 1.00 35.81 295 ASN B C 1
ATOM 5995 O O . ASN B 1 275 ? 49.787 100.271 15.154 1.00 37.59 295 ASN B O 1
ATOM 6000 N N . ASP B 1 276 ? 51.166 99.198 16.566 1.00 28.20 296 ASP B N 1
ATOM 6001 C CA . ASP B 1 276 ? 50.369 99.426 17.755 1.00 26.78 296 ASP B CA 1
ATOM 6002 C C . ASP B 1 276 ? 50.290 100.903 18.155 1.00 32.36 296 ASP B C 1
ATOM 6003 O O . ASP B 1 276 ? 51.309 101.464 18.504 1.00 31.54 296 ASP B O 1
ATOM 6008 N N . PRO B 1 277 ? 49.072 101.506 18.224 1.00 32.60 297 PRO B N 1
ATOM 6009 C CA . PRO B 1 277 ? 48.958 102.920 18.660 1.00 32.77 297 PRO B CA 1
ATOM 6010 C C . PRO B 1 277 ? 49.244 103.125 20.155 1.00 37.48 297 PRO B C 1
ATOM 6011 O O . PRO B 1 277 ? 49.316 104.269 20.616 1.00 36.25 297 PRO B O 1
ATOM 6015 N N . ARG B 1 278 ? 49.449 102.022 20.909 1.00 31.67 298 ARG B N 1
ATOM 6016 C CA . ARG B 1 278 ? 49.831 102.116 22.309 1.00 29.45 298 ARG B CA 1
ATOM 6017 C C . ARG B 1 278 ? 51.339 102.369 22.406 1.00 32.14 298 ARG B C 1
ATOM 6018 O O . ARG B 1 278 ? 51.836 102.602 23.500 1.00 31.36 298 ARG B O 1
ATOM 6026 N N . ARG B 1 279 ? 52.085 102.287 21.282 1.00 29.00 299 ARG B N 1
ATOM 6027 C CA . ARG B 1 279 ? 53.533 102.604 21.324 1.00 29.93 299 ARG B CA 1
ATOM 6028 C C . ARG B 1 279 ? 53.725 104.040 21.833 1.00 32.67 299 ARG B C 1
ATOM 6029 O O . ARG B 1 279 ? 54.477 104.257 22.772 1.00 30.59 299 ARG B O 1
ATOM 6037 N N . GLU B 1 280 ? 52.947 104.983 21.281 1.00 31.99 300 GLU B N 1
ATOM 6038 C CA . GLU B 1 280 ? 52.935 106.407 21.664 1.00 32.90 300 GLU B CA 1
ATOM 6039 C C . GLU B 1 280 ? 52.476 106.589 23.140 1.00 36.25 300 GLU B C 1
ATOM 6040 O O . GLU B 1 280 ? 52.963 107.470 23.837 1.00 35.61 300 GLU B O 1
ATOM 6046 N N . ALA B 1 281 ? 51.552 105.751 23.607 1.00 31.71 301 ALA B N 1
ATOM 6047 C CA . ALA B 1 281 ? 51.046 105.833 24.971 1.00 30.17 301 ALA B CA 1
ATOM 6048 C C . ALA B 1 281 ? 52.088 105.333 25.983 1.00 35.27 301 ALA B C 1
ATOM 6049 O O . ALA B 1 281 ? 52.180 105.872 27.072 1.00 35.78 301 ALA B O 1
ATOM 6051 N N . TYR B 1 282 ? 52.905 104.339 25.610 1.00 31.50 302 TYR B N 1
ATOM 6052 C CA . TYR B 1 282 ? 53.856 103.732 26.545 1.00 29.65 302 TYR B CA 1
ATOM 6053 C C . TYR B 1 282 ? 55.219 104.350 26.589 1.00 32.31 302 TYR B C 1
ATOM 6054 O O . TYR B 1 282 ? 55.829 104.388 27.655 1.00 30.17 302 TYR B O 1
ATOM 6063 N N . TYR B 1 283 ? 55.786 104.647 25.409 1.00 28.91 303 TYR B N 1
ATOM 6064 C CA . TYR B 1 283 ? 57.166 105.087 25.342 1.00 27.89 303 TYR B CA 1
ATOM 6065 C C . TYR B 1 283 ? 57.419 106.044 24.194 1.00 32.62 303 TYR B C 1
ATOM 6066 O O . TYR B 1 283 ? 56.524 106.326 23.402 1.00 33.96 303 TYR B O 1
ATOM 6075 N N . ASP B 1 284 ? 58.665 106.526 24.096 1.00 28.92 304 ASP B N 1
ATOM 6076 C CA . ASP B 1 284 ? 59.088 107.468 23.074 1.00 29.69 304 ASP B CA 1
ATOM 6077 C C . ASP B 1 284 ? 59.981 106.823 22.040 1.00 34.56 304 ASP B C 1
ATOM 6078 O O . ASP B 1 284 ? 60.518 105.744 22.254 1.00 34.14 304 ASP B O 1
ATOM 6083 N N . LYS B 1 285 ? 60.173 107.503 20.929 1.00 34.70 305 LYS B N 1
ATOM 6084 C CA . LYS B 1 285 ? 61.107 107.073 19.895 1.00 35.75 305 LYS B CA 1
ATOM 6085 C C . LYS B 1 285 ? 62.528 107.240 20.445 1.00 38.74 305 LYS B C 1
ATOM 6086 O O . LYS B 1 285 ? 62.744 107.940 21.445 1.00 36.15 305 LYS B O 1
ATOM 6092 N N . SER B 1 286 ? 63.466 106.515 19.847 1.00 35.90 306 SER B N 1
ATOM 6093 C CA . SER B 1 286 ? 64.875 106.534 20.209 1.00 35.85 306 SER B CA 1
ATOM 6094 C C . SER B 1 286 ? 65.472 107.967 20.107 1.00 41.21 306 SER B C 1
ATOM 6095 O O . SER B 1 286 ? 64.933 108.825 19.393 1.00 40.67 306 SER B O 1
ATOM 6098 N N . THR B 1 287 ? 66.556 108.230 20.857 1.00 38.29 307 THR B N 1
ATOM 6099 C CA . THR B 1 287 ? 67.216 109.543 20.889 1.00 39.43 307 THR B CA 1
ATOM 6100 C C . THR B 1 287 ? 68.729 109.333 20.671 1.00 45.48 307 THR B C 1
ATOM 6101 O O . THR B 1 287 ? 69.554 109.903 21.395 1.00 46.60 307 THR B O 1
ATOM 6105 N N . PHE B 1 288 ? 69.086 108.461 19.701 1.00 42.33 308 PHE B N 1
ATOM 6106 C CA . PHE B 1 288 ? 70.479 108.134 19.375 1.00 41.27 308 PHE B CA 1
ATOM 6107 C C . PHE B 1 288 ? 71.265 109.366 18.916 1.00 49.64 308 PHE B C 1
ATOM 6108 O O . PHE B 1 288 ? 72.435 109.484 19.267 1.00 51.70 308 PHE B O 1
ATOM 6116 N N . GLY B 1 289 ? 70.618 110.273 18.183 1.00 46.47 309 GLY B N 1
ATOM 6117 C CA . GLY B 1 289 ? 71.232 111.507 17.711 1.00 47.68 309 GLY B CA 1
ATOM 6118 C C . GLY B 1 289 ? 71.684 112.400 18.854 1.00 51.91 309 GLY B C 1
ATOM 6119 O O . GLY B 1 289 ? 72.770 112.972 18.795 1.00 52.75 309 GLY B O 1
ATOM 6120 N N . THR B 1 290 ? 70.870 112.492 19.912 1.00 48.72 310 THR B N 1
ATOM 6121 C CA . THR B 1 290 ? 71.155 113.266 21.122 1.00 49.30 310 THR B CA 1
ATOM 6122 C C . THR B 1 290 ? 72.368 112.661 21.845 1.00 52.90 310 THR B C 1
ATOM 6123 O O . THR B 1 290 ? 73.383 113.334 21.998 1.00 55.07 310 THR B O 1
ATOM 6127 N N . VAL B 1 291 ? 72.253 111.376 22.249 1.00 47.37 311 VAL B N 1
ATOM 6128 C CA A VAL B 1 291 ? 73.275 110.610 22.972 0.50 46.26 311 VAL B CA 1
ATOM 6129 C CA B VAL B 1 291 ? 73.291 110.644 22.988 0.50 46.64 311 VAL B CA 1
ATOM 6130 C C . VAL B 1 291 ? 74.623 110.583 22.186 1.00 51.49 311 VAL B C 1
ATOM 6131 O O . VAL B 1 291 ? 75.689 110.667 22.794 1.00 51.67 311 VAL B O 1
ATOM 6138 N N . SER B 1 292 ? 74.568 110.473 20.842 1.00 47.90 312 SER B N 1
ATOM 6139 C CA . SER B 1 292 ? 75.742 110.371 19.985 1.00 50.13 312 SER B CA 1
ATOM 6140 C C . SER B 1 292 ? 76.392 111.709 19.651 1.00 59.09 312 SER B C 1
ATOM 6141 O O . SER B 1 292 ? 77.438 111.717 18.987 1.00 61.81 312 SER B O 1
ATOM 6144 N N . GLY B 1 293 ? 75.756 112.815 20.042 1.00 55.81 313 GLY B N 1
ATOM 6145 C CA . GLY B 1 293 ? 76.219 114.151 19.689 1.00 56.90 313 GLY B CA 1
ATOM 6146 C C . GLY B 1 293 ? 76.134 114.348 18.185 1.00 63.35 313 GLY B C 1
ATOM 6147 O O . GLY B 1 293 ? 77.002 114.986 17.579 1.00 65.74 313 GLY B O 1
ATOM 6148 N N . ASN B 1 294 ? 75.096 113.734 17.572 1.00 59.32 314 ASN B N 1
ATOM 6149 C CA . ASN B 1 294 ? 74.763 113.739 16.139 1.00 60.63 314 ASN B CA 1
ATOM 6150 C C . ASN B 1 294 ? 75.726 112.911 15.281 1.00 64.05 314 ASN B C 1
ATOM 6151 O O . ASN B 1 294 ? 75.654 113.005 14.057 1.00 65.57 314 ASN B O 1
ATOM 6156 N N . ALA B 1 295 ? 76.534 112.021 15.901 1.00 58.14 315 ALA B N 1
ATOM 6157 C CA . ALA B 1 295 ? 77.417 111.122 15.161 1.00 58.05 315 ALA B CA 1
ATOM 6158 C C . ALA B 1 295 ? 76.614 109.929 14.592 1.00 61.50 315 ALA B C 1
ATOM 6159 O O . ALA B 1 295 ? 77.065 109.297 13.640 1.00 63.49 315 ALA B O 1
ATOM 6161 N N . TYR B 1 296 ? 75.414 109.648 15.152 1.00 55.10 316 TYR B N 1
ATOM 6162 C CA . TYR B 1 296 ? 74.516 108.569 14.720 1.00 53.04 316 TYR B CA 1
ATOM 6163 C C . TYR B 1 296 ? 74.009 108.806 13.279 1.00 59.89 316 TYR B C 1
ATOM 6164 O O . TYR B 1 296 ? 73.462 109.873 12.987 1.00 60.49 316 TYR B O 1
ATOM 6173 N N . THR B 1 297 ? 74.195 107.808 12.389 1.00 57.40 317 THR B N 1
ATOM 6174 C CA . THR B 1 297 ? 73.849 107.905 10.964 1.00 58.52 317 THR B CA 1
ATOM 6175 C C . THR B 1 297 ? 72.507 107.255 10.609 1.00 62.60 317 THR B C 1
ATOM 6176 O O . THR B 1 297 ? 72.021 107.424 9.494 1.00 63.81 317 THR B O 1
ATOM 6180 N N . GLY B 1 298 ? 71.930 106.512 11.538 1.00 58.36 318 GLY B N 1
ATOM 6181 C CA . GLY B 1 298 ? 70.658 105.846 11.304 1.00 57.38 318 GLY B CA 1
ATOM 6182 C C . GLY B 1 298 ? 69.460 106.756 11.471 1.00 61.19 318 GLY B C 1
ATOM 6183 O O . GLY B 1 298 ? 69.589 107.977 11.481 1.00 60.67 318 GLY B O 1
ATOM 6184 N N . GLU B 1 299 ? 68.288 106.150 11.642 1.00 58.78 319 GLU B N 1
ATOM 6185 C CA . GLU B 1 299 ? 67.026 106.857 11.848 1.00 58.50 319 GLU B CA 1
ATOM 6186 C C . GLU B 1 299 ? 66.524 106.633 13.282 1.00 57.60 319 GLU B C 1
ATOM 6187 O O . GLU B 1 299 ? 66.942 105.676 13.933 1.00 56.58 319 GLU B O 1
ATOM 6193 N N . GLU B 1 300 ? 65.636 107.512 13.769 1.00 50.14 320 GLU B N 1
ATOM 6194 C CA . GLU B 1 300 ? 65.003 107.353 15.077 1.00 46.76 320 GLU B CA 1
ATOM 6195 C C . GLU B 1 300 ? 63.689 106.600 14.873 1.00 48.52 320 GLU B C 1
ATOM 6196 O O . GLU B 1 300 ? 63.002 106.807 13.870 1.00 49.30 320 GLU B O 1
ATOM 6202 N N . SER B 1 301 ? 63.368 105.686 15.785 1.00 41.89 321 SER B N 1
ATOM 6203 C CA . SER B 1 301 ? 62.148 104.876 15.704 1.00 39.86 321 SER B CA 1
ATOM 6204 C C . SER B 1 301 ? 61.800 104.345 17.056 1.00 40.75 321 SER B C 1
ATOM 6205 O O . SER B 1 301 ? 62.523 104.596 18.015 1.00 41.77 321 SER B O 1
ATOM 6208 N N . TYR B 1 302 ? 60.719 103.564 17.140 1.00 35.69 322 TYR B N 1
ATOM 6209 C CA . TYR B 1 302 ? 60.398 102.864 18.371 1.00 32.89 322 TYR B CA 1
ATOM 6210 C C . TYR B 1 302 ? 61.285 101.634 18.387 1.00 36.8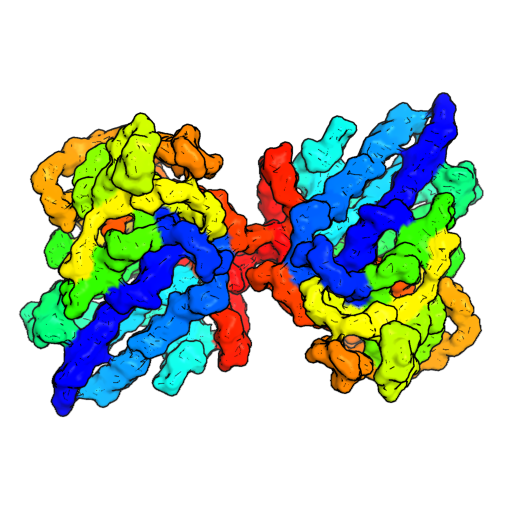0 322 TYR B C 1
ATOM 6211 O O . TYR B 1 302 ? 61.098 100.736 17.556 1.00 36.10 322 TYR B O 1
ATOM 6220 N N . VAL B 1 303 ? 62.338 101.650 19.235 1.00 33.29 323 VAL B N 1
ATOM 6221 C CA . VAL B 1 303 ? 63.293 100.543 19.264 1.00 32.70 323 VAL B CA 1
ATOM 6222 C C . VAL B 1 303 ? 63.882 100.414 20.675 1.00 35.73 323 VAL B C 1
ATOM 6223 O O . VAL B 1 303 ? 64.460 101.349 21.220 1.00 34.99 323 VAL B O 1
ATOM 6227 N N . GLY B 1 304 ? 63.687 99.240 21.251 1.00 31.78 324 GLY B N 1
ATOM 6228 C CA . GLY B 1 304 ? 64.149 98.936 22.593 1.00 29.55 324 GLY B CA 1
ATOM 6229 C C . GLY B 1 304 ? 65.573 98.433 22.619 1.00 31.96 324 GLY B C 1
ATOM 6230 O O . GLY B 1 304 ? 66.217 98.269 21.585 1.00 30.25 324 GLY B O 1
ATOM 6231 N N . LEU B 1 305 ? 66.067 98.190 23.818 1.00 29.90 325 LEU B N 1
ATOM 6232 C CA . LEU B 1 305 ? 67.397 97.660 24.021 1.00 30.43 325 LEU B CA 1
ATOM 6233 C C . LEU B 1 305 ? 67.302 96.149 24.328 1.00 34.63 325 LEU B C 1
ATOM 6234 O O . LEU B 1 305 ? 66.314 95.693 24.913 1.00 33.21 325 LEU B O 1
ATOM 6239 N N . ARG B 1 306 ? 68.308 95.373 23.912 1.00 33.22 326 ARG B N 1
ATOM 6240 C CA . ARG B 1 306 ? 68.356 93.940 24.179 1.00 32.95 326 ARG B CA 1
ATOM 6241 C C . ARG B 1 306 ? 68.443 93.686 25.692 1.00 36.77 326 ARG B C 1
ATOM 6242 O O . ARG B 1 306 ? 69.200 94.360 26.382 1.00 36.78 326 ARG B O 1
ATOM 6250 N N . ARG B 1 307 ? 67.620 92.768 26.209 1.00 33.72 327 ARG B N 1
ATOM 6251 C CA . ARG B 1 307 ? 67.675 92.400 27.628 1.00 33.14 327 ARG B CA 1
ATOM 6252 C C . ARG B 1 307 ? 68.820 91.412 27.824 1.00 38.21 327 ARG B C 1
ATOM 6253 O O . ARG B 1 307 ? 69.106 90.625 26.918 1.00 38.53 327 ARG B O 1
ATOM 6261 N N . GLY B 1 308 ? 69.427 91.429 29.008 1.00 35.13 328 GLY B N 1
ATOM 6262 C CA . GLY B 1 308 ? 70.502 90.517 29.357 1.00 35.46 328 GLY B CA 1
ATOM 6263 C C . GLY B 1 308 ? 71.871 90.856 28.802 1.00 40.56 328 GLY B C 1
ATOM 6264 O O . GLY B 1 308 ? 72.713 89.961 28.668 1.00 41.92 328 GLY B O 1
ATOM 6265 N N . ILE B 1 309 ? 72.126 92.148 28.487 1.00 36.04 329 ILE B N 1
ATOM 6266 C CA . ILE B 1 309 ? 73.463 92.573 28.073 1.00 35.78 329 ILE B CA 1
ATOM 6267 C C . ILE B 1 309 ? 74.332 92.543 29.345 1.00 39.92 329 ILE B C 1
ATOM 6268 O O . ILE B 1 309 ? 73.898 93.047 30.386 1.00 37.94 329 ILE B O 1
ATOM 6273 N N . LEU B 1 310 ? 75.511 91.893 29.286 1.00 38.59 330 LEU B N 1
ATOM 6274 C CA . LEU B 1 310 ? 76.377 91.792 30.460 1.00 38.57 330 LEU B CA 1
ATOM 6275 C C . LEU B 1 310 ? 76.867 93.170 30.862 1.00 43.93 330 LEU B C 1
ATOM 6276 O O . LEU B 1 310 ? 77.199 93.988 29.999 1.00 43.48 330 LEU B O 1
ATOM 6281 N N . GLN B 1 311 ? 76.898 93.422 32.182 1.00 42.20 331 GLN B N 1
ATOM 6282 C CA . GLN B 1 311 ? 77.426 94.655 32.751 1.00 42.62 331 GLN B CA 1
ATOM 6283 C C . GLN B 1 311 ? 78.858 94.815 32.246 1.00 49.09 331 GLN B C 1
ATOM 6284 O O . GLN B 1 311 ? 79.638 93.855 32.299 1.00 50.90 331 GLN B O 1
ATOM 6290 N N . GLY B 1 312 ? 79.139 95.984 31.672 1.00 45.33 332 GLY B N 1
ATOM 6291 C CA . GLY B 1 312 ? 80.422 96.352 31.087 1.00 45.89 332 GLY B CA 1
ATOM 6292 C C . GLY B 1 312 ? 80.546 96.053 29.605 1.00 48.59 332 GLY B C 1
ATOM 6293 O O . GLY B 1 312 ? 81.594 96.304 29.022 1.00 50.75 332 GLY B O 1
ATOM 6294 N N . GLN B 1 313 ? 79.477 95.530 28.974 1.00 43.00 333 GLN B N 1
ATOM 6295 C CA . GLN B 1 313 ? 79.493 95.147 27.554 1.00 41.85 333 GLN B CA 1
ATOM 6296 C C . GLN B 1 313 ? 78.403 95.837 26.750 1.00 45.08 333 GLN B C 1
ATOM 6297 O O . GLN B 1 313 ? 77.873 95.267 25.798 1.00 45.38 333 GLN B O 1
ATOM 6303 N N . TYR B 1 314 ? 78.096 97.073 27.112 1.00 42.10 334 TYR B N 1
ATOM 6304 C CA . TYR B 1 314 ? 77.097 97.897 26.436 1.00 41.20 334 TYR B CA 1
ATOM 6305 C C . TYR B 1 314 ? 77.736 98.784 25.406 1.00 46.50 334 TYR B C 1
ATOM 6306 O O . TYR B 1 314 ? 78.819 99.322 25.645 1.00 48.73 334 TYR B O 1
ATOM 6315 N N . ASN B 1 315 ? 77.035 99.026 24.302 1.00 41.99 335 ASN B N 1
ATOM 6316 C CA . ASN B 1 315 ? 77.460 100.042 23.341 1.00 42.36 335 ASN B CA 1
ATOM 6317 C C . ASN B 1 315 ? 77.238 101.390 24.054 1.00 47.17 335 ASN B C 1
ATOM 6318 O O . ASN B 1 315 ? 76.251 101.520 24.783 1.00 46.41 335 ASN B O 1
ATOM 6323 N N . SER B 1 316 ? 78.161 102.354 23.927 1.00 45.58 336 SER B N 1
ATOM 6324 C CA . SER B 1 316 ? 78.076 103.626 24.653 1.00 44.69 336 SER B CA 1
ATOM 6325 C C . SER B 1 316 ? 76.815 104.474 24.338 1.00 47.04 336 SER B C 1
ATOM 6326 O O . SER B 1 316 ? 76.514 105.389 25.110 1.00 45.67 336 SER B O 1
ATOM 6329 N N . TRP B 1 317 ? 76.095 104.181 23.229 1.00 42.84 337 TRP B N 1
ATOM 6330 C CA . TRP B 1 317 ? 74.903 104.950 22.866 1.00 41.36 337 TRP B CA 1
ATOM 6331 C C . TRP B 1 317 ? 73.602 104.241 23.254 1.00 44.33 337 TRP B C 1
ATOM 6332 O O . TRP B 1 317 ? 72.529 104.712 22.869 1.00 43.83 337 TRP B O 1
ATOM 6343 N N . SER B 1 318 ? 73.691 103.147 24.052 1.00 40.34 338 SER B N 1
ATOM 6344 C CA . SER B 1 318 ? 72.554 102.313 24.512 1.00 38.71 338 SER B CA 1
ATOM 6345 C C . SER B 1 318 ? 71.393 103.082 25.172 1.00 42.45 338 SER B C 1
ATOM 6346 O O . SER B 1 318 ? 70.253 102.642 25.031 1.00 41.74 338 SER B O 1
ATOM 6349 N N . GLN B 1 319 ? 71.655 104.222 25.847 1.00 38.94 339 GLN B N 1
ATOM 6350 C CA . GLN B 1 319 ? 70.578 104.974 26.505 1.00 37.26 339 GLN B CA 1
ATOM 6351 C C . GLN B 1 319 ? 69.766 105.798 25.483 1.00 41.03 339 GLN B C 1
ATOM 6352 O O . GLN B 1 319 ? 68.717 106.330 25.833 1.00 41.34 339 GLN B O 1
ATOM 6358 N N . GLY B 1 320 ? 70.179 105.772 24.217 1.00 36.76 340 GLY B N 1
ATOM 6359 C CA . GLY B 1 320 ? 69.439 106.358 23.108 1.00 36.46 340 GLY B CA 1
ATOM 6360 C C . GLY B 1 320 ? 68.236 105.510 22.726 1.00 38.97 340 GLY B C 1
ATOM 6361 O O . GLY B 1 320 ? 67.387 105.965 21.969 1.00 37.68 340 GLY B O 1
ATOM 6362 N N . SER B 1 321 ? 68.148 104.260 23.250 1.00 34.88 341 SER B N 1
ATOM 6363 C CA . SER B 1 321 ? 67.029 103.334 23.046 1.00 33.64 341 SER B CA 1
ATOM 6364 C C . SER B 1 321 ? 65.736 103.940 23.583 1.00 38.04 341 SER B C 1
ATOM 6365 O O . SER B 1 321 ? 65.800 104.808 24.458 1.00 36.96 341 SER B O 1
ATOM 6368 N N . SER B 1 322 ? 64.570 103.492 23.057 1.00 33.63 342 SER B N 1
ATOM 6369 C CA . SER B 1 322 ? 63.248 103.962 23.479 1.00 32.84 342 SER B CA 1
ATOM 6370 C C . SER B 1 322 ? 63.109 103.907 25.001 1.00 36.30 342 SER B C 1
ATOM 6371 O O . SER B 1 322 ? 63.517 102.938 25.633 1.00 35.22 342 SER B O 1
ATOM 6374 N N . CYS B 1 323 ? 62.588 104.996 25.562 1.00 33.15 343 CYS B N 1
ATOM 6375 C CA . CYS B 1 323 ? 62.409 105.243 26.982 1.00 32.33 343 CYS B CA 1
ATOM 6376 C C . CYS B 1 323 ? 60.903 105.368 27.292 1.00 32.51 343 CYS B C 1
ATOM 6377 O O . CYS B 1 323 ? 60.147 105.978 26.526 1.00 29.03 343 CYS B O 1
ATOM 6388 N N . LYS B 1 325 ? 57.457 106.631 28.631 1.00 31.29 345 LYS B N 1
ATOM 6389 C CA . LYS B 1 325 ? 56.803 107.941 28.765 1.00 31.19 345 LYS B CA 1
ATOM 6390 C C . LYS B 1 325 ? 56.170 107.900 30.149 1.00 33.61 345 LYS B C 1
ATOM 6391 O O . LYS B 1 325 ? 55.272 107.080 30.396 1.00 32.65 345 LYS B O 1
ATOM 6397 N N . VAL B 1 326 ? 56.748 108.647 31.095 1.00 30.45 346 VAL B N 1
ATOM 6398 C CA . VAL B 1 326 ? 56.330 108.631 32.493 1.00 29.67 346 VAL B CA 1
ATOM 6399 C C . VAL B 1 326 ? 56.717 109.944 33.199 1.00 35.30 346 VAL B C 1
ATOM 6400 O O . VAL B 1 326 ? 57.788 110.502 32.949 1.00 36.52 346 VAL B O 1
ATOM 6404 N N . THR B 1 327 ? 55.842 110.416 34.096 1.00 31.97 347 THR B N 1
ATOM 6405 C CA . THR B 1 327 ? 56.093 111.574 34.961 1.00 31.40 347 THR B CA 1
ATOM 6406 C C . THR B 1 327 ? 56.010 111.112 36.427 1.00 33.88 347 THR B C 1
ATOM 6407 O O . THR B 1 327 ? 55.490 110.016 36.720 1.00 31.41 347 THR B O 1
ATOM 6411 N N . THR B 1 328 ? 56.499 111.952 37.340 1.00 30.57 348 THR B N 1
ATOM 6412 C CA . THR B 1 328 ? 56.511 111.642 38.771 1.00 30.97 348 THR B CA 1
ATOM 6413 C C . THR B 1 328 ? 55.094 111.479 39.331 1.00 34.35 348 THR B C 1
ATOM 6414 O O . THR B 1 328 ? 54.901 110.747 40.288 1.00 31.52 348 THR B O 1
ATOM 6418 N N . SER B 1 329 ? 54.110 112.134 38.729 1.00 34.37 349 SER B N 1
ATOM 6419 C CA . SER B 1 329 ? 52.751 112.093 39.273 1.00 34.81 349 SER B CA 1
ATOM 6420 C C . SER B 1 329 ? 51.884 110.964 38.678 1.00 36.71 349 SER B C 1
ATOM 6421 O O . SER B 1 329 ? 50.763 110.765 39.149 1.00 35.98 349 SER B O 1
ATOM 6424 N N . ASP B 1 330 ? 52.403 110.209 37.692 1.00 32.83 350 ASP B N 1
ATOM 6425 C CA . ASP B 1 330 ? 51.661 109.101 37.079 1.00 32.17 350 ASP B CA 1
ATOM 6426 C C . ASP B 1 330 ? 51.306 108.035 38.099 1.00 34.36 350 ASP B C 1
ATOM 6427 O O . ASP B 1 330 ? 52.104 107.734 38.995 1.00 33.13 350 ASP B O 1
ATOM 6432 N N . ASN B 1 331 ? 50.096 107.476 37.962 1.00 31.19 351 ASN B N 1
ATOM 6433 C CA . ASN B 1 331 ? 49.601 106.436 38.865 1.00 31.25 351 ASN B CA 1
ATOM 6434 C C . ASN B 1 331 ? 50.375 105.151 38.713 1.00 33.30 351 ASN B C 1
ATOM 6435 O O . ASN B 1 331 ? 50.870 104.818 37.633 1.00 32.08 351 ASN B O 1
ATOM 6440 N N . ILE B 1 332 ? 50.456 104.425 39.795 1.00 29.05 352 ILE B N 1
ATOM 6441 C CA . ILE B 1 332 ? 51.062 103.099 39.789 1.00 27.47 352 ILE B CA 1
ATOM 6442 C C . ILE B 1 332 ? 49.964 102.103 39.322 1.00 30.31 352 ILE B C 1
ATOM 6443 O O . ILE B 1 332 ? 48.806 102.204 39.729 1.00 28.67 352 ILE B O 1
ATOM 6448 N N . VAL B 1 333 ? 50.325 101.206 38.394 1.00 28.46 353 VAL B N 1
ATOM 6449 C CA . VAL B 1 333 ? 49.378 100.257 37.801 1.00 26.48 353 VAL B CA 1
ATOM 6450 C C . VAL B 1 333 ? 49.357 99.008 38.700 1.00 28.89 353 VAL B C 1
ATOM 6451 O O . VAL B 1 333 ? 50.358 98.328 38.819 1.00 29.23 353 VAL B O 1
ATOM 6455 N N . VAL B 1 334 ? 48.216 98.725 39.328 1.00 27.11 354 VAL B N 1
ATOM 6456 C CA . VAL B 1 334 ? 48.116 97.582 40.257 1.00 26.79 354 VAL B CA 1
ATOM 6457 C C . VAL B 1 334 ? 47.429 96.378 39.600 1.00 31.27 354 VAL B C 1
ATOM 6458 O O . VAL B 1 334 ? 47.965 95.279 39.660 1.00 30.70 354 VAL B O 1
ATOM 6462 N N . PHE B 1 335 ? 46.265 96.586 38.976 1.00 29.75 355 PHE B N 1
ATOM 6463 C CA . PHE B 1 335 ? 45.469 95.509 38.385 1.00 29.16 355 PHE B CA 1
ATOM 6464 C C . PHE B 1 335 ? 44.517 96.093 37.327 1.00 31.75 355 PHE B C 1
ATOM 6465 O O . PHE B 1 335 ? 43.476 96.668 37.643 1.00 31.56 355 PHE B O 1
ATOM 6473 N N . ARG B 1 336 ? 44.865 95.890 36.071 1.00 29.07 356 ARG B N 1
ATOM 6474 C CA . ARG B 1 336 ? 44.105 96.410 34.936 1.00 27.95 356 ARG B CA 1
ATOM 6475 C C . ARG B 1 336 ? 42.870 95.592 34.659 1.00 30.61 356 ARG B C 1
ATOM 6476 O O . ARG B 1 336 ? 42.914 94.360 34.749 1.00 31.19 356 ARG B O 1
ATOM 6484 N N . ALA B 1 337 ? 41.779 96.263 34.254 1.00 27.28 357 ALA B N 1
ATOM 6485 C CA . ALA B 1 337 ? 40.526 95.596 33.839 1.00 27.26 357 ALA B CA 1
ATOM 6486 C C . ALA B 1 337 ? 40.762 94.807 32.555 1.00 29.74 357 ALA B C 1
ATOM 6487 O O . ALA B 1 337 ? 40.152 93.775 32.395 1.00 31.00 357 ALA B O 1
ATOM 6489 N N . SER B 1 338 ? 41.655 95.273 31.646 1.00 25.02 358 SER B N 1
ATOM 6490 C CA . SER B 1 338 ? 41.946 94.532 30.401 1.00 25.01 358 SER B CA 1
ATOM 6491 C C . SER B 1 338 ? 42.508 93.107 30.708 1.00 29.96 358 SER B C 1
ATOM 6492 O O . SER B 1 338 ? 42.192 92.173 29.976 1.00 30.99 358 SER B O 1
ATOM 6495 N N . GLU B 1 339 ? 43.277 92.941 31.818 1.00 25.75 359 GLU B N 1
ATOM 6496 C CA . GLU B 1 339 ? 43.801 91.657 32.276 1.00 25.90 359 GLU B CA 1
ATOM 6497 C C . GLU B 1 339 ? 42.608 90.680 32.572 1.00 28.98 359 GLU B C 1
ATOM 6498 O O . GLU B 1 339 ? 42.645 89.504 32.184 1.00 27.31 359 GLU B O 1
ATOM 6504 N N . VAL B 1 340 ? 41.558 91.189 33.243 1.00 25.95 360 VAL B N 1
ATOM 6505 C CA . VAL B 1 340 ? 40.359 90.409 33.582 1.00 26.06 360 VAL B CA 1
ATOM 6506 C C . VAL B 1 340 ? 39.641 89.888 32.281 1.00 30.15 360 VAL B C 1
ATOM 6507 O O . VAL B 1 340 ? 39.287 88.699 32.206 1.00 28.86 360 VAL B O 1
ATOM 6511 N N . ALA B 1 341 ? 39.530 90.741 31.245 1.00 25.62 361 ALA B N 1
ATOM 6512 C CA . ALA B 1 341 ? 38.949 90.332 29.974 1.00 25.53 361 ALA B CA 1
ATOM 6513 C C . ALA B 1 341 ? 39.792 89.200 29.297 1.00 29.85 361 ALA B C 1
ATOM 6514 O O . ALA B 1 341 ? 39.222 88.216 28.803 1.00 30.99 361 ALA B O 1
ATOM 6516 N N . PHE B 1 342 ? 41.134 89.297 29.368 1.00 25.85 362 PHE B N 1
ATOM 6517 C CA . PHE B 1 342 ? 42.031 88.285 28.800 1.00 24.42 362 PHE B CA 1
ATOM 6518 C C . PHE B 1 342 ? 41.984 86.974 29.619 1.00 28.02 362 PHE B C 1
ATOM 6519 O O . PHE B 1 342 ? 42.079 85.899 29.036 1.00 29.01 362 PHE B O 1
ATOM 6527 N N . LEU B 1 343 ? 41.754 87.051 30.926 1.00 21.42 363 LEU B N 1
ATOM 6528 C CA . LEU B 1 343 ? 41.539 85.870 31.770 1.00 20.76 363 LEU B CA 1
ATOM 6529 C C . LEU B 1 343 ? 40.249 85.177 31.389 1.00 26.08 363 LEU B C 1
ATOM 6530 O O . LEU B 1 343 ? 40.206 83.950 31.324 1.00 24.02 363 LEU B O 1
ATOM 6535 N N . ARG B 1 344 ? 39.194 85.975 31.122 1.00 25.32 364 ARG B N 1
ATOM 6536 C CA . ARG B 1 344 ? 37.899 85.447 30.730 1.00 26.88 364 ARG B CA 1
ATOM 6537 C C . ARG B 1 344 ? 38.008 84.834 29.358 1.00 30.93 364 ARG B C 1
ATOM 6538 O O . ARG B 1 344 ? 37.363 83.817 29.127 1.00 32.65 364 ARG B O 1
ATOM 6546 N N . ALA B 1 345 ? 38.840 85.421 28.454 1.00 26.13 365 ALA B N 1
ATOM 6547 C CA . ALA B 1 345 ? 39.075 84.856 27.103 1.00 25.01 365 ALA B CA 1
ATOM 6548 C C . ALA B 1 345 ? 39.721 83.478 27.222 1.00 26.90 365 ALA B C 1
ATOM 6549 O O . ALA B 1 345 ? 39.303 82.543 26.535 1.00 26.70 365 ALA B O 1
ATOM 6551 N N . GLU B 1 346 ? 40.701 83.344 28.143 1.00 23.04 366 GLU B N 1
ATOM 6552 C CA . GLU B 1 346 ? 41.408 82.090 28.361 1.00 24.42 366 GLU B CA 1
ATOM 6553 C C . GLU B 1 346 ? 40.473 81.041 28.959 1.00 28.70 366 GLU B C 1
ATOM 6554 O O . GLU B 1 346 ? 40.450 79.910 28.483 1.00 28.33 366 GLU B O 1
ATOM 6560 N N . GLY B 1 347 ? 39.669 81.432 29.957 1.00 27.28 367 GLY B N 1
ATOM 6561 C CA . GLY B 1 347 ? 38.701 80.528 30.574 1.00 26.45 367 GLY B CA 1
ATOM 6562 C C . GLY B 1 347 ? 37.677 80.040 29.550 1.00 28.80 367 GLY B C 1
ATOM 6563 O O . GLY B 1 347 ? 37.262 78.876 29.587 1.00 28.05 367 GLY B O 1
ATOM 6564 N N . ALA B 1 348 ? 37.233 80.939 28.636 1.00 23.34 368 ALA B N 1
ATOM 6565 C CA . ALA B 1 348 ? 36.275 80.574 27.586 1.00 22.73 368 ALA B CA 1
ATOM 6566 C C . ALA B 1 348 ? 36.933 79.569 26.615 1.00 29.60 368 ALA B C 1
ATOM 6567 O O . ALA B 1 348 ? 36.289 78.595 26.206 1.00 30.66 368 ALA B O 1
ATOM 6569 N N . LEU B 1 349 ? 38.237 79.769 26.315 1.00 25.87 369 LEU B N 1
ATOM 6570 C CA . LEU B 1 349 ? 39.045 78.867 25.487 1.00 26.04 369 LEU B CA 1
ATOM 6571 C C . LEU B 1 349 ? 39.176 77.467 26.140 1.00 28.97 369 LEU B C 1
ATOM 6572 O O . LEU B 1 349 ? 39.164 76.451 25.439 1.00 26.20 369 LEU B O 1
ATOM 6577 N N . ARG B 1 350 ? 39.245 77.426 27.490 1.00 27.18 370 ARG B N 1
ATOM 6578 C CA . ARG B 1 350 ? 39.320 76.205 28.302 1.00 26.74 370 ARG B CA 1
ATOM 6579 C C . ARG B 1 350 ? 37.934 75.599 28.501 1.00 30.71 370 ARG B C 1
ATOM 6580 O O . ARG B 1 350 ? 37.785 74.589 29.203 1.00 30.09 370 ARG B O 1
ATOM 6588 N N . ASN B 1 351 ? 36.916 76.189 27.844 1.00 27.57 371 ASN B N 1
ATOM 6589 C CA . ASN B 1 351 ? 35.538 75.710 27.872 1.00 27.56 371 ASN B CA 1
ATOM 6590 C C . ASN B 1 351 ? 34.906 75.880 29.292 1.00 31.15 371 ASN B C 1
ATOM 6591 O O . ASN B 1 351 ? 34.098 75.066 29.746 1.00 31.85 371 ASN B O 1
ATOM 6596 N N . TRP B 1 352 ? 35.254 76.969 29.957 1.00 27.70 372 TRP B N 1
ATOM 6597 C CA . TRP B 1 352 ? 34.667 77.321 31.255 1.00 28.59 372 TRP B CA 1
ATOM 6598 C C . TRP B 1 352 ? 33.587 78.339 31.002 1.00 32.33 372 TRP B C 1
ATOM 6599 O O . TRP B 1 352 ? 33.633 79.033 29.982 1.00 29.57 372 TRP B O 1
ATOM 6610 N N . ASN B 1 353 ? 32.620 78.440 31.913 1.00 30.12 373 ASN B N 1
ATOM 6611 C CA . ASN B 1 353 ? 31.521 79.383 31.733 1.00 30.50 373 ASN B CA 1
ATOM 6612 C C . ASN B 1 353 ? 31.953 80.812 32.189 1.00 32.19 373 ASN B C 1
ATOM 6613 O O . ASN B 1 353 ? 31.787 81.190 33.351 1.00 31.16 373 ASN B O 1
ATOM 6626 N N . GLY B 1 355 ? 30.840 83.699 30.557 1.00 28.58 375 GLY B N 1
ATOM 6627 C CA . GLY B 1 355 ? 29.794 84.618 30.132 1.00 29.06 375 GLY B CA 1
ATOM 6628 C C . GLY B 1 355 ? 29.943 85.132 28.707 1.00 33.38 375 GLY B C 1
ATOM 6629 O O . GLY B 1 355 ? 29.468 86.229 28.409 1.00 36.24 375 GLY B O 1
ATOM 6630 N N . GLY B 1 356 ? 30.591 84.367 27.829 1.00 26.61 376 GLY B N 1
ATOM 6631 C CA . GLY B 1 356 ? 30.808 84.754 26.435 1.00 25.78 376 GLY B CA 1
ATOM 6632 C C . GLY B 1 356 ? 31.880 83.936 25.753 1.00 31.83 376 GLY B C 1
ATOM 6633 O O . GLY B 1 356 ? 32.513 83.097 26.392 1.00 32.24 376 GLY B O 1
ATOM 6634 N N . THR B 1 357 ? 32.115 84.178 24.457 1.00 28.75 377 THR B N 1
ATOM 6635 C CA . THR B 1 357 ? 33.138 83.440 23.684 1.00 28.16 377 THR B CA 1
ATOM 6636 C C . THR B 1 357 ? 34.554 83.971 23.931 1.00 29.81 377 THR B C 1
ATOM 6637 O O . THR B 1 357 ? 34.721 85.093 24.416 1.00 28.90 377 THR B O 1
ATOM 6641 N N . ALA B 1 358 ? 35.572 83.132 23.625 1.00 25.84 378 ALA B N 1
ATOM 6642 C CA . ALA B 1 358 ? 37.005 83.495 23.735 1.00 24.20 378 ALA B CA 1
ATOM 6643 C C . ALA B 1 358 ? 37.290 84.722 22.842 1.00 28.80 378 ALA B C 1
ATOM 6644 O O . ALA B 1 358 ? 37.953 85.657 23.277 1.00 28.87 378 ALA B O 1
ATOM 6646 N N . LYS B 1 359 ? 36.764 84.706 21.605 1.00 25.89 379 LYS B N 1
ATOM 6647 C CA . LYS B 1 359 ? 36.930 85.781 20.648 1.00 27.48 379 LYS B CA 1
ATOM 6648 C C . LYS B 1 359 ? 36.360 87.119 21.194 1.00 33.31 379 LYS B C 1
ATOM 6649 O O . LYS B 1 359 ? 36.976 88.156 20.984 1.00 32.71 379 LYS B O 1
ATOM 6655 N N . ASP B 1 360 ? 35.183 87.093 21.848 1.00 31.30 380 ASP B N 1
ATOM 6656 C CA . ASP B 1 360 ? 34.573 88.326 22.347 1.00 31.68 380 ASP B CA 1
ATOM 6657 C C . ASP B 1 360 ? 35.368 88.921 23.482 1.00 35.45 380 ASP B C 1
ATOM 6658 O O . ASP B 1 360 ? 35.548 90.134 23.481 1.00 36.87 380 ASP B O 1
ATOM 6663 N N . PHE B 1 361 ? 35.915 88.090 24.396 1.00 28.45 381 PHE B N 1
ATOM 6664 C CA . PHE B 1 361 ? 36.717 88.594 25.506 1.00 26.10 381 PHE B CA 1
ATOM 6665 C C . PHE B 1 361 ? 38.110 89.033 25.059 1.00 30.28 381 PHE B C 1
ATOM 6666 O O . PHE B 1 361 ? 38.641 89.987 25.612 1.00 30.35 381 PHE B O 1
ATOM 6674 N N . TYR B 1 362 ? 38.687 88.357 24.057 1.00 25.72 382 TYR B N 1
ATOM 6675 C CA . TYR B 1 362 ? 39.961 88.741 23.457 1.00 24.71 382 TYR B CA 1
ATOM 6676 C C . TYR B 1 362 ? 39.866 90.168 22.886 1.00 29.24 382 TYR B C 1
ATOM 6677 O O . TYR B 1 362 ? 40.684 91.025 23.216 1.00 28.99 382 TYR B O 1
ATOM 6686 N N . GLU B 1 363 ? 38.829 90.414 22.067 1.00 27.23 383 GLU B N 1
ATOM 6687 C CA . GLU B 1 363 ? 38.588 91.715 21.441 1.00 28.94 383 GLU B CA 1
ATOM 6688 C C . GLU B 1 363 ? 38.207 92.773 22.487 1.00 32.46 383 GLU B C 1
ATOM 6689 O O . GLU B 1 363 ? 38.668 93.901 22.379 1.00 32.66 383 GLU B O 1
ATOM 6695 N N . GLU B 1 364 ? 37.483 92.372 23.546 1.00 28.71 384 GLU B N 1
ATOM 6696 C CA . GLU B 1 364 ? 37.123 93.252 24.649 1.00 29.06 384 GLU B CA 1
ATOM 6697 C C . GLU B 1 364 ? 38.379 93.655 25.431 1.00 32.15 384 GLU B C 1
ATOM 6698 O O . GLU B 1 364 ? 38.479 94.812 25.798 1.00 34.30 384 GLU B O 1
ATOM 6704 N N . GLY B 1 365 ? 39.324 92.728 25.639 1.00 28.30 385 GLY B N 1
ATOM 6705 C CA . GLY B 1 365 ? 40.584 93.004 26.342 1.00 26.48 385 GLY B CA 1
ATOM 6706 C C . GLY B 1 365 ? 41.415 94.057 25.619 1.00 28.28 385 GLY B C 1
ATOM 6707 O O . GLY B 1 365 ? 41.909 94.989 26.241 1.00 27.01 385 GLY B O 1
ATOM 6708 N N . ILE B 1 366 ? 41.507 93.951 24.273 1.00 25.50 386 ILE B N 1
ATOM 6709 C CA . ILE B 1 366 ? 42.198 94.912 23.424 1.00 26.39 386 ILE B CA 1
ATOM 6710 C C . ILE B 1 366 ? 41.490 96.284 23.494 1.00 31.45 386 ILE B C 1
ATOM 6711 O O . ILE B 1 366 ? 42.174 97.285 23.710 1.00 32.45 386 ILE B O 1
ATOM 6716 N N . ARG B 1 367 ? 40.139 96.322 23.386 1.00 28.15 387 ARG B N 1
ATOM 6717 C CA . ARG B 1 367 ? 39.348 97.560 23.488 1.00 28.80 387 ARG B CA 1
ATOM 6718 C C . ARG B 1 367 ? 39.550 98.227 24.846 1.00 32.35 387 ARG B C 1
ATOM 6719 O O . ARG B 1 367 ? 39.748 99.441 24.902 1.00 32.98 387 ARG B O 1
ATOM 6727 N N . LEU B 1 368 ? 39.513 97.438 25.939 1.00 27.53 388 LEU B N 1
ATOM 6728 C CA . LEU B 1 368 ? 39.749 97.959 27.284 1.00 27.97 388 LEU B CA 1
ATOM 6729 C C . LEU B 1 368 ? 41.158 98.546 27.413 1.00 31.08 388 LEU B C 1
ATOM 6730 O O . LEU B 1 368 ? 41.302 99.600 28.018 1.00 31.22 388 LEU B O 1
ATOM 6735 N N . SER B 1 369 ? 42.177 97.894 26.802 1.00 25.76 389 SER B N 1
ATOM 6736 C CA . SER B 1 369 ? 43.556 98.372 26.874 1.00 24.75 389 SER B CA 1
ATOM 6737 C C . SER B 1 369 ? 43.711 99.694 26.107 1.00 29.96 389 SER B C 1
ATOM 6738 O O . SER B 1 369 ? 44.382 100.603 26.598 1.00 30.53 389 SER B O 1
ATOM 6741 N N . PHE B 1 370 ? 43.042 99.829 24.938 1.00 27.17 390 PHE B N 1
ATOM 6742 C CA . PHE B 1 370 ? 43.028 101.069 24.179 1.00 27.02 390 PHE B CA 1
ATOM 6743 C C . PHE B 1 370 ? 42.433 102.200 25.033 1.00 32.53 390 PHE B C 1
ATOM 6744 O O . PHE B 1 370 ? 43.054 103.250 25.183 1.00 32.70 390 PHE B O 1
ATOM 6752 N N . GLU B 1 371 ? 41.272 101.947 25.653 1.00 31.08 391 GLU B N 1
ATOM 6753 C CA . GLU B 1 371 ? 40.584 102.884 26.550 1.00 31.47 391 GLU B CA 1
ATOM 6754 C C . GLU B 1 371 ? 41.461 103.255 27.751 1.00 34.76 391 GLU B C 1
ATOM 6755 O O . GLU B 1 371 ? 41.548 104.428 28.086 1.00 37.31 391 GLU B O 1
ATOM 6761 N N . GLU B 1 372 ? 42.134 102.277 28.366 1.00 29.01 392 GLU B N 1
ATOM 6762 C CA . GLU B 1 372 ? 43.072 102.492 29.488 1.00 27.40 392 GLU B CA 1
ATOM 6763 C C . GLU B 1 372 ? 44.220 103.433 29.106 1.00 31.98 392 GLU B C 1
ATOM 6764 O O . GLU B 1 372 ? 44.753 104.112 29.967 1.00 32.05 392 GLU B O 1
ATOM 6770 N N . ASN B 1 373 ? 44.620 103.433 27.818 1.00 29.48 393 ASN B N 1
ATOM 6771 C CA . ASN B 1 373 ? 45.751 104.201 27.300 1.00 28.67 393 ASN B CA 1
ATOM 6772 C C . ASN B 1 373 ? 45.337 105.478 26.597 1.00 34.93 393 ASN B C 1
ATOM 6773 O O . ASN B 1 373 ? 46.191 106.154 26.015 1.00 34.96 393 ASN B O 1
ATOM 6778 N N . GLY B 1 374 ? 44.052 105.822 26.697 1.00 33.06 394 GLY B N 1
ATOM 6779 C CA . GLY B 1 374 ? 43.474 107.027 26.103 1.00 33.31 394 GLY B CA 1
ATOM 6780 C C . GLY B 1 374 ? 43.411 106.995 24.589 1.00 38.04 394 GLY B C 1
ATOM 6781 O O . GLY B 1 374 ? 43.341 108.052 23.972 1.00 38.03 394 GLY B O 1
ATOM 6782 N N . ILE B 1 375 ? 43.439 105.799 23.959 1.00 35.26 395 ILE B N 1
ATOM 6783 C CA . ILE B 1 375 ? 43.366 105.724 22.495 1.00 36.92 395 ILE B CA 1
ATOM 6784 C C . ILE B 1 375 ? 41.895 105.649 22.102 1.00 44.74 395 ILE B C 1
ATOM 6785 O O . ILE B 1 375 ? 41.190 104.715 22.484 1.00 44.18 395 ILE B O 1
ATOM 6790 N N . THR B 1 376 ? 41.435 106.695 21.384 1.00 44.96 396 THR B N 1
ATOM 6791 C CA . THR B 1 376 ? 40.035 106.915 21.021 1.00 46.55 396 THR B CA 1
ATOM 6792 C C . THR B 1 376 ? 39.687 106.445 19.607 1.00 50.88 396 THR B C 1
ATOM 6793 O O . THR B 1 376 ? 38.493 106.317 19.305 1.00 51.87 396 THR B O 1
ATOM 6797 N N . SER B 1 377 ? 40.693 106.160 18.761 1.00 46.27 397 SER B N 1
ATOM 6798 C CA . SER B 1 377 ? 40.421 105.655 17.409 1.00 46.40 397 SER B CA 1
ATOM 6799 C C . SER B 1 377 ? 41.420 104.546 16.986 1.00 48.03 397 SER B C 1
ATOM 6800 O O . SER B 1 377 ? 42.513 104.431 17.554 1.00 46.95 397 SER B O 1
ATOM 6803 N N . GLY B 1 378 ? 41.024 103.774 15.974 1.00 42.07 398 GLY B N 1
ATOM 6804 C CA . GLY B 1 378 ? 41.840 102.752 15.331 1.00 40.08 398 GLY B CA 1
ATOM 6805 C C . GLY B 1 378 ? 41.824 101.355 15.914 1.00 42.64 398 GLY B C 1
ATOM 6806 O O . GLY B 1 378 ? 42.678 100.553 15.540 1.00 43.15 398 GLY B O 1
ATOM 6807 N N . VAL B 1 379 ? 40.887 101.040 16.834 1.00 38.35 399 VAL B N 1
ATOM 6808 C CA . VAL B 1 379 ? 40.856 99.723 17.460 1.00 37.56 399 VAL B CA 1
ATOM 6809 C C . VAL B 1 379 ? 40.406 98.665 16.426 1.00 42.65 399 VAL B C 1
ATOM 6810 O O . VAL B 1 379 ? 40.992 97.590 16.383 1.00 42.68 399 VAL B O 1
ATOM 6814 N N . GLU B 1 380 ? 39.426 99.002 15.572 1.00 39.16 400 GLU B N 1
ATOM 6815 C CA . GLU B 1 380 ? 38.878 98.100 14.557 1.00 38.81 400 GLU B CA 1
ATOM 6816 C C . GLU B 1 380 ? 39.951 97.728 13.533 1.00 40.05 400 GLU B C 1
ATOM 6817 O O . GLU B 1 380 ? 40.002 96.568 13.127 1.00 37.84 400 GLU B O 1
ATOM 6823 N N . ASN B 1 381 ? 40.832 98.681 13.151 1.00 36.81 401 ASN B N 1
ATOM 6824 C CA . ASN B 1 381 ? 41.927 98.353 12.219 1.00 37.55 401 ASN B CA 1
ATOM 6825 C C . ASN B 1 381 ? 42.972 97.509 12.926 1.00 37.26 401 ASN B C 1
ATOM 6826 O O . ASN B 1 381 ? 43.527 96.608 12.319 1.00 37.30 401 ASN B O 1
ATOM 6831 N N . TYR B 1 382 ? 43.217 97.788 14.210 1.00 31.34 402 TYR B N 1
ATOM 6832 C CA . TYR B 1 382 ? 44.185 97.029 14.981 1.00 30.47 402 TYR B CA 1
ATOM 6833 C C . TYR B 1 382 ? 43.717 95.558 15.121 1.00 35.81 402 TYR B C 1
ATOM 6834 O O . TYR B 1 382 ? 44.505 94.651 14.873 1.00 35.98 402 TYR B O 1
ATOM 6843 N N . LEU B 1 383 ? 42.426 95.345 15.453 1.00 31.74 403 LEU B N 1
ATOM 6844 C CA . LEU B 1 383 ? 41.811 94.028 15.625 1.00 32.37 403 LEU B CA 1
ATOM 6845 C C . LEU B 1 383 ? 41.901 93.156 14.365 1.00 37.94 403 LEU B C 1
ATOM 6846 O O . LEU B 1 383 ? 41.927 91.943 14.488 1.00 37.95 403 LEU B O 1
ATOM 6851 N N . ALA B 1 384 ? 41.975 93.772 13.172 1.00 35.92 404 ALA B N 1
ATOM 6852 C CA . ALA B 1 384 ? 42.074 93.101 11.876 1.00 36.56 404 ALA B CA 1
ATOM 6853 C C . ALA B 1 384 ? 43.533 92.930 11.400 1.00 41.34 404 ALA B C 1
ATOM 6854 O O . ALA B 1 384 ? 43.771 92.326 10.354 1.00 42.86 404 ALA B O 1
ATOM 6856 N N . SER B 1 385 ? 44.491 93.452 12.153 1.00 38.57 405 SER B N 1
ATOM 6857 C CA . SER B 1 385 ? 45.926 93.435 11.834 1.00 39.04 405 SER B CA 1
ATOM 6858 C C . SER B 1 385 ? 46.467 92.004 11.726 1.00 40.79 405 SER B C 1
ATOM 6859 O O . SER B 1 385 ? 46.169 91.174 12.578 1.00 38.65 405 SER B O 1
ATOM 6862 N N . THR B 1 386 ? 47.266 91.732 10.670 1.00 38.84 406 THR B N 1
ATOM 6863 C CA . THR B 1 386 ? 47.922 90.430 10.428 1.00 37.50 406 THR B CA 1
ATOM 6864 C C . THR B 1 386 ? 49.471 90.590 10.294 1.00 39.25 406 THR B C 1
ATOM 6865 O O . THR B 1 386 ? 50.135 89.702 9.762 1.00 39.98 406 THR B O 1
ATOM 6869 N N . GLY B 1 387 ? 50.014 91.715 10.772 1.00 35.23 407 GLY B N 1
ATOM 6870 C CA . GLY B 1 387 ? 51.445 91.989 10.768 1.00 34.97 407 GLY B CA 1
ATOM 6871 C C . GLY B 1 387 ? 52.183 90.938 11.575 1.00 39.38 407 GLY B C 1
ATOM 6872 O O . GLY B 1 387 ? 51.705 90.513 12.630 1.00 35.08 407 GLY B O 1
ATOM 6873 N N . LYS B 1 388 ? 53.333 90.490 11.058 1.00 40.12 408 LYS B N 1
ATOM 6874 C CA . LYS B 1 388 ? 54.160 89.448 11.663 1.00 39.29 408 LYS B CA 1
ATOM 6875 C C . LYS B 1 388 ? 55.428 90.023 12.287 1.00 40.95 408 LYS B C 1
ATOM 6876 O O . LYS B 1 388 ? 56.018 90.955 11.743 1.00 40.90 408 LYS B O 1
ATOM 6882 N N . VAL B 1 389 ? 55.861 89.427 13.397 1.00 36.29 409 VAL B N 1
ATOM 6883 C CA . VAL B 1 389 ? 57.046 89.834 14.155 1.00 37.05 409 VAL B CA 1
ATOM 6884 C C . VAL B 1 389 ? 58.288 89.561 13.345 1.00 44.01 409 VAL B C 1
ATOM 6885 O O . VAL B 1 389 ? 58.515 88.435 12.917 1.00 46.98 409 VAL B O 1
ATOM 6889 N N . GLU B 1 390 ? 59.092 90.600 13.133 1.00 41.08 410 GLU B N 1
ATOM 6890 C CA . GLU B 1 390 ? 60.333 90.485 12.375 1.00 41.54 410 GLU B CA 1
ATOM 6891 C C . GLU B 1 390 ? 61.523 90.436 13.323 1.00 45.04 410 GLU B C 1
ATOM 6892 O O . GLU B 1 390 ? 61.357 90.651 14.525 1.00 43.69 410 GLU B O 1
ATOM 6898 N N . ALA B 1 391 ? 62.700 90.053 12.788 1.00 42.78 411 ALA B N 1
ATOM 6899 C CA . ALA B 1 391 ? 63.968 89.948 13.509 1.00 43.27 411 ALA B CA 1
ATOM 6900 C C . ALA B 1 391 ? 64.358 91.278 14.151 1.00 46.41 411 ALA B C 1
ATOM 6901 O O . ALA B 1 391 ? 64.091 92.328 13.569 1.00 48.61 411 ALA B O 1
ATOM 6903 N N . TYR B 1 392 ? 65.008 91.240 15.318 1.00 38.65 412 TYR B N 1
ATOM 6904 C CA . TYR B 1 392 ? 65.478 92.457 15.956 1.00 38.26 412 TYR B CA 1
ATOM 6905 C C . TYR B 1 392 ? 66.826 92.870 15.337 1.00 45.00 412 TYR B C 1
ATOM 6906 O O . TYR B 1 392 ? 67.792 92.111 15.401 1.00 47.16 412 TYR B O 1
ATOM 6915 N N . LYS B 1 393 ? 66.868 94.041 14.700 1.00 41.13 413 LYS B N 1
ATOM 6916 C CA . LYS B 1 393 ? 68.095 94.577 14.107 1.00 42.81 413 LYS B CA 1
ATOM 6917 C C . LYS B 1 393 ? 68.631 95.628 15.057 1.00 46.83 413 LYS B C 1
ATOM 6918 O O . LYS B 1 393 ? 67.979 96.662 15.198 1.00 47.98 413 LYS B O 1
ATOM 6924 N N . ASP B 1 394 ? 69.754 95.345 15.782 1.00 42.29 414 ASP B N 1
ATOM 6925 C CA . ASP B 1 394 ? 70.355 96.308 16.722 1.00 41.90 414 ASP B CA 1
ATOM 6926 C C . ASP B 1 394 ? 70.645 97.650 15.961 1.00 47.61 414 ASP B C 1
ATOM 6927 O O . ASP B 1 394 ? 71.452 97.659 15.033 1.00 49.47 414 ASP B O 1
ATOM 6932 N N . PRO B 1 395 ? 69.963 98.775 16.316 1.00 41.95 415 PRO B N 1
ATOM 6933 C CA . PRO B 1 395 ? 70.183 100.038 15.572 1.00 41.42 415 PRO B CA 1
ATOM 6934 C C . PRO B 1 395 ? 71.587 100.624 15.730 1.00 48.29 415 PRO B C 1
ATOM 6935 O O . PRO B 1 395 ? 71.981 101.525 14.956 1.00 49.66 415 PRO B O 1
ATOM 6939 N N . LEU B 1 396 ? 72.360 100.098 16.700 1.00 44.41 416 LEU B N 1
ATOM 6940 C CA . LEU B 1 396 ? 73.720 100.590 16.940 1.00 44.50 416 LEU B CA 1
ATOM 6941 C C . LEU B 1 396 ? 74.791 99.770 16.196 1.00 50.18 416 LEU B C 1
ATOM 6942 O O . LEU B 1 396 ? 75.959 100.170 16.186 1.00 51.27 416 LEU B O 1
ATOM 6947 N N . LYS B 1 397 ? 74.388 98.657 15.538 1.00 46.61 417 LYS B N 1
ATOM 6948 C CA . LYS B 1 397 ? 75.283 97.788 14.766 1.00 47.74 417 LYS B CA 1
ATOM 6949 C C . LYS B 1 397 ? 76.006 98.601 13.666 1.00 53.71 417 LYS B C 1
ATOM 6950 O O . LYS B 1 397 ? 75.364 99.307 12.882 1.00 52.71 417 LYS B O 1
ATOM 6956 N N . GLY B 1 398 ? 77.330 98.536 13.680 1.00 52.74 418 GLY B N 1
ATOM 6957 C CA . GLY B 1 398 ? 78.183 99.246 12.727 1.00 54.44 418 GLY B CA 1
ATOM 6958 C C . GLY B 1 398 ? 78.368 100.734 12.965 1.00 59.35 418 GLY B C 1
ATOM 6959 O O . GLY B 1 398 ? 79.092 101.380 12.207 1.00 61.36 418 GLY B O 1
ATOM 6960 N N . GLN B 1 399 ? 77.721 101.305 14.009 1.00 55.05 419 GLN B N 1
ATOM 6961 C CA . GLN B 1 399 ? 77.840 102.738 14.335 1.00 54.09 419 GLN B CA 1
ATOM 6962 C C . GLN B 1 399 ? 79.218 103.043 14.946 1.00 57.44 419 GLN B C 1
ATOM 6963 O O . GLN B 1 399 ? 79.925 102.138 15.398 1.00 55.70 419 GLN B O 1
ATOM 6969 N N . SER B 1 400 ? 79.595 104.320 14.927 1.00 55.95 420 SER B N 1
ATOM 6970 C CA . SER B 1 400 ? 80.887 104.816 15.398 1.00 57.63 420 SER B CA 1
ATOM 6971 C C . SER B 1 400 ? 81.145 104.483 16.876 1.00 62.12 420 SER B C 1
ATOM 6972 O O . SER B 1 400 ? 80.348 104.856 17.748 1.00 60.13 420 SER B O 1
ATOM 6975 N N . ALA B 1 401 ? 82.263 103.757 17.140 1.00 60.34 421 ALA B N 1
ATOM 6976 C CA . ALA B 1 401 ? 82.740 103.326 18.467 1.00 60.05 421 ALA B CA 1
ATOM 6977 C C . ALA B 1 401 ? 81.766 102.347 19.155 1.00 62.04 421 ALA B C 1
ATOM 6978 O O . ALA B 1 401 ? 81.989 102.001 20.316 1.00 61.41 421 ALA B O 1
ATOM 6980 N N . GLN B 1 402 ? 80.715 101.883 18.433 1.00 56.80 422 GLN B N 1
ATOM 6981 C CA . GLN B 1 402 ? 79.714 100.930 18.925 1.00 54.14 422 GLN B CA 1
ATOM 6982 C C . GLN B 1 402 ? 80.160 99.528 18.510 1.00 58.39 422 GLN B C 1
ATOM 6983 O O . GLN B 1 402 ? 79.866 99.095 17.404 1.00 60.29 422 GLN B O 1
ATOM 6989 N N . THR B 1 403 ? 80.899 98.842 19.401 1.00 54.19 423 THR B N 1
ATOM 6990 C CA . THR B 1 403 ? 81.579 97.545 19.226 1.00 53.80 423 THR B CA 1
ATOM 6991 C C . THR B 1 403 ? 80.651 96.293 19.204 1.00 55.54 423 THR B C 1
ATOM 6992 O O . THR B 1 403 ? 81.012 95.275 18.597 1.00 55.60 423 THR B O 1
ATOM 6996 N N . TYR B 1 404 ? 79.487 96.359 19.864 1.00 48.37 424 TYR B N 1
ATOM 6997 C CA . TYR B 1 404 ? 78.600 95.209 20.000 1.00 45.91 424 TYR B CA 1
ATOM 6998 C C . TYR B 1 404 ? 77.408 95.221 19.041 1.00 49.01 424 TYR B C 1
ATOM 6999 O O . TYR B 1 404 ? 76.975 96.269 18.576 1.00 49.03 424 TYR B O 1
ATOM 7008 N N . ASP B 1 405 ? 76.891 94.020 18.760 1.00 46.66 425 ASP B N 1
ATOM 7009 C CA . ASP B 1 405 ? 75.721 93.777 17.926 1.00 46.01 425 ASP B CA 1
ATOM 7010 C C . ASP B 1 405 ? 74.804 92.822 18.675 1.00 47.56 425 ASP B C 1
ATOM 7011 O O . ASP B 1 405 ? 75.066 91.614 18.708 1.00 47.51 425 ASP B O 1
ATOM 7016 N N . TYR B 1 406 ? 73.724 93.365 19.275 1.00 41.87 426 TYR B N 1
ATOM 7017 C CA . TYR B 1 406 ? 72.799 92.556 20.063 1.00 39.03 426 TYR B CA 1
ATOM 7018 C C . TYR B 1 406 ? 71.538 92.176 19.287 1.00 41.68 426 TYR B C 1
ATOM 7019 O O . TYR B 1 406 ? 70.527 91.827 19.893 1.00 42.04 426 TYR B O 1
ATOM 7028 N N . SER B 1 407 ? 71.641 92.119 17.950 1.00 38.17 427 SER B N 1
ATOM 7029 C CA . SER B 1 407 ? 70.569 91.661 17.062 1.00 37.08 427 SER B CA 1
ATOM 7030 C C . SER B 1 407 ? 70.167 90.217 17.416 1.00 42.59 427 SER B C 1
ATOM 7031 O O . SER B 1 407 ? 70.990 89.439 17.889 1.00 44.17 427 SER B O 1
ATOM 7034 N N . GLY B 1 408 ? 68.914 89.880 17.180 1.00 38.79 428 GLY B N 1
ATOM 7035 C CA . GLY B 1 408 ? 68.385 88.554 17.456 1.00 38.95 428 GLY B CA 1
ATOM 7036 C C . GLY B 1 408 ? 67.034 88.394 16.811 1.00 44.66 428 GLY B C 1
ATOM 7037 O O . GLY B 1 408 ? 66.636 89.246 16.010 1.00 45.80 428 GLY B O 1
ATOM 7038 N N . ALA B 1 409 ? 66.333 87.297 17.109 1.00 42.48 429 ALA B N 1
ATOM 7039 C CA . ALA B 1 409 ? 65.008 87.103 16.519 1.00 42.83 429 ALA B CA 1
ATOM 7040 C C . ALA B 1 409 ? 64.073 86.393 17.446 1.00 45.43 429 ALA B C 1
ATOM 7041 O O . ALA B 1 409 ? 64.485 85.460 18.119 1.00 45.19 429 ALA B O 1
ATOM 7043 N N . ILE B 1 410 ? 62.812 86.863 17.502 1.00 42.62 430 ILE B N 1
ATOM 7044 C CA . ILE B 1 410 ? 61.731 86.200 18.244 1.00 41.11 430 ILE B CA 1
ATOM 7045 C C . ILE B 1 410 ? 61.108 85.198 17.263 1.00 47.65 430 ILE B C 1
ATOM 7046 O O . ILE B 1 410 ? 60.695 85.578 16.167 1.00 48.72 430 ILE B O 1
ATOM 7051 N N . ASN B 1 411 ? 61.060 83.933 17.626 1.00 45.55 431 ASN B N 1
ATOM 7052 C CA . ASN B 1 411 ? 60.494 82.960 16.694 1.00 46.19 431 ASN B CA 1
ATOM 7053 C C . ASN B 1 411 ? 59.020 82.718 17.018 1.00 45.78 431 ASN B C 1
ATOM 7054 O O . ASN B 1 411 ? 58.682 81.920 17.896 1.00 46.08 431 ASN B O 1
ATOM 7059 N N . THR B 1 412 ? 58.145 83.469 16.343 1.00 39.75 432 THR B N 1
ATOM 7060 C CA . THR B 1 412 ? 56.696 83.367 16.528 1.00 38.02 432 THR B CA 1
ATOM 7061 C C . THR B 1 412 ? 55.967 83.836 15.290 1.00 39.29 432 THR B C 1
ATOM 7062 O O . THR B 1 412 ? 56.422 84.756 14.625 1.00 38.37 432 THR B O 1
ATOM 7066 N N . ASN B 1 413 ? 54.786 83.273 15.049 1.00 36.73 433 ASN B N 1
ATOM 7067 C CA . ASN B 1 413 ? 53.923 83.678 13.931 1.00 36.72 433 ASN B CA 1
ATOM 7068 C C . ASN B 1 413 ? 52.640 84.358 14.440 1.00 35.65 433 ASN B C 1
ATOM 7069 O O . ASN B 1 413 ? 51.755 84.652 13.634 1.00 34.73 433 ASN B O 1
ATOM 7074 N N . VAL B 1 414 ? 52.552 84.596 15.776 1.00 29.33 434 VAL B N 1
ATOM 7075 C CA . VAL B 1 414 ? 51.405 85.212 16.441 1.00 28.03 434 VAL B CA 1
ATOM 7076 C C . VAL B 1 414 ? 51.150 86.633 15.888 1.00 33.35 434 VAL B C 1
ATOM 7077 O O . VAL B 1 414 ? 52.069 87.441 15.716 1.00 33.69 434 VAL B O 1
ATOM 7081 N N . THR B 1 415 ? 49.886 86.896 15.568 1.00 31.71 435 THR B N 1
ATOM 7082 C CA . THR B 1 415 ? 49.447 88.202 15.112 1.00 31.82 435 THR B CA 1
ATOM 7083 C C . THR B 1 415 ? 48.168 88.563 15.881 1.00 32.81 435 THR B C 1
ATOM 7084 O O . THR B 1 415 ? 47.795 87.848 16.809 1.00 33.14 435 THR B O 1
ATOM 7088 N N . VAL B 1 416 ? 47.558 89.705 15.558 1.00 29.80 436 VAL B N 1
ATOM 7089 C CA . VAL B 1 416 ? 46.409 90.257 16.286 1.00 27.93 436 VAL B CA 1
ATOM 7090 C C . VAL B 1 416 ? 45.081 89.595 15.874 1.00 30.60 436 VAL B C 1
ATOM 7091 O O . VAL B 1 416 ? 44.362 89.094 16.761 1.00 27.62 436 VAL B O 1
ATOM 7095 N N . ALA B 1 417 ? 44.729 89.654 14.566 1.00 28.20 437 ALA B N 1
ATOM 7096 C CA . ALA B 1 417 ? 43.448 89.138 14.043 1.00 28.43 437 ALA B CA 1
ATOM 7097 C C . ALA B 1 417 ? 43.148 87.744 14.603 1.00 32.10 437 ALA B C 1
ATOM 7098 O O . ALA B 1 417 ? 43.935 86.830 14.405 1.00 30.24 437 ALA B O 1
ATOM 7100 N N . TRP B 1 418 ? 42.076 87.640 15.428 1.00 31.04 438 TRP B N 1
ATOM 7101 C CA . TRP B 1 418 ? 41.637 86.402 16.068 1.00 31.19 438 TRP B CA 1
ATOM 7102 C C . TRP B 1 418 ? 41.419 85.318 15.024 1.00 35.61 438 TRP B C 1
ATOM 7103 O O . TRP B 1 418 ? 40.583 85.493 14.139 1.00 35.78 438 TRP B O 1
ATOM 7114 N N . SER B 1 419 ? 42.1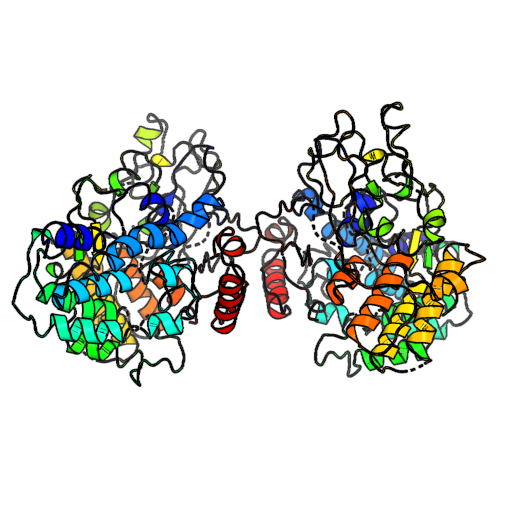55 84.207 15.117 1.00 32.41 439 SER B N 1
ATOM 7115 C CA . SER B 1 419 ? 42.001 83.167 14.112 1.00 33.74 439 SER B CA 1
ATOM 7116 C C . SER B 1 419 ? 41.115 82.022 14.582 1.00 36.59 439 SER B C 1
ATOM 7117 O O . SER B 1 419 ? 40.534 81.317 13.745 1.00 38.81 439 SER B O 1
ATOM 7120 N N . GLY B 1 420 ? 41.012 81.838 15.892 1.00 28.99 440 GLY B N 1
ATOM 7121 C CA . GLY B 1 420 ? 40.256 80.722 16.445 1.00 28.55 440 GLY B CA 1
ATOM 7122 C C . GLY B 1 420 ? 40.914 79.386 16.112 1.00 32.80 440 GLY B C 1
ATOM 7123 O O . GLY B 1 420 ? 42.061 79.340 15.631 1.00 31.38 440 GLY B O 1
ATOM 7124 N N . GLY B 1 421 ? 40.193 78.298 16.362 1.00 30.50 441 GLY B N 1
ATOM 7125 C CA . GLY B 1 421 ? 40.698 76.958 16.089 1.00 30.23 441 GLY B CA 1
ATOM 7126 C C . GLY B 1 421 ? 41.698 76.495 17.128 1.00 32.11 441 GLY B C 1
ATOM 7127 O O . GLY B 1 421 ? 41.423 76.572 18.333 1.00 30.58 441 GLY B O 1
ATOM 7128 N N . ASP B 1 422 ? 42.890 76.079 16.659 1.00 29.23 442 ASP B N 1
ATOM 7129 C CA . ASP B 1 422 ? 43.962 75.471 17.462 1.00 30.25 442 ASP B CA 1
ATOM 7130 C C . ASP B 1 422 ? 44.132 76.127 18.869 1.00 31.82 442 ASP B C 1
ATOM 7131 O O . ASP B 1 422 ? 44.393 77.317 18.968 1.00 31.43 442 ASP B O 1
ATOM 7136 N N . PHE B 1 423 ? 44.011 75.323 19.928 1.00 27.92 443 PHE B N 1
ATOM 7137 C CA . PHE B 1 423 ? 44.091 75.778 21.316 1.00 26.01 443 PHE B CA 1
ATOM 7138 C C . PHE B 1 423 ? 45.363 76.585 21.608 1.00 29.14 443 PHE B C 1
ATOM 7139 O O . PHE B 1 423 ? 45.253 77.724 22.083 1.00 27.77 443 PHE B O 1
ATOM 7147 N N . GLU B 1 424 ? 46.558 76.006 21.364 1.00 28.88 444 GLU B N 1
ATOM 7148 C CA . GLU B 1 424 ? 47.845 76.667 21.675 1.00 27.74 444 GLU B CA 1
ATOM 7149 C C . GLU B 1 424 ? 48.040 77.943 20.921 1.00 30.41 444 GLU B C 1
ATOM 7150 O O . GLU B 1 424 ? 48.502 78.910 21.513 1.00 30.92 444 GLU B O 1
ATOM 7156 N N . LYS B 1 425 ? 47.660 77.978 19.639 1.00 28.12 445 LYS B N 1
ATOM 7157 C CA . LYS B 1 425 ? 47.798 79.187 18.837 1.00 27.65 445 LYS B CA 1
ATOM 7158 C C . LYS B 1 425 ? 46.854 80.288 19.370 1.00 30.02 445 LYS B C 1
ATOM 7159 O O . LYS B 1 425 ? 47.272 81.443 19.433 1.00 30.02 445 LYS B O 1
ATOM 7165 N N . SER B 1 426 ? 45.645 79.919 19.850 1.00 26.45 446 SER B N 1
ATOM 7166 C CA . SER B 1 426 ? 44.691 80.888 20.421 1.00 26.18 446 SER B CA 1
ATOM 7167 C C . SER B 1 426 ? 45.172 81.387 21.764 1.00 29.62 446 SER B C 1
ATOM 7168 O O . SER B 1 426 ? 45.039 82.575 22.030 1.00 29.62 446 SER B O 1
ATOM 7171 N N . LEU B 1 427 ? 45.721 80.492 22.605 1.00 26.01 447 LEU B N 1
ATOM 7172 C CA . LEU B 1 427 ? 46.263 80.853 23.907 1.00 25.61 447 LEU B CA 1
ATOM 7173 C C . LEU B 1 427 ? 47.431 81.812 23.714 1.00 30.36 447 LEU B C 1
ATOM 7174 O O . LEU B 1 427 ? 47.543 82.791 24.444 1.00 28.32 447 LEU B O 1
ATOM 7179 N N . GLU B 1 428 ? 48.270 81.569 22.683 1.00 28.77 448 GLU B N 1
ATOM 7180 C CA . GLU B 1 428 ? 49.378 82.465 22.395 1.00 27.68 448 GLU B CA 1
ATOM 7181 C C . GLU B 1 428 ? 48.864 83.875 22.041 1.00 29.20 448 GLU B C 1
ATOM 7182 O O . GLU B 1 428 ? 49.406 84.842 22.559 1.00 28.31 448 GLU B O 1
ATOM 7188 N N . GLN B 1 429 ? 47.789 83.988 21.237 1.00 26.95 449 GLN B N 1
ATOM 7189 C CA . GLN B 1 429 ? 47.188 85.300 20.923 1.00 25.99 449 GLN B CA 1
ATOM 7190 C C . GLN B 1 429 ? 46.683 85.989 22.202 1.00 28.33 449 GLN B C 1
ATOM 7191 O O . GLN B 1 429 ? 47.032 87.139 22.439 1.00 29.06 449 GLN B O 1
ATOM 7197 N N . ILE B 1 430 ? 45.898 85.282 23.034 1.00 23.92 450 ILE B N 1
ATOM 7198 C CA . ILE B 1 430 ? 45.352 85.837 24.274 1.00 23.90 450 ILE B CA 1
ATOM 7199 C C . ILE B 1 430 ? 46.483 86.381 25.204 1.00 27.54 450 ILE B C 1
ATOM 7200 O O . ILE B 1 430 ? 46.398 87.512 25.695 1.00 26.08 450 ILE B O 1
ATOM 7205 N N . ILE B 1 431 ? 47.514 85.552 25.452 1.00 23.65 451 ILE B N 1
ATOM 7206 C CA . ILE B 1 431 ? 48.609 85.883 26.368 1.00 22.72 451 ILE B CA 1
ATOM 7207 C C . ILE B 1 431 ? 49.511 86.976 25.801 1.00 27.53 451 ILE B C 1
ATOM 7208 O O . ILE B 1 431 ? 49.931 87.839 26.570 1.00 28.46 451 ILE B O 1
ATOM 7213 N N . THR B 1 432 ? 49.749 87.000 24.478 1.00 22.64 452 THR B N 1
ATO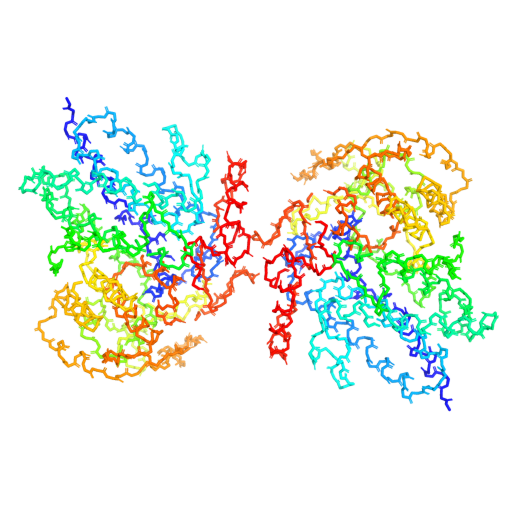M 7214 C CA . THR B 1 432 ? 50.570 88.023 23.867 1.00 23.32 452 THR B CA 1
ATOM 7215 C C . THR B 1 432 ? 49.877 89.380 23.992 1.00 27.42 452 THR B C 1
ATOM 7216 O O . THR B 1 432 ? 50.531 90.361 24.353 1.00 26.47 452 THR B O 1
ATOM 7220 N N . GLN B 1 433 ? 48.556 89.427 23.734 1.00 24.08 453 GLN B N 1
ATOM 7221 C CA . GLN B 1 433 ? 47.770 90.664 23.847 1.00 23.20 453 GLN B CA 1
ATOM 7222 C C . GLN B 1 433 ? 47.608 91.057 25.321 1.00 25.35 453 GLN B C 1
ATOM 7223 O O . GLN B 1 433 ? 47.723 92.228 25.631 1.00 26.24 453 GLN B O 1
ATOM 7229 N N . LYS B 1 434 ? 47.500 90.099 26.225 1.00 21.91 454 LYS B N 1
ATOM 7230 C CA . LYS B 1 434 ? 47.483 90.417 27.664 1.00 21.56 454 LYS B CA 1
ATOM 7231 C C . LYS B 1 434 ? 48.826 91.037 28.105 1.00 25.93 454 LYS B C 1
ATOM 7232 O O . LYS B 1 434 ? 48.851 91.978 28.895 1.00 24.80 454 LYS B O 1
ATOM 7238 N N . TRP B 1 435 ? 49.941 90.515 27.556 1.00 25.24 455 TRP B N 1
ATOM 7239 C CA . TRP B 1 435 ? 51.297 90.972 27.841 1.00 23.86 455 TRP B CA 1
ATOM 7240 C C . TRP B 1 435 ? 51.500 92.440 27.395 1.00 28.23 455 TRP B C 1
ATOM 7241 O O . TRP B 1 435 ? 52.014 93.223 28.177 1.00 28.55 455 TRP B O 1
ATOM 7252 N N . ILE B 1 436 ? 51.084 92.823 26.177 1.00 25.78 456 ILE B N 1
ATOM 7253 C CA . ILE B 1 436 ? 51.163 94.213 25.692 1.00 24.54 456 ILE B CA 1
ATOM 7254 C C . ILE B 1 436 ? 50.300 95.106 26.596 1.00 29.77 456 ILE B C 1
ATOM 7255 O O . ILE B 1 436 ? 50.757 96.173 27.003 1.00 29.10 456 ILE B O 1
ATOM 7260 N N . ALA B 1 437 ? 49.060 94.662 26.900 1.00 26.22 457 ALA B N 1
ATOM 7261 C CA . ALA B 1 437 ? 48.132 95.434 27.727 1.00 26.64 457 ALA B CA 1
ATOM 7262 C C . ALA B 1 437 ? 48.602 95.587 29.192 1.00 27.63 457 ALA B C 1
ATOM 7263 O O . ALA B 1 437 ? 48.274 96.599 29.799 1.00 24.08 457 ALA B O 1
ATOM 7265 N N . ASN B 1 438 ? 49.330 94.610 29.747 1.00 25.01 458 ASN B N 1
ATOM 7266 C CA . ASN B 1 438 ? 49.719 94.627 31.160 1.00 25.05 458 ASN B CA 1
ATOM 7267 C C . ASN B 1 438 ? 50.993 95.389 31.439 1.00 29.05 458 ASN B C 1
ATOM 7268 O O . ASN B 1 438 ? 51.354 95.530 32.600 1.00 28.95 458 ASN B O 1
ATOM 7273 N N . PHE B 1 439 ? 51.645 95.938 30.417 1.00 25.32 459 PHE B N 1
ATOM 7274 C CA . PHE B 1 439 ? 52.794 96.797 30.666 1.00 26.14 459 PHE B CA 1
ATOM 7275 C C . PHE B 1 439 ? 52.359 97.952 31.630 1.00 31.63 459 PHE B C 1
ATOM 7276 O O . PHE B 1 439 ? 51.254 98.469 31.434 1.00 30.90 459 PHE B O 1
ATOM 7284 N N . PRO B 1 440 ? 53.143 98.356 32.676 1.00 27.47 460 PRO B N 1
ATOM 7285 C CA . PRO B 1 440 ? 54.495 97.892 33.077 1.00 27.32 460 PRO B CA 1
ATOM 7286 C C . PRO B 1 440 ? 54.487 96.854 34.230 1.00 30.86 460 PRO B C 1
ATOM 7287 O O . PRO B 1 440 ? 55.456 96.767 34.994 1.00 30.35 460 PR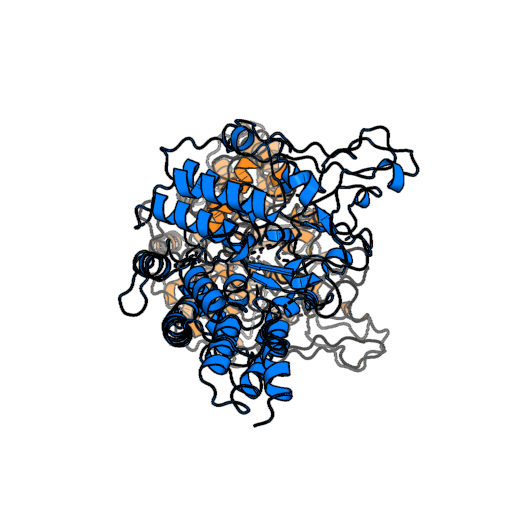O B O 1
ATOM 7291 N N . ASN B 1 441 ? 53.402 96.072 34.372 1.00 26.31 461 ASN B N 1
ATOM 7292 C CA . ASN B 1 441 ? 53.262 95.070 35.434 1.00 26.01 461 ASN B CA 1
ATOM 7293 C C . ASN B 1 441 ? 54.062 93.791 35.111 1.00 28.41 461 ASN B C 1
ATOM 7294 O O . ASN B 1 441 ? 53.480 92.765 34.771 1.00 25.89 461 ASN B O 1
ATOM 7299 N N . GLY B 1 442 ? 55.380 93.866 35.266 1.00 26.29 462 GLY B N 1
ATOM 7300 C CA . GLY B 1 442 ? 56.268 92.752 34.976 1.00 25.55 462 GLY B CA 1
ATOM 7301 C C . GLY B 1 442 ? 56.131 91.548 35.872 1.00 28.52 462 GLY B C 1
ATOM 7302 O O . GLY B 1 442 ? 56.385 90.430 35.429 1.00 29.05 462 GLY B O 1
ATOM 7311 N N . GLU B 1 444 ? 53.395 90.171 37.190 1.00 25.85 464 GLU B N 1
ATOM 7312 C CA . GLU B 1 444 ? 52.305 89.355 36.658 1.00 25.71 464 GLU B CA 1
ATOM 7313 C C . GLU B 1 444 ? 52.674 88.779 35.274 1.00 28.79 464 GLU B C 1
ATOM 7314 O O . GLU B 1 444 ? 52.368 87.623 35.003 1.00 28.72 464 GLU B O 1
ATOM 7320 N N . SER B 1 445 ? 53.340 89.571 34.411 1.00 25.67 465 SER B N 1
ATOM 7321 C CA . SER B 1 445 ? 53.708 89.088 33.072 1.00 25.25 465 SER B CA 1
ATOM 7322 C C . SER B 1 445 ? 54.822 88.034 33.100 1.00 28.02 465 SER B C 1
ATOM 7323 O O . SER B 1 445 ? 54.812 87.153 32.244 1.00 27.22 465 SER B O 1
ATOM 7326 N N . TRP B 1 446 ? 55.737 88.096 34.088 1.00 25.26 466 TRP B N 1
ATOM 7327 C CA . TRP B 1 446 ? 56.759 87.069 34.279 1.00 25.82 466 TRP B CA 1
ATOM 7328 C C . TRP B 1 446 ? 56.053 85.757 34.709 1.00 31.09 466 TRP B C 1
ATOM 7329 O O . TRP B 1 446 ? 56.315 84.688 34.147 1.00 33.68 466 TRP B O 1
ATOM 7340 N N . THR B 1 447 ? 55.101 85.861 35.647 1.00 26.26 467 THR B N 1
ATOM 7341 C CA . THR B 1 447 ? 54.353 84.693 36.114 1.00 25.59 467 THR B CA 1
ATOM 7342 C C . THR B 1 447 ? 53.579 84.046 34.932 1.00 29.04 467 THR B C 1
ATOM 7343 O O . THR B 1 447 ? 53.563 82.820 34.785 1.00 29.23 467 THR B O 1
ATOM 7347 N N . GLU B 1 448 ? 52.964 84.873 34.083 1.00 25.56 468 GLU B N 1
ATOM 7348 C CA . GLU B 1 448 ? 52.161 84.370 32.970 1.00 25.06 468 GLU B CA 1
ATOM 7349 C C . GLU B 1 448 ? 53.026 83.789 31.847 1.00 29.27 468 GLU B C 1
ATOM 7350 O O . GLU B 1 448 ? 52.604 82.832 31.190 1.00 28.00 468 GLU B O 1
ATOM 7356 N N . TYR B 1 449 ? 54.255 84.321 31.677 1.00 26.65 469 TYR B N 1
ATOM 7357 C CA . TYR B 1 449 ? 55.216 83.802 30.707 1.00 26.60 469 TYR B CA 1
ATOM 7358 C C . TYR B 1 449 ? 55.646 82.373 31.121 1.00 29.44 469 TYR B C 1
ATOM 7359 O O . TYR B 1 449 ? 55.695 81.452 30.299 1.00 29.90 469 TYR B O 1
ATOM 7368 N N . ARG B 1 450 ? 55.955 82.205 32.400 1.00 25.92 470 ARG B N 1
ATOM 7369 C CA . ARG B 1 450 ? 56.346 80.921 32.940 1.00 25.67 470 ARG B CA 1
ATOM 7370 C C . ARG B 1 450 ? 55.213 79.924 32.837 1.00 28.96 470 ARG B C 1
ATOM 7371 O O . ARG B 1 450 ? 55.446 78.811 32.396 1.00 27.85 470 ARG B O 1
ATOM 7379 N N . ARG B 1 451 ? 53.983 80.318 33.215 1.00 27.18 471 ARG B N 1
ATOM 7380 C CA . ARG B 1 451 ? 52.832 79.415 33.215 1.00 25.93 471 ARG B CA 1
ATOM 7381 C C . ARG B 1 451 ? 52.466 78.928 31.794 1.00 27.63 471 ARG B C 1
ATOM 7382 O O . ARG B 1 451 ? 52.250 77.739 31.587 1.00 24.45 471 ARG B O 1
ATOM 7390 N N . THR B 1 452 ? 52.403 79.842 30.831 1.00 25.73 472 THR B N 1
ATOM 7391 C CA . THR B 1 452 ? 51.879 79.500 29.504 1.00 25.54 472 THR B CA 1
ATOM 7392 C C . THR B 1 452 ? 52.940 79.338 28.427 1.00 28.92 472 THR B C 1
ATOM 7393 O O . THR B 1 452 ? 52.651 78.718 27.414 1.00 28.86 472 THR B O 1
ATOM 7397 N N . GLY B 1 453 ? 54.110 79.944 28.617 1.00 25.57 473 GLY B N 1
ATOM 7398 C CA . GLY B 1 453 ? 55.175 79.953 27.624 1.00 25.28 473 GLY B CA 1
ATOM 7399 C C . GLY B 1 453 ? 55.066 81.142 26.678 1.00 30.29 473 GLY B C 1
ATOM 7400 O O . GLY B 1 453 ? 55.865 81.266 25.739 1.00 30.46 473 GLY B O 1
ATOM 7401 N N . TYR B 1 454 ? 54.080 82.044 26.917 1.00 24.83 474 TYR B N 1
ATOM 7402 C CA . TYR B 1 454 ? 53.859 83.178 26.018 1.00 23.68 474 TYR B CA 1
ATOM 7403 C C . TYR B 1 454 ? 54.002 84.518 26.726 1.00 28.40 474 TYR B C 1
ATOM 7404 O O . TYR B 1 454 ? 53.764 84.603 27.931 1.00 29.81 474 TYR B O 1
ATOM 7413 N N . PRO B 1 455 ? 54.354 85.596 25.999 1.00 26.31 475 PRO B N 1
ATOM 7414 C CA . PRO B 1 455 ? 54.744 85.620 24.575 1.00 26.46 475 PRO B CA 1
ATOM 7415 C C . PRO B 1 455 ? 56.131 84.985 24.382 1.00 29.36 475 PRO B C 1
ATOM 7416 O O . PRO B 1 455 ? 56.912 84.871 25.342 1.00 28.91 475 PRO B O 1
ATOM 7420 N N . LYS B 1 456 ? 56.469 84.630 23.152 1.00 27.41 476 LYS B N 1
ATOM 7421 C CA . LYS B 1 456 ? 57.835 84.149 22.866 1.00 27.57 476 LYS B CA 1
ATOM 7422 C C . LYS B 1 456 ? 58.781 85.320 23.053 1.00 32.01 476 LYS B C 1
ATOM 7423 O O . LYS B 1 456 ? 58.465 86.424 22.609 1.00 31.33 476 LYS B O 1
ATOM 7429 N N . LEU B 1 457 ? 59.852 85.130 23.833 1.00 29.96 477 LEU B N 1
ATOM 7430 C CA . LEU B 1 457 ? 60.831 86.203 24.122 1.00 29.80 477 LEU B CA 1
ATOM 7431 C C . LEU B 1 457 ? 62.202 85.800 23.625 1.00 35.39 477 LEU B C 1
ATOM 7432 O O . LEU B 1 457 ? 62.464 84.618 23.435 1.00 37.54 477 LEU B O 1
ATOM 7445 N N . PRO B 1 459 ? 66.176 85.049 24.114 1.00 33.82 479 PRO B N 1
ATOM 7446 C CA . PRO B 1 459 ? 66.955 84.685 25.313 1.00 33.01 479 PRO B CA 1
ATOM 7447 C C . PRO B 1 459 ? 67.820 85.877 25.735 1.00 35.65 479 PRO B C 1
ATOM 7448 O O . PRO B 1 459 ? 68.088 86.771 24.919 1.00 34.96 479 PRO B O 1
ATOM 7460 N N . ALA B 1 461 ? 70.996 88.108 26.290 1.00 35.47 481 ALA B N 1
ATOM 7461 C CA . ALA B 1 461 ? 72.191 88.255 25.447 1.00 37.07 481 ALA B CA 1
ATOM 7462 C C . ALA B 1 461 ? 73.396 87.530 26.063 1.00 42.71 481 ALA B C 1
ATOM 7463 O O . ALA B 1 461 ? 74.170 86.890 25.349 1.00 44.40 481 ALA B O 1
ATOM 7465 N N . ALA B 1 462 ? 73.525 87.617 27.390 1.00 39.86 482 ALA B N 1
ATOM 7466 C CA . ALA B 1 462 ? 74.586 86.999 28.178 1.00 40.52 482 ALA B CA 1
ATOM 7467 C C . ALA B 1 462 ? 73.989 86.217 29.340 1.00 43.08 482 ALA B C 1
ATOM 7468 O O . ALA B 1 462 ? 73.323 86.784 30.202 1.00 42.66 482 ALA B O 1
ATOM 7470 N N . ASN B 1 463 ? 74.211 84.917 29.344 1.00 41.44 483 ASN B N 1
ATOM 7471 C CA . ASN B 1 463 ? 73.756 84.034 30.407 1.00 41.46 483 ASN B CA 1
ATOM 7472 C C . ASN B 1 463 ? 74.955 83.802 31.337 1.00 47.67 483 ASN B C 1
ATOM 7473 O O . ASN B 1 463 ? 75.854 83.036 30.991 1.00 48.97 483 ASN B O 1
ATOM 7478 N N . ALA B 1 464 ? 75.011 84.525 32.473 1.00 43.54 484 ALA B N 1
ATOM 7479 C CA . ALA B 1 464 ? 76.118 84.397 33.428 1.00 43.21 484 ALA B CA 1
ATOM 7480 C C . ALA B 1 464 ? 75.698 83.522 34.629 1.00 46.74 484 ALA B C 1
ATOM 7481 O O . ALA B 1 464 ? 76.223 83.677 35.736 1.00 48.26 484 ALA B O 1
ATOM 7483 N N . SER B 1 465 ? 74.773 82.574 34.392 1.00 42.44 485 SER B N 1
ATOM 7484 C CA . SER B 1 465 ? 74.287 81.659 35.439 1.00 42.63 485 SER B CA 1
ATOM 7485 C C . SER B 1 465 ? 75.274 80.558 35.771 1.00 48.68 485 SER B C 1
ATOM 7486 O O . SER B 1 465 ? 75.051 79.831 36.734 1.00 49.40 485 SER B O 1
ATOM 7489 N N . GLY B 1 466 ? 76.321 80.415 34.964 1.00 45.96 486 GLY B N 1
ATOM 7490 C CA . GLY B 1 466 ? 77.307 79.359 35.143 1.00 46.80 486 GLY B CA 1
ATOM 7491 C C . GLY B 1 466 ? 76.710 78.014 34.792 1.00 49.82 486 GLY B C 1
ATOM 7492 O O . GLY B 1 466 ? 77.036 77.010 35.419 1.00 50.62 486 GLY B O 1
ATOM 7493 N N . GLY B 1 467 ? 75.821 78.017 33.803 1.00 44.94 487 GLY B N 1
ATOM 7494 C CA . GLY B 1 467 ? 75.166 76.830 33.279 1.00 43.23 487 GLY B CA 1
ATOM 7495 C C . GLY B 1 467 ? 73.902 76.390 33.981 1.00 44.94 487 GLY B C 1
ATOM 7496 O O . GLY B 1 467 ? 73.283 75.442 33.509 1.00 44.74 487 GLY B O 1
ATOM 7497 N N . ILE B 1 468 ? 73.490 77.063 35.098 1.00 39.97 488 ILE B N 1
ATOM 7498 C CA . ILE B 1 468 ? 72.278 76.703 35.864 1.00 38.13 488 ILE B CA 1
ATOM 7499 C C . ILE B 1 468 ? 70.981 77.030 35.074 1.00 42.14 488 ILE B C 1
ATOM 7500 O O . ILE B 1 468 ? 70.056 76.227 35.063 1.00 40.94 488 ILE B O 1
ATOM 7505 N N . VAL B 1 469 ? 70.899 78.215 34.473 1.00 37.97 489 VAL B N 1
ATOM 7506 C CA . VAL B 1 469 ? 69.676 78.631 33.785 1.00 35.59 489 VAL B CA 1
ATOM 7507 C C . VAL B 1 469 ? 69.686 78.187 32.309 1.00 41.05 489 VAL B C 1
ATOM 7508 O O . VAL B 1 469 ? 70.647 78.467 31.596 1.00 42.96 489 VAL B O 1
ATOM 7512 N N . ASN B 1 470 ? 68.590 77.569 31.846 1.00 37.98 490 ASN B N 1
ATOM 7513 C CA . ASN B 1 470 ? 68.396 77.195 30.438 1.00 38.71 490 ASN B CA 1
ATOM 7514 C C . ASN B 1 470 ? 67.962 78.457 29.668 1.00 43.37 490 ASN B C 1
ATOM 7515 O O . ASN B 1 470 ? 67.055 79.163 30.124 1.00 40.74 490 ASN B O 1
ATOM 7520 N N . ASP B 1 471 ? 68.591 78.710 28.496 1.00 42.63 491 ASP B N 1
ATOM 7521 C CA . ASP B 1 471 ? 68.365 79.909 27.675 1.00 42.71 491 ASP B CA 1
ATOM 7522 C C . ASP B 1 471 ? 66.949 80.069 27.203 1.00 44.45 491 ASP B C 1
ATOM 7523 O O . ASP B 1 471 ? 66.475 81.185 27.235 1.00 44.61 491 ASP B O 1
ATOM 7528 N N . ALA B 1 472 ? 66.277 78.987 26.791 1.00 38.87 492 ALA B N 1
ATOM 7529 C CA . ALA B 1 472 ? 64.905 79.006 26.305 1.00 37.50 492 ALA B CA 1
ATOM 7530 C C . ALA B 1 472 ? 63.882 79.214 27.437 1.00 43.14 492 ALA B C 1
ATOM 7531 O O . ALA B 1 472 ? 62.885 79.914 27.239 1.00 44.56 492 ALA B O 1
ATOM 7533 N N . GLU B 1 473 ? 64.142 78.636 28.611 1.00 39.12 493 GLU B N 1
ATOM 7534 C CA . GLU B 1 473 ? 63.267 78.686 29.787 1.00 37.46 493 GLU B CA 1
ATOM 7535 C C . GLU B 1 473 ? 63.383 79.986 30.570 1.00 39.50 493 GLU B C 1
ATOM 7536 O O . GLU B 1 473 ? 62.381 80.448 31.123 1.00 38.08 493 GLU B O 1
ATOM 7542 N N . GLY B 1 474 ? 64.610 80.481 30.716 1.00 36.11 494 GLY B N 1
ATOM 7543 C CA . GLY B 1 474 ? 64.891 81.669 31.514 1.00 35.58 494 GLY B CA 1
ATOM 7544 C C . GLY B 1 474 ? 64.758 81.348 32.987 1.00 37.38 494 GLY B C 1
ATOM 7545 O O . GLY B 1 474 ? 64.726 80.166 33.372 1.00 35.77 494 GLY B O 1
ATOM 7546 N N . ALA B 1 475 ? 64.684 82.386 33.816 1.00 32.81 495 ALA B N 1
ATOM 7547 C CA . ALA B 1 475 ? 64.513 82.212 35.252 1.00 32.74 495 ALA B CA 1
ATOM 7548 C C . ALA B 1 475 ? 63.079 81.756 35.560 1.00 34.84 495 ALA B C 1
ATOM 7549 O O . ALA B 1 475 ? 62.107 82.363 35.104 1.00 34.73 495 ALA B O 1
ATOM 7551 N N . ARG B 1 476 ? 62.960 80.654 36.301 1.00 31.36 496 ARG B N 1
ATOM 7552 C CA . ARG B 1 476 ? 61.680 80.048 36.660 1.00 30.72 496 ARG B CA 1
ATOM 7553 C C . ARG B 1 476 ? 61.291 80.438 38.065 1.00 33.87 496 ARG B C 1
ATOM 7554 O O . ARG B 1 476 ? 60.131 80.296 38.467 1.00 33.09 496 ARG B O 1
ATOM 7562 N N . ARG B 1 477 ? 62.274 80.930 38.813 1.00 30.25 497 ARG B N 1
ATOM 7563 C CA . ARG B 1 477 ? 62.119 81.360 40.198 1.00 30.70 497 ARG B CA 1
ATOM 7564 C C . ARG B 1 477 ? 63.417 82.016 40.661 1.00 35.20 497 ARG B C 1
ATOM 7565 O O . ARG B 1 477 ? 64.379 82.101 39.900 1.00 34.47 497 ARG B O 1
ATOM 7581 N N . PRO B 1 479 ? 66.359 81.765 43.834 1.00 36.29 499 PRO B N 1
ATOM 7582 C CA . PRO B 1 479 ? 66.787 80.868 44.920 1.00 36.94 499 PRO B CA 1
ATOM 7583 C C . PRO B 1 479 ? 66.644 81.566 46.272 1.00 40.08 499 PRO B C 1
ATOM 7584 O O . PRO B 1 479 ? 66.653 82.797 46.333 1.00 37.99 499 PRO B O 1
ATOM 7588 N N . TYR B 1 480 ? 66.469 80.797 47.347 1.00 38.10 500 TYR B N 1
ATOM 7589 C CA . TYR B 1 480 ? 66.340 81.369 48.686 1.00 39.21 500 TYR B CA 1
ATOM 7590 C C . TYR B 1 480 ? 67.615 82.101 49.092 1.00 44.43 500 TYR B C 1
ATOM 7591 O O . TYR B 1 480 ? 68.711 81.598 48.809 1.00 44.77 500 TYR B O 1
ATOM 7600 N N . PRO B 1 481 ? 67.508 83.283 49.757 1.00 41.84 501 PRO B N 1
ATOM 7601 C CA . PRO B 1 481 ? 68.736 83.997 50.198 1.00 41.73 501 PRO B CA 1
ATOM 7602 C C . PRO B 1 481 ? 69.605 83.106 51.103 1.00 48.02 501 PRO B C 1
ATOM 7603 O O . PRO B 1 481 ? 69.063 82.367 51.944 1.00 46.28 501 PRO B O 1
ATOM 7607 N N . THR B 1 482 ? 70.955 83.168 50.911 1.00 47.73 502 THR B N 1
ATOM 7608 C CA A THR B 1 482 ? 71.948 82.373 51.646 0.50 49.76 502 THR B CA 1
ATOM 7609 C CA B THR B 1 482 ? 71.907 82.336 51.658 0.50 50.12 502 THR B CA 1
ATOM 7610 C C . THR B 1 482 ? 71.815 82.580 53.170 1.00 55.67 502 THR B C 1
ATOM 7611 O O . THR B 1 482 ? 72.020 81.635 53.928 1.00 56.72 502 THR B O 1
ATOM 7618 N N . ASP B 1 483 ? 71.452 83.812 53.605 1.00 53.34 503 ASP B N 1
ATOM 7619 C CA . ASP B 1 483 ? 71.297 84.196 55.017 1.00 55.01 503 ASP B CA 1
ATOM 7620 C C . ASP B 1 483 ? 70.173 83.442 55.702 1.00 58.16 503 ASP B C 1
ATOM 7621 O O . ASP B 1 483 ? 70.212 83.268 56.919 1.00 60.42 503 ASP B O 1
ATOM 7626 N N . GLU B 1 484 ? 69.166 83.006 54.931 1.00 52.31 504 GLU B N 1
ATOM 7627 C CA . GLU B 1 484 ? 68.038 82.240 55.470 1.00 51.60 504 GLU B CA 1
ATOM 7628 C C . GLU B 1 484 ? 68.488 80.823 55.821 1.00 55.13 504 GLU B C 1
ATOM 7629 O O . GLU B 1 484 ? 67.996 80.277 56.805 1.00 56.43 504 GLU B O 1
ATOM 7635 N N . TYR B 1 485 ? 69.498 80.275 55.109 1.00 51.21 505 TYR B N 1
ATOM 7636 C CA . TYR B 1 485 ? 70.079 78.987 55.503 1.00 53.58 505 TYR B CA 1
ATOM 7637 C C . TYR B 1 485 ? 70.870 79.144 56.799 1.00 62.14 505 TYR B C 1
ATOM 7638 O O . TYR B 1 485 ? 70.985 78.184 57.539 1.00 63.09 505 TYR B O 1
ATOM 7647 N N . ARG B 1 486 ? 71.456 80.344 57.066 1.00 61.49 506 ARG B N 1
ATOM 7648 C CA . ARG B 1 486 ? 72.246 80.537 58.294 1.00 64.09 506 ARG B CA 1
ATOM 7649 C C . ARG B 1 486 ? 71.336 80.768 59.506 1.00 68.04 506 ARG B C 1
ATOM 7650 O O . ARG B 1 486 ? 71.560 80.162 60.541 1.00 70.28 506 ARG B O 1
ATOM 7658 N N . GLU B 1 487 ? 70.301 81.607 59.368 1.00 63.64 507 GLU B N 1
ATOM 7659 C CA . GLU B 1 487 ? 69.371 81.935 60.448 1.00 64.18 507 GLU B CA 1
ATOM 7660 C C . GLU B 1 487 ? 68.175 80.952 60.629 1.00 64.56 507 GLU B C 1
ATOM 7661 O O . GLU B 1 487 ? 67.574 80.953 61.706 1.00 64.62 507 GLU B O 1
ATOM 7667 N N . ASN B 1 488 ? 67.816 80.148 59.609 1.00 57.62 508 ASN B N 1
ATOM 7668 C CA . ASN B 1 488 ? 66.611 79.299 59.659 1.00 56.34 508 ASN B CA 1
ATOM 7669 C C . ASN B 1 488 ? 66.834 77.990 58.859 1.00 59.08 508 ASN B C 1
ATOM 7670 O O . ASN B 1 488 ? 66.001 77.608 58.033 1.00 56.81 508 ASN B O 1
ATOM 7675 N N . ARG B 1 489 ? 67.977 77.325 59.093 1.00 57.30 509 ARG B N 1
ATOM 7676 C CA . ARG B 1 489 ? 68.446 76.161 58.340 1.00 56.97 509 ARG B CA 1
ATOM 7677 C C . ARG B 1 489 ? 67.413 75.049 58.170 1.00 59.05 509 ARG B C 1
ATOM 7678 O O . ARG B 1 489 ? 67.216 74.580 57.040 1.00 56.38 509 ARG B O 1
ATOM 7686 N N . GLU B 1 490 ? 66.793 74.609 59.281 1.00 57.42 510 GLU B N 1
ATOM 7687 C CA . GLU B 1 490 ? 65.844 73.488 59.309 1.00 57.14 510 GLU B CA 1
ATOM 7688 C C . GLU B 1 490 ? 64.650 73.748 58.411 1.00 57.09 510 GLU B C 1
ATOM 7689 O O . GLU B 1 490 ? 64.335 72.911 57.558 1.00 56.99 510 GLU B O 1
ATOM 7695 N N . SER B 1 491 ? 64.016 74.921 58.579 1.00 50.17 511 SER B N 1
ATOM 7696 C CA . SER B 1 491 ? 62.855 75.338 57.823 1.00 47.75 511 SER B CA 1
ATOM 7697 C C . SER B 1 491 ? 63.181 75.546 56.339 1.00 51.22 511 SER B C 1
ATOM 7698 O O . SER B 1 491 ? 62.367 75.169 55.503 1.00 50.16 511 SER B O 1
ATOM 7701 N N . VAL B 1 492 ? 64.369 76.094 56.005 1.00 48.83 512 VAL B N 1
ATOM 7702 C CA . VAL B 1 492 ? 64.776 76.378 54.623 1.00 47.82 512 VAL B CA 1
ATOM 7703 C C . VAL B 1 492 ? 65.127 75.083 53.874 1.00 50.81 512 VAL B C 1
ATOM 7704 O O . VAL B 1 492 ? 64.749 74.939 52.710 1.00 49.93 512 VAL B O 1
ATOM 7708 N N . GLU B 1 493 ? 65.797 74.135 54.541 1.00 49.38 513 GLU B N 1
ATOM 7709 C CA . GLU B 1 493 ? 66.134 72.841 53.942 1.00 49.03 513 GLU B CA 1
ATOM 7710 C C . GLU B 1 493 ? 64.881 71.989 53.750 1.00 49.87 513 GLU B C 1
ATOM 7711 O O . GLU B 1 493 ? 64.833 71.228 52.789 1.00 49.78 513 GLU B O 1
ATOM 7717 N N . ALA B 1 494 ? 63.859 72.150 54.623 1.00 43.76 514 ALA B N 1
ATOM 7718 C CA . ALA B 1 494 ? 62.588 71.451 54.487 1.00 42.88 514 ALA B CA 1
ATOM 7719 C C . ALA B 1 494 ? 61.820 72.072 53.316 1.00 47.85 514 ALA B C 1
ATOM 7720 O O . ALA B 1 494 ? 61.179 71.348 52.543 1.00 47.76 514 ALA B O 1
ATOM 7722 N N . ALA B 1 495 ? 61.945 73.411 53.144 1.00 43.27 515 ALA B N 1
ATOM 7723 C CA . ALA B 1 495 ? 61.316 74.170 52.053 1.00 41.50 515 ALA B CA 1
ATOM 7724 C C . ALA B 1 495 ? 61.858 73.744 50.695 1.00 43.46 515 ALA B C 1
ATOM 7725 O O . ALA B 1 495 ? 61.088 73.654 49.746 1.00 41.86 515 ALA B O 1
ATOM 7727 N N . VAL B 1 496 ? 63.189 73.514 50.593 1.00 40.57 516 VAL B N 1
ATOM 7728 C CA . VAL B 1 496 ? 63.849 73.038 49.356 1.00 38.82 516 VAL B CA 1
ATOM 7729 C C . VAL B 1 496 ? 63.338 71.610 49.052 1.00 42.62 516 VAL B C 1
ATOM 7730 O O . VAL B 1 496 ? 63.104 71.277 47.883 1.00 42.58 516 VAL B O 1
ATOM 7734 N N . ALA B 1 497 ? 63.109 70.806 50.109 1.00 38.19 517 ALA B N 1
ATOM 7735 C CA . ALA B 1 497 ? 62.572 69.455 49.970 1.00 38.50 517 ALA B CA 1
ATOM 7736 C C . ALA B 1 497 ? 61.118 69.520 49.486 1.00 43.18 517 ALA B C 1
ATOM 7737 O O . ALA B 1 497 ? 60.736 68.748 48.607 1.00 43.34 517 ALA B O 1
ATOM 7739 N N . THR B 1 498 ? 60.328 70.488 50.004 1.00 40.70 518 THR B N 1
ATOM 7740 C CA . THR B 1 498 ? 58.927 70.716 49.596 1.00 39.41 518 THR B CA 1
ATOM 7741 C C . THR B 1 498 ? 58.893 71.203 48.130 1.00 44.00 518 THR B C 1
ATOM 7742 O O . THR B 1 498 ? 58.059 70.739 47.343 1.00 44.64 518 THR B O 1
ATOM 7746 N N . LEU B 1 499 ? 59.783 72.152 47.782 1.00 40.03 519 LEU B N 1
ATOM 7747 C CA . LEU B 1 499 ? 59.917 72.729 46.438 1.00 38.41 519 LEU B CA 1
ATOM 7748 C C . LEU B 1 499 ? 60.157 71.618 45.408 1.00 43.07 519 LEU B C 1
ATOM 7749 O O . LEU B 1 499 ? 59.513 71.602 44.368 1.00 43.39 519 LEU B O 1
ATOM 7754 N N . THR B 1 500 ? 61.070 70.694 45.716 1.00 39.48 520 THR B N 1
ATOM 7755 C CA . THR B 1 500 ? 61.441 69.560 44.874 1.00 39.09 520 THR B CA 1
ATOM 7756 C C . THR B 1 500 ? 60.261 68.619 44.706 1.00 42.19 520 THR B C 1
ATOM 7757 O O . THR B 1 500 ? 59.921 68.289 43.563 1.00 42.25 520 THR B O 1
ATOM 7761 N N . GLN B 1 501 ? 59.602 68.240 45.825 1.00 37.91 521 GLN B N 1
ATOM 7762 C CA . GLN B 1 501 ? 58.463 67.320 45.815 1.00 38.62 521 GLN B CA 1
ATOM 7763 C C . GLN B 1 501 ? 57.275 67.890 44.981 1.00 43.91 521 GLN B C 1
ATOM 7764 O O . GLN B 1 501 ? 56.653 67.124 44.244 1.00 45.47 521 GLN B O 1
ATOM 7770 N N . GLU B 1 502 ? 56.985 69.207 45.065 1.00 37.92 522 GLU B N 1
ATOM 7771 C CA . GLU B 1 502 ? 55.896 69.833 44.304 1.00 36.10 522 GLU B CA 1
ATOM 7772 C C . GLU B 1 502 ? 56.249 70.080 42.837 1.00 39.83 522 GLU B C 1
ATOM 7773 O O . GLU B 1 502 ? 55.350 70.354 42.032 1.00 36.93 522 GLU B O 1
ATOM 7779 N N . SER B 1 503 ? 57.550 70.113 42.507 1.00 38.06 523 SER B N 1
ATOM 7780 C CA . SER B 1 503 ? 57.977 70.465 41.149 1.00 36.98 523 SER B CA 1
ATOM 7781 C C . SER B 1 503 ? 57.891 69.303 40.160 1.00 42.42 523 SER B C 1
ATOM 7782 O O . SER B 1 503 ? 57.981 68.137 40.538 1.00 42.33 523 SER B O 1
ATOM 7785 N N . LYS B 1 504 ? 57.759 69.647 38.891 1.00 39.36 524 LYS B N 1
ATOM 7786 C CA . LYS B 1 504 ? 57.796 68.692 37.806 1.00 39.95 524 LYS B CA 1
ATOM 7787 C C . LYS B 1 504 ? 59.096 68.897 36.981 1.00 42.88 524 LYS B C 1
ATOM 7788 O O . LYS B 1 504 ? 59.394 68.095 36.100 1.00 43.45 524 LYS B O 1
ATOM 7794 N N . THR B 1 505 ? 59.887 69.939 37.323 1.00 38.18 525 THR B N 1
ATOM 7795 C CA . THR B 1 505 ? 61.211 70.234 36.768 1.00 37.83 525 THR B CA 1
ATOM 7796 C C . THR B 1 505 ? 62.128 70.530 37.971 1.00 41.05 525 THR B C 1
ATOM 7797 O O . THR B 1 505 ? 62.362 71.689 38.330 1.00 39.15 525 THR B O 1
ATOM 7801 N N . LYS B 1 506 ? 62.571 69.452 38.624 1.00 38.55 526 LYS B N 1
ATOM 7802 C CA . LYS B 1 506 ? 63.404 69.455 39.833 1.00 38.96 526 LYS B CA 1
ATOM 7803 C C . LYS B 1 506 ? 64.859 69.800 39.491 1.00 41.48 526 LYS B C 1
ATOM 7804 O O . LYS B 1 506 ? 65.541 69.002 38.860 1.00 40.20 526 LYS B O 1
ATOM 7810 N N . ARG B 1 507 ? 65.316 71.019 39.873 1.00 37.81 527 ARG B N 1
ATOM 7811 C CA . ARG B 1 507 ? 66.662 71.509 39.576 1.00 37.97 527 ARG B CA 1
ATOM 7812 C C . ARG B 1 507 ? 67.366 72.134 40.823 1.00 43.10 527 ARG B C 1
ATOM 7813 O O . ARG B 1 507 ? 68.282 72.935 40.662 1.00 40.72 527 ARG B O 1
ATOM 7821 N N . GLY B 1 508 ? 66.934 71.737 42.024 1.00 40.52 528 GLY B N 1
ATOM 7822 C CA . GLY B 1 508 ? 67.493 72.194 43.294 1.00 39.85 528 GLY B CA 1
ATOM 7823 C C . GLY B 1 508 ? 67.015 73.587 43.653 1.00 45.04 528 GLY B C 1
ATOM 7824 O O . GLY B 1 508 ? 66.118 74.120 42.996 1.00 44.13 528 GLY B O 1
ATOM 7825 N N . ASP B 1 509 ? 67.627 74.207 44.691 1.00 41.84 529 ASP B N 1
ATOM 7826 C CA . ASP B 1 509 ? 67.278 75.564 45.086 1.00 40.24 529 ASP B CA 1
ATOM 7827 C C . ASP B 1 509 ? 67.993 76.511 44.140 1.00 44.40 529 ASP B C 1
ATOM 7828 O O . ASP B 1 509 ? 68.989 77.144 44.502 1.00 42.31 529 ASP B O 1
ATOM 7833 N N . THR B 1 510 ? 67.504 76.555 42.884 1.00 40.05 530 THR B N 1
ATOM 7834 C CA . THR B 1 510 ? 68.099 77.394 41.853 1.00 38.80 530 THR B CA 1
ATOM 7835 C C . THR B 1 510 ? 66.997 78.127 41.093 1.00 40.38 530 THR B C 1
ATOM 7836 O O . THR B 1 510 ? 65.806 77.907 41.331 1.00 38.35 530 THR B O 1
ATOM 7848 N N . ALA B 1 512 ? 66.391 77.541 38.039 1.00 31.04 532 ALA B N 1
ATOM 7849 C CA . ALA B 1 512 ? 65.921 76.598 37.033 1.00 30.49 532 ALA B CA 1
ATOM 7850 C C . ALA B 1 512 ? 64.691 75.792 37.465 1.00 33.89 532 ALA B C 1
ATOM 7851 O O . ALA B 1 512 ? 64.015 75.244 36.579 1.00 31.76 532 ALA B O 1
ATOM 7853 N N . THR B 1 513 ? 64.452 75.639 38.800 1.00 31.07 533 THR B N 1
ATOM 7854 C CA . THR B 1 513 ? 63.356 74.811 39.332 1.00 31.49 533 THR B CA 1
ATOM 7855 C C . THR B 1 513 ? 62.015 75.455 39.112 1.00 34.04 533 THR B C 1
ATOM 7856 O O . THR B 1 513 ? 61.851 76.646 39.352 1.00 32.73 533 THR B O 1
ATOM 7860 N N . HIS B 1 514 ? 61.047 74.641 38.659 1.00 31.42 534 HIS B N 1
ATOM 7861 C CA . HIS B 1 514 ? 59.668 75.082 38.460 1.00 29.67 534 HIS B CA 1
ATOM 7862 C C . HIS B 1 514 ? 58.929 75.028 39.765 1.00 32.11 534 HIS B C 1
ATOM 7863 O O . HIS B 1 514 ? 59.036 74.043 40.498 1.00 32.58 534 HIS B O 1
ATOM 7870 N N . VAL B 1 515 ? 58.173 76.078 40.055 1.00 28.91 535 VAL B N 1
ATOM 7871 C CA . VAL B 1 515 ? 57.293 76.169 41.228 1.00 28.04 535 VAL B CA 1
ATOM 7872 C C . VAL B 1 515 ? 56.081 75.272 40.919 1.00 34.08 535 VAL B C 1
ATOM 7873 O O . VAL B 1 515 ? 55.907 74.824 39.767 1.00 34.38 535 VAL B O 1
ATOM 7877 N N . TRP B 1 516 ? 55.287 74.952 41.954 1.00 30.94 536 TRP B N 1
ATOM 7878 C CA . TRP B 1 516 ? 54.131 74.052 41.875 1.00 29.30 536 TRP B CA 1
ATOM 7879 C C . TRP B 1 516 ? 53.151 74.364 40.688 1.00 32.31 536 TRP B C 1
ATOM 7880 O O . TRP B 1 516 ? 52.814 73.435 39.973 1.00 33.75 536 TRP B O 1
ATOM 7891 N N . TRP B 1 517 ? 52.720 75.638 40.455 1.00 28.35 537 TRP B N 1
ATOM 7892 C CA . TRP B 1 517 ? 51.759 75.925 39.373 1.00 26.67 537 TRP B CA 1
ATOM 7893 C C . TRP B 1 517 ? 52.401 75.858 37.978 1.00 31.61 537 TRP B C 1
ATOM 7894 O O . TRP B 1 517 ? 51.681 75.747 36.972 1.00 28.88 537 TRP B O 1
ATOM 7905 N N . ASP B 1 518 ? 53.756 75.928 37.921 1.00 29.29 538 ASP B N 1
ATOM 7906 C CA . ASP B 1 518 ? 54.497 75.943 36.657 1.00 27.84 538 ASP B CA 1
ATOM 7907 C C . ASP B 1 518 ? 54.682 74.501 36.171 1.00 32.75 538 ASP B C 1
ATOM 7908 O O . ASP B 1 518 ? 55.785 73.982 36.158 1.00 33.66 538 ASP B O 1
ATOM 7913 N N . CYS B 1 519 ? 53.592 73.873 35.746 1.00 29.40 539 CYS B N 1
ATOM 7914 C CA . CYS B 1 519 ? 53.630 72.476 35.332 1.00 29.88 539 CYS B CA 1
ATOM 7915 C C . CYS B 1 519 ? 52.855 72.237 34.033 1.00 35.83 539 CYS B C 1
ATOM 7916 O O . CYS B 1 519 ? 52.321 71.141 33.848 1.00 34.61 539 CYS B O 1
ATOM 7919 N N . LYS B 1 520 ? 52.839 73.224 33.111 1.00 33.65 540 LYS B N 1
ATOM 7920 C CA . LYS B 1 520 ? 52.206 73.057 31.786 1.00 34.28 540 LYS B CA 1
ATOM 7921 C C . LYS B 1 520 ? 52.825 71.823 31.075 1.00 41.13 540 LYS B C 1
ATOM 7922 O O . LYS B 1 520 ? 54.077 71.688 31.110 1.00 46.15 540 LYS B O 1
#

Nearest PDB structures (foldseek):
  4f53-assembly2_B  TM=1.001E+00  e=6.472E-78  Bacteroides ovatus ATCC 8483
  4puc-assembly1_A  TM=8.949E-01  e=4.308E-34  Bacteroides uniformis ATCC 8492
  4f7a-assembly1_A  TM=8.460E-01  e=6.272E-24  Phocaeicola vulgatus ATCC 8482
  6dmf-assembly6_F  TM=7.195E-01  e=2.709E-17  Bacteroides ovatus ATCC 8483
  6dmf-assembly8_H  TM=7.242E-01  e=1.402E-16  Bacteroides ovatus ATCC 8483

Radius of gyration: 33.42 Å; Cα contacts (8 Å, |Δi|>4): 1820; chains: 2; bounding box: 82×86×58 Å

Sequence (962 aa):
VDWWYLVRSLALNNLQDLPEQQENNFSQYVDCLAGAFSGYVADSNLGTGWSGRYATYNPSDDWKKIPFNDFYSKFYPDYFNLLKNQSDDELFLSLAELYRIVVLRVTDTYGPIPYSKVGAANAIKSPYDSQQAVYAKLEDLDNIITVLGKKFGNQSSFSSSADRIYNGNTSAWYKFANSLKLRARTCYVAGFNVNGKTSQQQLAEEAVAAGVTAATDGAYRKVADHNPWQRFVLWSDARISADLTCYNAYNDPRREAYYDKSTFGTVSGNAYTGEESYVGLRRGILQGQYNSWSQGSSCKVTTSDNIVVFRASEVAFLRAEGALRNWNGGTAKDFYEEGIRLSFEENGITSGVENYLASTGKVEAYKDPLKGQSAQTYDYSGAINTNVTVAWSGGDFEKSLEQIITQKWIANFPNGESWTEYRRTGYPKLPAANASGGIVNDAEGARRPYPTTDEYRENRESVEAAVATLTQESKTKRGDTATHVWWDCKVDWYLVRSLALNLQDLPEQENFSQYVDCLAGAFSGYVADSNLGTGWSGRYATYNPSDDWKKIIPFNDFYSKFYPDYFNLKNQSDDELFLSLAELYRIVVLRVTDTYGPIPYSKVGAANAIKSPYDSQQAVYAKLEDLDNIITVLGKFGNQSFSSSADRIYNGNTSAWYKFANSLKLRARTCYVAGFNVNGKTSQQLAEEAVAAGVTAATDGAYRKVADHNPWQRFVLWSDARISADLTCYNAYNDPRREAYYDKSTFGTVVSGNAYTGEESYVGLRRGILQGQYNSWSQGSSCKVTTSDNIVVFRASEVAFLRAEGALRNWNGGTAKDFYEEGIRLSFEENGITSGVENYLASTGKVEAYKDPLKGQSAQTYDYSGAINTNVTVAWSGGDFEKSLEQIITQKWIANFPNGESWTEYRRTGYPKLPAANASGGIVNDAEGARRPYPTTDEYRENRESVEAAVATLTQESKTKRGDTATHVWWDCK

Secondary structure (DSSP, 8-state):
--HHHHHHHHHHHHH----HHHHIIIII--TTTTTSEEE----S--S--TTTT---HHHHHHHHHHHHHHHHHHHHHHHHH---HHHHHHHHHHHHH--HHHHHHSSBS-TT--SS-TTSSPPBPHHHHHH--HHHHHHHHHHHHHTT-B--GGG-TTTTTBHHHHHHHHHHHHH----TTSTT-EETTEEHHHHHHHHHHH----GGGSEEEPPSS--HHHH---S--EEEBHHHHH--TT--TTHHHH-----HHHHTTT---S---S--BPTTPPTT---TTGGGS-----TTPPEEEE-HHHHHHHHHHHHHTT-----HHHHHHHHHHHHHHHTT--S-HHHHHT----PPPB--TTTT-TT------B-------SS---SSHHHHHHHHHHHHHHHHTT---HHHHHHHH--S-------STTSS-TTT-------HHHHHHSHHHHHHHHHHHHHH-SS------PPPTT---/--HHHHHHHHHHHHH----HHHHIIIII--TTTTTSEEE---SS--S--TTTT---HHHHHHHHHHHHHHHHHHHHHHHHH---HHHHHHHHHHHHH--HHHHHHSSBS-TT--SS-TTSSPPBPHHHHHH--HHHHHHHHHHHHHTT-B--GGG-TTTTTBHHHHHHHHHHHHH----TTSTT-EETTEEHHHHHHHHHHH----GGGSEEEPPSS--HHHH---S--EEEBHHHHH--TT--THHHHH-----HHHHTTT---S---S--BPTTPPTT---TTGGGS-----TTPPEEEE-HHHHHHHHHHHHHTT-----HHHHHHHHHHHHHHHTT--S-HHHHHT----PPPB--TTTT-TT------B-------SS---SSHHHHHHHHHHHHHHHTTT---HHHHHHHH--S-------STT-S-TTT-------HHHHHHSHHHHHHHHHHHHHH-SS------PPPTT---

CATH classification: 1.25.40.390